Protein AF-E4RPJ2-F1 (afdb_monomer)

Sequence (972 aa):
MKYVSTIIIALLILLIFLTLASPILAEEFDRAARINLRGITGDDFIAQAGVLYPFRNREDSLWYSDVRYRFSDDDIDEWNLGLGYRRKLDNYDNRLAGAYIFRDRRNEFDHYWDMWTLGGEILTDQWDFRLNAYISDDDEVLAPGSTVGGGGLDVNDNQELILTLGNELYYKSMDGLDLEFGRRFTETDSIFRNVGVYGRLFRFSESDTPTITGRQIRIDKQFGDVNKTNWKLGAMWRDDNVRDSKVEATFAVSIPFGRSTAAEVEKEDKTKADILEARMTEQPERDLDIVVGKAVVENGMAGEVIVVENPVLKGESIRVWYVTGDGEYFASGSKDDPIRIERIEYTGDAPKEGDIIVLSGASGDILLNSGNITTLGIPDLDFIELKDYQQLISKRGYAVVKTEVSGELKEFEFRPNVEQATLKINGGFTGDGAIILNQYNTVSGLDIVNNSLEIYDNNTETDIYKGIYQQTLDVNNAPDIRDNKIENFDIGIFFEEIAGSNNQDKIDNLRTFDTEYEKMNEITGAKIVAVHDHLIRDWYDLNSVRYNLAGVYIMKGNLDSDTAGYDQLASENANENKGWEPLGDDNEKFSGHFDGQVYEISNLYISRTTEREVGLFGYIESGSFIENVGLINVDVEGGDYNVGSLVGRNDDGKIANSYAAGNVAGDNNAGGLVGRNNGIIVNSYAEVDITGNDLVGGLVGYNFDGAIDNSYAAGDVKGRQEVGGLAGWSYKGTIDNSYAVGDVTGNERVGGLIGRNDGGTIKESYATGNVITGTNTYSAHLGGLVGDNENGAIVKSYAEGDVTGMNDVGGLVGRNKDGLIKESYATGNIEGERRVGGLVGWNRDNATLENSYATGNVTGTVEDVGGLVGYNYLGTIENSYAAGNVTGDNNVGGLIGRNNDDEQTNNSYWDINSSGQKTSAGGEGRTIEEMIQQDTFEPEWDFEDNWVIIDGESYPYLQWQGEENIPYPPAG

pLDDT: mean 75.34, std 25.99, range [22.33, 98.94]

Nearest PDB structures (foldseek):
  4ctd-assembly1_A  TM=4.391E-01  e=2.431E-04  Escherichia coli K-12
  4ctd-assembly1_B  TM=4.223E-01  e=5.510E-04  Escherichia coli K-12
  3m8b-assembly1_A  TM=3.755E-01  e=3.915E-02  Escherichia coli
  3efm-assembly1_A  TM=3.332E-01  e=2.052E-02  Bordetella pertussis
  1nqe-assembly1_A  TM=2.989E-01  e=1.278E-02  Escherichia coli

Solvent-accessible surface area (backbone atoms only — not comparable to full-atom values): 48897 Å² total; per-residue (Å²): 86,75,64,57,55,50,50,51,49,51,50,47,53,49,50,53,53,59,69,74,65,75,83,86,86,75,99,49,56,49,59,43,25,30,46,34,40,38,36,38,48,63,99,56,57,40,35,33,43,32,41,39,40,53,83,43,52,38,87,57,35,37,34,33,39,36,42,38,38,52,45,48,82,58,93,52,52,34,43,36,48,29,45,36,41,38,35,56,75,50,102,85,53,61,37,35,38,37,42,37,41,30,47,36,39,34,38,54,95,95,37,77,50,42,34,41,38,46,34,39,36,44,40,40,59,39,42,42,40,36,40,36,38,38,41,48,56,95,55,78,44,78,37,92,87,51,56,83,56,67,38,56,82,47,72,50,100,84,62,37,42,30,43,40,69,41,56,50,37,30,35,30,56,32,31,31,40,41,39,38,43,32,40,39,38,71,59,86,92,46,95,56,38,42,28,33,44,35,41,36,41,38,38,34,47,42,84,68,26,78,67,42,48,35,40,34,43,38,40,34,41,51,46,80,38,74,65,45,53,28,37,35,46,34,41,35,39,40,40,36,82,80,81,50,76,50,77,29,46,33,43,34,41,36,40,59,46,81,68,35,71,76,55,81,66,92,59,98,73,73,48,54,63,58,47,45,56,36,55,73,68,52,79,87,86,71,88,84,76,85,52,68,37,61,26,64,48,83,77,87,72,82,65,51,77,50,79,57,64,15,86,72,48,78,88,38,65,39,48,79,45,63,46,55,38,83,94,82,90,88,89,84,67,46,97,94,52,70,71,83,85,51,76,70,81,93,86,73,82,76,90,54,58,29,25,39,38,35,43,48,19,70,86,42,32,54,77,86,52,85,83,56,57,69,76,75,76,64,81,95,64,58,59,51,76,64,56,60,46,23,36,43,38,44,84,74,62,49,43,30,44,70,52,72,58,98,88,43,82,42,80,47,78,52,68,93,61,79,67,82,82,82,95,75,85,91,74,88,81,88,85,74,78,52,76,49,82,53,100,53,43,53,71,46,57,75,87,90,72,80,85,88,84,88,82,80,89,81,81,87,82,88,84,95,79,88,80,85,88,87,79,77,79,54,89,80,70,62,72,66,81,90,75,67,85,68,85,91,66,93,74,80,78,78,76,58,74,70,71,52,97,48,69,67,46,28,49,52,47,58,75,62,62,49,72,68,65,63,68,76,59,83,72,73,88,91,81,86,90,62,66,70,96,34,49,24,59,32,47,57,45,56,57,50,44,68,80,44,37,69,43,62,38,35,47,76,45,55,38,36,83,88,34,57,48,20,66,65,42,26,26,68,69,3,67,92,48,21,11,42,76,43,37,25,43,100,88,54,45,24,38,19,38,41,36,22,56,86,33,42,40,36,57,47,23,29,49,40,57,89,48,68,31,32,24,59,28,3,21,36,26,63,73,16,35,42,30,27,39,37,35,37,58,30,41,36,36,26,16,80,36,28,16,10,54,51,26,0,30,32,45,52,15,38,41,33,53,26,37,27,29,37,40,36,34,14,44,18,25,19,9,26,27,24,1,26,33,34,16,41,41,30,56,26,36,6,50,11,37,34,45,34,32,34,26,20,8,10,24,25,0,31,28,48,62,10,39,41,32,52,26,36,11,51,18,39,24,39,28,38,30,24,18,6,7,25,22,1,30,30,39,50,10,41,36,32,52,27,34,9,51,13,42,20,33,12,36,26,22,24,6,4,21,26,1,27,31,39,51,13,40,39,29,56,25,36,8,50,8,35,24,37,56,74,52,100,43,90,72,22,18,30,6,5,23,27,1,30,32,36,54,13,39,40,31,51,26,37,10,50,9,40,26,45,43,47,21,24,20,9,12,25,25,0,29,32,34,49,13,43,39,30,52,28,36,11,51,10,40,31,41,30,29,32,19,21,9,7,23,26,0,30,35,20,54,72,8,38,39,34,49,28,38,10,51,8,38,25,39,16,71,52,36,21,20,7,9,24,27,0,29,38,40,68,26,41,37,32,50,28,35,13,47,9,38,49,44,59,74,32,48,62,10,20,24,18,9,31,56,75,49,73,94,34,44,40,82,21,36,14,27,31,70,54,8,70,29,94,49,46,47,42,55,50,78,33,46,61,82,49,55,18,35,65,81,72,49,53,88,84,51,55,65,87,80,51,34,43,62,50,75,75,65,20,35,74,40,55,54,88,68,55,82,85,74,69,54,60,70,81,89,129

InterPro domains:
  IPR011493 GLUG [PF07581] (640-664)
  IPR011493 GLUG [PF07581] (692-717)
  IPR011493 GLUG [PF07581] (721-745)
  IPR011493 GLUG [PF07581] (746-772)
  IPR011493 GLUG [PF07581] (834-859)
  IPR011493 GLUG [PF07581] (865-887)
  IPR024519 Inverse autotransporter, beta-domain [PF11924] (47-136)
  IPR038177 Inverse autotransporter, beta-domain superfamily [G3DSA:2.40.160.160] (31-293)

Foldseek 3Di:
DVVVVVVVVVVVVVVVVVVVQDDDDDPFFDAFKKWKKKWKDDVKTKIKIKIWAFSDHHPFKTKTWMKMWIDIPDPKTKIKTKIKIKGDDDPPFFKMKMWMKMWMWICDPNDIWIKIKTKIWIDGLWKIKIKIWIGTPWDKAFDPPFDWAPWDWDADPQRWTWIDTDWTKIKTFWTKMKIKIKTQDCDDPDPSHQKIKMKMWMWTDDPQFDIKTWIKIKIWHKDDDLSAKIKIWIKMWIAIDPPGIDIIIMIMIMGTDDDGPLVPDDDPDQDRSNSSVSVSNPDDDDDRDRDMTMGIDDPPDDIDIHFDCQPVPPPHTAAEAEAEDDDDDDDDDDDVGDDPDQHDDDDDDDDDARHEYEYHYNVQEDEDDPVCVVVVVDPDAQEAEDDANYEYYYDPLWYKYWDADPHRIDIRTDDDDFDDDDDDDPDDDDHDHDYYDDPRYYYPSYDDADDDDDDDDDDDDDDDDDDDDDHDDRPPPPDDPLPDPPPPDPPPPDAPDQDDPALVRSVVVLVVPDCVVVVVDPDDDDDDPHNQLAEAAEVVSLSSCLVPLAEHHEYPEAYEPVGPCCCAAFACPHPVSFGHDARADPVGARQYEYYDPQYEYEPGEGAAAPDAQEENHRHHEANYHYEDYEYEAYDYAYYAYAYEHHTSEYYQYEYYLYEYAHEYEYAEQTAPHISEDLHEYENYEYNYAYAYEYQWAQHTSEYEPYEYYLYEGEHAWHYEAQTEQHTSEHAQYEYELYEGEHAIEYAAQYEQHTSEYANHEHYNYEGEHAYEYPDDDPRFQYEQGTSYYHNYEYENYEGEHAYAEEAQYEPHTSEHYNYEYELYEGEHAYHYAAQKEQHTSEYEDAYEYYLYEGEHAIEYEHAQWEQHTSEYYPYAYANYEGQAATYYDYQTAQHTSYYDDAVRYYLYEGACVRNVHPGHNYDYYDHLLLQQAPVNSPPRDDPPQFWDHPRPFFGIHGPVVPDPDTHGHDDD

Radius of gyration: 40.21 Å; Cα contacts (8 Å, |Δi|>4): 2745; chains: 1; bounding box: 107×80×117 Å

Organism: Halanaerobium hydrogeniformans (NCBI:txid656519)

Structure (mmCIF, N/CA/C/O backbone):
data_AF-E4RPJ2-F1
#
_entry.id   AF-E4RPJ2-F1
#
loop_
_atom_site.group_PDB
_atom_site.id
_atom_site.type_symbol
_atom_site.label_atom_id
_atom_site.label_alt_id
_atom_site.label_comp_id
_atom_site.label_asym_id
_atom_site.label_entity_id
_atom_site.label_seq_id
_atom_site.pdbx_PDB_ins_code
_atom_site.Cartn_x
_atom_site.Cart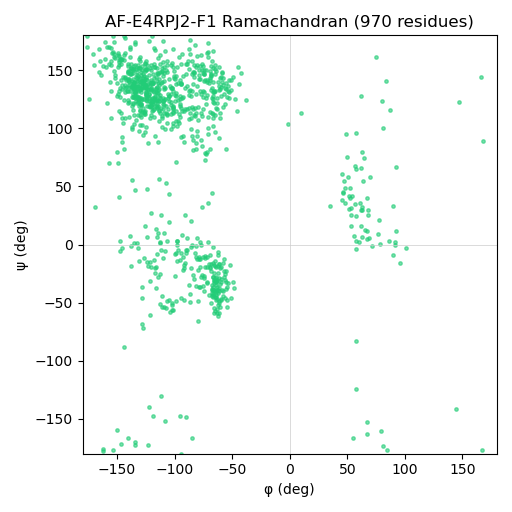n_y
_atom_site.Cartn_z
_atom_site.occupancy
_atom_site.B_iso_or_equiv
_atom_site.auth_seq_id
_atom_site.auth_comp_id
_atom_site.auth_asym_id
_atom_site.auth_atom_id
_atom_site.pdbx_PDB_model_num
ATOM 1 N N . MET A 1 1 ? -1.267 -2.251 -14.846 1.00 31.52 1 MET A N 1
ATOM 2 C CA . MET A 1 1 ? -2.676 -1.812 -14.608 1.00 31.52 1 MET A CA 1
ATOM 3 C C . MET A 1 1 ? -3.644 -1.809 -15.809 1.00 31.52 1 MET A C 1
ATOM 5 O O . MET A 1 1 ? -4.839 -1.876 -15.539 1.00 31.52 1 MET A O 1
ATOM 9 N N . LYS A 1 2 ? -3.228 -1.736 -17.092 1.00 28.92 2 LYS A N 1
ATOM 10 C CA . LYS A 1 2 ? -4.159 -1.744 -18.263 1.00 28.92 2 LYS A CA 1
ATOM 11 C C . LYS A 1 2 ? -5.212 -2.871 -18.211 1.00 28.92 2 LYS A C 1
ATOM 13 O O . LYS A 1 2 ? -6.377 -2.652 -18.539 1.00 28.92 2 LYS A O 1
ATOM 18 N N . TYR A 1 3 ? -4.818 -4.046 -17.719 1.00 36.03 3 TYR A N 1
ATOM 19 C CA . TYR A 1 3 ? -5.724 -5.164 -17.463 1.00 36.03 3 TYR A CA 1
ATOM 20 C C . TYR A 1 3 ? -6.761 -4.854 -16.376 1.00 36.03 3 TYR A C 1
ATOM 22 O O . TYR A 1 3 ? -7.945 -5.030 -16.616 1.00 36.03 3 TYR A O 1
ATOM 30 N N . VAL A 1 4 ? -6.369 -4.305 -15.222 1.00 35.03 4 VAL A N 1
ATOM 31 C CA . VAL A 1 4 ? -7.294 -3.974 -14.117 1.00 35.03 4 VAL A CA 1
ATOM 32 C C . VAL A 1 4 ? -8.336 -2.931 -14.528 1.00 35.03 4 VAL A C 1
ATOM 34 O O . VAL A 1 4 ? -9.514 -3.108 -14.225 1.00 35.03 4 VAL A O 1
ATOM 37 N N . SER A 1 5 ? -7.961 -1.889 -15.277 1.00 36.91 5 SER A N 1
ATOM 38 C CA . SER A 1 5 ? -8.944 -0.923 -15.790 1.00 36.91 5 SER A CA 1
ATOM 39 C C . SER A 1 5 ? -9.875 -1.547 -16.835 1.00 36.91 5 SER A C 1
ATOM 41 O O . SER A 1 5 ? -11.078 -1.301 -16.791 1.00 36.91 5 SER A O 1
ATOM 43 N N . THR A 1 6 ? -9.369 -2.418 -17.713 1.00 42.69 6 THR A N 1
ATOM 44 C CA . THR A 1 6 ? -10.189 -3.144 -18.701 1.00 42.69 6 THR A CA 1
ATOM 45 C C . THR A 1 6 ? -11.129 -4.156 -18.035 1.00 42.69 6 THR A C 1
ATOM 47 O O . THR A 1 6 ? -12.300 -4.228 -18.403 1.00 42.69 6 THR A O 1
ATOM 50 N N . ILE A 1 7 ? -10.675 -4.858 -16.991 1.00 45.09 7 ILE A N 1
ATOM 51 C CA . ILE A 1 7 ? -11.479 -5.740 -16.129 1.00 45.09 7 ILE A CA 1
ATOM 52 C C . ILE A 1 7 ? -12.572 -4.936 -15.422 1.00 45.09 7 ILE A C 1
ATOM 54 O O . ILE A 1 7 ? -13.733 -5.328 -15.467 1.00 45.09 7 ILE A O 1
ATOM 58 N N . ILE A 1 8 ? -12.237 -3.799 -14.803 1.00 47.16 8 ILE A N 1
ATOM 59 C CA . ILE A 1 8 ? -13.204 -2.939 -14.104 1.00 47.16 8 ILE A CA 1
ATOM 60 C C . ILE A 1 8 ? -14.225 -2.354 -15.087 1.00 47.16 8 ILE A C 1
ATOM 62 O O . ILE A 1 8 ? -15.416 -2.347 -14.785 1.00 47.16 8 ILE A O 1
ATOM 66 N N . ILE A 1 9 ? -13.806 -1.929 -16.282 1.00 47.47 9 ILE A N 1
ATOM 67 C CA . ILE A 1 9 ? -14.704 -1.436 -17.337 1.00 47.47 9 ILE A CA 1
ATOM 68 C C . ILE A 1 9 ? -15.597 -2.566 -17.871 1.00 47.47 9 ILE A C 1
ATOM 70 O O . ILE A 1 9 ? -16.801 -2.361 -18.020 1.00 47.47 9 ILE A O 1
ATOM 74 N N . ALA A 1 10 ? -15.063 -3.770 -18.094 1.00 48.84 10 ALA A N 1
ATOM 75 C CA . ALA A 1 10 ? -15.847 -4.935 -18.501 1.00 48.84 10 ALA A CA 1
ATOM 76 C C . ALA A 1 10 ? -16.852 -5.353 -17.414 1.00 48.84 10 ALA A C 1
ATOM 78 O O . ALA A 1 10 ? -18.021 -5.588 -17.722 1.00 48.84 10 ALA A O 1
ATOM 79 N N . LEU A 1 11 ? -16.439 -5.369 -16.142 1.00 47.22 11 LEU A N 1
ATOM 80 C CA . LEU A 1 11 ? -17.305 -5.623 -14.989 1.00 47.22 11 LEU A CA 1
ATOM 81 C C . LEU A 1 11 ? -18.375 -4.537 -14.830 1.00 47.22 11 LEU A C 1
ATOM 83 O O . LEU A 1 11 ? -19.520 -4.879 -14.558 1.00 47.22 11 LEU A O 1
ATOM 87 N N . LEU A 1 12 ? -18.060 -3.257 -15.055 1.00 51.75 12 LEU A N 1
ATOM 88 C CA . LEU A 1 12 ? -19.027 -2.150 -15.039 1.00 51.75 12 LEU A CA 1
ATOM 89 C C . LEU A 1 12 ? -20.034 -2.247 -16.188 1.00 51.75 12 LEU A C 1
ATOM 91 O O . LEU A 1 12 ? -21.233 -2.112 -15.954 1.00 51.75 12 LEU A O 1
ATOM 95 N N . ILE A 1 13 ? -19.584 -2.526 -17.414 1.00 52.59 13 ILE A N 1
ATOM 96 C CA . ILE A 1 13 ? -20.466 -2.746 -18.573 1.00 52.59 13 ILE A CA 1
ATOM 97 C C . ILE A 1 13 ? -21.374 -3.960 -18.327 1.00 52.59 13 ILE A C 1
ATOM 99 O O . ILE A 1 13 ? -22.572 -3.904 -18.617 1.00 52.59 13 ILE A O 1
ATOM 103 N N . LEU A 1 14 ? -20.837 -5.025 -17.724 1.00 50.12 14 LEU A N 1
ATOM 104 C CA . LEU A 1 14 ? -21.600 -6.194 -17.298 1.00 50.12 14 LEU A CA 1
ATOM 105 C C . LEU A 1 14 ? -22.619 -5.830 -16.205 1.00 50.12 14 LEU A C 1
ATOM 107 O O . LEU A 1 14 ? -23.783 -6.198 -16.328 1.00 50.12 14 LEU A O 1
ATOM 111 N N . LEU A 1 15 ? -22.237 -5.051 -15.185 1.00 48.53 15 LEU A N 1
ATOM 112 C CA . LEU A 1 15 ? -23.127 -4.576 -14.115 1.00 48.53 15 LEU A CA 1
ATOM 113 C C . LEU A 1 15 ? -24.264 -3.697 -14.662 1.00 48.53 15 LEU A C 1
ATOM 115 O O . LEU A 1 15 ? -25.409 -3.801 -14.220 1.00 48.53 15 LEU A O 1
ATOM 119 N N . ILE A 1 16 ? -23.975 -2.868 -15.667 1.00 51.66 16 ILE A N 1
ATOM 120 C CA . ILE A 1 16 ? -24.958 -2.042 -16.381 1.00 51.66 16 ILE A CA 1
ATOM 121 C C . ILE A 1 16 ? -25.922 -2.927 -17.191 1.00 51.66 16 ILE A C 1
ATOM 123 O O . ILE A 1 16 ? -27.133 -2.712 -17.153 1.00 51.66 16 ILE A O 1
ATOM 127 N N . PHE A 1 17 ? -25.434 -3.975 -17.860 1.00 50.34 17 PHE A N 1
ATOM 128 C CA . PHE A 1 17 ? -26.304 -4.955 -18.526 1.00 50.34 17 PHE A CA 1
ATOM 129 C C . PHE A 1 17 ? -27.172 -5.748 -17.533 1.00 50.34 17 PHE A C 1
ATOM 131 O O . PHE A 1 17 ? -28.357 -5.961 -17.788 1.00 50.34 17 PHE A O 1
ATOM 138 N N . LEU A 1 18 ? -26.609 -6.138 -16.386 1.00 45.16 18 LEU A N 1
ATOM 139 C CA . LEU A 1 18 ? -27.292 -6.872 -15.316 1.00 45.16 18 LEU A CA 1
ATOM 140 C C . LEU A 1 18 ? -28.391 -6.034 -14.641 1.00 45.16 18 LEU A C 1
ATOM 142 O O . LEU A 1 18 ? -29.465 -6.554 -14.345 1.00 45.16 18 LEU A O 1
ATOM 146 N N . THR A 1 19 ? -28.156 -4.736 -14.430 1.00 47.34 19 THR A N 1
ATOM 147 C CA . THR A 1 19 ? -29.132 -3.817 -13.812 1.00 47.34 19 THR A CA 1
ATOM 148 C C . THR A 1 19 ? -30.256 -3.393 -14.760 1.00 47.34 19 THR A C 1
ATOM 150 O O . THR A 1 19 ? -31.365 -3.122 -14.304 1.00 47.34 19 THR A O 1
ATOM 153 N N . LEU A 1 20 ? -30.020 -3.393 -16.077 1.00 43.81 20 LEU A N 1
ATOM 154 C CA . LEU A 1 20 ? -31.052 -3.125 -17.089 1.00 43.81 20 LEU A CA 1
ATOM 155 C C . LEU A 1 20 ? -31.931 -4.349 -17.418 1.00 43.81 20 LEU A C 1
ATOM 157 O O . LEU A 1 20 ? -32.960 -4.200 -18.081 1.00 43.81 20 LEU A O 1
ATOM 161 N N . ALA A 1 21 ? -31.558 -5.550 -16.961 1.00 44.28 21 ALA A N 1
ATOM 162 C CA . ALA A 1 21 ? -32.172 -6.816 -17.359 1.00 44.28 21 ALA A CA 1
ATOM 163 C C . ALA A 1 21 ? -32.940 -7.536 -16.229 1.00 44.28 21 ALA A C 1
ATOM 165 O O . ALA A 1 21 ? -32.692 -8.709 -15.957 1.00 44.28 21 ALA A O 1
ATOM 166 N N . SER A 1 22 ? -33.929 -6.882 -15.603 1.00 40.28 22 SER A N 1
ATOM 167 C CA . SER A 1 22 ? -35.016 -7.574 -14.873 1.00 40.28 22 SER A CA 1
ATOM 168 C C . SER A 1 22 ? -36.210 -6.661 -14.534 1.00 40.28 22 SER A C 1
ATOM 170 O O . SER A 1 22 ? -35.987 -5.499 -14.204 1.00 40.28 22 SER A O 1
ATOM 172 N N . PRO A 1 23 ? -37.468 -7.161 -14.478 1.00 47.56 23 PRO A N 1
ATOM 173 C CA . PRO A 1 23 ? -37.991 -8.421 -15.020 1.00 47.56 23 PRO A CA 1
ATOM 174 C C . PRO A 1 23 ? -39.243 -8.235 -15.914 1.00 47.56 23 PRO A C 1
ATOM 176 O O . PRO A 1 23 ? -40.128 -7.431 -15.622 1.00 47.56 23 PRO A O 1
ATOM 179 N N . ILE A 1 24 ? -39.401 -9.071 -16.950 1.00 37.94 24 ILE A N 1
ATOM 180 C CA . ILE A 1 24 ? -40.696 -9.260 -17.634 1.00 37.94 24 ILE A CA 1
ATOM 181 C C . ILE A 1 24 ? -41.162 -10.715 -17.474 1.00 37.94 24 ILE A C 1
ATOM 183 O O . ILE A 1 24 ? -40.855 -11.581 -18.284 1.00 37.94 24 ILE A O 1
ATOM 187 N N . LEU A 1 25 ? -41.966 -10.914 -16.424 1.00 37.31 25 LEU A N 1
ATOM 188 C CA . LEU A 1 25 ? -43.081 -11.867 -16.314 1.00 37.31 25 LEU A CA 1
ATOM 189 C C . LEU A 1 25 ? -42.857 -13.338 -16.733 1.00 37.31 25 LEU A C 1
ATOM 191 O O . LEU A 1 25 ? -43.182 -13.718 -17.857 1.00 37.31 25 LEU A O 1
ATOM 195 N N . ALA A 1 26 ? -42.542 -14.192 -15.753 1.00 33.34 26 ALA A N 1
ATOM 196 C CA . ALA A 1 26 ? -43.394 -15.324 -15.337 1.00 33.34 26 ALA A CA 1
ATOM 197 C C . ALA A 1 26 ? -42.856 -15.951 -14.031 1.00 33.34 26 ALA A C 1
ATOM 199 O O . ALA A 1 26 ? -41.667 -15.848 -13.750 1.00 33.34 26 ALA A O 1
ATOM 200 N N . GLU A 1 27 ? -43.715 -16.605 -13.243 1.00 53.03 27 GLU A N 1
ATOM 201 C CA . GLU A 1 27 ? -43.288 -17.458 -12.120 1.00 53.03 27 GLU A CA 1
ATOM 202 C C . GLU A 1 27 ? -42.534 -18.690 -12.659 1.00 53.03 27 GLU A C 1
ATOM 204 O O . GLU A 1 27 ? -43.164 -19.627 -13.140 1.00 53.03 27 GLU A O 1
ATOM 209 N N . GLU A 1 28 ? -41.200 -18.714 -12.604 1.00 52.56 28 GLU A N 1
ATOM 210 C CA . GLU A 1 28 ? -40.393 -19.897 -12.951 1.00 52.56 28 GLU A CA 1
ATOM 211 C C . GLU A 1 28 ? -39.027 -19.826 -12.218 1.00 52.56 28 GLU A C 1
ATOM 213 O O . GLU A 1 28 ? -38.205 -18.975 -12.530 1.00 52.56 28 GLU A O 1
ATOM 218 N N . PHE A 1 29 ? -38.841 -20.703 -11.214 1.00 63.56 29 PHE A N 1
ATOM 219 C CA . PHE A 1 29 ? -37.605 -21.100 -10.495 1.00 63.56 29 PHE A CA 1
ATOM 220 C C . PHE A 1 29 ? -36.320 -20.279 -10.757 1.00 63.56 29 PHE A C 1
ATOM 222 O O . PHE A 1 29 ? -35.735 -20.403 -11.826 1.00 63.56 29 PHE A O 1
ATOM 229 N N . ASP A 1 30 ? -35.806 -19.533 -9.772 1.00 73.12 30 ASP A N 1
ATOM 230 C CA . ASP A 1 30 ? -34.621 -18.673 -9.956 1.00 73.12 30 ASP A CA 1
ATOM 231 C C . ASP A 1 30 ? -33.297 -19.350 -9.549 1.00 73.12 30 ASP A C 1
ATOM 233 O O . ASP A 1 30 ? -33.229 -20.004 -8.499 1.00 73.12 30 ASP A O 1
ATOM 237 N N . ARG A 1 31 ? -32.243 -19.145 -10.354 1.00 84.50 31 ARG A N 1
ATOM 238 C CA . ARG A 1 31 ? -30.862 -19.605 -10.117 1.00 84.50 31 ARG A CA 1
ATOM 239 C C . ARG A 1 31 ? -29.915 -18.415 -10.179 1.00 84.50 31 ARG A C 1
ATOM 241 O O . ARG A 1 31 ? -29.918 -17.696 -11.174 1.00 84.50 31 ARG A O 1
ATOM 248 N N . ALA A 1 32 ? -29.040 -18.289 -9.185 1.00 84.31 32 ALA A N 1
ATOM 249 C CA . ALA A 1 32 ? -28.020 -17.245 -9.165 1.00 84.31 32 ALA A CA 1
ATOM 250 C C . ALA A 1 32 ? -27.054 -17.344 -10.358 1.00 84.31 32 ALA A C 1
ATOM 252 O O . ALA A 1 32 ? -26.643 -18.436 -10.772 1.00 84.31 32 ALA A O 1
ATOM 253 N N . ALA A 1 33 ? -26.649 -16.177 -10.854 1.00 89.12 33 ALA A N 1
ATOM 254 C CA . ALA A 1 33 ? -25.500 -16.033 -11.735 1.00 89.12 33 ALA A CA 1
ATOM 255 C C . ALA A 1 33 ? -24.211 -16.354 -10.973 1.00 89.12 33 ALA A C 1
ATOM 257 O O . ALA A 1 33 ? -24.197 -16.306 -9.744 1.00 89.12 33 ALA A O 1
ATOM 258 N N . ARG A 1 34 ? -23.129 -16.712 -11.672 1.00 90.62 34 ARG A N 1
ATOM 259 C CA . ARG A 1 34 ? -21.875 -17.122 -11.020 1.00 90.62 34 ARG A CA 1
ATOM 260 C C . ARG A 1 34 ? -20.661 -16.458 -11.642 1.00 90.62 34 ARG A C 1
ATOM 262 O O . ARG A 1 34 ? -20.456 -16.591 -12.846 1.00 90.62 34 ARG A O 1
ATOM 269 N N . ILE A 1 35 ? -19.850 -15.812 -10.807 1.00 92.75 35 ILE A N 1
ATOM 270 C CA . ILE A 1 35 ? -18.461 -15.462 -11.115 1.00 92.75 35 ILE A CA 1
ATOM 271 C C . ILE A 1 35 ? -17.627 -16.719 -10.874 1.00 92.75 35 ILE A C 1
ATOM 273 O O . ILE A 1 35 ? -17.819 -17.420 -9.881 1.00 92.75 35 ILE A O 1
ATOM 277 N N . ASN A 1 36 ? -16.712 -17.023 -11.780 1.00 91.88 36 ASN A N 1
ATOM 278 C CA . ASN A 1 36 ? -15.828 -18.173 -11.700 1.00 91.88 36 ASN A CA 1
ATOM 279 C C . ASN A 1 36 ? -14.411 -17.682 -11.953 1.00 91.88 36 ASN A C 1
ATOM 281 O O . ASN A 1 36 ? -14.166 -17.040 -12.970 1.00 91.88 36 ASN A O 1
ATOM 285 N N . LEU A 1 37 ? -13.501 -17.996 -11.039 1.00 92.50 37 LEU A N 1
ATOM 286 C CA . LEU A 1 37 ? -12.069 -17.825 -11.222 1.00 92.50 37 LEU A CA 1
ATOM 287 C C . LEU A 1 37 ? -11.439 -19.216 -11.292 1.00 92.50 37 LEU A C 1
ATOM 289 O O . LEU A 1 37 ? -11.827 -20.112 -10.538 1.00 92.50 37 LEU A O 1
ATOM 293 N N . ARG A 1 38 ? -10.477 -19.416 -12.184 1.00 90.44 38 ARG A N 1
ATOM 294 C CA . ARG A 1 38 ? -9.724 -20.667 -12.338 1.00 90.44 38 ARG A CA 1
ATOM 295 C C . ARG A 1 38 ? -8.270 -20.326 -12.607 1.00 90.44 38 ARG A C 1
ATOM 297 O O . ARG A 1 38 ? -8.010 -19.324 -13.254 1.00 90.44 38 ARG A O 1
ATOM 304 N N . GLY A 1 39 ? -7.345 -21.174 -12.181 1.00 88.69 39 GLY A N 1
ATOM 305 C CA . GLY A 1 39 ? -5.973 -21.099 -12.660 1.00 88.69 39 GLY A CA 1
ATOM 306 C C . GLY A 1 39 ? -5.234 -22.428 -12.606 1.00 88.69 39 GLY A C 1
ATOM 307 O O . GLY A 1 39 ? -5.699 -23.408 -12.008 1.00 88.69 39 GLY A O 1
ATOM 308 N N . ILE A 1 40 ? -4.110 -22.457 -13.310 1.00 85.38 40 ILE A N 1
ATOM 309 C CA . ILE A 1 40 ? -3.259 -23.617 -13.560 1.00 85.38 40 ILE A CA 1
ATOM 310 C C . ILE A 1 40 ? -1.807 -23.166 -13.368 1.00 85.38 40 ILE A C 1
ATOM 312 O O . ILE A 1 40 ? -1.394 -22.154 -13.926 1.00 85.38 40 ILE A O 1
ATOM 316 N N . THR A 1 41 ? -1.035 -23.901 -12.568 1.00 76.62 41 THR A N 1
ATOM 317 C CA . THR A 1 41 ? 0.382 -23.594 -12.324 1.00 76.62 41 THR A CA 1
ATOM 318 C C . THR A 1 41 ? 1.243 -24.207 -13.427 1.00 76.62 41 THR A C 1
ATOM 320 O O . THR A 1 41 ? 1.259 -25.436 -13.560 1.00 76.62 41 THR A O 1
ATOM 323 N N . GLY A 1 42 ? 1.965 -23.385 -14.182 1.00 63.69 42 GLY A N 1
ATOM 324 C CA . GLY A 1 42 ? 2.882 -23.820 -15.230 1.00 63.69 42 GLY A CA 1
ATOM 325 C C . GLY A 1 42 ? 4.323 -23.397 -14.958 1.00 63.69 42 GLY A C 1
ATOM 326 O O . GLY A 1 42 ? 4.757 -23.357 -13.809 1.00 63.69 42 GLY A O 1
ATOM 327 N N . ASP A 1 43 ? 5.041 -23.129 -16.049 1.00 60.09 43 ASP A N 1
ATOM 328 C CA . ASP A 1 43 ? 6.277 -22.337 -15.987 1.00 60.09 43 ASP A CA 1
ATOM 329 C C . ASP A 1 43 ? 5.869 -20.850 -15.895 1.00 60.09 43 ASP A C 1
ATOM 331 O O . ASP A 1 43 ? 6.413 -20.118 -15.077 1.00 60.09 43 ASP A O 1
ATOM 335 N N . ASP A 1 44 ? 4.787 -20.494 -16.601 1.00 62.59 44 ASP A N 1
ATOM 336 C CA . ASP A 1 44 ? 3.971 -19.282 -16.446 1.00 62.59 44 ASP A CA 1
ATOM 337 C C . ASP A 1 44 ? 2.657 -19.586 -15.684 1.00 62.59 44 ASP A C 1
ATOM 339 O O . ASP A 1 44 ? 2.173 -20.732 -15.677 1.00 62.59 44 ASP A O 1
ATOM 343 N N . PHE A 1 45 ? 2.043 -18.588 -15.041 1.00 72.31 45 PHE A N 1
ATOM 344 C CA . PHE A 1 45 ? 0.782 -18.743 -14.307 1.00 72.31 45 PHE A CA 1
ATOM 345 C C . PHE A 1 45 ? -0.431 -18.361 -15.164 1.00 72.31 45 PHE A C 1
ATOM 347 O O . PHE A 1 45 ? -0.709 -17.191 -15.411 1.00 72.31 45 PHE A O 1
ATOM 354 N N . ILE A 1 46 ? -1.229 -19.357 -15.561 1.00 78.62 46 ILE A N 1
ATOM 355 C CA . ILE A 1 46 ? -2.448 -19.117 -16.346 1.00 78.62 46 ILE A CA 1
ATOM 356 C C . ILE A 1 46 ? -3.655 -19.052 -15.411 1.00 78.62 46 ILE A C 1
ATOM 358 O O . ILE A 1 46 ? -4.013 -20.043 -14.767 1.00 78.62 46 ILE A O 1
ATOM 362 N N . ALA A 1 47 ? -4.336 -17.911 -15.395 1.00 83.50 47 ALA A N 1
ATOM 363 C CA . ALA A 1 47 ? -5.602 -17.685 -14.716 1.00 83.50 47 ALA A CA 1
ATOM 364 C C . ALA A 1 47 ? -6.742 -17.345 -15.695 1.00 83.50 47 ALA A C 1
ATOM 366 O O . ALA A 1 47 ? -6.567 -17.082 -16.880 1.00 83.50 47 ALA A O 1
ATOM 367 N N . GLN A 1 48 ? -7.970 -17.378 -15.198 1.00 87.81 48 GLN A N 1
ATOM 368 C CA . GLN A 1 48 ? -9.177 -17.066 -15.947 1.00 87.81 48 GLN A CA 1
ATOM 369 C C . GLN A 1 48 ? -10.223 -16.500 -14.997 1.00 87.81 48 GLN A C 1
ATOM 371 O O . GLN A 1 48 ? -10.438 -17.062 -13.921 1.00 87.81 48 GLN A O 1
ATOM 376 N N . ALA A 1 49 ? -10.943 -15.469 -15.439 1.00 90.25 49 ALA A N 1
ATOM 377 C CA . ALA A 1 49 ? -12.230 -15.090 -14.866 1.00 90.25 49 ALA A CA 1
ATOM 378 C C . ALA A 1 49 ? -13.346 -15.299 -15.890 1.00 90.25 49 ALA A C 1
ATOM 380 O O . ALA A 1 49 ? -13.159 -15.112 -17.092 1.00 90.25 49 ALA A O 1
ATOM 381 N N . GLY A 1 50 ? -14.539 -15.648 -15.419 1.00 91.69 50 GLY A N 1
ATOM 382 C CA . GLY A 1 50 ? -15.720 -15.658 -16.266 1.00 91.69 50 GLY A CA 1
ATOM 383 C C . GLY A 1 50 ? -17.038 -15.671 -15.510 1.00 91.69 50 GLY A C 1
ATOM 384 O O . GLY A 1 50 ? -17.131 -16.149 -14.379 1.00 91.69 50 GLY A O 1
ATOM 385 N N . VAL A 1 51 ? -18.077 -15.146 -16.153 1.00 93.69 51 VAL A N 1
ATOM 386 C CA . VAL A 1 51 ? -19.416 -15.005 -15.585 1.00 93.69 51 VAL A CA 1
ATOM 387 C C . VAL A 1 51 ? -20.418 -15.826 -16.381 1.00 93.69 51 VAL A C 1
ATOM 389 O O . VAL A 1 51 ? -20.691 -15.530 -17.543 1.00 93.69 51 VAL A O 1
ATOM 392 N N . LEU A 1 52 ? -21.017 -16.817 -15.716 1.00 93.56 52 LEU A N 1
ATOM 393 C CA . LEU A 1 52 ? -22.169 -17.554 -16.227 1.00 93.56 52 LEU A CA 1
ATOM 394 C C . LEU A 1 52 ? -23.449 -16.870 -15.734 1.00 93.56 52 LEU A C 1
ATOM 396 O O . LEU A 1 52 ? -23.728 -16.853 -14.532 1.00 93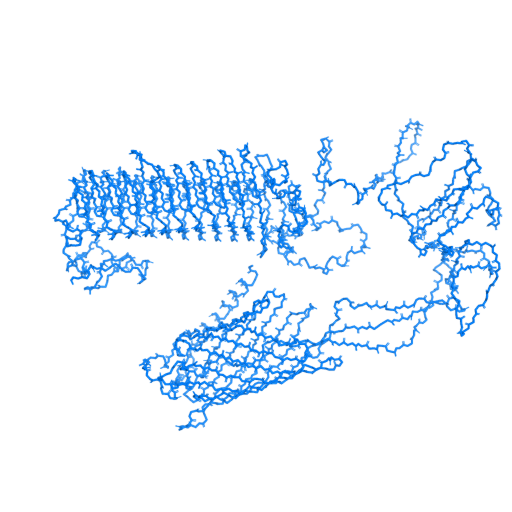.56 52 LEU A O 1
ATOM 400 N N . TYR A 1 53 ? -24.230 -16.315 -16.662 1.00 92.50 53 TYR A N 1
ATOM 401 C CA . TYR A 1 53 ? -25.462 -15.581 -16.373 1.00 92.50 53 TYR A CA 1
ATOM 402 C C . TYR A 1 53 ? -26.713 -16.318 -16.898 1.00 92.50 53 TYR A C 1
ATOM 404 O O . TYR A 1 53 ? -26.893 -16.447 -18.114 1.00 92.50 53 TYR A O 1
ATOM 412 N N . PRO A 1 54 ? -27.600 -16.806 -16.010 1.00 91.38 54 PRO A N 1
ATOM 413 C CA . PRO A 1 54 ? -28.793 -17.565 -16.369 1.00 91.38 54 PRO A CA 1
ATOM 414 C C . PRO A 1 54 ? -29.976 -16.653 -16.745 1.00 91.38 54 PRO A C 1
ATOM 416 O O . PRO A 1 54 ? -30.879 -16.416 -15.949 1.00 91.38 54 PRO A O 1
ATOM 419 N N . PHE A 1 55 ? -30.010 -16.158 -17.985 1.00 87.88 55 PHE A N 1
ATOM 420 C CA . PHE A 1 55 ? -31.033 -15.196 -18.434 1.00 87.88 55 PHE A CA 1
ATOM 421 C C . PHE A 1 55 ? -32.429 -15.796 -18.704 1.00 87.88 55 PHE A C 1
ATOM 423 O O . PHE A 1 55 ? -33.388 -15.052 -18.919 1.00 87.88 55 PHE A O 1
ATOM 430 N N . ARG A 1 56 ? -32.582 -17.129 -18.737 1.00 87.75 56 ARG A N 1
ATOM 431 C CA . ARG A 1 56 ? -33.907 -17.776 -18.805 1.00 87.75 56 ARG A CA 1
ATOM 432 C C . ARG A 1 56 ? -33.930 -19.083 -18.025 1.00 87.75 56 ARG A C 1
ATOM 434 O O . ARG A 1 56 ? -33.636 -20.151 -18.570 1.00 87.75 56 ARG A O 1
ATOM 441 N N . ASN A 1 57 ? -34.322 -18.988 -16.762 1.00 85.06 57 ASN A N 1
ATOM 442 C CA . ASN A 1 57 ? -34.499 -20.135 -15.886 1.00 85.06 57 ASN A CA 1
ATOM 443 C C . ASN A 1 57 ? -35.862 -20.823 -16.056 1.00 85.06 57 ASN A C 1
ATOM 445 O O . ASN A 1 57 ? -36.872 -20.183 -16.337 1.00 85.06 57 ASN A O 1
ATOM 449 N N . ARG A 1 58 ? -35.862 -22.143 -15.851 1.00 85.31 58 ARG A N 1
ATOM 450 C CA . ARG A 1 58 ? -37.019 -23.015 -15.603 1.00 85.31 58 ARG A CA 1
ATOM 451 C C . ARG A 1 58 ? -36.645 -24.097 -14.600 1.00 85.31 58 ARG A C 1
ATOM 453 O O . ARG A 1 58 ? -35.464 -24.393 -14.413 1.00 85.31 58 ARG A O 1
ATOM 460 N N . GLU A 1 59 ? -37.637 -24.772 -14.031 1.00 81.56 59 GLU A N 1
ATOM 461 C CA . GLU A 1 59 ? -37.401 -25.946 -13.182 1.00 81.56 59 GLU A CA 1
ATOM 462 C C . GLU A 1 59 ? -36.638 -27.057 -13.938 1.00 81.56 59 GLU A C 1
ATOM 464 O O . GLU A 1 59 ? -35.664 -27.601 -13.417 1.00 81.56 59 GLU A O 1
ATOM 469 N N . ASP A 1 60 ? -37.017 -27.358 -15.189 1.00 85.62 60 ASP A N 1
ATOM 470 C CA . ASP A 1 60 ? -36.411 -28.432 -16.000 1.00 85.62 60 ASP A CA 1
ATOM 471 C C . ASP A 1 60 ? -35.225 -27.988 -16.871 1.00 85.62 60 ASP A C 1
ATOM 473 O O . ASP A 1 60 ? -34.496 -28.836 -17.388 1.00 85.62 60 ASP A O 1
ATOM 477 N N . SER A 1 61 ? -35.039 -26.684 -17.085 1.00 89.31 61 SER A N 1
ATOM 478 C CA . SER A 1 61 ? -34.129 -26.173 -18.112 1.00 89.31 61 SER A CA 1
ATOM 479 C C . SER A 1 61 ? -33.587 -24.771 -17.835 1.00 89.31 61 SER A C 1
ATOM 481 O O . SER A 1 61 ? -34.075 -24.039 -16.975 1.00 89.31 61 SER A O 1
ATOM 483 N N . LEU A 1 62 ? -32.534 -24.408 -18.561 1.00 91.94 62 LEU A N 1
ATOM 484 C CA . LEU A 1 62 ? -31.821 -23.146 -18.424 1.00 91.94 62 LEU A CA 1
ATOM 485 C C . LEU A 1 62 ? -31.287 -22.693 -19.784 1.00 91.94 62 LEU A C 1
ATOM 487 O O . LEU A 1 62 ? -30.648 -23.483 -20.475 1.00 91.94 62 LEU A O 1
ATOM 491 N N . TRP A 1 63 ? -31.465 -21.414 -20.118 1.00 93.81 63 TRP A N 1
ATOM 492 C CA . TRP A 1 63 ? -30.571 -20.714 -21.045 1.00 93.81 63 TRP A CA 1
ATOM 493 C C . TRP A 1 63 ? -29.633 -19.796 -20.270 1.00 93.81 63 TRP A C 1
ATOM 495 O O . TRP A 1 63 ? -30.082 -19.065 -19.382 1.00 93.81 63 TRP A O 1
ATOM 505 N N . TYR A 1 64 ? -28.354 -19.826 -20.628 1.00 95.00 64 TYR A N 1
ATOM 506 C CA . TYR A 1 64 ? -27.311 -19.017 -20.011 1.00 95.00 64 TYR A CA 1
ATOM 507 C C . TYR A 1 64 ? -26.374 -18.421 -21.063 1.00 95.00 64 TYR A C 1
ATOM 509 O O . TYR A 1 64 ? -26.173 -18.999 -22.132 1.00 95.00 64 TYR A O 1
ATOM 517 N N . SER A 1 65 ? -25.799 -17.268 -20.745 1.00 95.69 65 SER A N 1
ATOM 518 C CA . SER A 1 65 ? -24.600 -16.745 -21.402 1.00 95.69 65 SER A CA 1
ATOM 519 C C . SER A 1 65 ? -23.387 -17.003 -20.511 1.00 95.69 65 SER A C 1
ATOM 521 O O . SER A 1 65 ? -23.532 -17.091 -19.291 1.00 95.69 65 SER A O 1
ATOM 523 N N . ASP A 1 66 ? -22.203 -17.123 -21.098 1.00 94.75 66 ASP A N 1
ATOM 524 C CA . ASP A 1 66 ? -20.948 -17.359 -20.377 1.00 94.75 66 ASP A CA 1
ATOM 525 C C . ASP A 1 66 ? -19.851 -16.506 -21.015 1.00 94.75 66 ASP A C 1
ATOM 527 O O . ASP A 1 66 ? -19.477 -16.744 -22.160 1.00 94.75 66 ASP A O 1
ATOM 531 N N . VAL A 1 67 ? -19.397 -15.470 -20.314 1.00 94.00 67 VAL A N 1
ATOM 532 C CA . VAL A 1 67 ? -18.324 -14.580 -20.786 1.00 94.00 67 VAL A CA 1
ATOM 533 C C . VAL A 1 67 ? -17.069 -14.915 -20.005 1.00 94.00 67 VAL A C 1
ATOM 535 O O . VAL A 1 67 ? -17.133 -14.957 -18.778 1.00 94.00 67 VAL A O 1
ATOM 538 N N . ARG A 1 68 ? -15.943 -15.145 -20.680 1.00 93.31 68 ARG A N 1
ATOM 539 C CA . ARG A 1 68 ? -14.666 -15.479 -20.036 1.00 93.31 68 ARG A CA 1
ATOM 540 C C . ARG A 1 68 ? -13.521 -14.671 -20.627 1.00 93.31 68 ARG A C 1
ATOM 542 O O . ARG A 1 68 ? -13.591 -14.247 -21.778 1.00 93.31 68 ARG A O 1
ATOM 549 N N . TYR A 1 69 ? -12.483 -14.493 -19.827 1.00 89.94 69 TYR A N 1
ATOM 550 C CA . TYR A 1 69 ? -11.238 -13.840 -20.200 1.00 89.94 69 TYR A CA 1
ATOM 551 C C . TYR A 1 69 ? -10.075 -14.567 -19.513 1.00 89.94 69 TYR A C 1
ATOM 553 O O . TYR A 1 69 ? -10.184 -14.925 -18.331 1.00 89.94 69 TYR A O 1
ATOM 561 N N . ARG A 1 70 ? -9.007 -14.837 -20.263 1.00 86.19 70 ARG A N 1
ATOM 562 C CA . ARG A 1 70 ? -7.765 -15.451 -19.781 1.00 86.19 70 ARG A CA 1
ATOM 563 C C . ARG A 1 70 ? -6.813 -14.353 -19.299 1.00 86.19 70 ARG A C 1
ATOM 565 O O . ARG A 1 70 ? -6.657 -13.339 -19.962 1.00 86.19 70 ARG A O 1
ATOM 572 N N . PHE A 1 71 ? -6.176 -14.582 -18.158 1.00 79.94 71 PHE A N 1
ATOM 573 C CA . PHE A 1 71 ? -5.034 -13.809 -17.671 1.00 79.94 71 PHE A CA 1
ATOM 574 C C . PHE A 1 71 ? -3.839 -14.744 -17.631 1.00 79.94 71 PHE A C 1
ATOM 576 O O . PHE A 1 71 ? -3.987 -15.913 -17.277 1.00 79.94 71 PHE A O 1
ATOM 583 N N . SER A 1 72 ? -2.672 -14.263 -18.009 1.00 74.44 72 SER A N 1
ATOM 584 C CA . SER A 1 72 ? -1.490 -15.093 -18.160 1.00 74.44 72 SER A CA 1
ATOM 585 C C . SER A 1 72 ? -0.275 -14.173 -18.237 1.00 74.44 72 SER A C 1
ATOM 587 O O . SER A 1 72 ? -0.438 -12.994 -18.550 1.00 74.44 72 SER A O 1
ATOM 589 N N . ASP A 1 73 ? 0.908 -14.693 -17.925 1.00 66.69 73 ASP A N 1
ATOM 590 C CA . ASP A 1 73 ? 2.152 -13.910 -17.952 1.00 66.69 73 ASP A CA 1
ATOM 591 C C . ASP A 1 73 ? 2.739 -13.785 -19.379 1.00 66.69 73 ASP A C 1
ATOM 593 O O . ASP A 1 73 ? 3.754 -13.123 -19.582 1.00 66.69 73 ASP A O 1
ATOM 597 N N . ASP A 1 74 ? 2.090 -14.401 -20.377 1.00 68.56 74 ASP A N 1
ATOM 598 C CA . ASP A 1 74 ? 2.333 -14.169 -21.802 1.00 68.56 74 ASP A CA 1
ATOM 599 C C . ASP A 1 74 ? 1.487 -12.989 -22.331 1.00 68.56 74 ASP A C 1
ATOM 601 O O . ASP A 1 74 ? 0.382 -12.734 -21.853 1.00 68.56 74 ASP A O 1
ATOM 605 N N . ASP A 1 75 ? 1.973 -12.278 -23.360 1.00 66.56 75 ASP A N 1
ATOM 606 C CA . ASP A 1 75 ? 1.276 -11.148 -24.019 1.00 66.56 75 ASP A CA 1
ATOM 607 C C . ASP A 1 75 ? 0.060 -11.597 -24.875 1.00 66.56 75 ASP A C 1
ATOM 609 O O . ASP A 1 75 ? -0.211 -11.071 -25.958 1.00 66.56 75 ASP A O 1
ATOM 613 N N . ILE A 1 76 ? -0.660 -12.627 -24.423 1.00 74.75 76 ILE A N 1
ATOM 614 C CA . ILE A 1 76 ? -1.730 -13.313 -25.146 1.00 74.75 76 ILE A CA 1
ATOM 615 C C . ILE A 1 76 ? -3.080 -12.961 -24.519 1.00 74.75 76 ILE A C 1
ATOM 617 O O . ILE A 1 76 ? -3.533 -13.539 -23.529 1.00 74.75 76 ILE A O 1
ATOM 621 N N . ASP A 1 77 ? -3.754 -12.011 -25.159 1.00 77.75 77 ASP A N 1
ATOM 622 C CA . ASP A 1 77 ? -5.098 -11.570 -24.798 1.00 77.75 77 ASP A CA 1
ATOM 623 C C . ASP A 1 77 ? -6.153 -12.525 -25.373 1.00 77.75 77 ASP A C 1
ATOM 625 O O . ASP A 1 77 ? -6.347 -12.575 -26.590 1.00 77.75 77 ASP A O 1
ATOM 629 N N . GLU A 1 78 ? -6.885 -13.254 -24.525 1.00 86.19 78 GLU A N 1
ATOM 630 C CA . GLU A 1 78 ? -7.920 -14.189 -24.984 1.00 86.19 78 GLU A CA 1
ATOM 631 C C . GLU A 1 78 ? -9.260 -14.023 -24.261 1.00 86.19 78 GLU A C 1
ATOM 633 O O . GLU A 1 78 ? -9.363 -14.117 -23.034 1.00 86.19 78 GLU A O 1
ATOM 638 N N . TRP A 1 79 ? -10.320 -13.810 -25.048 1.00 90.31 79 TRP A N 1
ATOM 639 C CA . TRP A 1 79 ? -11.694 -13.702 -24.564 1.00 90.31 79 TRP A CA 1
ATOM 640 C C . TRP A 1 79 ? -12.629 -14.694 -25.248 1.00 90.31 79 TRP A C 1
ATOM 642 O O . TRP A 1 79 ? -12.474 -15.072 -26.409 1.00 90.31 79 TRP A O 1
ATOM 652 N N . ASN A 1 80 ? -13.658 -15.097 -24.506 1.00 92.62 80 ASN A N 1
ATOM 653 C CA . ASN A 1 80 ? -14.644 -16.068 -24.944 1.00 92.62 80 ASN A CA 1
ATOM 654 C C . ASN A 1 80 ? -16.065 -15.559 -24.667 1.00 92.62 80 ASN A C 1
ATOM 656 O O . ASN A 1 80 ? -16.381 -15.167 -23.540 1.00 92.62 80 ASN A O 1
ATOM 660 N N . LEU A 1 81 ? -16.951 -15.636 -25.661 1.00 94.69 81 LEU A N 1
ATOM 661 C CA . LEU A 1 81 ? -18.368 -15.287 -25.537 1.00 94.69 81 LEU A CA 1
ATOM 662 C C . LEU A 1 81 ? -19.255 -16.485 -25.891 1.00 94.69 81 LEU A C 1
ATOM 664 O O . LEU A 1 81 ? -19.376 -16.867 -27.055 1.00 94.69 81 LEU A O 1
ATOM 668 N N . GLY A 1 82 ? -19.895 -17.057 -24.874 1.00 95.31 82 GLY A N 1
ATOM 669 C CA . GLY A 1 82 ? -20.703 -18.268 -24.959 1.00 95.31 82 GLY A CA 1
ATOM 670 C C . GLY A 1 82 ? -22.205 -18.058 -24.803 1.00 95.31 82 GLY A C 1
ATOM 671 O O . GLY A 1 82 ? -22.668 -17.227 -24.017 1.00 95.31 82 GLY A O 1
ATOM 672 N N . LEU A 1 83 ? -22.970 -18.897 -25.500 1.00 96.31 83 LEU A N 1
ATOM 673 C CA . LEU A 1 83 ? -24.409 -19.079 -25.338 1.00 96.31 83 LEU A CA 1
ATOM 674 C C . LEU A 1 83 ? -24.712 -20.572 -25.181 1.00 96.31 83 LEU A C 1
ATOM 676 O O . LEU A 1 83 ? -24.346 -21.378 -26.038 1.00 96.31 83 LEU A O 1
ATOM 680 N N . GLY A 1 84 ? -25.419 -20.944 -24.115 1.00 96.38 84 GLY A N 1
ATOM 681 C CA . GLY A 1 84 ? -25.716 -22.338 -23.809 1.00 96.38 84 GLY A CA 1
ATOM 682 C C . GLY A 1 84 ? -27.156 -22.604 -23.389 1.00 96.38 84 GLY A C 1
ATOM 683 O O . GLY A 1 84 ? -27.860 -21.749 -22.847 1.00 96.38 84 GLY A O 1
ATOM 684 N N . TYR A 1 85 ? -27.584 -23.841 -23.634 1.00 95.81 85 TYR A N 1
ATOM 685 C CA . TYR A 1 85 ? -28.854 -24.395 -23.185 1.00 95.81 85 TYR A CA 1
ATOM 686 C C . TYR A 1 85 ? -28.624 -25.700 -22.422 1.00 95.81 85 TYR A C 1
ATOM 688 O O . TYR A 1 85 ? -27.825 -26.544 -22.827 1.00 95.81 85 TYR A O 1
ATOM 696 N N . ARG A 1 86 ? -29.356 -25.875 -21.323 1.00 94.88 86 ARG A N 1
ATOM 697 C CA . ARG A 1 86 ? -29.300 -27.033 -20.426 1.00 94.88 86 ARG A CA 1
ATOM 698 C C . ARG A 1 86 ? -30.700 -27.538 -20.116 1.00 94.88 86 ARG A C 1
ATOM 700 O O . ARG A 1 86 ? -31.614 -26.739 -19.913 1.00 94.88 86 ARG A O 1
ATOM 707 N N . ARG A 1 87 ? -30.877 -28.860 -20.056 1.00 91.38 87 ARG A N 1
ATOM 708 C CA . ARG A 1 87 ? -32.161 -29.505 -19.756 1.00 91.38 87 ARG A CA 1
ATOM 709 C C . ARG A 1 87 ? -32.015 -30.841 -19.023 1.00 91.38 87 ARG A C 1
ATOM 711 O O . ARG A 1 87 ? -31.314 -31.741 -19.487 1.00 91.38 87 ARG A O 1
ATOM 718 N N . LYS A 1 88 ? -32.742 -30.995 -17.917 1.00 88.69 88 LYS A N 1
ATOM 719 C CA . LYS A 1 88 ? -32.918 -32.263 -17.193 1.00 88.69 88 LYS A CA 1
ATOM 720 C C . LYS A 1 88 ? -33.719 -33.241 -18.059 1.00 88.69 88 LYS A C 1
ATOM 722 O O . LYS A 1 88 ? -34.745 -32.863 -18.622 1.00 88.69 88 LYS A O 1
ATOM 727 N N . LEU A 1 89 ? -33.246 -34.479 -18.201 1.00 83.31 89 LEU A N 1
ATOM 728 C CA . LEU A 1 89 ? -33.790 -35.408 -19.202 1.00 83.31 89 LEU A CA 1
ATOM 729 C C . LEU A 1 89 ? -34.997 -36.232 -18.729 1.00 83.31 89 LEU A C 1
ATOM 731 O O . LEU A 1 89 ? -35.889 -36.483 -19.534 1.00 83.31 89 LEU A O 1
ATOM 735 N N . ASP A 1 90 ? -35.043 -36.627 -17.454 1.00 65.81 90 ASP A N 1
ATOM 736 C CA . ASP A 1 90 ? -36.076 -37.517 -16.908 1.00 65.81 90 ASP A CA 1
ATOM 737 C C . ASP A 1 90 ? -36.527 -37.077 -15.506 1.00 65.81 90 ASP A C 1
ATOM 739 O O . ASP A 1 90 ? -35.701 -36.784 -14.642 1.00 65.81 90 ASP A O 1
ATOM 743 N N . ASN A 1 91 ? -37.836 -37.152 -15.232 1.00 55.19 91 ASN A N 1
ATOM 744 C CA . ASN A 1 91 ? -38.431 -36.835 -13.919 1.00 55.19 91 ASN A CA 1
ATOM 745 C C . ASN A 1 91 ? -38.034 -37.803 -12.781 1.00 55.19 91 ASN A C 1
ATOM 747 O O . ASN A 1 91 ? -38.492 -37.625 -11.654 1.00 55.19 91 ASN A O 1
ATOM 751 N N . TYR A 1 92 ? -37.243 -38.845 -13.060 1.00 48.44 92 TYR A N 1
ATOM 752 C CA . TYR A 1 92 ? -36.874 -39.875 -12.079 1.00 48.44 92 TYR A CA 1
ATOM 753 C C . TYR A 1 92 ? -35.406 -40.325 -12.102 1.00 48.44 92 TYR A C 1
ATOM 755 O O . TYR A 1 92 ? -35.036 -41.135 -11.257 1.00 48.44 92 TYR A O 1
ATOM 763 N N . ASP A 1 93 ? -34.555 -39.798 -12.991 1.00 53.16 93 ASP A N 1
ATOM 764 C CA . ASP A 1 93 ? -33.145 -40.206 -13.061 1.00 53.16 93 ASP A CA 1
ATOM 765 C C . ASP A 1 93 ? -32.209 -39.047 -13.443 1.00 53.16 93 ASP A C 1
ATOM 767 O O . ASP A 1 93 ? -31.895 -38.850 -14.610 1.00 53.16 93 ASP A O 1
ATOM 771 N N . ASN A 1 94 ? -31.751 -38.305 -12.426 1.00 73.25 94 ASN A N 1
ATOM 772 C CA . ASN A 1 94 ? -30.376 -37.813 -12.188 1.00 73.25 94 ASN A CA 1
ATOM 773 C C . ASN A 1 94 ? -29.491 -37.412 -13.399 1.00 73.25 94 ASN A C 1
ATOM 775 O O . ASN A 1 94 ? -28.280 -37.627 -13.358 1.00 73.25 94 ASN A O 1
ATOM 779 N N . ARG A 1 95 ? -30.058 -36.868 -14.483 1.00 86.69 95 ARG A N 1
ATOM 780 C CA . ARG A 1 95 ? -29.361 -36.602 -15.753 1.00 86.69 95 ARG A CA 1
ATOM 781 C C . ARG A 1 95 ? -29.731 -35.249 -16.344 1.00 86.69 95 ARG A C 1
ATOM 783 O O . ARG A 1 95 ? -30.906 -34.899 -16.458 1.00 86.69 95 ARG A O 1
ATOM 790 N N . LEU A 1 96 ? -28.706 -34.544 -16.794 1.00 89.94 96 LEU A N 1
ATOM 791 C CA . LEU A 1 96 ? -28.734 -33.242 -17.442 1.00 89.94 96 LEU A CA 1
ATOM 792 C C . LEU A 1 96 ? -28.053 -33.373 -18.807 1.00 89.94 96 LEU A C 1
ATOM 794 O O . LEU A 1 96 ? -26.969 -33.942 -18.891 1.00 89.94 96 LEU A O 1
ATOM 798 N N . ALA A 1 97 ? -28.664 -32.841 -19.861 1.00 92.94 97 ALA A N 1
ATOM 799 C CA . ALA A 1 97 ? -27.998 -32.615 -21.140 1.00 92.94 97 ALA A CA 1
ATOM 800 C C . ALA A 1 97 ? -27.786 -31.115 -21.360 1.00 92.94 97 ALA A C 1
ATOM 802 O O . ALA A 1 97 ? -28.672 -30.312 -21.055 1.00 92.94 97 ALA A O 1
ATOM 803 N N . GLY A 1 98 ? -26.635 -30.749 -21.913 1.00 94.75 98 GLY A N 1
ATOM 804 C CA . GLY A 1 98 ? -26.304 -29.385 -22.304 1.00 94.75 98 GLY A CA 1
ATOM 805 C C . GLY A 1 98 ? -25.762 -29.320 -23.729 1.00 94.75 98 GLY A C 1
ATOM 806 O O . GLY A 1 98 ? -25.174 -30.281 -24.223 1.00 94.75 98 GLY A O 1
ATOM 807 N N . ALA A 1 99 ? -25.968 -28.181 -24.379 1.00 96.00 99 ALA A N 1
ATOM 808 C CA . ALA A 1 99 ? -25.322 -27.815 -25.633 1.00 96.00 99 ALA A CA 1
ATOM 809 C C . ALA A 1 99 ? -24.999 -26.318 -25.608 1.00 96.00 99 ALA A C 1
ATOM 811 O O . ALA A 1 99 ? -25.788 -25.526 -25.083 1.00 96.00 99 ALA A O 1
ATOM 812 N N . TYR A 1 100 ? -23.853 -25.933 -26.156 1.00 97.19 100 TYR A N 1
ATOM 813 C CA . TYR A 1 100 ? -23.368 -24.557 -26.143 1.00 97.19 100 TYR A CA 1
ATOM 814 C C . TYR A 1 100 ? -22.541 -24.234 -27.386 1.00 97.19 100 TYR A C 1
ATOM 816 O O . TYR A 1 100 ? -21.954 -25.114 -28.015 1.00 97.19 100 TYR A O 1
ATOM 824 N N . ILE A 1 101 ? -22.515 -22.949 -27.722 1.00 95.75 101 ILE A N 1
ATOM 825 C CA . ILE A 1 101 ? -21.655 -22.357 -28.744 1.00 95.75 101 ILE A CA 1
ATOM 826 C C . ILE A 1 101 ? -20.860 -21.222 -28.101 1.00 95.75 101 ILE A C 1
ATOM 828 O O . ILE A 1 101 ? -21.431 -20.449 -27.332 1.00 95.75 101 ILE A O 1
ATOM 832 N N . PHE A 1 102 ? -19.571 -21.117 -28.412 1.00 95.88 102 PHE A N 1
ATOM 833 C CA . PHE A 1 102 ? -18.735 -19.966 -28.070 1.00 95.88 102 PHE A CA 1
ATOM 834 C C . PHE A 1 102 ? -18.139 -19.355 -29.339 1.00 95.88 102 PHE A C 1
ATOM 836 O O . PHE A 1 102 ? -17.818 -20.081 -30.281 1.00 95.88 102 PHE A O 1
ATOM 843 N N . ARG A 1 103 ? -17.986 -18.028 -29.337 1.00 94.62 103 ARG A N 1
ATOM 844 C CA . ARG A 1 103 ? -16.998 -17.327 -30.159 1.00 94.62 103 ARG A CA 1
ATOM 845 C C . ARG A 1 103 ? -15.812 -17.011 -29.264 1.00 94.62 103 ARG A C 1
ATOM 847 O O . ARG A 1 103 ? -15.982 -16.376 -28.223 1.00 94.62 103 ARG A O 1
ATOM 854 N N . ASP A 1 104 ? -14.653 -17.473 -29.683 1.00 92.12 104 ASP A N 1
ATOM 855 C CA . ASP A 1 104 ? -13.379 -17.326 -29.003 1.00 92.12 104 ASP A CA 1
ATOM 856 C C . ASP A 1 104 ? -12.486 -16.428 -29.860 1.00 92.12 104 ASP A C 1
ATOM 858 O O . ASP A 1 104 ? -12.543 -16.508 -31.091 1.00 92.12 104 ASP A O 1
ATOM 862 N N . ARG A 1 105 ? -11.698 -15.561 -29.220 1.00 90.44 105 ARG A N 1
ATOM 863 C CA . ARG A 1 105 ? -10.707 -14.729 -29.901 1.00 90.44 105 ARG A CA 1
ATOM 864 C C . ARG A 1 105 ? -9.457 -14.571 -29.050 1.00 90.44 105 ARG A C 1
ATOM 866 O O . ARG A 1 105 ? -9.562 -14.175 -27.890 1.00 90.44 105 ARG A O 1
ATOM 873 N N . ARG A 1 106 ? -8.304 -14.789 -29.679 1.00 88.38 106 ARG A N 1
ATOM 874 C CA . ARG A 1 106 ? -6.960 -14.741 -29.101 1.00 88.38 106 ARG A CA 1
ATOM 875 C C . ARG A 1 106 ? -6.105 -13.759 -29.899 1.00 88.38 106 ARG A C 1
ATOM 877 O O . ARG A 1 106 ? -6.037 -13.869 -31.119 1.00 88.38 106 ARG A O 1
ATOM 884 N N . ASN A 1 107 ? -5.473 -12.802 -29.233 1.00 84.69 107 ASN A N 1
ATOM 885 C CA . ASN A 1 107 ? -4.459 -11.939 -29.828 1.00 84.69 107 ASN A CA 1
ATOM 886 C C . ASN A 1 107 ? -3.085 -12.595 -29.629 1.00 84.69 107 ASN A C 1
ATOM 888 O O . ASN A 1 107 ? -2.668 -12.806 -28.494 1.00 84.69 107 ASN A O 1
ATOM 892 N N . GLU A 1 108 ? -2.410 -12.964 -30.715 1.00 80.31 108 GLU A N 1
ATOM 893 C CA . GLU A 1 108 ? -1.061 -13.545 -30.694 1.00 80.31 108 GLU A CA 1
ATOM 894 C C . GLU A 1 108 ? -0.389 -13.281 -32.052 1.00 80.31 108 GLU A C 1
ATOM 896 O O . GLU A 1 108 ? -1.034 -13.406 -33.092 1.00 80.31 108 GLU A O 1
ATOM 901 N N . PHE A 1 109 ? 0.908 -12.953 -32.064 1.00 73.56 109 PHE A N 1
ATOM 902 C CA . PHE A 1 109 ? 1.677 -12.631 -33.283 1.00 73.56 109 PHE A CA 1
ATOM 903 C C . PHE A 1 109 ? 1.163 -11.406 -34.074 1.00 73.56 109 PHE A C 1
ATOM 905 O O . PHE A 1 109 ? 1.236 -11.404 -35.300 1.00 73.56 109 PHE A O 1
ATOM 912 N N . ASP A 1 110 ? 0.659 -10.375 -33.381 1.00 70.50 110 ASP A N 1
ATOM 913 C CA . ASP A 1 110 ? 0.010 -9.189 -33.985 1.00 70.50 110 ASP A CA 1
ATOM 914 C C . ASP A 1 110 ? -1.186 -9.551 -34.894 1.00 70.50 110 ASP A C 1
ATOM 916 O O . ASP A 1 110 ? -1.456 -8.951 -35.936 1.00 70.50 110 ASP A O 1
ATOM 920 N N . HIS A 1 111 ? -1.915 -10.600 -34.503 1.00 77.88 111 HIS A N 1
ATOM 921 C CA . HIS A 1 111 ? -3.087 -11.075 -35.217 1.00 77.88 111 HIS A CA 1
ATOM 922 C C . HIS A 1 111 ? -4.172 -11.579 -34.262 1.00 77.88 111 HIS A C 1
ATOM 924 O O . HIS A 1 111 ? -3.901 -12.194 -33.229 1.00 77.88 111 HIS A O 1
ATOM 930 N N . TYR A 1 112 ? -5.427 -11.341 -34.646 1.00 84.62 112 TYR A N 1
ATOM 931 C CA . TYR A 1 112 ? -6.598 -11.820 -33.921 1.00 84.62 112 TYR A CA 1
ATOM 932 C C . TYR A 1 112 ? -7.054 -13.160 -34.484 1.00 84.62 112 TYR A C 1
ATOM 934 O O . TYR A 1 112 ? -7.881 -13.206 -35.391 1.00 84.62 112 TYR A O 1
ATOM 942 N N . TRP A 1 113 ? -6.571 -14.243 -33.886 1.00 86.94 113 TRP A N 1
ATOM 943 C CA . TRP A 1 113 ? -7.093 -15.578 -34.137 1.00 86.94 113 TRP A CA 1
ATOM 944 C C . TRP A 1 113 ? -8.528 -15.660 -33.629 1.00 86.94 113 TRP A C 1
ATOM 946 O O . TRP A 1 113 ? -8.828 -15.272 -32.499 1.00 86.94 113 TRP A O 1
ATOM 956 N N . ASP A 1 114 ? -9.421 -16.170 -34.465 1.00 89.06 114 ASP A N 1
ATOM 957 C CA . ASP A 1 114 ? -10.855 -16.235 -34.219 1.00 89.06 114 ASP A CA 1
ATOM 958 C C . ASP A 1 114 ? -11.332 -17.686 -34.383 1.00 89.06 114 ASP A C 1
ATOM 960 O O . ASP A 1 114 ? -10.961 -18.377 -35.333 1.00 89.06 114 ASP A O 1
ATOM 964 N N . MET A 1 115 ? -12.171 -18.164 -33.462 1.00 91.94 115 MET A N 1
ATOM 965 C CA . MET A 1 115 ? -12.600 -19.566 -33.440 1.00 91.94 115 MET A CA 1
ATOM 966 C C . MET A 1 115 ? -14.048 -19.718 -32.967 1.00 91.94 115 MET A C 1
ATOM 968 O O . MET A 1 115 ? -14.528 -19.004 -32.084 1.00 91.94 115 MET A O 1
ATOM 972 N N . TRP A 1 116 ? -14.769 -20.672 -33.548 1.00 93.38 116 TRP A N 1
ATOM 973 C CA . TRP A 1 116 ? -16.077 -21.121 -33.081 1.00 93.38 116 TRP A CA 1
ATOM 974 C C . TRP A 1 116 ? -15.949 -22.455 -32.348 1.00 93.38 116 TRP A C 1
ATOM 976 O O . TRP A 1 116 ? -15.588 -23.465 -32.949 1.00 93.38 116 TRP A O 1
ATOM 986 N N . THR A 1 117 ? -16.337 -22.495 -31.073 1.00 94.94 117 THR A N 1
ATOM 987 C CA . THR A 1 117 ? -16.455 -23.758 -30.331 1.00 94.94 117 THR A CA 1
ATOM 988 C C . THR A 1 117 ? -17.907 -24.223 -30.284 1.00 94.94 117 THR A C 1
ATOM 990 O O . THR A 1 117 ? -18.789 -23.484 -29.846 1.00 94.94 117 THR A O 1
ATOM 993 N N . LEU A 1 118 ? -18.164 -25.475 -30.666 1.00 95.50 118 LEU A N 1
ATOM 994 C CA . LEU A 1 118 ? -19.447 -26.166 -30.515 1.00 95.50 118 LEU A CA 1
ATOM 995 C C . LEU A 1 118 ? -19.298 -27.314 -29.515 1.00 95.50 118 LEU A C 1
ATOM 997 O O . LEU A 1 118 ? -18.592 -28.284 -29.787 1.00 95.50 118 LEU A O 1
ATOM 1001 N N . GLY A 1 119 ? -19.993 -27.238 -28.381 1.00 95.75 119 GLY A N 1
ATOM 1002 C CA . GLY A 1 119 ? -19.883 -28.231 -27.314 1.00 95.75 119 GLY A CA 1
ATOM 1003 C C . GLY A 1 119 ? -21.210 -28.853 -26.894 1.00 95.75 119 GLY A C 1
ATOM 1004 O O . GLY A 1 119 ? -22.283 -28.247 -26.983 1.00 95.75 119 GLY A O 1
ATOM 1005 N N . GLY A 1 120 ? -21.131 -30.094 -26.421 1.00 94.88 120 GLY A N 1
ATOM 1006 C CA . GLY A 1 120 ? -22.253 -30.859 -25.889 1.00 94.88 120 GLY A CA 1
ATOM 1007 C C . GLY A 1 120 ? -21.844 -31.676 -24.668 1.00 94.88 120 GLY A C 1
ATOM 1008 O O . GLY A 1 120 ? -20.749 -32.234 -24.611 1.00 94.88 120 GLY A O 1
ATOM 1009 N N . GLU A 1 121 ? -22.735 -31.767 -23.684 1.00 96.44 121 GLU A N 1
ATOM 1010 C CA . GLU A 1 121 ? -22.472 -32.456 -22.420 1.00 96.44 121 GLU A CA 1
ATOM 1011 C C . GLU A 1 121 ? -23.657 -33.304 -21.946 1.00 96.44 121 GLU A C 1
ATOM 1013 O O . GLU A 1 121 ? -24.824 -32.965 -22.157 1.00 96.44 121 GLU A O 1
ATOM 1018 N N . ILE A 1 122 ? -23.347 -34.407 -21.266 1.00 93.75 122 ILE A N 1
ATOM 1019 C CA . ILE A 1 122 ? -24.291 -35.204 -20.484 1.00 93.75 122 ILE A CA 1
ATOM 1020 C C . ILE A 1 122 ? -23.702 -35.349 -19.082 1.00 93.75 122 ILE A C 1
ATOM 1022 O O . ILE A 1 122 ? -22.675 -36.000 -18.889 1.00 93.75 122 ILE A O 1
ATOM 1026 N N . LEU A 1 123 ? -24.360 -34.730 -18.107 1.00 92.25 123 LEU A N 1
ATOM 1027 C CA . LEU A 1 123 ? -23.938 -34.677 -16.712 1.00 92.25 123 LEU A CA 1
ATOM 1028 C C . LEU A 1 123 ? -24.929 -35.434 -15.831 1.00 92.25 123 LEU A C 1
ATOM 1030 O O . LEU A 1 123 ? -26.134 -35.453 -16.087 1.00 92.25 123 LEU A O 1
ATOM 1034 N N . THR A 1 124 ? -24.426 -36.050 -14.769 1.00 90.00 124 THR A N 1
ATOM 1035 C CA . THR A 1 124 ? -25.236 -36.760 -13.770 1.00 90.00 124 THR A CA 1
ATOM 1036 C C . THR A 1 124 ? -24.794 -36.386 -12.355 1.00 90.00 124 THR A C 1
ATOM 1038 O O . THR A 1 124 ? -23.950 -35.504 -12.178 1.00 90.00 124 THR A O 1
ATOM 1041 N N . ASP A 1 125 ? -25.331 -37.054 -11.335 1.00 84.25 125 ASP A N 1
ATOM 1042 C CA . ASP A 1 125 ? -24.900 -36.875 -9.944 1.00 84.25 125 ASP A CA 1
ATOM 1043 C C . ASP A 1 125 ? -23.480 -37.404 -9.658 1.00 84.25 125 ASP A C 1
ATOM 1045 O O . ASP A 1 125 ? -22.895 -37.041 -8.639 1.00 84.25 125 ASP A O 1
ATOM 1049 N N . GLN A 1 126 ? -22.920 -38.247 -10.538 1.00 87.81 126 GLN A N 1
ATOM 1050 C CA . GLN A 1 126 ? -21.576 -38.823 -10.372 1.00 87.81 126 GLN A CA 1
ATOM 1051 C C . GLN A 1 126 ? -20.712 -38.879 -11.633 1.00 87.81 126 GLN A C 1
ATOM 1053 O O . GLN A 1 126 ? -19.511 -39.057 -11.505 1.00 87.81 126 GLN A O 1
ATOM 1058 N N . TRP A 1 127 ? -21.274 -38.779 -12.832 1.00 91.56 127 TRP A N 1
ATOM 1059 C CA . TRP A 1 127 ? -20.564 -38.955 -14.105 1.00 91.56 127 TRP A CA 1
ATOM 1060 C C . TRP A 1 127 ? -20.733 -37.758 -15.031 1.00 91.56 127 TRP A C 1
ATOM 1062 O O . TRP A 1 127 ? -21.838 -37.218 -15.148 1.00 91.56 127 TRP A O 1
ATOM 1072 N N . ASP A 1 128 ? -19.653 -37.442 -15.739 1.00 93.94 128 ASP A N 1
ATOM 1073 C CA . ASP A 1 128 ? -19.548 -36.366 -16.717 1.00 93.94 128 ASP A CA 1
ATOM 1074 C C . ASP A 1 128 ? -19.117 -36.958 -18.061 1.00 93.94 128 ASP A C 1
ATOM 1076 O O . ASP A 1 128 ? -18.168 -37.744 -18.126 1.00 93.94 128 ASP A O 1
ATOM 1080 N N . PHE A 1 129 ? -19.789 -36.548 -19.132 1.00 95.38 129 PHE A N 1
ATOM 1081 C CA . PHE A 1 129 ? -19.388 -36.798 -20.512 1.00 95.38 129 PHE A CA 1
ATOM 1082 C C . PHE A 1 129 ? -19.492 -35.490 -21.296 1.00 95.38 129 PHE A C 1
ATOM 1084 O O . PHE A 1 129 ? -20.547 -34.853 -21.265 1.00 95.38 129 PHE A O 1
ATOM 1091 N N . ARG A 1 130 ? -18.423 -35.087 -21.987 1.00 96.81 130 ARG A N 1
ATOM 1092 C CA . ARG A 1 130 ? -18.366 -33.853 -22.785 1.00 96.81 130 ARG A CA 1
ATOM 1093 C C . ARG A 1 130 ? -17.653 -34.096 -24.109 1.00 96.81 130 ARG A C 1
ATOM 1095 O O . ARG A 1 130 ? -16.740 -34.916 -24.175 1.00 96.81 130 ARG A O 1
ATOM 1102 N N . LEU A 1 131 ? -18.087 -33.384 -25.139 1.00 96.06 131 LEU A N 1
ATOM 1103 C CA . LEU A 1 131 ? -17.524 -33.395 -26.485 1.00 96.06 131 LEU A CA 1
ATOM 1104 C C . LEU A 1 131 ? -17.524 -31.956 -26.998 1.00 96.06 131 LEU A C 1
ATOM 1106 O O . LEU A 1 131 ? -18.596 -31.350 -27.060 1.00 96.06 131 LEU A O 1
ATOM 1110 N N . ASN A 1 132 ? -16.359 -31.443 -27.379 1.00 97.38 132 ASN A N 1
ATOM 1111 C CA . ASN A 1 132 ? -16.205 -30.116 -27.972 1.00 97.38 132 ASN A CA 1
ATOM 1112 C C . ASN A 1 132 ? -15.568 -30.235 -29.357 1.00 97.38 132 ASN A C 1
ATOM 1114 O O . ASN A 1 132 ? -14.644 -31.024 -29.544 1.00 97.38 132 ASN A O 1
ATOM 1118 N N . ALA A 1 133 ? -16.061 -29.451 -30.310 1.00 95.50 133 ALA A N 1
ATOM 1119 C CA . ALA A 1 133 ? -15.461 -29.246 -31.620 1.00 95.50 133 ALA A CA 1
ATOM 1120 C C . ALA A 1 133 ? -15.051 -27.778 -31.760 1.00 95.50 133 ALA A C 1
ATOM 1122 O O . ALA A 1 133 ? -15.833 -26.888 -31.423 1.00 95.50 133 ALA A O 1
ATOM 1123 N N . TYR A 1 134 ? -13.845 -27.562 -32.263 1.00 95.62 134 TYR A N 1
ATOM 1124 C CA . TYR A 1 134 ? -13.192 -26.273 -32.443 1.00 95.62 134 TYR A CA 1
ATOM 1125 C C . TYR A 1 134 ? -13.071 -26.027 -33.942 1.00 95.62 134 TYR A C 1
ATOM 1127 O O . TYR A 1 134 ? -12.602 -26.916 -34.653 1.00 95.62 134 TYR A O 1
ATOM 1135 N N . ILE A 1 135 ? -13.561 -24.881 -34.411 1.00 93.56 135 ILE A N 1
ATOM 1136 C CA . ILE A 1 135 ? -13.618 -24.528 -35.831 1.00 93.56 135 ILE A CA 1
ATOM 1137 C C . ILE A 1 135 ? -12.923 -23.179 -36.006 1.00 93.56 135 ILE A C 1
ATOM 1139 O O . ILE A 1 135 ? -13.434 -22.180 -35.491 1.00 93.56 135 ILE A O 1
ATOM 1143 N N . SER A 1 136 ? -11.772 -23.144 -36.672 1.00 87.94 136 SER A N 1
ATOM 1144 C CA . SER A 1 136 ? -11.036 -21.897 -36.922 1.00 87.94 136 SER A CA 1
ATOM 1145 C C . SER A 1 136 ? -11.677 -21.054 -38.027 1.00 87.94 136 SER A C 1
ATOM 1147 O O . SER A 1 136 ? -12.340 -21.575 -38.925 1.00 87.94 136 SER A O 1
ATOM 1149 N N . ASP A 1 137 ? -11.466 -19.738 -37.970 1.00 82.19 137 ASP A N 1
ATOM 1150 C CA . ASP A 1 137 ? -11.528 -18.898 -39.165 1.00 82.19 137 ASP A CA 1
ATOM 1151 C C . ASP A 1 137 ? -10.111 -18.910 -39.800 1.00 82.19 137 ASP A C 1
ATOM 1153 O O . ASP A 1 137 ? -9.140 -18.530 -39.149 1.00 82.19 137 ASP A O 1
ATOM 1157 N N . ASP A 1 138 ? -9.980 -19.427 -41.031 1.00 66.12 138 ASP A N 1
ATOM 1158 C CA . ASP A 1 138 ? -8.694 -19.813 -41.658 1.00 66.12 138 ASP A CA 1
ATOM 1159 C C . ASP A 1 138 ? -7.808 -18.630 -42.123 1.00 66.12 138 ASP A C 1
ATOM 1161 O O . ASP A 1 138 ? -7.639 -18.402 -43.326 1.00 66.12 138 ASP A O 1
ATOM 1165 N N . ASP A 1 139 ? -7.201 -17.901 -41.185 1.00 66.69 139 ASP A N 1
ATOM 1166 C CA . ASP A 1 139 ? -6.163 -16.897 -41.465 1.00 66.69 139 ASP A CA 1
ATOM 1167 C C . ASP A 1 139 ? -4.732 -17.479 -41.334 1.00 66.69 139 ASP A C 1
ATOM 1169 O O . ASP A 1 139 ? -4.487 -18.467 -40.634 1.00 66.69 139 ASP A O 1
ATOM 1173 N N . GLU A 1 140 ? -3.756 -16.874 -42.027 1.00 75.00 140 GLU A N 1
ATOM 1174 C CA . GLU A 1 140 ? -2.333 -17.241 -41.941 1.00 75.00 140 GLU A CA 1
ATOM 1175 C C . GLU A 1 140 ? -1.432 -16.015 -41.728 1.00 75.00 140 GLU A C 1
ATOM 1177 O O . GLU A 1 140 ? -1.578 -14.989 -42.394 1.00 75.00 140 GLU A O 1
ATOM 1182 N N . VAL A 1 141 ? -0.483 -16.123 -40.794 1.00 70.94 141 VAL A N 1
ATOM 1183 C CA . VAL A 1 141 ? 0.377 -15.009 -40.347 1.00 70.94 141 VAL A CA 1
ATOM 1184 C C . VAL A 1 141 ? 1.838 -15.396 -40.495 1.00 70.94 141 VAL A C 1
ATOM 1186 O O . VAL A 1 141 ? 2.227 -16.502 -40.130 1.00 70.94 141 VAL A O 1
ATOM 1189 N N . LEU A 1 142 ? 2.669 -14.506 -41.036 1.00 62.53 142 LEU A N 1
ATOM 1190 C CA . LEU A 1 142 ? 4.087 -14.784 -41.266 1.00 62.53 142 LEU A CA 1
ATOM 1191 C C . LEU A 1 142 ? 4.839 -14.943 -39.927 1.00 62.53 142 LEU A C 1
ATOM 1193 O O . LEU A 1 142 ? 4.764 -14.084 -39.051 1.00 62.53 142 LEU A O 1
ATOM 1197 N N . ALA A 1 143 ? 5.579 -16.039 -39.757 1.00 58.31 143 ALA A N 1
ATOM 1198 C CA . ALA A 1 143 ? 6.254 -16.347 -38.498 1.00 58.31 143 ALA A CA 1
ATOM 1199 C C . ALA A 1 143 ? 7.512 -15.470 -38.293 1.00 58.31 143 ALA A C 1
ATOM 1201 O O . ALA A 1 143 ? 8.368 -15.434 -39.183 1.00 58.31 143 ALA A O 1
ATOM 1202 N N . PRO A 1 144 ? 7.719 -14.841 -37.116 1.00 44.03 144 PRO A N 1
ATOM 1203 C CA . PRO A 1 144 ? 8.914 -14.045 -36.844 1.00 44.03 144 PRO A CA 1
ATOM 1204 C C . PRO A 1 144 ? 10.209 -14.830 -37.103 1.00 44.03 144 PRO A C 1
ATOM 1206 O O . PRO A 1 144 ? 10.356 -15.982 -36.687 1.00 44.03 144 PRO A O 1
ATOM 1209 N N . GLY A 1 145 ? 11.144 -14.206 -37.824 1.00 41.41 145 GLY A N 1
ATOM 1210 C CA . GLY A 1 145 ? 12.391 -14.839 -38.264 1.00 41.41 145 GLY A CA 1
ATOM 1211 C C . GLY A 1 145 ? 12.304 -15.616 -39.586 1.00 41.41 145 GLY A C 1
ATOM 1212 O O . GLY A 1 145 ? 13.305 -16.194 -40.005 1.00 41.41 145 GLY A O 1
ATOM 1213 N N . SER A 1 146 ? 11.162 -15.622 -40.283 1.00 40.88 146 SER A N 1
ATOM 1214 C CA . SER A 1 146 ? 11.101 -16.077 -41.676 1.00 40.88 146 SER A CA 1
ATOM 1215 C C . SER A 1 146 ? 11.877 -15.117 -42.590 1.00 40.88 146 SER A C 1
ATOM 1217 O O . SER A 1 146 ? 11.439 -13.998 -42.865 1.00 40.88 146 SER A O 1
ATOM 1219 N N . THR A 1 147 ? 13.029 -15.549 -43.095 1.00 37.91 147 THR A N 1
ATOM 1220 C CA . THR A 1 147 ? 13.774 -14.795 -44.109 1.00 37.91 147 THR A CA 1
ATOM 1221 C C . THR A 1 147 ? 13.056 -14.841 -45.454 1.00 37.91 147 THR A C 1
ATOM 1223 O O . THR A 1 147 ? 13.214 -15.801 -46.212 1.00 37.91 147 THR A O 1
ATOM 1226 N N . VAL A 1 148 ? 12.337 -13.768 -45.792 1.00 36.81 148 VAL A N 1
ATOM 1227 C CA . VAL A 1 148 ? 12.013 -13.464 -47.190 1.00 36.81 148 VAL A CA 1
ATOM 1228 C C . VAL A 1 148 ? 13.339 -13.331 -47.943 1.00 36.81 148 VAL A C 1
ATOM 1230 O O . VAL A 1 148 ? 14.163 -12.481 -47.617 1.00 36.81 148 VAL A O 1
ATOM 1233 N N . GLY A 1 149 ? 13.560 -14.190 -48.939 1.00 39.19 149 GLY A N 1
ATOM 1234 C CA . GLY A 1 149 ? 14.738 -14.104 -49.803 1.00 39.19 149 GLY A CA 1
ATOM 1235 C C . GLY A 1 149 ? 15.954 -14.926 -49.364 1.00 39.19 149 GLY A C 1
ATOM 1236 O O . GLY A 1 149 ? 17.049 -14.395 -49.200 1.00 39.19 149 GLY A O 1
ATOM 1237 N N . GLY A 1 150 ? 15.832 -16.256 -49.405 1.00 38.88 150 GLY A N 1
ATOM 1238 C CA . GLY A 1 150 ? 16.955 -17.141 -49.770 1.00 38.88 150 GLY A CA 1
ATOM 1239 C C . GLY A 1 150 ? 17.357 -16.976 -51.248 1.00 38.88 150 GLY A C 1
ATOM 1240 O O . GLY A 1 150 ? 17.474 -17.957 -51.979 1.00 38.88 150 GLY A O 1
ATOM 1241 N N . GLY A 1 151 ? 17.453 -15.729 -51.713 1.00 41.91 151 GLY A N 1
ATOM 1242 C CA . GLY A 1 151 ? 17.411 -15.353 -53.117 1.00 41.91 151 GLY A CA 1
ATOM 1243 C C . GLY A 1 151 ? 18.777 -15.029 -53.697 1.00 41.91 151 GLY A C 1
ATOM 1244 O O . GLY A 1 151 ? 19.387 -14.022 -53.347 1.00 41.91 151 GLY A O 1
ATOM 1245 N N . GLY A 1 152 ? 19.249 -15.872 -54.615 1.00 43.72 152 GLY A N 1
ATOM 1246 C CA . GLY A 1 152 ? 20.422 -15.565 -55.428 1.00 43.72 152 GLY A CA 1
ATOM 1247 C C . GLY A 1 152 ? 20.142 -14.416 -56.398 1.00 43.72 152 GLY A C 1
ATOM 1248 O O . GLY A 1 152 ? 19.101 -14.415 -57.061 1.00 43.72 152 GLY A O 1
ATOM 1249 N N . LEU A 1 153 ? 21.087 -13.476 -56.474 1.00 39.31 153 LEU A N 1
ATOM 1250 C CA . LEU A 1 153 ? 21.149 -12.422 -57.483 1.00 39.31 153 LEU A CA 1
ATOM 1251 C C . LEU A 1 153 ? 22.186 -12.821 -58.542 1.00 39.31 153 LEU A C 1
ATOM 1253 O O . LEU A 1 153 ? 23.388 -12.703 -58.300 1.00 39.31 153 LEU A O 1
ATOM 1257 N N . ASP A 1 154 ? 21.723 -13.299 -59.693 1.00 45.47 154 ASP A N 1
ATOM 1258 C CA . ASP A 1 154 ? 22.578 -13.701 -60.816 1.00 45.47 154 ASP A CA 1
ATOM 1259 C C . ASP A 1 154 ? 22.499 -12.682 -61.965 1.00 45.47 154 ASP A C 1
ATOM 1261 O O . ASP A 1 154 ? 21.531 -11.933 -62.093 1.00 45.47 154 ASP A O 1
ATOM 1265 N N . VAL A 1 155 ? 23.518 -12.660 -62.829 1.00 45.28 155 VAL A N 1
ATOM 1266 C CA . VAL A 1 155 ? 23.526 -11.865 -64.070 1.00 45.28 155 VAL A CA 1
ATOM 1267 C C . VAL A 1 155 ? 23.741 -12.806 -65.248 1.00 45.28 155 VAL A C 1
ATOM 1269 O O . VAL A 1 155 ? 24.696 -13.584 -65.253 1.00 45.28 155 VAL A O 1
ATOM 1272 N N . ASN A 1 156 ? 22.851 -12.758 -66.239 1.00 45.38 156 ASN A N 1
ATOM 1273 C CA . ASN A 1 156 ? 22.906 -13.663 -67.389 1.00 45.38 156 ASN A CA 1
ATOM 1274 C C . ASN A 1 156 ? 23.821 -13.155 -68.526 1.00 45.38 156 ASN A C 1
ATOM 1276 O O . ASN A 1 156 ? 24.328 -12.033 -68.496 1.00 45.38 156 ASN A O 1
ATOM 1280 N N . ASP A 1 157 ? 23.984 -13.972 -69.574 1.00 41.09 157 ASP A N 1
ATOM 1281 C CA . ASP A 1 157 ? 24.801 -13.658 -70.762 1.00 41.09 157 ASP A CA 1
ATOM 1282 C C . ASP A 1 157 ? 24.367 -12.371 -71.512 1.00 41.09 157 ASP A C 1
ATOM 1284 O O . ASP A 1 157 ? 25.133 -11.846 -72.322 1.00 41.09 157 ASP A O 1
ATOM 1288 N N . ASN A 1 158 ? 23.160 -11.847 -71.250 1.00 43.59 158 ASN A N 1
ATOM 1289 C CA . ASN A 1 158 ? 22.622 -10.604 -71.820 1.00 43.59 158 ASN A CA 1
ATOM 1290 C C . ASN A 1 158 ? 22.784 -9.379 -70.891 1.00 43.59 158 ASN A C 1
ATOM 1292 O O . ASN A 1 158 ? 22.322 -8.296 -71.247 1.00 43.59 158 ASN A O 1
ATOM 1296 N N . GLN A 1 159 ? 23.428 -9.531 -69.727 1.00 45.22 159 GLN A N 1
ATOM 1297 C CA . GLN A 1 159 ? 23.542 -8.518 -68.661 1.00 45.22 159 GLN A CA 1
ATOM 1298 C C . GLN A 1 159 ? 22.220 -8.189 -67.933 1.00 45.22 159 GLN A C 1
ATOM 1300 O O . GLN A 1 159 ? 22.073 -7.106 -67.370 1.00 45.22 159 GLN A O 1
ATOM 1305 N N . GLU A 1 160 ? 21.260 -9.117 -67.910 1.00 43.25 160 GLU A N 1
ATOM 1306 C CA . GLU A 1 160 ? 19.982 -8.961 -67.198 1.00 43.25 160 GLU A CA 1
ATOM 1307 C C . GLU A 1 160 ? 20.071 -9.551 -65.779 1.00 43.25 160 GLU A C 1
ATOM 1309 O O . GLU A 1 160 ? 20.749 -10.561 -65.566 1.00 43.25 160 GLU A O 1
ATOM 1314 N N . LEU A 1 161 ? 19.379 -8.928 -64.818 1.00 43.50 161 LEU A N 1
ATOM 1315 C CA . LEU A 1 161 ? 19.405 -9.291 -63.398 1.00 43.50 161 LEU A CA 1
ATOM 1316 C C . LEU A 1 161 ? 18.377 -10.403 -63.125 1.00 43.50 161 LEU A C 1
ATOM 1318 O O . LEU A 1 161 ? 17.205 -10.258 -63.473 1.00 43.50 161 LEU A O 1
ATOM 1322 N N . ILE A 1 162 ? 18.791 -11.505 -62.501 1.00 43.56 162 ILE A N 1
ATOM 1323 C CA . ILE A 1 162 ? 17.922 -12.638 -62.156 1.00 43.56 162 ILE A CA 1
ATOM 1324 C C . ILE A 1 162 ? 17.792 -12.735 -60.640 1.00 43.56 162 ILE A C 1
ATOM 1326 O O . ILE A 1 162 ? 18.798 -12.789 -59.934 1.00 43.56 162 ILE A O 1
ATOM 1330 N N . LEU A 1 163 ? 16.550 -12.805 -60.160 1.00 41.72 163 LEU A N 1
ATOM 1331 C CA . LEU A 1 163 ? 16.218 -13.026 -58.755 1.00 41.72 163 LEU A CA 1
ATOM 1332 C C . LEU A 1 163 ? 15.644 -14.434 -58.566 1.00 41.72 163 LEU A C 1
ATOM 1334 O O . LEU A 1 163 ? 14.655 -14.816 -59.195 1.00 41.72 163 LEU A O 1
ATOM 1338 N N . THR A 1 164 ? 16.252 -15.194 -57.658 1.00 44.75 164 THR A N 1
ATOM 1339 C CA . THR A 1 164 ? 15.634 -16.386 -57.048 1.00 44.75 164 THR A CA 1
ATOM 1340 C C . THR A 1 164 ? 15.002 -15.982 -55.706 1.00 44.75 164 THR A C 1
ATOM 1342 O O . THR A 1 164 ? 15.370 -14.945 -55.161 1.00 44.75 164 THR A O 1
ATOM 1345 N N . LEU A 1 165 ? 14.073 -16.762 -55.144 1.00 43.84 165 LEU A N 1
ATOM 1346 C CA . LEU A 1 165 ? 13.444 -16.496 -53.835 1.00 43.84 165 LEU A CA 1
ATOM 1347 C C . LEU A 1 165 ? 13.460 -17.756 -52.946 1.00 43.84 165 LEU A C 1
ATOM 1349 O O . LEU A 1 165 ? 13.647 -18.862 -53.449 1.00 43.84 165 LEU A O 1
ATOM 1353 N N . GLY A 1 166 ? 13.326 -17.575 -51.625 1.00 49.06 166 GLY A N 1
ATOM 1354 C CA . GLY A 1 166 ? 13.391 -18.651 -50.620 1.00 49.06 166 GLY A CA 1
ATOM 1355 C C . GLY A 1 166 ? 12.044 -18.969 -49.957 1.00 49.06 166 GLY A C 1
ATOM 1356 O O . GLY A 1 166 ? 11.060 -18.285 -50.210 1.00 49.06 166 GLY A O 1
ATOM 1357 N N . ASN A 1 167 ? 12.021 -20.003 -49.108 1.00 49.09 167 ASN A N 1
ATOM 1358 C CA . ASN A 1 167 ? 10.806 -20.512 -48.455 1.00 49.09 167 ASN A CA 1
ATOM 1359 C C . ASN A 1 167 ? 10.271 -19.590 -47.347 1.00 49.09 167 ASN A C 1
ATOM 1361 O O . ASN A 1 167 ? 11.043 -18.968 -46.616 1.00 49.09 167 ASN A O 1
ATOM 1365 N N . GLU A 1 168 ? 8.952 -19.615 -47.154 1.00 55.09 168 GLU A N 1
ATOM 1366 C CA . GLU A 1 168 ? 8.225 -18.812 -46.166 1.00 55.09 168 GLU A CA 1
ATOM 1367 C C . GLU A 1 168 ? 7.624 -19.710 -45.060 1.00 55.09 168 GLU A C 1
ATOM 1369 O O . GLU A 1 168 ? 7.294 -20.882 -45.281 1.00 55.09 168 GLU A O 1
ATOM 1374 N N . LEU A 1 169 ? 7.530 -19.172 -43.838 1.00 63.91 169 LEU A N 1
ATOM 1375 C CA . LEU A 1 169 ? 7.030 -19.861 -42.641 1.00 63.91 169 LEU A CA 1
ATOM 1376 C C . LEU A 1 169 ? 5.837 -19.090 -42.085 1.00 63.91 169 LEU A C 1
ATOM 1378 O O . LEU A 1 169 ? 5.944 -17.880 -41.905 1.00 63.91 169 LEU A O 1
ATOM 1382 N N . TYR A 1 170 ? 4.758 -19.786 -41.737 1.00 74.62 170 TYR A N 1
ATOM 1383 C CA . TYR A 1 170 ? 3.520 -19.165 -41.258 1.00 74.62 170 TYR A CA 1
ATOM 1384 C C . TYR A 1 170 ? 3.019 -19.814 -39.964 1.00 74.62 170 TYR A C 1
ATOM 1386 O O . TYR A 1 170 ? 3.388 -20.944 -39.641 1.00 74.62 170 TYR A O 1
ATOM 1394 N N . TYR A 1 171 ? 2.157 -19.114 -39.238 1.00 81.69 171 TYR A N 1
ATOM 1395 C CA . TYR A 1 171 ? 1.292 -19.648 -38.191 1.00 81.69 171 TYR A CA 1
ATOM 1396 C C . TYR A 1 171 ? -0.156 -19.695 -38.689 1.00 81.69 171 TYR A C 1
ATOM 1398 O O . TYR A 1 171 ? -0.544 -18.861 -39.510 1.00 81.69 171 TYR A O 1
ATOM 1406 N N . LYS A 1 172 ? -0.929 -20.677 -38.211 1.00 85.56 172 LYS A N 1
ATOM 1407 C CA . LYS A 1 172 ? -2.358 -20.873 -38.510 1.00 85.56 172 LYS A CA 1
ATOM 1408 C C . LYS A 1 172 ? -3.093 -21.387 -37.275 1.00 85.56 172 LYS A C 1
ATOM 1410 O O . LYS A 1 172 ? -2.584 -22.286 -36.603 1.00 85.56 172 LYS A O 1
ATOM 1415 N N . SER A 1 173 ? -4.286 -20.873 -36.989 1.00 88.75 173 SER A N 1
ATOM 1416 C CA . SER A 1 173 ? -5.220 -21.501 -36.042 1.00 88.75 173 SER A CA 1
ATOM 1417 C C . SER A 1 173 ? -5.625 -22.903 -36.514 1.00 88.75 173 SER A C 1
ATOM 1419 O O . SER A 1 173 ? -5.579 -23.187 -37.707 1.00 88.75 173 SER A O 1
ATOM 1421 N N . MET A 1 174 ? -5.982 -23.796 -35.585 1.00 90.31 174 MET A N 1
ATOM 1422 C CA . MET A 1 174 ? -6.204 -25.214 -35.885 1.00 90.31 174 MET A CA 1
ATOM 1423 C C . MET A 1 174 ? -7.607 -25.704 -35.511 1.00 90.31 174 MET A C 1
ATOM 1425 O O . MET A 1 174 ? -7.979 -25.712 -34.335 1.00 90.31 174 MET A O 1
ATOM 1429 N N . ASP A 1 175 ? -8.315 -26.257 -36.496 1.00 93.00 175 ASP A N 1
ATOM 1430 C CA . ASP A 1 175 ? -9.516 -27.078 -36.312 1.00 93.00 175 ASP A CA 1
ATOM 1431 C C . ASP A 1 175 ? -9.261 -28.234 -35.325 1.00 93.00 175 ASP A C 1
ATOM 1433 O O . ASP A 1 175 ? -8.205 -28.881 -35.350 1.00 93.00 175 ASP A O 1
ATOM 1437 N N . GLY A 1 176 ? -10.236 -28.557 -34.468 1.00 94.12 176 GLY A N 1
ATOM 1438 C CA . GLY A 1 176 ? -10.020 -29.522 -33.389 1.00 94.12 176 GLY A CA 1
ATOM 1439 C C . GLY A 1 176 ? -11.243 -30.224 -32.810 1.00 94.12 176 GLY A C 1
ATOM 1440 O O . GLY A 1 176 ? -12.400 -29.888 -33.057 1.00 94.12 176 GLY A O 1
ATOM 1441 N N . LEU A 1 177 ? -10.966 -31.237 -31.989 1.00 95.31 177 LEU A N 1
ATOM 1442 C CA . LEU A 1 177 ? -11.955 -32.004 -31.237 1.00 95.31 177 LEU A CA 1
ATOM 1443 C C . LEU A 1 177 ? -11.380 -32.431 -29.879 1.00 95.31 177 LEU A C 1
ATOM 1445 O O . LEU A 1 177 ? -10.293 -33.014 -29.834 1.00 95.31 177 LEU A O 1
ATOM 1449 N N . ASP A 1 178 ? -12.142 -32.249 -28.798 1.00 94.19 178 ASP A N 1
ATOM 1450 C CA . ASP A 1 178 ? -11.887 -32.902 -27.509 1.00 94.19 178 ASP A CA 1
ATOM 1451 C C . ASP A 1 178 ? -13.052 -33.780 -27.036 1.00 94.19 178 ASP A C 1
ATOM 1453 O O . ASP A 1 178 ? -14.211 -33.607 -27.415 1.00 94.19 178 ASP A O 1
ATOM 1457 N N . LEU A 1 179 ? -12.715 -34.771 -26.214 1.00 96.50 179 LEU A N 1
ATOM 1458 C CA . LEU A 1 179 ? -13.642 -35.697 -25.580 1.00 96.50 179 LEU A CA 1
ATOM 1459 C C . LEU A 1 179 ? -13.225 -35.885 -24.121 1.00 96.50 179 LEU A C 1
ATOM 1461 O O . LEU A 1 179 ? -12.136 -36.399 -23.863 1.00 96.50 179 LEU A O 1
ATOM 1465 N N . GLU A 1 180 ? -14.094 -35.541 -23.173 1.00 96.81 180 GLU A N 1
ATOM 1466 C CA . GLU A 1 180 ? -13.867 -35.725 -21.736 1.00 96.81 180 GLU A CA 1
ATOM 1467 C C . GLU A 1 180 ? -14.866 -36.722 -21.134 1.00 96.81 180 GLU A C 1
ATOM 1469 O O . GLU A 1 180 ? -16.074 -36.660 -21.374 1.00 96.81 180 GLU A O 1
ATOM 1474 N N . PHE A 1 181 ? -14.360 -37.630 -20.300 1.00 97.12 181 PHE A N 1
ATOM 1475 C CA . PHE A 1 181 ? -15.157 -38.540 -19.483 1.00 97.12 181 PHE A CA 1
ATOM 1476 C C . PHE A 1 181 ? -14.597 -38.596 -18.062 1.00 97.12 181 PHE A C 1
ATOM 1478 O O . PHE A 1 181 ? -13.395 -38.787 -17.868 1.00 97.12 181 PHE A O 1
ATOM 1485 N N . GLY A 1 182 ? -15.453 -38.471 -17.050 1.00 95.56 182 GLY A N 1
ATOM 1486 C CA . GLY A 1 182 ? -15.001 -38.514 -15.662 1.00 95.56 182 GLY A CA 1
ATOM 1487 C C . GLY A 1 182 ? -16.074 -38.866 -14.648 1.00 95.56 182 GLY A C 1
ATOM 1488 O O . GLY A 1 182 ? -17.265 -38.925 -14.962 1.00 95.56 182 GLY A O 1
ATOM 1489 N N . ARG A 1 183 ? -15.626 -39.112 -13.414 1.00 93.44 183 ARG A N 1
ATOM 1490 C CA . ARG A 1 183 ? -16.474 -39.444 -12.268 1.00 93.44 183 ARG A CA 1
ATOM 1491 C C . ARG A 1 183 ? -16.158 -38.555 -11.069 1.00 93.44 183 ARG A C 1
ATOM 1493 O O . ARG A 1 183 ? -14.994 -38.437 -10.695 1.00 93.44 183 ARG A O 1
ATOM 1500 N N . ARG A 1 184 ? -17.189 -38.021 -10.413 1.00 89.75 184 ARG A N 1
ATOM 1501 C CA . ARG A 1 184 ? -17.125 -37.420 -9.077 1.00 89.75 184 ARG A CA 1
ATOM 1502 C C . ARG A 1 184 ? -17.693 -38.380 -8.032 1.00 89.75 184 ARG A C 1
ATOM 1504 O O . ARG A 1 184 ? -18.786 -38.921 -8.194 1.00 89.75 184 ARG A O 1
ATOM 1511 N N . PHE A 1 185 ? -16.932 -38.603 -6.968 1.00 88.62 185 PHE A N 1
ATOM 1512 C CA . PHE A 1 185 ? -17.308 -39.438 -5.833 1.00 88.62 185 PHE A CA 1
ATOM 1513 C C . PHE A 1 185 ? -18.094 -38.593 -4.829 1.00 88.62 185 PHE A C 1
ATOM 1515 O O . PHE A 1 185 ? -17.568 -37.643 -4.250 1.00 88.62 185 PHE A O 1
ATOM 1522 N N . THR A 1 186 ? -19.375 -38.911 -4.660 1.00 76.25 186 THR A N 1
ATOM 1523 C CA . THR A 1 186 ? -20.325 -38.129 -3.847 1.00 76.25 186 THR A CA 1
ATOM 1524 C C . THR A 1 186 ? -20.790 -38.866 -2.590 1.00 76.25 186 THR A C 1
ATOM 1526 O O . THR A 1 186 ? -21.598 -38.332 -1.836 1.00 76.25 186 THR A O 1
ATOM 1529 N N . GLU A 1 187 ? -20.278 -40.076 -2.333 1.00 70.81 187 GLU A N 1
ATOM 1530 C CA . GLU A 1 187 ? -20.588 -40.834 -1.118 1.00 70.81 187 GLU A CA 1
ATOM 1531 C C . GLU A 1 187 ? -20.026 -40.149 0.153 1.00 70.81 187 GLU A C 1
ATOM 1533 O O . GLU A 1 187 ? -18.920 -39.603 0.152 1.00 70.81 187 GLU A O 1
ATOM 1538 N N . THR A 1 188 ? -20.801 -40.159 1.242 1.00 60.62 188 THR A N 1
ATOM 1539 C CA . THR A 1 188 ? -20.694 -39.163 2.326 1.00 60.62 188 THR A CA 1
ATOM 1540 C C . THR A 1 188 ? -19.638 -39.428 3.407 1.00 60.62 188 THR A C 1
ATOM 1542 O O . THR A 1 188 ? -19.100 -38.459 3.943 1.00 60.62 188 THR A O 1
ATOM 1545 N N . ASP A 1 189 ? -19.262 -40.688 3.658 1.00 62.16 189 ASP A N 1
ATOM 1546 C CA . ASP A 1 189 ? -18.359 -41.102 4.755 1.00 62.16 189 ASP A CA 1
ATOM 1547 C C . ASP A 1 189 ? -16.932 -41.467 4.286 1.00 62.16 189 ASP A C 1
ATOM 1549 O O . ASP A 1 189 ? -16.358 -42.486 4.683 1.00 62.16 189 ASP A O 1
ATOM 1553 N N . SER A 1 190 ? -16.337 -40.678 3.386 1.00 74.31 190 SER A N 1
ATOM 1554 C CA . SER A 1 190 ? -15.003 -40.978 2.842 1.00 74.31 190 SER A CA 1
ATOM 1555 C C . SER A 1 190 ? -14.118 -39.750 2.657 1.00 74.31 190 SER A C 1
ATOM 1557 O O . SER A 1 190 ? -14.580 -38.682 2.261 1.00 74.31 190 SER A O 1
ATOM 1559 N N . ILE A 1 191 ? -12.801 -39.936 2.803 1.00 74.69 191 ILE A N 1
ATOM 1560 C CA . ILE A 1 191 ? -11.791 -38.948 2.385 1.00 74.69 191 ILE A CA 1
ATOM 1561 C C . ILE A 1 191 ? -11.905 -38.589 0.891 1.00 74.69 191 ILE A C 1
ATOM 1563 O O . ILE A 1 191 ? -11.505 -37.493 0.494 1.00 74.69 191 ILE A O 1
ATOM 1567 N N . PHE A 1 192 ? -12.501 -39.475 0.083 1.00 80.50 192 PHE A N 1
ATOM 1568 C CA . PHE A 1 192 ? -12.769 -39.268 -1.341 1.00 80.50 192 PHE A CA 1
ATOM 1569 C C . PHE A 1 192 ? -14.074 -38.505 -1.635 1.00 80.50 192 PHE A C 1
ATOM 1571 O O . PHE A 1 192 ? -14.352 -38.238 -2.802 1.00 80.50 192 PHE A O 1
ATOM 1578 N N . ARG A 1 193 ? -14.858 -38.107 -0.617 1.00 84.00 193 ARG A N 1
ATOM 1579 C CA . ARG A 1 193 ? -16.037 -37.243 -0.803 1.00 84.00 193 ARG A CA 1
ATOM 1580 C C . ARG A 1 193 ? -15.646 -35.983 -1.580 1.00 84.00 193 ARG A C 1
ATOM 1582 O O . ARG A 1 193 ? -14.667 -35.315 -1.237 1.00 84.00 193 ARG A O 1
ATOM 1589 N N . ASN A 1 194 ? -16.434 -35.675 -2.606 1.00 86.62 194 ASN A N 1
ATOM 1590 C CA . ASN A 1 194 ? -16.274 -34.565 -3.545 1.00 86.62 194 ASN A CA 1
ATOM 1591 C C . ASN A 1 194 ? -14.986 -34.585 -4.395 1.00 86.62 194 ASN A C 1
ATOM 1593 O O . ASN A 1 194 ? -14.662 -33.570 -5.017 1.00 86.62 194 ASN A O 1
ATOM 1597 N N . VAL A 1 195 ? -14.279 -35.718 -4.481 1.00 92.31 195 VAL A N 1
ATOM 1598 C CA . VAL A 1 195 ? -13.156 -35.893 -5.420 1.00 92.31 195 VAL A CA 1
ATOM 1599 C C . VAL A 1 195 ? -13.688 -36.235 -6.813 1.00 92.31 195 VAL A C 1
ATOM 1601 O O . VAL A 1 195 ? -14.508 -37.139 -6.961 1.00 92.31 195 VAL A O 1
ATOM 1604 N N . GLY A 1 196 ? -13.227 -35.521 -7.835 1.00 93.50 196 GLY A N 1
ATOM 1605 C CA . GLY A 1 196 ? -13.445 -35.801 -9.250 1.00 93.50 196 GLY A CA 1
ATOM 1606 C C . GLY A 1 196 ? -12.196 -36.382 -9.913 1.00 93.50 196 GLY A C 1
ATOM 1607 O O . GLY A 1 196 ? -11.082 -35.981 -9.590 1.00 93.50 196 GLY A O 1
ATOM 1608 N N . VAL A 1 197 ? -12.381 -37.327 -10.836 1.00 96.12 197 VAL A N 1
ATOM 1609 C CA . VAL A 1 197 ? -11.326 -37.911 -11.680 1.00 96.12 197 VAL A CA 1
ATOM 1610 C C . VAL A 1 197 ? -11.814 -37.930 -13.126 1.00 96.12 197 VAL A C 1
ATOM 1612 O O . VAL A 1 197 ? -12.838 -38.546 -13.426 1.00 96.12 197 VAL A O 1
ATOM 1615 N N . TYR A 1 198 ? -11.076 -37.274 -14.016 1.00 96.62 198 TYR A N 1
ATOM 1616 C CA . TYR A 1 198 ? -11.455 -37.016 -15.405 1.00 96.62 198 TYR A CA 1
ATOM 1617 C C . TYR A 1 198 ? -10.330 -37.424 -16.353 1.00 96.62 198 TYR A C 1
ATOM 1619 O O . TYR A 1 198 ? -9.165 -37.142 -16.081 1.00 96.62 198 TYR A O 1
ATOM 1627 N N . GLY A 1 199 ? -10.679 -38.055 -17.472 1.00 96.56 199 GLY A N 1
ATOM 1628 C CA . GLY A 1 199 ? -9.788 -38.290 -18.604 1.00 96.56 199 GLY A CA 1
ATOM 1629 C C . GLY A 1 199 ? -10.292 -37.542 -19.835 1.00 96.56 199 GLY A C 1
ATOM 1630 O O . GLY A 1 199 ? -11.473 -37.646 -20.168 1.00 96.56 199 GLY A O 1
ATOM 1631 N N . ARG A 1 200 ? -9.406 -36.809 -20.512 1.00 96.44 200 ARG A N 1
ATOM 1632 C CA . ARG A 1 200 ? -9.680 -36.097 -21.765 1.00 96.44 200 ARG A CA 1
ATOM 1633 C C . ARG A 1 200 ? -8.755 -36.609 -22.872 1.00 96.44 200 ARG A C 1
ATOM 1635 O O . ARG A 1 200 ? -7.588 -36.906 -22.618 1.00 96.44 200 ARG A O 1
ATOM 1642 N N . LEU A 1 201 ? -9.279 -36.726 -24.086 1.00 96.25 201 LEU A N 1
ATOM 1643 C CA . LEU A 1 201 ? -8.528 -36.972 -25.321 1.00 96.25 201 LEU A CA 1
ATOM 1644 C C . LEU A 1 201 ? -8.782 -35.798 -26.263 1.00 96.25 201 LEU A C 1
ATOM 1646 O O . LEU A 1 201 ? -9.926 -35.359 -26.362 1.00 96.25 201 LEU A O 1
ATOM 1650 N N . PHE A 1 202 ? -7.754 -35.313 -26.955 1.00 94.94 202 PHE A N 1
ATOM 1651 C CA . PHE A 1 202 ? -7.884 -34.182 -27.875 1.00 94.94 202 PHE A CA 1
ATOM 1652 C C . PHE A 1 202 ? -7.052 -34.370 -29.143 1.00 94.94 202 PHE A C 1
ATOM 1654 O O . PHE A 1 202 ? -6.036 -35.075 -29.143 1.00 94.94 202 PHE A O 1
ATOM 1661 N N . ARG A 1 203 ? -7.491 -33.734 -30.229 1.00 94.62 203 ARG A N 1
ATOM 1662 C CA . ARG A 1 203 ? -6.782 -33.668 -31.508 1.00 94.62 203 ARG A CA 1
ATOM 1663 C C . ARG A 1 203 ? -7.079 -32.345 -32.206 1.00 94.62 203 ARG A C 1
ATOM 1665 O O . ARG A 1 203 ? -8.248 -32.021 -32.373 1.00 94.62 203 ARG A O 1
ATOM 1672 N N . PHE A 1 204 ? -6.032 -31.675 -32.676 1.00 92.69 204 PHE A N 1
ATOM 1673 C CA . PHE A 1 204 ? -6.095 -30.459 -33.487 1.00 92.69 204 PHE A CA 1
ATOM 1674 C C . PHE A 1 204 ? -5.269 -30.656 -34.765 1.00 92.69 204 PHE A C 1
ATOM 1676 O O . PHE A 1 204 ? -4.215 -31.300 -34.729 1.00 92.69 204 PHE A O 1
ATOM 1683 N N . SER A 1 205 ? -5.735 -30.156 -35.905 1.00 90.25 205 SER A N 1
ATOM 1684 C CA . SER A 1 205 ? -5.057 -30.315 -37.196 1.00 90.25 205 SER A CA 1
ATOM 1685 C C . SER A 1 205 ? -5.422 -29.210 -38.172 1.00 90.25 205 SER A C 1
ATOM 1687 O O . SER A 1 205 ? -6.606 -29.027 -38.422 1.00 90.25 205 SER A O 1
ATOM 1689 N N . GLU A 1 206 ? -4.411 -28.617 -38.807 1.00 88.38 206 GLU A N 1
ATOM 1690 C CA . GLU A 1 206 ? -4.572 -27.709 -39.946 1.00 88.38 206 GLU A CA 1
ATOM 1691 C C . GLU A 1 206 ? -3.644 -28.115 -41.106 1.00 88.38 206 GLU A C 1
ATOM 1693 O O . GLU A 1 206 ? -2.651 -28.824 -40.899 1.00 88.38 206 GLU A O 1
ATOM 1698 N N . SER A 1 207 ? -3.968 -27.698 -42.332 1.00 80.00 207 SER A N 1
ATOM 1699 C CA . SER A 1 207 ? -3.117 -27.832 -43.515 1.00 80.00 207 SER A CA 1
ATOM 1700 C C . SER A 1 207 ? -1.701 -27.297 -43.273 1.00 80.00 207 SER A C 1
ATOM 1702 O O . SER A 1 207 ? -1.484 -26.326 -42.552 1.00 80.00 207 SER A O 1
ATOM 1704 N N . ASP A 1 208 ? -0.715 -27.999 -43.833 1.00 74.38 208 ASP A N 1
ATOM 1705 C CA . ASP A 1 208 ? 0.722 -27.688 -43.767 1.00 74.38 208 ASP A CA 1
ATOM 1706 C C . ASP A 1 208 ? 1.348 -27.576 -42.353 1.00 74.38 208 ASP A C 1
ATOM 1708 O O . ASP A 1 208 ? 2.555 -27.360 -42.234 1.00 74.38 208 ASP A O 1
ATOM 1712 N N . THR A 1 209 ? 0.576 -27.831 -41.286 1.00 80.12 209 THR A N 1
ATOM 1713 C CA . THR A 1 209 ? 1.032 -27.893 -39.883 1.00 80.12 209 THR A CA 1
ATOM 1714 C C . THR A 1 209 ? 1.172 -29.340 -39.364 1.00 80.12 209 THR A C 1
ATOM 1716 O O . THR A 1 209 ? 0.479 -30.258 -39.823 1.00 80.12 209 THR A O 1
ATOM 1719 N N . PRO A 1 210 ? 2.022 -29.599 -38.350 1.00 82.75 210 PRO A N 1
ATOM 1720 C CA . PRO A 1 210 ? 1.997 -30.860 -37.610 1.00 82.75 210 PRO A CA 1
ATOM 1721 C C . PRO A 1 210 ? 0.699 -31.022 -36.796 1.00 82.75 210 PRO A C 1
ATOM 1723 O O . PRO A 1 210 ? 0.400 -30.224 -35.916 1.00 82.75 210 PRO A O 1
ATOM 1726 N N . THR A 1 211 ? -0.050 -32.107 -37.029 1.00 87.50 211 THR A N 1
ATOM 1727 C CA . THR A 1 211 ? -1.232 -32.464 -36.216 1.00 87.50 211 THR A CA 1
ATOM 1728 C C . THR A 1 211 ? -0.857 -32.674 -34.745 1.00 87.50 211 THR A C 1
ATOM 1730 O O . THR A 1 211 ? -0.009 -33.517 -34.438 1.00 87.50 211 THR A O 1
ATOM 1733 N N . ILE A 1 212 ? -1.562 -31.997 -33.837 1.00 89.25 212 ILE A N 1
ATOM 1734 C CA . ILE A 1 212 ? -1.456 -32.183 -32.386 1.00 89.25 212 ILE A CA 1
ATOM 1735 C C . ILE A 1 212 ? -2.477 -33.245 -31.956 1.00 89.25 212 ILE A C 1
ATOM 1737 O O . ILE A 1 212 ? -3.630 -33.255 -32.388 1.00 89.25 212 ILE A O 1
ATOM 1741 N N . THR A 1 213 ? -2.078 -34.198 -31.122 1.00 91.88 213 THR A N 1
ATOM 1742 C CA . THR A 1 213 ? -2.944 -35.234 -30.547 1.00 91.88 213 THR A CA 1
ATOM 1743 C C . THR A 1 213 ? -2.408 -35.636 -29.184 1.00 91.88 213 THR A C 1
ATOM 1745 O O . THR A 1 213 ? -1.241 -36.007 -29.053 1.00 91.88 213 THR A O 1
ATOM 1748 N N . GLY A 1 214 ? -3.274 -35.608 -28.175 1.00 93.38 214 GLY A N 1
ATOM 1749 C CA . GLY A 1 214 ? -2.864 -35.819 -26.797 1.00 93.38 214 GLY A CA 1
ATOM 1750 C C . GLY A 1 214 ? -3.951 -36.366 -25.887 1.00 93.38 214 GLY A C 1
ATOM 1751 O O . GLY A 1 214 ? -5.093 -36.635 -26.280 1.00 93.38 214 GLY A O 1
ATOM 1752 N N . ARG A 1 215 ? -3.545 -36.565 -24.638 1.00 94.56 215 ARG A N 1
ATOM 1753 C CA . ARG A 1 215 ? -4.362 -37.081 -23.544 1.00 94.56 215 ARG A CA 1
ATOM 1754 C C . ARG A 1 215 ? -4.088 -36.292 -22.275 1.00 94.56 215 ARG A C 1
ATOM 1756 O O . ARG A 1 215 ? -2.991 -35.784 -22.064 1.00 94.56 215 ARG A O 1
ATOM 1763 N N . GLN A 1 216 ? -5.088 -36.233 -21.412 1.00 94.88 216 GLN A N 1
ATOM 1764 C CA . GLN A 1 216 ? -5.020 -35.508 -20.155 1.00 94.88 216 GLN A CA 1
ATOM 1765 C C . GLN A 1 216 ? -5.780 -36.264 -19.067 1.00 94.88 216 GLN A C 1
ATOM 1767 O O . GLN A 1 216 ? -6.826 -36.863 -19.324 1.00 94.88 216 GLN A O 1
ATOM 1772 N N . ILE A 1 217 ? -5.262 -36.226 -17.842 1.00 96.12 217 ILE A N 1
ATOM 1773 C CA . ILE A 1 217 ? -5.924 -36.724 -16.635 1.00 96.12 217 ILE A CA 1
ATOM 1774 C C . ILE A 1 217 ? -6.000 -35.569 -15.640 1.00 96.12 217 ILE A C 1
ATOM 1776 O O . ILE A 1 217 ? -4.981 -34.962 -15.330 1.00 96.12 217 ILE A O 1
ATOM 1780 N N . ARG A 1 218 ? -7.191 -35.278 -15.117 1.00 95.25 218 ARG A N 1
ATOM 1781 C CA . ARG A 1 218 ? -7.415 -34.268 -14.073 1.00 95.25 218 ARG A CA 1
ATOM 1782 C C . ARG A 1 218 ? -8.021 -34.922 -12.839 1.00 95.25 218 ARG A C 1
ATOM 1784 O O . ARG A 1 218 ? -8.985 -35.680 -12.954 1.00 95.25 218 ARG A O 1
ATOM 1791 N N . ILE A 1 219 ? -7.486 -34.595 -11.669 1.00 96.06 219 ILE A N 1
ATOM 1792 C CA . ILE A 1 219 ? -8.036 -34.971 -10.367 1.00 96.06 219 ILE A CA 1
ATOM 1793 C C . ILE A 1 219 ? -8.247 -33.690 -9.566 1.00 96.06 219 ILE A C 1
ATOM 1795 O O . ILE A 1 219 ? -7.294 -32.953 -9.346 1.00 96.06 219 ILE A O 1
ATOM 1799 N N . ASP A 1 220 ? -9.469 -33.434 -9.105 1.00 94.81 220 ASP A N 1
ATOM 1800 C CA . ASP A 1 220 ? -9.780 -32.285 -8.247 1.00 94.81 220 ASP A CA 1
ATOM 1801 C C . ASP A 1 220 ? -10.560 -32.714 -7.005 1.00 94.81 220 ASP A C 1
ATOM 1803 O O . ASP A 1 220 ? -11.366 -33.641 -7.056 1.00 94.81 220 ASP A O 1
ATOM 1807 N N . LYS A 1 221 ? -10.336 -32.040 -5.877 1.00 92.62 221 LYS A N 1
ATOM 1808 C CA . LYS A 1 221 ? -11.201 -32.105 -4.703 1.00 92.62 221 LYS A CA 1
ATOM 1809 C C . LYS A 1 221 ? -11.935 -30.787 -4.541 1.00 92.62 221 LYS A C 1
ATOM 1811 O O . LYS A 1 221 ? -11.338 -29.716 -4.616 1.00 92.62 221 LYS A O 1
ATOM 1816 N N . GLN A 1 222 ? -13.234 -30.896 -4.292 1.00 90.06 222 GLN A N 1
ATOM 1817 C CA . GLN A 1 222 ? -14.126 -29.757 -4.191 1.00 90.06 222 GLN A CA 1
ATOM 1818 C C . GLN A 1 222 ? -14.587 -29.504 -2.744 1.00 90.06 222 GLN A C 1
ATOM 1820 O O . GLN A 1 222 ? -14.992 -30.434 -2.037 1.00 90.06 222 GLN A O 1
ATOM 1825 N N . PHE A 1 223 ? -14.544 -28.237 -2.331 1.00 85.69 223 PHE A N 1
ATOM 1826 C CA . PHE A 1 223 ? -14.823 -27.733 -0.984 1.00 85.69 223 PHE A CA 1
ATOM 1827 C C . PHE A 1 223 ? -15.891 -26.631 -1.025 1.00 85.69 223 PHE A C 1
ATOM 1829 O O . PHE A 1 223 ? -16.054 -25.952 -2.037 1.00 85.69 223 PHE A O 1
ATOM 1836 N N . GLY A 1 224 ? -16.591 -26.414 0.088 1.00 78.12 224 GLY A N 1
ATOM 1837 C CA . GLY A 1 224 ? -17.723 -25.487 0.140 1.00 78.12 224 GLY A CA 1
ATOM 1838 C C . GLY A 1 224 ? -19.004 -26.089 -0.443 1.00 78.12 224 GLY A C 1
ATOM 1839 O O . GLY A 1 224 ? -19.154 -27.312 -0.534 1.00 78.12 224 GLY A O 1
ATOM 1840 N N . ASP A 1 225 ? -19.947 -25.224 -0.807 1.00 72.06 225 ASP A N 1
ATOM 1841 C CA . ASP A 1 225 ? -21.291 -25.617 -1.221 1.00 72.06 225 ASP A CA 1
ATOM 1842 C C . ASP A 1 225 ? -21.557 -25.184 -2.667 1.00 72.06 225 ASP A C 1
ATOM 1844 O O . ASP A 1 225 ? -21.482 -24.008 -2.998 1.00 72.06 225 ASP A O 1
ATOM 1848 N N . VAL A 1 226 ? -21.930 -26.134 -3.527 1.00 65.50 226 VAL A N 1
ATOM 1849 C CA . VAL A 1 226 ? -22.242 -25.902 -4.950 1.00 65.50 226 VAL A CA 1
ATOM 1850 C C . VAL A 1 226 ? -23.337 -24.857 -5.225 1.00 65.50 226 VAL A C 1
ATOM 1852 O O . VAL A 1 226 ? -23.321 -24.244 -6.287 1.00 65.50 226 VAL A O 1
ATOM 1855 N N . ASN A 1 227 ? -24.258 -24.610 -4.291 1.00 68.62 227 ASN A N 1
ATOM 1856 C CA . ASN A 1 227 ? -25.311 -23.589 -4.386 1.00 68.62 227 ASN A CA 1
ATOM 1857 C C . ASN A 1 227 ? -24.878 -22.242 -3.776 1.00 68.62 227 ASN A C 1
ATOM 1859 O O . ASN A 1 227 ? -25.493 -21.224 -4.087 1.00 68.62 227 ASN A O 1
ATOM 1863 N N . LYS A 1 228 ? -23.826 -22.234 -2.944 1.00 77.38 228 LYS A N 1
ATOM 1864 C CA . LYS A 1 228 ? -23.128 -21.039 -2.436 1.00 77.38 228 LYS A CA 1
ATOM 1865 C C . LYS A 1 228 ? -21.743 -20.948 -3.105 1.00 77.38 228 LYS A C 1
ATOM 1867 O O . LYS A 1 228 ? -21.580 -21.401 -4.242 1.00 77.38 228 LYS A O 1
ATOM 1872 N N . THR A 1 229 ? -20.752 -20.355 -2.440 1.00 84.69 229 THR A N 1
ATOM 1873 C CA . THR A 1 229 ? -19.358 -20.354 -2.906 1.00 84.69 229 THR A CA 1
ATOM 1874 C C . THR A 1 229 ? -18.751 -21.756 -2.841 1.00 84.69 229 THR A C 1
ATOM 1876 O O . THR A 1 229 ? -18.856 -22.460 -1.833 1.00 84.69 229 THR A O 1
ATOM 1879 N N . ASN A 1 230 ? -18.098 -22.149 -3.932 1.00 87.06 230 ASN A N 1
ATOM 1880 C CA . ASN A 1 230 ? -17.576 -23.492 -4.149 1.00 87.06 230 ASN A CA 1
ATOM 1881 C C . ASN A 1 230 ? -16.146 -23.428 -4.696 1.00 87.06 230 ASN A C 1
ATOM 1883 O O . ASN A 1 230 ? -15.896 -22.732 -5.678 1.00 87.06 230 ASN A O 1
ATOM 1887 N N . TRP A 1 231 ? -15.232 -24.182 -4.094 1.00 92.38 231 TRP A N 1
ATOM 1888 C CA . TRP A 1 231 ? -13.801 -24.190 -4.403 1.00 92.38 231 TRP A CA 1
ATOM 1889 C C . TRP A 1 231 ? -13.384 -25.554 -4.952 1.00 92.38 231 TRP A C 1
ATOM 1891 O O . TRP A 1 231 ? -13.914 -26.578 -4.523 1.00 92.38 231 TRP A O 1
ATOM 1901 N N . LYS A 1 232 ? -12.405 -25.600 -5.853 1.00 93.38 232 LYS A N 1
ATOM 1902 C CA . LYS A 1 232 ? -11.751 -26.826 -6.328 1.00 93.38 232 LYS A CA 1
ATOM 1903 C C . LYS A 1 232 ? -10.240 -26.652 -6.228 1.00 93.38 232 LYS A C 1
ATOM 1905 O O . LYS A 1 232 ? -9.722 -25.643 -6.688 1.00 93.38 232 LYS A O 1
ATOM 1910 N N . LEU A 1 233 ? -9.547 -27.646 -5.679 1.00 94.81 233 LEU A N 1
ATOM 1911 C CA . LEU A 1 233 ? -8.085 -27.759 -5.713 1.00 94.81 233 LEU A CA 1
ATOM 1912 C C . LEU A 1 233 ? -7.725 -29.118 -6.309 1.00 94.81 233 LEU A C 1
ATOM 1914 O O . LEU A 1 233 ? -8.339 -30.125 -5.956 1.00 94.81 233 LEU A O 1
ATOM 1918 N N . GLY A 1 234 ? -6.759 -29.168 -7.214 1.00 95.06 234 GLY A N 1
ATOM 1919 C CA . GLY A 1 234 ? -6.483 -30.368 -7.992 1.00 95.06 234 GLY A CA 1
ATOM 1920 C C . GLY A 1 234 ? -5.116 -30.385 -8.653 1.00 95.06 234 GLY A C 1
ATOM 1921 O O . GLY A 1 234 ? -4.311 -29.472 -8.489 1.00 95.06 234 GLY A O 1
ATOM 1922 N N . ALA A 1 235 ? -4.882 -31.449 -9.408 1.00 94.69 235 ALA A N 1
ATOM 1923 C CA . ALA A 1 235 ? -3.723 -31.626 -10.262 1.00 94.69 235 ALA A CA 1
ATOM 1924 C C . ALA A 1 235 ? -4.155 -32.194 -11.617 1.00 94.69 235 ALA A C 1
ATOM 1926 O O . ALA A 1 235 ? -5.110 -32.975 -11.726 1.00 94.69 235 ALA A O 1
ATOM 1927 N N . MET A 1 236 ? -3.424 -31.807 -12.649 1.00 93.75 236 MET A N 1
ATOM 1928 C CA . MET A 1 236 ? -3.628 -32.184 -14.033 1.00 93.75 236 MET A CA 1
ATOM 1929 C C . MET A 1 236 ? -2.320 -32.730 -14.600 1.00 93.75 236 MET A C 1
ATOM 1931 O O . MET A 1 236 ? -1.249 -32.197 -14.340 1.00 93.75 236 MET A O 1
ATOM 1935 N N . TRP A 1 237 ? -2.406 -33.803 -15.374 1.00 94.50 237 TRP A N 1
ATOM 1936 C CA . TRP A 1 237 ? -1.317 -34.314 -16.196 1.00 94.50 237 TRP A CA 1
ATOM 1937 C C . TRP A 1 237 ? -1.761 -34.278 -17.653 1.00 94.50 237 TRP A C 1
ATOM 1939 O O . TRP A 1 237 ? -2.864 -34.740 -17.956 1.00 94.50 237 TRP A O 1
ATOM 1949 N N . ARG A 1 238 ? -0.920 -33.743 -18.538 1.00 91.94 238 ARG A N 1
ATOM 1950 C CA . ARG A 1 238 ? -1.143 -33.636 -19.987 1.00 91.94 238 ARG A CA 1
ATOM 1951 C C . ARG A 1 238 ? 0.061 -34.227 -20.716 1.00 91.94 238 ARG A C 1
ATOM 1953 O O . ARG A 1 238 ? 1.189 -34.042 -20.279 1.00 91.94 238 ARG A O 1
ATOM 1960 N N . ASP A 1 239 ? -0.197 -34.948 -21.799 1.00 92.06 239 ASP A N 1
ATOM 1961 C CA . ASP A 1 239 ? 0.805 -35.651 -22.605 1.00 92.06 239 ASP A CA 1
ATOM 1962 C C . ASP A 1 239 ? 0.358 -35.630 -24.071 1.00 92.06 239 ASP A C 1
ATOM 1964 O O . ASP A 1 239 ? -0.685 -36.202 -24.416 1.00 92.06 239 ASP A O 1
ATOM 1968 N N . ASP A 1 240 ? 1.110 -34.924 -24.917 1.00 88.94 240 ASP A N 1
ATOM 1969 C CA . ASP A 1 240 ? 0.850 -34.800 -26.354 1.00 88.94 240 ASP A CA 1
ATOM 1970 C C . ASP A 1 240 ? 2.131 -34.891 -27.197 1.00 88.94 240 ASP A C 1
ATOM 1972 O O . ASP A 1 240 ? 3.249 -34.902 -26.688 1.00 88.94 240 ASP A O 1
ATOM 1976 N N . ASN A 1 241 ? 1.958 -35.040 -28.510 1.00 82.44 241 ASN A N 1
ATOM 1977 C CA . ASN A 1 241 ? 3.039 -35.328 -29.453 1.00 82.44 241 ASN A CA 1
ATOM 1978 C C . ASN A 1 241 ? 3.881 -34.111 -29.883 1.00 82.44 241 ASN A C 1
ATOM 1980 O O . ASN A 1 241 ? 4.697 -34.269 -30.794 1.00 82.44 241 ASN A O 1
ATOM 1984 N N . VAL A 1 242 ? 3.657 -32.924 -29.307 1.00 77.19 242 VAL A N 1
ATOM 1985 C CA . VAL A 1 242 ? 4.352 -31.677 -29.682 1.00 77.19 242 VAL A CA 1
ATOM 1986 C C . VAL A 1 242 ? 4.952 -30.953 -28.472 1.00 77.19 242 VAL A C 1
ATOM 1988 O O . VAL A 1 242 ? 6.040 -30.399 -28.595 1.00 77.19 242 VAL A O 1
ATOM 1991 N N . ARG A 1 243 ? 4.279 -30.967 -27.314 1.00 72.38 243 ARG A N 1
ATOM 1992 C CA . ARG A 1 243 ? 4.647 -30.199 -26.104 1.00 72.38 243 ARG A CA 1
ATOM 1993 C C . ARG A 1 243 ? 5.182 -31.061 -24.949 1.00 72.38 243 ARG A C 1
ATOM 1995 O O . ARG A 1 243 ? 5.330 -30.564 -23.835 1.00 72.38 243 ARG A O 1
ATOM 2002 N N . ASP A 1 244 ? 5.458 -32.340 -25.212 1.00 75.94 244 ASP A N 1
ATOM 2003 C CA . ASP A 1 244 ? 5.853 -33.354 -24.225 1.00 75.94 244 ASP A CA 1
ATOM 2004 C C . ASP A 1 244 ? 4.847 -33.500 -23.047 1.00 75.94 244 ASP A C 1
ATOM 2006 O O . ASP A 1 244 ? 3.679 -33.108 -23.130 1.00 75.94 244 ASP A O 1
ATOM 2010 N N . SER A 1 245 ? 5.254 -34.180 -21.967 1.00 88.88 245 SER A N 1
ATOM 2011 C CA . SER A 1 245 ? 4.394 -34.539 -20.828 1.00 88.88 245 SER A CA 1
ATOM 2012 C C . SER A 1 245 ? 4.612 -33.612 -19.626 1.00 88.88 245 SER A C 1
ATOM 2014 O O . SER A 1 245 ? 5.673 -33.669 -19.000 1.00 88.88 245 SER A O 1
ATOM 2016 N N . LYS A 1 246 ? 3.573 -32.877 -19.206 1.00 87.62 246 LYS A N 1
ATOM 2017 C CA . LYS A 1 246 ? 3.604 -31.902 -18.096 1.00 87.62 246 LYS A CA 1
ATOM 2018 C C . LYS A 1 246 ? 2.614 -32.251 -16.972 1.00 87.62 246 LYS A C 1
ATOM 2020 O O . LYS A 1 246 ? 1.576 -32.872 -17.214 1.00 87.62 246 LYS A O 1
ATOM 2025 N N . VAL A 1 247 ? 2.944 -31.874 -15.732 1.00 90.38 247 VAL A N 1
ATOM 2026 C CA . VAL A 1 247 ? 2.076 -31.985 -14.541 1.00 90.38 247 VAL A CA 1
ATOM 2027 C C . VAL A 1 247 ? 1.909 -30.599 -13.927 1.00 90.38 247 VAL A C 1
ATOM 2029 O O . VAL A 1 247 ? 2.898 -29.919 -13.688 1.00 90.38 247 VAL A O 1
ATOM 2032 N N . GLU A 1 248 ? 0.667 -30.206 -13.663 1.00 90.88 248 GLU A N 1
ATOM 2033 C CA . GLU A 1 248 ? 0.275 -28.841 -13.299 1.00 90.88 248 GLU A CA 1
ATOM 2034 C C . GLU A 1 248 ? -0.732 -28.901 -12.136 1.00 90.88 248 GLU A C 1
ATOM 2036 O O . GLU A 1 248 ? -1.647 -29.731 -12.143 1.00 90.88 248 GLU A O 1
ATOM 2041 N N . ALA A 1 249 ? -0.590 -28.055 -11.113 1.00 93.06 249 ALA A N 1
ATOM 2042 C CA . ALA A 1 249 ? -1.623 -27.887 -10.093 1.00 93.06 249 ALA A CA 1
ATOM 2043 C C . ALA A 1 249 ? -2.742 -26.985 -10.631 1.00 93.06 249 ALA A C 1
ATOM 2045 O O . ALA A 1 249 ? -2.515 -26.120 -11.472 1.00 93.06 249 ALA A O 1
ATOM 2046 N N . THR A 1 250 ? -3.970 -27.185 -10.157 1.00 93.38 250 THR A N 1
ATOM 2047 C CA . THR A 1 250 ? -5.145 -26.433 -10.618 1.00 93.38 250 THR A CA 1
ATOM 2048 C C . THR A 1 250 ? -5.966 -25.947 -9.436 1.00 93.38 250 THR A C 1
ATOM 2050 O O . THR A 1 250 ? -6.271 -26.746 -8.545 1.00 93.38 250 THR A O 1
ATOM 2053 N N . PHE A 1 251 ? -6.424 -24.701 -9.468 1.00 93.25 251 PHE A N 1
ATOM 2054 C CA . PHE A 1 251 ? -7.413 -24.184 -8.524 1.00 93.25 251 PHE A CA 1
ATOM 2055 C C . PHE A 1 251 ? -8.607 -23.578 -9.268 1.00 93.25 251 PHE A C 1
ATOM 2057 O O . PHE A 1 251 ? -8.497 -23.159 -10.420 1.00 93.25 251 PHE A O 1
ATOM 2064 N N . ALA A 1 252 ? -9.765 -23.537 -8.617 1.00 92.75 252 ALA A N 1
ATOM 2065 C CA . ALA A 1 252 ? -10.902 -22.745 -9.066 1.00 92.75 252 ALA A CA 1
ATOM 2066 C C . ALA A 1 252 ? -11.791 -22.332 -7.890 1.00 92.75 252 ALA A C 1
ATOM 2068 O O . ALA A 1 252 ? -11.949 -23.088 -6.931 1.00 92.75 252 ALA A O 1
ATOM 2069 N N . VAL A 1 253 ? -12.433 -21.175 -8.001 1.00 93.12 253 VAL A N 1
ATOM 2070 C CA . VAL A 1 253 ? -13.499 -20.715 -7.108 1.00 93.12 253 VAL A CA 1
ATOM 2071 C C . VAL A 1 253 ? -14.688 -20.248 -7.935 1.00 93.12 253 VAL A C 1
ATOM 2073 O O . VAL A 1 253 ? -14.537 -19.636 -8.985 1.00 93.12 253 VAL A O 1
ATOM 2076 N N . SER A 1 254 ? -15.892 -20.571 -7.481 1.00 91.69 254 SER A N 1
ATOM 2077 C CA . SER A 1 254 ? -17.142 -20.224 -8.145 1.00 91.69 254 SER A CA 1
ATOM 2078 C C . SER A 1 254 ? -18.085 -19.590 -7.132 1.00 91.69 254 SER A C 1
ATOM 2080 O O . SER A 1 254 ? -18.560 -20.276 -6.222 1.00 91.69 254 SER A O 1
ATOM 2082 N N . ILE A 1 255 ? -18.350 -18.296 -7.291 1.00 90.81 255 ILE A N 1
ATOM 2083 C CA . ILE A 1 255 ? -19.082 -17.427 -6.364 1.00 90.81 255 ILE A CA 1
ATOM 2084 C C . ILE A 1 255 ? -20.436 -17.065 -6.999 1.00 90.81 255 ILE A C 1
ATOM 2086 O O . ILE A 1 255 ? -20.455 -16.432 -8.059 1.00 90.81 255 ILE A O 1
ATOM 2090 N N . PRO A 1 256 ? -21.575 -17.462 -6.408 1.00 87.25 256 PRO A N 1
ATOM 2091 C CA . PRO A 1 256 ? -22.885 -17.063 -6.896 1.00 87.25 256 PRO A CA 1
ATOM 2092 C C . PRO A 1 256 ? -23.238 -15.640 -6.451 1.00 87.25 256 PRO A C 1
ATOM 2094 O O . PRO A 1 256 ? -22.918 -15.235 -5.336 1.00 87.25 256 PRO A O 1
ATOM 2097 N N . PHE A 1 257 ? -23.952 -14.908 -7.302 1.00 82.12 257 PHE A N 1
ATOM 2098 C CA . PHE A 1 257 ? -24.476 -13.576 -7.014 1.00 82.12 257 PHE A CA 1
ATOM 2099 C C . PHE A 1 257 ? -25.912 -13.418 -7.535 1.00 82.12 257 PHE A C 1
ATOM 2101 O O . PHE A 1 257 ? -26.327 -14.055 -8.508 1.00 82.12 257 PHE A O 1
ATOM 2108 N N . GLY A 1 258 ? -26.684 -12.556 -6.869 1.00 71.81 258 GLY A N 1
ATOM 2109 C CA . GLY A 1 258 ? -28.134 -12.463 -7.054 1.00 71.81 258 GLY A CA 1
ATOM 2110 C C . GLY A 1 258 ? -28.909 -13.477 -6.203 1.00 71.81 258 GLY A C 1
ATOM 2111 O O . GLY A 1 258 ? -28.340 -14.195 -5.380 1.00 71.81 258 GLY A O 1
ATOM 2112 N N . ARG A 1 259 ? -30.235 -13.510 -6.366 1.00 64.88 259 ARG A N 1
ATOM 2113 C CA . ARG A 1 259 ? -31.108 -14.432 -5.621 1.00 64.88 259 ARG A CA 1
ATOM 2114 C C . ARG A 1 259 ? -31.112 -15.819 -6.272 1.00 64.88 259 ARG A C 1
ATOM 2116 O O . ARG A 1 259 ? -30.866 -15.968 -7.462 1.00 64.88 259 ARG A O 1
ATOM 2123 N N . SER A 1 260 ? -31.359 -16.849 -5.467 1.00 66.81 260 SER A N 1
ATOM 2124 C CA . SER A 1 260 ? -31.455 -18.234 -5.929 1.00 66.81 260 SER A CA 1
ATOM 2125 C C . SER A 1 260 ? -32.442 -18.991 -5.057 1.00 66.81 260 SER A C 1
ATOM 2127 O O . SER A 1 260 ? -32.177 -19.234 -3.882 1.00 66.81 260 SER A O 1
ATOM 2129 N N . THR A 1 261 ? -33.551 -19.429 -5.648 1.00 65.06 261 THR A N 1
ATOM 2130 C CA . THR A 1 261 ? -34.543 -20.269 -4.953 1.00 65.06 261 THR A CA 1
ATOM 2131 C C . THR A 1 261 ? -33.972 -21.634 -4.542 1.00 65.06 261 THR A C 1
ATOM 2133 O O . THR A 1 261 ? -34.481 -22.275 -3.628 1.00 65.06 261 THR A O 1
ATOM 2136 N N . ALA A 1 262 ? -32.864 -22.063 -5.160 1.00 57.50 262 ALA A N 1
ATOM 2137 C CA . ALA A 1 262 ? -32.139 -23.286 -4.809 1.00 57.50 262 ALA A CA 1
ATOM 2138 C C . ALA A 1 262 ? -31.163 -23.133 -3.618 1.00 57.50 262 ALA A C 1
ATOM 2140 O O . ALA A 1 262 ? -30.582 -24.128 -3.177 1.00 57.50 262 ALA A O 1
ATOM 2141 N N . ALA A 1 263 ? -30.941 -21.912 -3.114 1.00 55.72 263 ALA A N 1
ATOM 2142 C CA . ALA A 1 263 ? -30.022 -21.641 -2.002 1.00 55.72 263 ALA A CA 1
ATOM 2143 C C . ALA A 1 263 ? -30.711 -21.585 -0.622 1.00 55.72 263 ALA A C 1
ATOM 2145 O O . ALA A 1 263 ? -30.026 -21.645 0.394 1.00 55.72 263 ALA A O 1
ATOM 2146 N N . GLU A 1 264 ? -32.046 -21.513 -0.570 1.00 53.94 264 GLU A N 1
ATOM 2147 C CA . GLU A 1 264 ? -32.826 -21.270 0.660 1.00 53.94 264 GLU A CA 1
ATOM 2148 C C . GLU A 1 264 ? -32.997 -22.498 1.581 1.00 53.94 264 GLU A C 1
ATOM 2150 O O . GLU A 1 264 ? -33.669 -22.409 2.607 1.00 53.94 264 GLU A O 1
ATOM 2155 N N . VAL A 1 265 ? -32.413 -23.657 1.246 1.00 53.28 265 VAL A N 1
ATOM 2156 C CA . VAL A 1 265 ? -32.537 -24.885 2.053 1.00 53.28 265 VAL A CA 1
ATOM 2157 C C . VAL A 1 265 ? -31.170 -25.516 2.304 1.00 53.28 265 VAL A C 1
ATOM 2159 O O . VAL A 1 265 ? -30.660 -26.279 1.480 1.00 53.28 265 VAL A O 1
ATOM 2162 N N . GLU A 1 266 ? -30.595 -25.246 3.475 1.00 53.72 266 GLU A N 1
ATOM 2163 C CA . GLU A 1 266 ? -29.439 -26.000 3.960 1.00 53.72 266 GLU A CA 1
ATOM 2164 C C . GLU A 1 266 ? -29.844 -27.444 4.283 1.00 53.72 266 GLU A C 1
ATOM 2166 O O . GLU A 1 266 ? -30.787 -27.703 5.033 1.00 53.72 266 GLU A O 1
ATOM 2171 N N . LYS A 1 267 ? -29.124 -28.400 3.691 1.00 60.78 267 LYS A N 1
ATOM 2172 C CA . LYS A 1 267 ? -29.251 -29.832 3.971 1.00 60.78 267 LYS A CA 1
ATOM 2173 C C . LYS A 1 267 ? -27.859 -30.412 4.158 1.00 60.78 267 LYS A C 1
ATOM 2175 O O . LYS A 1 267 ? -27.014 -30.276 3.275 1.00 60.78 267 LYS A O 1
ATOM 2180 N N . GLU A 1 268 ? -27.662 -31.093 5.278 1.00 57.81 268 GLU A N 1
ATOM 2181 C CA . GLU A 1 268 ? -26.414 -31.779 5.626 1.00 57.81 268 GLU A CA 1
ATOM 2182 C C . GLU A 1 268 ? -26.088 -32.900 4.611 1.00 57.81 268 GLU A C 1
ATOM 2184 O O . GLU A 1 268 ? -24.954 -33.017 4.137 1.00 57.81 268 GLU A O 1
ATOM 2189 N N . ASP A 1 269 ? -27.130 -33.622 4.175 1.00 64.19 269 ASP A N 1
ATOM 2190 C CA . ASP A 1 269 ? -27.116 -34.568 3.056 1.00 64.19 269 ASP A CA 1
ATOM 2191 C C . ASP A 1 269 ? -27.854 -33.993 1.834 1.00 64.19 269 ASP A C 1
ATOM 2193 O O . ASP A 1 269 ? -29.085 -33.872 1.813 1.00 64.19 269 ASP A O 1
ATOM 2197 N N . LYS A 1 270 ? -27.109 -33.680 0.767 1.00 70.19 270 LYS A N 1
ATOM 2198 C CA . LYS A 1 270 ? -27.689 -33.270 -0.520 1.00 70.19 270 LYS A CA 1
ATOM 2199 C C . LYS A 1 270 ? -28.231 -34.475 -1.282 1.00 70.19 270 LYS A C 1
ATOM 2201 O O . LYS A 1 270 ? -27.520 -35.454 -1.509 1.00 70.19 270 LYS A O 1
ATOM 2206 N N . THR A 1 271 ? -29.476 -34.394 -1.745 1.00 75.38 271 THR A N 1
ATOM 2207 C CA . THR A 1 271 ? -30.034 -35.423 -2.631 1.00 75.38 271 THR A CA 1
ATOM 2208 C C . THR A 1 271 ? -29.387 -35.350 -4.016 1.00 75.38 271 THR A C 1
ATOM 2210 O O . THR A 1 271 ? -28.856 -34.318 -4.424 1.00 75.38 271 THR A O 1
ATOM 2213 N N . LYS A 1 272 ? -29.491 -36.428 -4.803 1.00 77.06 272 LYS A N 1
ATOM 2214 C CA . LYS A 1 272 ? -29.029 -36.439 -6.203 1.00 77.06 272 LYS A CA 1
ATOM 2215 C C . LYS A 1 272 ? -29.675 -35.336 -7.057 1.00 77.06 272 LYS A C 1
ATOM 2217 O O . LYS A 1 272 ? -29.037 -34.828 -7.974 1.00 77.06 272 LYS A O 1
ATOM 2222 N N . ALA A 1 273 ? -30.911 -34.944 -6.731 1.00 77.00 273 ALA A N 1
ATOM 2223 C CA . ALA A 1 273 ? -31.596 -33.821 -7.364 1.00 77.00 273 ALA A CA 1
ATOM 2224 C C . ALA A 1 273 ? -30.974 -32.472 -6.964 1.00 77.00 273 ALA A C 1
ATOM 2226 O O . ALA A 1 273 ? -30.732 -31.655 -7.843 1.00 77.00 273 ALA A O 1
ATOM 2227 N N . ASP A 1 274 ? -30.644 -32.272 -5.680 1.00 77.50 274 ASP A N 1
ATOM 2228 C CA . ASP A 1 274 ? -29.954 -31.061 -5.199 1.00 77.50 274 ASP A CA 1
ATOM 2229 C C . ASP A 1 274 ? -28.551 -30.923 -5.829 1.00 77.50 274 ASP A C 1
ATOM 2231 O O . ASP A 1 274 ? -28.127 -29.818 -6.162 1.00 77.50 274 ASP A O 1
ATOM 2235 N N . ILE A 1 275 ? -27.840 -32.043 -6.036 1.00 78.94 275 ILE A N 1
ATOM 2236 C CA . ILE A 1 275 ? -26.563 -32.067 -6.770 1.00 78.94 275 ILE A CA 1
ATOM 2237 C C . ILE A 1 275 ? -26.793 -31.633 -8.220 1.00 78.94 275 ILE A C 1
ATOM 2239 O O . ILE A 1 275 ? -26.160 -30.682 -8.669 1.00 78.94 275 ILE A O 1
ATOM 2243 N N . LEU A 1 276 ? -27.703 -32.302 -8.944 1.00 82.06 276 LEU A N 1
ATOM 2244 C CA . LEU A 1 276 ? -27.977 -32.025 -10.360 1.00 82.06 276 LEU A CA 1
ATOM 2245 C C . LEU A 1 276 ? -28.468 -30.589 -10.600 1.00 82.06 276 LEU A C 1
ATOM 2247 O O . LEU A 1 276 ? -28.139 -29.997 -11.625 1.00 82.06 276 LEU A O 1
ATOM 2251 N N . GLU A 1 277 ? -29.226 -30.028 -9.656 1.00 82.81 277 GLU A N 1
ATOM 2252 C CA . GLU A 1 277 ? -29.665 -28.632 -9.680 1.00 82.81 277 GLU A CA 1
ATOM 2253 C C . GLU A 1 277 ? -28.478 -27.671 -9.703 1.00 82.81 277 GLU A C 1
ATOM 2255 O O . GLU A 1 277 ? -28.414 -26.785 -10.551 1.00 82.81 277 GLU A O 1
ATOM 2260 N N . ALA A 1 278 ? -27.491 -27.892 -8.837 1.00 82.00 278 ALA A N 1
ATOM 2261 C CA . ALA A 1 278 ? -26.298 -27.059 -8.793 1.00 82.00 278 ALA A CA 1
ATOM 2262 C C . ALA A 1 278 ? -25.468 -27.147 -10.087 1.00 82.00 278 ALA A C 1
ATOM 2264 O O . ALA A 1 278 ? -24.898 -26.156 -10.542 1.00 82.00 278 ALA A O 1
ATOM 2265 N N . ARG A 1 279 ? -25.468 -28.319 -10.740 1.00 87.19 279 ARG A N 1
ATOM 2266 C CA . ARG A 1 279 ? -24.785 -28.519 -12.032 1.00 87.19 279 ARG A CA 1
ATOM 2267 C C . ARG A 1 279 ? -25.406 -27.717 -13.173 1.00 87.19 279 ARG A C 1
ATOM 2269 O O . ARG A 1 279 ? -24.755 -27.525 -14.196 1.00 87.19 279 ARG A O 1
ATOM 2276 N N . MET A 1 280 ? -26.628 -27.199 -13.008 1.00 88.31 280 MET A N 1
ATOM 2277 C CA . MET A 1 280 ? -27.250 -26.313 -13.996 1.00 88.31 280 MET A CA 1
ATOM 2278 C C . MET A 1 280 ? -26.422 -25.041 -14.227 1.00 88.31 280 MET A C 1
ATOM 2280 O O . MET A 1 280 ? -26.431 -24.540 -15.349 1.00 88.31 280 MET A O 1
ATOM 2284 N N . THR A 1 281 ? -25.678 -24.550 -13.227 1.00 89.50 281 THR A N 1
ATOM 2285 C CA . THR A 1 281 ? -24.853 -23.327 -13.313 1.00 89.50 281 THR A CA 1
ATOM 2286 C C . THR A 1 281 ? -23.340 -23.570 -13.199 1.00 89.50 281 THR A C 1
ATOM 2288 O O . THR A 1 281 ? -22.578 -22.610 -13.141 1.00 89.50 281 THR A O 1
ATOM 2291 N N . GLU A 1 282 ? -22.867 -24.825 -13.244 1.00 89.44 282 GLU A N 1
ATOM 2292 C CA . GLU A 1 282 ? -21.434 -25.135 -13.430 1.00 89.44 282 GLU A CA 1
ATOM 2293 C C . GLU A 1 282 ? -20.945 -24.596 -14.786 1.00 89.44 282 GLU A C 1
ATOM 2295 O O . GLU A 1 282 ? -21.589 -24.843 -15.802 1.00 89.44 282 GLU A O 1
ATOM 2300 N N . GLN A 1 283 ? -19.803 -23.911 -14.865 1.00 90.69 283 GLN A N 1
ATOM 2301 C CA . GLN A 1 283 ? -19.258 -23.524 -16.173 1.00 90.69 283 GLN A CA 1
ATOM 2302 C C . GLN A 1 283 ? -18.969 -24.758 -17.055 1.00 90.69 283 GLN A C 1
ATOM 2304 O O . GLN A 1 283 ? -18.391 -25.731 -16.564 1.00 90.69 283 GLN A O 1
ATOM 2309 N N . PRO A 1 284 ? -19.340 -24.739 -18.352 1.00 91.06 284 PRO A N 1
ATOM 2310 C CA . PRO A 1 284 ? -18.904 -25.733 -19.326 1.00 91.06 284 PRO A CA 1
ATOM 2311 C C . PRO A 1 284 ? -17.387 -25.943 -19.341 1.00 91.06 284 PRO A C 1
ATOM 2313 O O . PRO A 1 284 ? -16.614 -24.981 -19.387 1.00 91.06 284 PRO A O 1
ATOM 2316 N N . GLU A 1 285 ? -16.974 -27.207 -19.33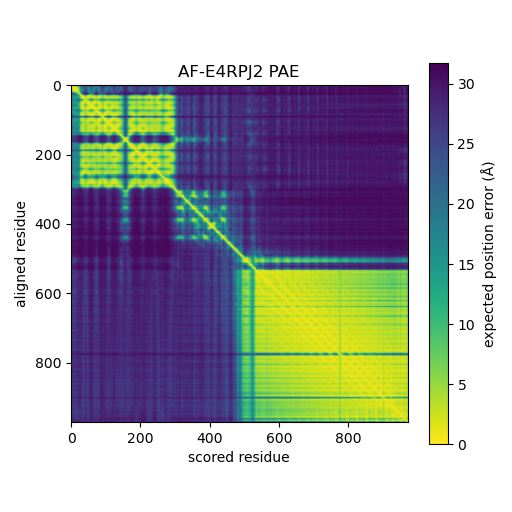5 1.00 90.25 285 GLU A N 1
ATOM 2317 C CA . GLU A 1 285 ? -15.574 -27.613 -19.447 1.00 90.25 285 GLU A CA 1
ATOM 2318 C C . GLU A 1 285 ? -15.244 -27.907 -20.911 1.00 90.25 285 GLU A C 1
ATOM 2320 O O . GLU A 1 285 ? -15.801 -28.823 -21.521 1.00 90.25 285 GLU A O 1
ATOM 2325 N N . ARG A 1 286 ? -14.310 -27.123 -21.438 1.00 90.06 286 ARG A N 1
ATOM 2326 C CA . ARG A 1 286 ? -13.747 -27.209 -22.784 1.00 90.06 286 ARG A CA 1
ATOM 2327 C C . ARG A 1 286 ? -12.259 -26.867 -22.726 1.00 90.06 286 ARG A C 1
ATOM 2329 O O . ARG A 1 286 ? -11.736 -26.613 -21.636 1.00 90.06 286 ARG A O 1
ATOM 2336 N N . ASP A 1 287 ? -11.569 -26.942 -23.848 1.00 82.00 287 ASP A N 1
ATOM 2337 C CA . ASP A 1 287 ? -10.348 -26.179 -24.070 1.00 82.00 287 ASP A CA 1
ATOM 2338 C C . ASP A 1 287 ? -10.717 -24.713 -24.321 1.00 82.00 287 ASP A C 1
ATOM 2340 O O . ASP A 1 287 ? -11.814 -24.407 -24.808 1.00 82.00 287 ASP A O 1
ATOM 2344 N N . LEU A 1 288 ? -9.850 -23.818 -23.871 1.00 72.62 288 LEU A N 1
ATOM 2345 C CA . LEU A 1 288 ? -10.110 -22.380 -23.807 1.00 72.62 288 LEU A CA 1
ATOM 2346 C C . LEU A 1 288 ? -9.171 -21.571 -24.683 1.00 72.62 288 LEU A C 1
ATOM 2348 O O . LEU A 1 288 ? -9.596 -20.500 -25.105 1.00 72.62 288 LEU A O 1
ATOM 2352 N N . ASP A 1 289 ? -7.988 -22.121 -24.961 1.00 80.12 289 ASP A N 1
ATOM 2353 C CA . ASP A 1 289 ? -6.971 -21.518 -25.808 1.00 80.12 289 ASP A CA 1
ATOM 2354 C C . ASP A 1 289 ? -7.244 -21.843 -27.286 1.00 80.12 289 ASP A C 1
ATOM 2356 O O . ASP A 1 289 ? -7.437 -23.012 -27.648 1.00 80.12 289 ASP A O 1
ATOM 2360 N N . ILE A 1 290 ? -7.197 -20.844 -28.172 1.00 83.56 290 ILE A N 1
ATOM 2361 C CA . ILE A 1 290 ? -7.102 -21.094 -29.618 1.00 83.56 290 ILE A CA 1
ATOM 2362 C C . ILE A 1 290 ? -5.735 -21.713 -29.927 1.00 83.56 290 ILE A C 1
ATOM 2364 O O . ILE A 1 290 ? -4.689 -21.066 -29.821 1.00 83.56 290 ILE A O 1
ATOM 2368 N N . VAL A 1 291 ? -5.750 -22.979 -30.348 1.00 85.94 291 VAL A N 1
ATOM 2369 C CA . VAL A 1 291 ? -4.548 -23.726 -30.728 1.00 85.94 291 VAL A CA 1
ATOM 2370 C C . VAL A 1 291 ? -4.020 -23.214 -32.069 1.00 85.94 291 VAL A C 1
ATOM 2372 O O . VAL A 1 291 ? -4.715 -23.287 -33.080 1.00 85.94 291 VAL A O 1
ATOM 2375 N N . VAL A 1 292 ? -2.774 -22.735 -32.078 1.00 84.00 292 VAL A N 1
ATOM 2376 C CA . VAL A 1 292 ? -2.074 -22.225 -33.267 1.00 84.00 292 VAL A CA 1
ATOM 2377 C C . VAL A 1 292 ? -0.889 -23.138 -33.605 1.00 84.00 292 VAL A C 1
ATOM 2379 O O . VAL A 1 292 ? -0.087 -23.494 -32.739 1.00 84.00 292 VAL A O 1
ATOM 2382 N N . GLY A 1 293 ? -0.787 -23.546 -34.870 1.00 79.81 293 GLY A N 1
ATOM 2383 C CA . GLY A 1 293 ? 0.255 -24.420 -35.410 1.00 79.81 293 GLY A CA 1
ATOM 2384 C C . GLY A 1 293 ? 1.168 -23.699 -36.401 1.00 79.81 293 GLY A C 1
ATOM 2385 O O . GLY A 1 293 ? 0.774 -22.724 -37.037 1.00 79.81 293 GLY A O 1
ATOM 2386 N N . LYS A 1 294 ? 2.404 -24.190 -36.561 1.00 78.31 294 LYS A N 1
ATOM 2387 C CA . LYS A 1 294 ? 3.390 -23.643 -37.509 1.00 78.31 294 LYS A CA 1
ATOM 2388 C C . LYS A 1 294 ? 3.382 -24.408 -38.833 1.00 78.31 294 LYS A C 1
ATOM 2390 O O . LYS A 1 294 ? 3.578 -25.624 -38.832 1.00 78.31 294 LYS A O 1
ATOM 2395 N N . ALA A 1 295 ? 3.201 -23.690 -39.938 1.00 71.25 295 ALA A N 1
ATOM 2396 C CA . ALA A 1 295 ? 3.190 -24.188 -41.310 1.00 71.25 295 ALA A CA 1
ATOM 2397 C C . ALA A 1 295 ? 4.462 -23.795 -42.087 1.00 71.25 295 ALA A C 1
ATOM 2399 O O . ALA A 1 295 ? 5.114 -22.789 -41.788 1.00 71.25 295 ALA A O 1
ATOM 2400 N N . VAL A 1 296 ? 4.810 -24.589 -43.105 1.00 62.78 296 VAL A N 1
ATOM 2401 C CA . VAL A 1 296 ? 5.974 -24.369 -43.985 1.00 62.78 296 VAL A CA 1
ATOM 2402 C C . VAL A 1 296 ? 5.534 -24.460 -45.443 1.00 62.78 296 VAL A C 1
ATOM 2404 O O . VAL A 1 296 ? 5.067 -25.516 -45.866 1.00 62.78 296 VAL A O 1
ATOM 2407 N N . VAL A 1 297 ? 5.723 -23.392 -46.225 1.00 56.84 297 VAL A N 1
ATOM 2408 C CA . VAL A 1 297 ? 5.333 -23.362 -47.646 1.00 56.84 297 VAL A CA 1
ATOM 2409 C C . VAL A 1 297 ? 6.576 -23.450 -48.538 1.00 56.84 297 VAL A C 1
ATOM 2411 O O . VAL A 1 297 ? 7.391 -22.528 -48.606 1.00 56.84 297 VAL A O 1
ATOM 2414 N N . GLU A 1 298 ? 6.728 -24.569 -49.253 1.00 49.34 298 GLU A N 1
ATOM 2415 C CA . GLU A 1 298 ? 7.746 -24.728 -50.302 1.00 49.34 298 GLU A CA 1
ATOM 2416 C C . GLU A 1 298 ? 7.261 -24.096 -51.620 1.00 49.34 298 GLU A C 1
ATOM 2418 O O . GLU A 1 298 ? 6.677 -24.764 -52.479 1.00 49.34 298 GLU A O 1
ATOM 2423 N N . ASN A 1 299 ? 7.515 -22.796 -51.801 1.00 45.50 299 ASN A N 1
ATOM 2424 C CA . ASN A 1 299 ? 7.161 -22.056 -53.018 1.00 45.50 299 ASN A CA 1
ATOM 2425 C C . ASN A 1 299 ? 8.074 -22.422 -54.211 1.00 45.50 299 ASN A C 1
ATOM 2427 O O . ASN A 1 299 ? 8.985 -21.694 -54.604 1.00 45.50 299 ASN A O 1
ATOM 2431 N N . GLY A 1 300 ? 7.810 -23.577 -54.826 1.00 44.62 300 GLY A N 1
ATOM 2432 C CA . GLY A 1 300 ? 8.504 -24.051 -56.025 1.00 44.62 300 GLY A CA 1
ATOM 2433 C C . GLY A 1 300 ? 8.112 -23.303 -57.306 1.00 44.62 300 GLY A C 1
ATOM 2434 O O . GLY A 1 300 ? 7.371 -23.847 -58.127 1.00 44.62 300 GLY A O 1
ATOM 2435 N N . MET A 1 301 ? 8.644 -22.094 -57.524 1.00 35.00 301 MET A N 1
ATOM 2436 C CA . MET A 1 301 ? 8.535 -21.362 -58.799 1.00 35.00 301 MET A CA 1
ATOM 2437 C C . MET A 1 301 ? 9.896 -20.880 -59.328 1.00 35.00 301 MET A C 1
ATOM 2439 O O . MET A 1 301 ? 10.841 -20.657 -58.578 1.00 35.00 301 MET A O 1
ATOM 2443 N N . ALA A 1 302 ? 10.012 -20.784 -60.656 1.00 41.53 302 ALA A N 1
ATOM 2444 C CA . ALA A 1 302 ? 11.257 -20.434 -61.342 1.00 41.53 302 ALA A CA 1
ATOM 2445 C C . ALA A 1 302 ? 11.540 -18.922 -61.281 1.00 41.53 302 ALA A C 1
ATOM 2447 O O . ALA A 1 302 ? 10.613 -18.127 -61.407 1.00 41.53 302 ALA A O 1
ATOM 2448 N N . GLY A 1 303 ? 12.818 -18.553 -61.132 1.00 43.16 303 GLY A N 1
ATOM 2449 C CA . GLY A 1 303 ? 13.259 -17.165 -60.950 1.00 43.16 303 GLY A CA 1
ATOM 2450 C C . GLY A 1 303 ? 12.862 -16.211 -62.082 1.00 43.16 303 GLY A C 1
ATOM 2451 O O . GLY A 1 303 ? 12.779 -16.598 -63.253 1.00 43.16 303 GLY A O 1
ATOM 2452 N N . GLU A 1 304 ? 12.638 -14.951 -61.714 1.00 40.56 304 GLU A N 1
ATOM 2453 C CA . GLU A 1 304 ? 12.211 -13.883 -62.619 1.00 40.56 304 GLU A CA 1
ATOM 2454 C C . GLU A 1 304 ? 13.422 -13.083 -63.130 1.00 40.56 304 GLU A C 1
ATOM 2456 O O . GLU A 1 304 ? 14.384 -12.835 -62.398 1.00 40.56 304 GLU A O 1
ATOM 2461 N N . VAL A 1 305 ? 13.383 -12.695 -64.409 1.00 42.06 305 VAL A N 1
ATOM 2462 C CA . VAL A 1 305 ? 14.429 -11.895 -65.064 1.00 42.06 305 VAL A CA 1
ATOM 2463 C C . VAL A 1 305 ? 13.955 -10.447 -65.136 1.00 42.06 305 VAL A C 1
ATOM 2465 O O . VAL A 1 305 ? 13.004 -10.146 -65.859 1.00 42.06 305 VAL A O 1
ATOM 2468 N N . ILE A 1 306 ? 14.626 -9.548 -64.416 1.00 42.16 306 ILE A N 1
ATOM 2469 C CA . ILE A 1 306 ? 14.326 -8.114 -64.419 1.00 42.16 306 ILE A CA 1
ATOM 2470 C C . ILE A 1 306 ? 15.336 -7.389 -65.312 1.00 42.16 306 ILE A C 1
ATOM 2472 O O . ILE A 1 306 ? 16.540 -7.355 -65.050 1.00 42.16 306 ILE A O 1
ATOM 2476 N N . VAL A 1 307 ? 14.825 -6.767 -66.375 1.00 46.12 307 VAL A N 1
ATOM 2477 C CA . VAL A 1 307 ? 15.607 -5.911 -67.273 1.00 46.12 307 VAL A CA 1
ATOM 2478 C C . VAL A 1 307 ? 15.569 -4.480 -66.742 1.00 46.12 307 VAL A C 1
ATOM 2480 O O . VAL A 1 307 ? 14.503 -3.869 -66.690 1.00 46.12 307 VAL A O 1
ATOM 2483 N N . VAL A 1 308 ? 16.727 -3.938 -66.354 1.00 44.69 308 VAL A N 1
ATOM 2484 C CA . VAL A 1 308 ? 16.852 -2.561 -65.847 1.00 44.69 308 VAL A CA 1
ATOM 2485 C C . VAL A 1 308 ? 17.536 -1.683 -66.901 1.00 44.69 308 VAL A C 1
ATOM 2487 O O . VAL A 1 308 ? 18.673 -1.942 -67.303 1.00 44.69 308 VAL A O 1
ATOM 2490 N N . GLU A 1 309 ? 16.838 -0.646 -67.368 1.00 45.72 309 GLU A N 1
ATOM 2491 C CA . GLU A 1 309 ? 17.354 0.312 -68.358 1.00 45.72 309 GLU A CA 1
ATOM 2492 C C . GLU A 1 309 ? 18.200 1.416 -67.702 1.00 45.72 309 GLU A C 1
ATOM 2494 O O . GLU A 1 309 ? 17.890 1.891 -66.607 1.00 45.72 309 GLU A O 1
ATOM 2499 N N . ASN A 1 310 ? 19.253 1.867 -68.390 1.00 49.31 310 ASN A N 1
ATOM 2500 C CA . ASN A 1 310 ? 20.087 2.980 -67.948 1.00 49.31 310 ASN A CA 1
ATOM 2501 C C . ASN A 1 310 ? 19.262 4.291 -67.954 1.00 49.31 310 ASN A C 1
ATOM 2503 O O . ASN A 1 310 ? 18.757 4.697 -69.008 1.00 49.31 310 ASN A O 1
ATOM 2507 N N . PRO A 1 311 ? 19.131 4.992 -66.806 1.00 44.75 311 PRO A N 1
ATOM 2508 C CA . PRO A 1 311 ? 18.235 6.145 -66.678 1.00 44.75 311 PRO A CA 1
ATOM 2509 C C . PRO A 1 311 ? 18.692 7.376 -67.478 1.00 44.75 311 PRO A C 1
ATOM 2511 O O . PRO A 1 311 ? 17.879 8.256 -67.776 1.00 44.75 311 PRO A O 1
ATOM 2514 N N . VAL A 1 312 ? 19.976 7.439 -67.849 1.00 49.41 312 VAL A N 1
ATOM 2515 C CA . VAL A 1 312 ? 20.577 8.525 -68.637 1.00 49.41 312 VAL A CA 1
ATOM 2516 C C . VAL A 1 312 ? 20.583 8.163 -70.126 1.00 49.41 312 VAL A C 1
ATOM 2518 O O . VAL A 1 312 ? 20.161 8.954 -70.976 1.00 49.41 312 VAL A O 1
ATOM 2521 N N . LEU A 1 313 ? 21.000 6.937 -70.451 1.00 54.50 313 LEU A N 1
ATOM 2522 C CA . LEU A 1 313 ? 21.153 6.422 -71.814 1.00 54.50 313 LEU A CA 1
ATOM 2523 C C . LEU A 1 313 ? 19.949 5.574 -72.233 1.00 54.50 313 LEU A C 1
ATOM 2525 O O . LEU A 1 313 ? 20.023 4.357 -72.380 1.00 54.50 313 LEU A O 1
ATOM 2529 N N . LYS A 1 314 ? 18.826 6.265 -72.442 1.00 51.75 314 LYS A N 1
ATOM 2530 C CA . LYS A 1 314 ? 17.505 5.686 -72.740 1.00 51.75 314 LYS A CA 1
ATOM 2531 C C . LYS A 1 314 ? 17.549 4.576 -73.800 1.00 51.75 314 LYS A C 1
ATOM 2533 O O . LYS A 1 314 ? 17.786 4.856 -74.977 1.00 51.75 314 LYS A O 1
ATOM 2538 N N . GLY A 1 315 ? 17.223 3.354 -73.381 1.00 53.72 315 GLY A N 1
ATOM 2539 C CA . GLY A 1 315 ? 17.171 2.159 -74.228 1.00 53.72 315 GLY A CA 1
ATOM 2540 C C . GLY A 1 315 ? 18.465 1.335 -74.295 1.00 53.72 315 GLY A C 1
ATOM 2541 O O . GLY A 1 315 ? 18.491 0.344 -75.020 1.00 53.72 315 GLY A O 1
ATOM 2542 N N . GLU A 1 316 ? 19.523 1.707 -73.566 1.00 53.72 316 GLU A N 1
ATOM 2543 C CA . GLU A 1 316 ? 20.634 0.801 -73.239 1.00 53.72 316 GLU A CA 1
ATOM 2544 C C . GLU A 1 316 ? 20.375 0.152 -71.861 1.00 53.72 316 GLU A C 1
ATOM 2546 O O . GLU A 1 316 ? 19.931 0.829 -70.933 1.00 53.72 316 GLU A O 1
ATOM 2551 N N . SER A 1 317 ? 20.645 -1.148 -71.705 1.00 50.56 317 SER A N 1
ATOM 2552 C CA . SER A 1 317 ? 20.614 -1.823 -70.394 1.00 50.56 317 SER A CA 1
ATOM 2553 C C . SER A 1 317 ? 21.702 -1.268 -69.466 1.00 50.56 317 SER A C 1
ATOM 2555 O O . SER A 1 317 ? 22.765 -0.858 -69.941 1.00 50.56 317 SER A O 1
ATOM 2557 N N . ILE A 1 318 ? 21.484 -1.288 -68.146 1.00 50.44 318 ILE A N 1
ATOM 2558 C CA . ILE A 1 318 ? 22.547 -0.955 -67.181 1.00 50.44 318 ILE A CA 1
ATOM 2559 C C . ILE A 1 318 ? 23.684 -1.975 -67.302 1.00 50.44 318 ILE A C 1
ATOM 2561 O O . ILE A 1 318 ? 23.463 -3.178 -67.177 1.00 50.44 318 ILE A O 1
ATOM 2565 N N . ARG A 1 319 ? 24.916 -1.499 -67.510 1.00 50.78 319 ARG A N 1
ATOM 2566 C CA . ARG A 1 319 ? 26.103 -2.360 -67.609 1.00 50.78 319 ARG A CA 1
ATOM 2567 C C . ARG A 1 319 ? 26.840 -2.384 -66.274 1.00 50.78 319 ARG A C 1
ATOM 2569 O O . ARG A 1 319 ? 27.148 -1.329 -65.720 1.00 50.78 319 ARG A O 1
ATOM 2576 N N . VAL A 1 320 ? 27.156 -3.584 -65.785 1.00 47.03 320 VAL A N 1
ATOM 2577 C CA . VAL A 1 320 ? 27.901 -3.790 -64.533 1.00 47.03 320 VAL A CA 1
ATOM 2578 C C . VAL A 1 320 ? 29.366 -4.113 -64.839 1.00 47.03 320 VAL A C 1
ATOM 2580 O O . VAL A 1 320 ? 29.677 -5.109 -65.492 1.00 47.03 320 VAL A O 1
ATOM 2583 N N . TRP A 1 321 ? 30.274 -3.270 -64.356 1.00 45.59 321 TRP A N 1
ATOM 2584 C CA . TRP A 1 321 ? 31.725 -3.426 -64.458 1.00 45.59 321 TRP A CA 1
ATOM 2585 C C . TRP A 1 321 ? 32.289 -4.002 -63.154 1.00 45.59 321 TRP A C 1
ATOM 2587 O O . TRP A 1 321 ? 31.824 -3.630 -62.086 1.00 45.59 321 TRP A O 1
ATOM 2597 N N . TYR A 1 322 ? 33.325 -4.845 -63.211 1.00 42.88 322 TYR A N 1
ATOM 2598 C CA . TYR A 1 322 ? 34.091 -5.306 -62.039 1.00 42.88 322 TYR A CA 1
ATOM 2599 C C . TYR A 1 322 ? 35.595 -5.026 -62.213 1.00 42.88 322 TYR A C 1
ATOM 2601 O O . TYR A 1 322 ? 36.132 -5.181 -63.310 1.00 42.88 322 TYR A O 1
ATOM 2609 N N . VAL A 1 323 ? 36.299 -4.681 -61.129 1.00 43.94 323 VAL A N 1
ATOM 2610 C CA . VAL A 1 323 ? 37.760 -4.451 -61.102 1.00 43.94 323 VAL A CA 1
ATOM 2611 C C . VAL A 1 323 ? 38.414 -5.243 -59.968 1.00 43.94 323 VAL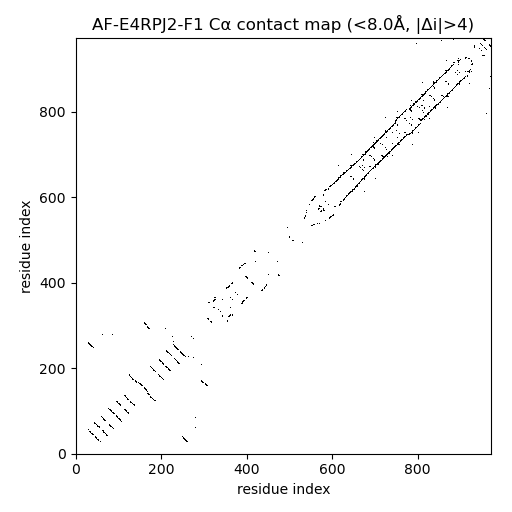 A C 1
ATOM 2613 O O . VAL A 1 323 ? 37.878 -5.332 -58.869 1.00 43.94 323 VAL A O 1
ATOM 2616 N N . THR A 1 324 ? 39.584 -5.826 -60.230 1.00 40.53 324 THR A N 1
ATOM 2617 C CA . THR A 1 324 ? 40.279 -6.800 -59.361 1.00 40.53 324 THR A CA 1
ATOM 2618 C C . THR A 1 324 ? 41.800 -6.627 -59.500 1.00 40.53 324 THR A C 1
ATOM 2620 O O . THR A 1 324 ? 42.236 -6.133 -60.540 1.00 40.53 324 THR A O 1
ATOM 2623 N N . GLY A 1 325 ? 42.606 -7.084 -58.533 1.00 35.19 325 GLY A N 1
ATOM 2624 C CA . GLY A 1 325 ? 43.996 -7.574 -58.713 1.00 35.19 325 GLY A CA 1
ATOM 2625 C C . GLY A 1 325 ? 44.000 -9.093 -58.456 1.00 35.19 325 GLY A C 1
ATOM 2626 O O . GLY A 1 325 ? 43.098 -9.560 -57.771 1.00 35.19 325 GLY A O 1
ATOM 2627 N N . ASP A 1 326 ? 44.822 -9.958 -59.050 1.00 33.62 326 ASP A N 1
ATOM 2628 C CA . ASP A 1 326 ? 46.193 -9.806 -59.557 1.00 33.62 326 ASP A CA 1
ATOM 2629 C C . ASP A 1 326 ? 46.370 -10.436 -60.954 1.00 33.62 326 ASP A C 1
ATOM 2631 O O . ASP A 1 326 ? 45.440 -11.025 -61.511 1.00 33.62 326 ASP A O 1
ATOM 2635 N N . GLY A 1 327 ? 47.524 -10.235 -61.598 1.00 39.69 327 GLY A N 1
ATOM 2636 C CA . GLY A 1 327 ? 47.741 -10.661 -62.986 1.00 39.69 327 GLY A CA 1
ATOM 2637 C C . GLY A 1 327 ? 48.460 -12.001 -63.131 1.00 39.69 327 GLY A C 1
ATOM 2638 O O . GLY A 1 327 ? 49.674 -12.011 -62.985 1.00 39.69 327 GLY A O 1
ATOM 2639 N N . GLU A 1 328 ? 47.738 -13.067 -63.511 1.00 35.16 328 GLU A N 1
ATOM 2640 C CA . GLU A 1 328 ? 48.205 -14.139 -64.422 1.00 35.16 328 GLU A CA 1
ATOM 2641 C C . GLU A 1 328 ? 47.077 -15.162 -64.771 1.00 35.16 328 GLU A C 1
ATOM 2643 O O . GLU A 1 328 ? 46.511 -15.793 -63.886 1.00 35.16 328 GLU A O 1
ATOM 2648 N N . TYR A 1 329 ? 46.825 -15.376 -66.078 1.00 37.09 329 TYR A N 1
ATOM 2649 C CA . TYR A 1 329 ? 45.989 -16.427 -66.728 1.00 37.09 329 TYR A CA 1
ATOM 2650 C C . TYR A 1 329 ? 44.434 -16.352 -66.700 1.00 37.09 329 TYR A C 1
ATOM 2652 O O . TYR A 1 329 ? 43.820 -15.588 -65.965 1.00 37.09 329 TYR A O 1
ATOM 2660 N N . PHE A 1 330 ? 43.815 -17.116 -67.622 1.00 37.84 330 PHE A N 1
ATOM 2661 C CA . PHE A 1 330 ? 42.454 -16.956 -68.184 1.00 37.84 330 PHE A CA 1
ATOM 2662 C C . PHE A 1 330 ? 41.443 -18.039 -67.743 1.00 37.84 330 PHE A C 1
ATOM 2664 O O . PHE A 1 330 ? 41.844 -19.185 -67.535 1.00 37.84 330 PHE A O 1
ATOM 2671 N N . ALA A 1 331 ? 40.131 -17.746 -67.790 1.00 29.19 331 ALA A N 1
ATOM 2672 C CA . ALA A 1 331 ? 39.053 -18.753 -67.842 1.00 29.19 331 ALA A CA 1
ATOM 2673 C C . ALA A 1 331 ? 37.746 -18.218 -68.483 1.00 29.19 331 ALA A C 1
ATOM 2675 O O . ALA A 1 331 ? 37.508 -17.014 -68.504 1.00 29.19 331 ALA A O 1
ATOM 2676 N N . SER A 1 332 ? 36.892 -19.119 -68.991 1.00 35.22 332 SER A N 1
ATOM 2677 C CA . SER A 1 332 ? 35.597 -18.820 -69.637 1.00 35.22 332 SER A CA 1
ATOM 2678 C C . SER A 1 332 ? 34.550 -19.895 -69.297 1.00 35.22 332 SER A C 1
ATOM 2680 O O . SER A 1 332 ? 34.816 -21.072 -69.550 1.00 35.22 332 SER A O 1
ATOM 2682 N N . GLY A 1 333 ? 33.390 -19.512 -68.750 1.00 29.38 333 GLY A N 1
ATOM 2683 C CA . GLY A 1 333 ? 32.323 -20.435 -68.311 1.00 29.38 333 GLY A CA 1
ATOM 2684 C C . GLY A 1 333 ? 31.217 -20.689 -69.345 1.00 29.38 333 GLY A C 1
ATOM 2685 O O . GLY A 1 333 ? 31.262 -20.167 -70.459 1.00 29.38 333 GLY A O 1
ATOM 2686 N N . SER A 1 334 ? 30.228 -21.518 -68.988 1.00 32.72 334 SER A N 1
ATOM 2687 C CA . SER A 1 334 ? 29.105 -21.871 -69.876 1.00 32.72 334 SER A CA 1
ATOM 2688 C C . SER A 1 334 ? 27.832 -22.245 -69.104 1.00 32.72 334 SER A C 1
ATOM 2690 O O . SER A 1 334 ? 27.861 -22.386 -67.888 1.00 32.72 334 SER A O 1
ATOM 2692 N N . LYS A 1 335 ? 26.722 -22.471 -69.818 1.00 32.00 335 LYS A N 1
ATOM 2693 C CA . LYS A 1 335 ? 25.391 -22.767 -69.257 1.00 32.00 335 LYS A CA 1
ATOM 2694 C C . LYS A 1 335 ? 25.336 -23.877 -68.188 1.00 32.00 335 LYS A C 1
ATOM 2696 O O . LYS A 1 335 ? 24.486 -23.800 -67.308 1.00 32.00 335 LYS A O 1
ATOM 2701 N N . ASP A 1 336 ? 26.200 -24.888 -68.275 1.00 31.06 336 ASP A N 1
ATOM 2702 C CA . ASP A 1 336 ? 26.211 -26.030 -67.344 1.00 31.06 336 ASP A CA 1
ATOM 2703 C C . ASP A 1 336 ? 27.255 -25.882 -66.209 1.00 31.06 336 ASP A C 1
ATOM 2705 O O . ASP A 1 336 ? 27.315 -26.728 -65.319 1.00 31.06 336 ASP A O 1
ATOM 2709 N N . ASP A 1 337 ? 28.073 -24.821 -66.238 1.00 33.97 337 ASP A N 1
ATOM 2710 C CA . ASP A 1 337 ? 29.069 -24.457 -65.216 1.00 33.97 337 ASP A CA 1
ATOM 2711 C C . ASP A 1 337 ? 29.231 -22.915 -65.202 1.00 33.97 337 ASP A C 1
ATOM 2713 O O . ASP A 1 337 ? 30.116 -22.367 -65.882 1.00 33.97 337 ASP A O 1
ATOM 2717 N N . PRO A 1 338 ? 28.297 -22.189 -64.548 1.00 32.19 338 PRO A N 1
ATOM 2718 C CA . PRO A 1 338 ? 28.279 -20.730 -64.537 1.00 32.19 338 PRO A CA 1
ATOM 2719 C C . PRO A 1 338 ? 29.457 -20.154 -63.740 1.00 32.19 338 PRO A C 1
ATOM 2721 O O . PRO A 1 338 ? 29.919 -20.718 -62.748 1.00 32.19 338 PRO A O 1
ATOM 2724 N N . ILE A 1 339 ? 29.954 -19.001 -64.189 1.00 33.09 339 ILE A N 1
ATOM 2725 C CA . ILE A 1 339 ? 31.217 -18.421 -63.720 1.00 33.09 339 ILE A CA 1
ATOM 2726 C C . ILE A 1 339 ? 31.148 -18.070 -62.226 1.00 33.09 339 ILE A C 1
ATOM 2728 O O . ILE A 1 339 ? 30.464 -17.129 -61.828 1.00 33.09 339 ILE A O 1
ATOM 2732 N N . ARG A 1 340 ? 31.974 -18.728 -61.401 1.00 33.59 340 ARG A N 1
ATOM 2733 C CA . ARG A 1 340 ? 32.389 -18.152 -60.114 1.00 33.59 340 ARG A CA 1
ATOM 2734 C C . ARG A 1 340 ? 33.344 -16.987 -60.378 1.00 33.59 340 ARG A C 1
ATOM 2736 O O . ARG A 1 340 ? 34.458 -17.177 -60.858 1.00 33.59 340 ARG A O 1
ATOM 2743 N N . ILE A 1 341 ? 32.864 -15.776 -60.107 1.00 36.78 341 ILE A N 1
ATOM 2744 C CA . ILE A 1 341 ? 33.532 -14.520 -60.466 1.00 36.78 341 ILE A CA 1
ATOM 2745 C C . ILE A 1 341 ? 34.712 -14.245 -59.522 1.00 36.78 341 ILE A C 1
ATOM 2747 O O . ILE A 1 341 ? 34.496 -13.889 -58.362 1.00 36.78 341 ILE A O 1
ATOM 2751 N N . GLU A 1 342 ? 35.940 -14.345 -60.046 1.00 30.83 342 GLU A N 1
ATOM 2752 C CA . GLU A 1 342 ? 37.170 -13.939 -59.339 1.00 30.83 342 GLU A CA 1
ATOM 2753 C C . GLU A 1 342 ? 38.026 -12.880 -60.080 1.00 30.83 342 GLU A C 1
ATOM 2755 O O . GLU A 1 342 ? 38.791 -12.191 -59.412 1.00 30.83 342 GLU A O 1
ATOM 2760 N N . ARG A 1 343 ? 37.870 -12.650 -61.405 1.00 33.00 343 ARG A N 1
ATOM 2761 C CA . ARG A 1 343 ? 38.385 -11.442 -62.113 1.00 33.00 343 ARG A CA 1
ATOM 2762 C C . ARG A 1 343 ? 37.682 -11.158 -63.455 1.00 33.00 343 ARG A C 1
ATOM 2764 O O . ARG A 1 343 ? 37.207 -12.081 -64.106 1.00 33.00 343 ARG A O 1
ATOM 2771 N N . ILE A 1 344 ? 37.646 -9.882 -63.868 1.00 32.22 344 ILE A N 1
ATOM 2772 C CA . ILE A 1 344 ? 37.166 -9.398 -65.181 1.00 32.22 344 ILE A CA 1
ATOM 2773 C C . ILE A 1 344 ? 38.310 -9.093 -66.162 1.00 32.22 344 ILE A C 1
ATOM 2775 O O . ILE A 1 344 ? 39.373 -8.618 -65.759 1.00 32.22 344 ILE A O 1
ATOM 2779 N N . GLU A 1 345 ? 38.022 -9.269 -67.458 1.00 33.53 345 GLU A N 1
ATOM 2780 C CA . GLU A 1 345 ? 38.767 -8.693 -68.586 1.00 33.53 345 GLU A CA 1
ATOM 2781 C C . GLU A 1 345 ? 37.885 -7.740 -69.427 1.00 33.53 345 GLU A C 1
ATOM 2783 O O . GLU A 1 345 ? 36.662 -7.866 -69.487 1.00 33.53 345 GLU A O 1
ATOM 2788 N N . TYR A 1 346 ? 38.519 -6.764 -70.080 1.00 40.38 346 TYR A N 1
ATOM 2789 C CA . TYR A 1 346 ? 37.878 -5.647 -70.785 1.00 40.38 346 TYR A CA 1
ATOM 2790 C C . TYR A 1 346 ? 37.410 -6.030 -72.202 1.00 40.38 346 TYR A C 1
ATOM 2792 O O . TYR A 1 346 ? 38.237 -6.296 -73.074 1.00 40.38 346 TYR A O 1
ATOM 2800 N N . THR A 1 347 ? 36.099 -5.981 -72.475 1.00 38.00 347 THR A N 1
ATOM 2801 C CA . THR A 1 347 ? 35.536 -6.146 -73.837 1.00 38.00 347 THR A CA 1
ATOM 2802 C C . THR A 1 347 ? 34.413 -5.145 -74.159 1.00 38.00 347 THR A C 1
ATOM 2804 O O . THR A 1 347 ? 33.316 -5.516 -74.564 1.00 38.00 347 THR A O 1
ATOM 2807 N N . GLY A 1 348 ? 34.675 -3.841 -74.028 1.00 47.00 348 GLY A N 1
ATOM 2808 C CA . GLY A 1 348 ? 33.719 -2.809 -74.450 1.00 47.00 348 GLY A CA 1
ATOM 2809 C C . GLY A 1 348 ? 34.248 -1.384 -74.312 1.00 47.00 348 GLY A C 1
ATOM 2810 O O . GLY A 1 348 ? 35.297 -1.172 -73.715 1.00 47.00 348 GLY A O 1
ATOM 2811 N N . ASP A 1 349 ? 33.528 -0.405 -74.863 1.00 48.34 349 ASP A N 1
ATOM 2812 C CA . ASP A 1 349 ? 33.814 1.018 -74.633 1.00 48.34 349 ASP A CA 1
ATOM 2813 C C . ASP A 1 349 ? 33.721 1.362 -73.139 1.00 48.34 349 ASP A C 1
ATOM 2815 O O . ASP A 1 349 ? 32.841 0.838 -72.450 1.00 48.34 349 ASP A O 1
ATOM 2819 N N . ALA A 1 350 ? 34.584 2.276 -72.680 1.00 51.59 350 ALA A N 1
ATOM 2820 C CA . ALA A 1 350 ? 34.699 2.741 -71.294 1.00 51.59 350 ALA A CA 1
ATOM 2821 C C . ALA A 1 350 ? 33.342 3.044 -70.608 1.00 51.59 350 ALA A C 1
ATOM 2823 O O . ALA A 1 350 ? 32.379 3.423 -71.289 1.00 51.59 350 ALA A O 1
ATOM 2824 N N . PRO A 1 351 ? 33.255 2.930 -69.265 1.00 51.66 351 PRO A N 1
ATOM 2825 C CA . PRO A 1 351 ? 32.011 3.151 -68.533 1.00 51.66 351 PRO A CA 1
ATOM 2826 C C . PRO A 1 351 ? 31.404 4.535 -68.817 1.00 51.66 351 PRO A C 1
ATOM 2828 O O . PRO A 1 351 ? 32.087 5.576 -68.838 1.00 51.66 351 PRO A O 1
ATOM 2831 N N . LYS A 1 352 ? 30.096 4.520 -69.072 1.00 56.22 352 LYS A N 1
ATOM 2832 C CA . LYS A 1 352 ? 29.267 5.682 -69.397 1.00 56.22 352 LYS A CA 1
ATOM 2833 C C . LYS A 1 352 ? 28.473 6.126 -68.160 1.00 56.22 352 LYS A C 1
ATOM 2835 O O . LYS A 1 352 ? 28.434 5.422 -67.153 1.00 56.22 352 LYS A O 1
ATOM 2840 N N . GLU A 1 353 ? 27.858 7.302 -68.232 1.00 52.25 353 GLU A N 1
ATOM 2841 C CA . GLU A 1 353 ? 26.899 7.784 -67.224 1.00 52.25 353 GLU A CA 1
ATOM 2842 C C . GLU A 1 353 ? 25.779 6.747 -67.012 1.00 52.25 353 GLU A C 1
ATOM 2844 O O . GLU A 1 353 ? 25.292 6.156 -67.979 1.00 52.25 353 GLU A O 1
ATOM 2849 N N . GLY A 1 354 ? 25.409 6.486 -65.756 1.00 49.25 354 GLY A N 1
ATOM 2850 C CA . GLY A 1 354 ? 24.408 5.471 -65.387 1.00 49.25 354 GLY A CA 1
ATOM 2851 C C . GLY A 1 354 ? 24.864 3.997 -65.375 1.00 49.25 354 GLY A C 1
ATOM 2852 O O . GLY A 1 354 ? 24.040 3.133 -65.085 1.00 49.25 354 GLY A O 1
ATOM 2853 N N . ASP A 1 355 ? 26.132 3.679 -65.679 1.00 52.03 355 ASP A N 1
ATOM 2854 C CA . ASP A 1 355 ? 26.689 2.322 -65.491 1.00 52.03 355 ASP A CA 1
ATOM 2855 C C . ASP 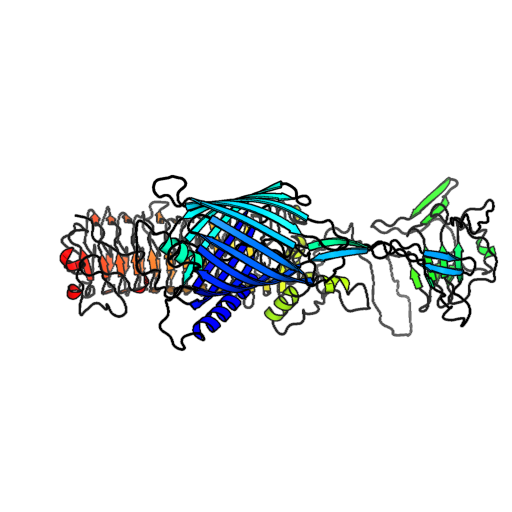A 1 355 ? 27.048 2.050 -64.004 1.00 52.03 355 ASP A C 1
ATOM 2857 O O . ASP A 1 355 ? 27.394 2.970 -63.255 1.00 52.03 355 ASP A O 1
ATOM 2861 N N . ILE A 1 356 ? 27.032 0.777 -63.581 1.00 49.66 356 ILE A N 1
ATOM 2862 C CA . ILE A 1 356 ? 27.426 0.333 -62.225 1.00 49.66 356 ILE A CA 1
ATOM 2863 C C . ILE A 1 356 ? 28.866 -0.201 -62.252 1.00 49.66 356 ILE A C 1
ATOM 2865 O O . ILE A 1 356 ? 29.242 -0.939 -63.163 1.00 49.66 356 ILE A O 1
ATOM 2869 N N . ILE A 1 357 ? 29.675 0.132 -61.244 1.00 49.81 357 ILE A N 1
ATOM 2870 C CA . ILE A 1 357 ? 31.080 -0.277 -61.109 1.00 49.81 357 ILE A CA 1
ATOM 2871 C C . ILE A 1 357 ? 31.290 -0.982 -59.760 1.00 49.81 357 ILE A C 1
ATOM 2873 O O . ILE A 1 357 ? 30.927 -0.475 -58.703 1.00 49.81 357 ILE A O 1
ATOM 2877 N N . VAL A 1 358 ? 31.908 -2.158 -59.783 1.00 46.66 358 VAL A N 1
ATOM 2878 C CA . VAL A 1 358 ? 32.120 -3.031 -58.623 1.00 46.66 358 VAL A CA 1
ATOM 2879 C C . VAL A 1 358 ? 33.614 -3.324 -58.457 1.00 46.66 358 VAL A C 1
ATOM 2881 O O . VAL A 1 358 ? 34.338 -3.514 -59.432 1.00 46.66 358 VAL A O 1
ATOM 2884 N N . LEU A 1 359 ? 34.112 -3.380 -57.226 1.00 44.84 359 LEU A N 1
ATOM 2885 C CA . LEU A 1 359 ? 35.512 -3.671 -56.913 1.00 44.84 359 LEU A CA 1
ATOM 2886 C C . LEU A 1 359 ? 35.597 -4.981 -56.100 1.00 44.84 359 LEU A C 1
ATOM 2888 O O . LEU A 1 359 ? 34.915 -5.139 -55.087 1.00 44.84 359 LEU A O 1
ATOM 2892 N N . SER A 1 360 ? 36.389 -5.956 -56.564 1.00 40.28 360 SER A N 1
ATOM 2893 C CA . SER A 1 360 ? 36.408 -7.327 -56.020 1.00 40.28 360 SER A CA 1
ATOM 2894 C C . SER A 1 360 ? 37.719 -8.081 -56.306 1.00 40.28 360 SER A C 1
ATOM 2896 O O . SER A 1 360 ? 37.718 -9.043 -57.071 1.00 40.28 360 SER A O 1
ATOM 2898 N N . GLY A 1 361 ? 38.835 -7.700 -55.675 1.00 36.97 361 GLY A N 1
ATOM 2899 C CA . GLY A 1 361 ? 40.052 -8.530 -55.676 1.00 36.97 361 GLY A CA 1
ATOM 2900 C C . GLY A 1 361 ? 39.804 -9.932 -55.096 1.00 36.97 361 GLY A C 1
ATOM 2901 O O . GLY A 1 361 ? 39.068 -10.054 -54.117 1.00 36.97 361 GLY A O 1
ATOM 2902 N N . ALA A 1 362 ? 40.440 -10.978 -55.641 1.00 35.88 362 ALA A N 1
ATOM 2903 C CA . ALA A 1 362 ? 40.248 -12.367 -55.183 1.00 35.88 362 ALA A CA 1
ATOM 2904 C C . ALA A 1 362 ? 40.563 -12.571 -53.679 1.00 35.88 362 ALA A C 1
ATOM 2906 O O . ALA A 1 362 ? 39.959 -13.416 -53.017 1.00 35.88 362 ALA A O 1
ATOM 2907 N N . SER A 1 363 ? 41.455 -11.746 -53.121 1.00 34.03 363 SER A N 1
ATOM 2908 C CA . SER A 1 363 ? 41.810 -11.727 -51.692 1.00 34.03 363 SER A CA 1
ATOM 2909 C C . SER A 1 363 ? 40.993 -10.727 -50.855 1.00 34.03 363 SER A C 1
ATOM 2911 O O . SER A 1 363 ? 40.840 -10.918 -49.650 1.00 34.03 363 SER A O 1
ATOM 2913 N N . GLY A 1 364 ? 40.411 -9.696 -51.481 1.00 37.75 364 GLY A N 1
ATOM 2914 C CA . GLY A 1 364 ? 39.983 -8.443 -50.830 1.00 37.75 364 GLY A CA 1
ATOM 2915 C C . GLY A 1 364 ? 40.955 -7.267 -51.040 1.00 37.75 364 GLY A C 1
ATOM 2916 O O . GLY A 1 364 ? 40.671 -6.145 -50.635 1.00 37.75 364 GLY A O 1
ATOM 2917 N N . ASP A 1 365 ? 42.076 -7.507 -51.716 1.00 33.34 365 ASP A N 1
ATOM 2918 C CA . ASP A 1 365 ? 43.180 -6.561 -51.900 1.00 33.34 365 ASP A CA 1
ATOM 2919 C C . ASP A 1 365 ? 43.103 -5.919 -53.299 1.00 33.34 365 ASP A C 1
ATOM 2921 O O . ASP A 1 365 ? 42.779 -6.599 -54.279 1.00 33.34 365 ASP A O 1
ATOM 2925 N N . ILE A 1 366 ? 43.441 -4.629 -53.433 1.00 36.38 366 ILE A N 1
ATOM 2926 C CA . ILE A 1 366 ? 43.589 -3.970 -54.747 1.00 36.38 366 ILE A CA 1
ATOM 2927 C C . ILE A 1 366 ? 44.933 -3.248 -54.805 1.00 36.38 366 ILE A C 1
ATOM 2929 O O . ILE A 1 366 ? 45.154 -2.226 -54.157 1.00 36.38 366 ILE A O 1
ATOM 2933 N N . LEU A 1 367 ? 45.839 -3.780 -55.624 1.00 34.31 367 LEU A N 1
ATOM 2934 C CA . LEU A 1 367 ? 47.217 -3.312 -55.712 1.00 34.31 367 LEU A CA 1
ATOM 2935 C C . LEU A 1 367 ? 47.366 -2.232 -56.801 1.00 34.31 367 LEU A C 1
ATOM 2937 O O . LEU A 1 367 ? 47.659 -2.515 -57.965 1.00 34.31 367 LEU A O 1
ATOM 2941 N N . LEU A 1 368 ? 47.143 -0.971 -56.417 1.00 36.97 368 LEU A N 1
ATOM 2942 C CA . LEU A 1 368 ? 47.337 0.196 -57.285 1.00 36.97 368 LEU A CA 1
ATOM 2943 C C . LEU A 1 368 ? 48.820 0.587 -57.344 1.00 36.97 368 LEU A C 1
ATOM 2945 O O . LEU A 1 368 ? 49.339 1.274 -56.469 1.00 36.97 368 LEU A O 1
ATOM 2949 N N . ASN A 1 369 ? 49.509 0.145 -58.396 1.00 34.16 369 ASN A N 1
ATOM 2950 C CA . ASN A 1 369 ? 50.904 0.498 -58.654 1.00 34.16 369 ASN A CA 1
ATOM 2951 C C . ASN A 1 369 ? 50.990 1.663 -59.661 1.00 34.16 369 ASN A C 1
ATOM 2953 O O . ASN A 1 369 ? 50.274 1.664 -60.667 1.00 34.16 369 ASN A O 1
ATOM 2957 N N . SER A 1 370 ? 51.887 2.628 -59.434 1.00 33.78 370 SER A N 1
ATOM 2958 C CA . SER A 1 370 ? 51.986 3.875 -60.218 1.00 33.78 370 SER A CA 1
ATOM 2959 C C . SER A 1 370 ? 52.281 3.660 -61.709 1.00 33.78 370 SER A C 1
ATOM 2961 O O . SER A 1 370 ? 51.960 4.513 -62.534 1.00 33.78 370 SER A O 1
ATOM 2963 N N . GLY A 1 371 ? 52.810 2.491 -62.088 1.00 37.16 371 GLY A N 1
ATOM 2964 C CA . GLY A 1 371 ? 52.979 2.097 -63.490 1.00 37.16 371 GLY A CA 1
ATOM 2965 C C . GLY A 1 371 ? 51.668 1.863 -64.260 1.00 37.16 371 GLY A C 1
ATOM 2966 O O . GLY A 1 371 ? 51.644 2.071 -65.472 1.00 37.16 371 GLY A O 1
ATOM 2967 N N . ASN A 1 372 ? 50.575 1.474 -63.591 1.00 36.00 372 ASN A N 1
ATOM 2968 C CA . ASN A 1 372 ? 49.339 1.043 -64.264 1.00 36.00 372 ASN A CA 1
ATOM 2969 C C . ASN A 1 372 ? 48.319 2.168 -64.496 1.00 36.00 372 ASN A C 1
ATOM 2971 O O . ASN A 1 372 ? 47.481 2.040 -65.387 1.00 36.00 372 ASN A O 1
ATOM 2975 N N . ILE A 1 373 ? 48.395 3.282 -63.758 1.00 34.84 373 ILE A N 1
ATOM 2976 C CA . ILE A 1 373 ? 47.425 4.395 -63.852 1.00 34.84 373 ILE A CA 1
ATOM 2977 C C . ILE A 1 373 ? 47.389 4.996 -65.272 1.00 34.84 373 ILE A C 1
ATOM 2979 O O . ILE A 1 373 ? 46.323 5.336 -65.783 1.00 34.84 373 ILE A O 1
ATOM 2983 N N . THR A 1 374 ? 48.522 4.985 -65.983 1.00 31.86 374 THR A N 1
ATOM 2984 C CA . THR A 1 374 ? 48.612 5.420 -67.392 1.00 31.86 374 THR A CA 1
ATOM 2985 C C . THR A 1 374 ? 47.748 4.609 -68.371 1.00 31.86 374 THR A C 1
ATOM 2987 O O . THR A 1 374 ? 47.481 5.083 -69.475 1.00 31.86 374 THR A O 1
ATOM 2990 N N . THR A 1 375 ? 47.271 3.414 -67.998 1.00 39.38 375 THR A N 1
ATOM 2991 C CA . THR A 1 375 ? 46.458 2.557 -68.884 1.00 39.38 375 THR A CA 1
ATOM 2992 C C . THR A 1 375 ? 44.946 2.791 -68.791 1.00 39.38 375 THR A C 1
ATOM 2994 O O . THR A 1 375 ? 44.212 2.251 -69.615 1.00 39.38 375 THR A O 1
ATOM 2997 N N . LEU A 1 376 ? 44.470 3.648 -67.874 1.00 35.56 376 LEU A N 1
ATOM 2998 C CA . LEU A 1 376 ? 43.061 4.082 -67.816 1.00 35.56 376 LEU A CA 1
ATOM 2999 C C . LEU A 1 376 ? 42.750 5.291 -68.723 1.00 35.56 376 LEU A C 1
ATOM 3001 O O . LEU A 1 376 ? 41.600 5.706 -68.823 1.00 35.56 376 LEU A O 1
ATOM 3005 N N . GLY A 1 377 ? 43.752 5.848 -69.414 1.00 37.59 377 GLY A N 1
ATOM 3006 C CA . GLY A 1 377 ? 43.557 6.901 -70.420 1.00 37.59 377 GLY A CA 1
ATOM 3007 C C . GLY A 1 377 ? 43.284 8.308 -69.872 1.00 37.59 377 GLY A C 1
ATOM 3008 O O . GLY A 1 377 ? 42.979 9.204 -70.658 1.00 37.59 377 GLY A O 1
ATOM 3009 N N . ILE A 1 378 ? 43.420 8.515 -68.560 1.00 35.34 378 ILE A N 1
ATOM 3010 C CA . ILE A 1 378 ? 43.289 9.815 -67.887 1.00 35.34 378 ILE A CA 1
ATOM 3011 C C . ILE A 1 378 ? 44.708 10.379 -67.659 1.00 35.34 378 ILE A C 1
ATOM 3013 O O . ILE A 1 378 ? 45.481 9.746 -66.937 1.00 35.34 378 ILE A O 1
ATOM 3017 N N . PRO A 1 379 ? 45.110 11.504 -68.288 1.00 32.19 379 PRO A N 1
ATOM 3018 C CA . PRO A 1 379 ? 46.461 12.047 -68.135 1.00 32.19 379 PRO A CA 1
ATOM 3019 C C . PRO A 1 379 ? 46.609 12.926 -66.883 1.00 32.19 379 PRO A C 1
ATOM 3021 O O . PRO A 1 379 ? 45.773 13.791 -66.640 1.00 32.19 379 PRO A O 1
ATOM 3024 N N . ASP A 1 380 ? 47.735 12.766 -66.184 1.00 36.00 380 ASP A N 1
ATOM 3025 C CA . ASP A 1 380 ? 48.335 13.728 -65.243 1.00 36.00 380 ASP A CA 1
ATOM 3026 C C . ASP A 1 380 ? 47.453 14.266 -64.094 1.00 36.00 380 ASP A C 1
ATOM 3028 O O . ASP A 1 380 ? 47.551 15.447 -63.755 1.00 36.00 380 ASP A O 1
ATOM 3032 N N . LEU A 1 381 ? 46.640 13.421 -63.444 1.00 32.28 381 LEU A N 1
ATOM 3033 C CA . LEU A 1 381 ? 45.959 13.780 -62.190 1.00 32.28 381 LEU A CA 1
ATOM 3034 C C . LEU A 1 381 ? 46.018 12.661 -61.141 1.00 32.28 381 LEU A C 1
ATOM 3036 O O . LEU A 1 381 ? 45.792 11.489 -61.440 1.00 32.28 381 LEU A O 1
ATOM 3040 N N . ASP A 1 382 ? 46.286 13.057 -59.896 1.00 35.16 382 ASP A N 1
ATOM 3041 C CA . ASP A 1 382 ? 46.409 12.194 -58.716 1.00 35.16 382 ASP A CA 1
ATOM 3042 C C . ASP A 1 382 ? 45.032 11.710 -58.180 1.00 35.16 382 ASP A C 1
ATOM 3044 O O . ASP A 1 382 ? 44.848 11.559 -56.975 1.00 35.16 382 ASP A O 1
ATOM 3048 N N . PHE A 1 383 ? 44.010 11.491 -59.022 1.00 34.50 383 PHE A N 1
ATOM 3049 C CA . PHE A 1 383 ? 42.669 11.129 -58.529 1.00 34.50 383 PHE A CA 1
ATOM 3050 C C . PHE A 1 383 ? 41.786 10.292 -59.464 1.00 34.50 383 PHE A C 1
ATOM 3052 O O . PHE A 1 383 ? 42.019 10.191 -60.667 1.00 34.50 383 PHE A O 1
ATOM 3059 N N . ILE A 1 384 ? 40.733 9.703 -58.880 1.00 40.97 384 ILE A N 1
ATOM 3060 C CA . ILE A 1 384 ? 39.635 9.017 -59.583 1.00 40.97 384 ILE A CA 1
ATOM 3061 C C . ILE A 1 384 ? 38.381 9.904 -59.539 1.00 40.97 384 ILE A C 1
ATOM 3063 O O . ILE A 1 384 ? 37.939 10.288 -58.460 1.00 40.97 384 ILE A O 1
ATOM 3067 N N . GLU A 1 385 ? 37.787 10.198 -60.694 1.00 41.31 385 GLU A N 1
ATOM 3068 C CA . GLU A 1 385 ? 36.575 11.019 -60.839 1.00 41.31 385 GLU A CA 1
ATOM 3069 C C . GLU A 1 385 ? 35.442 10.180 -61.456 1.00 41.31 385 GLU A C 1
ATOM 3071 O O . GLU A 1 385 ? 35.632 9.556 -62.505 1.00 41.31 385 GLU A O 1
ATOM 3076 N N . LEU A 1 386 ? 34.274 10.135 -60.801 1.00 43.69 386 LEU A N 1
ATOM 3077 C CA . LEU A 1 386 ? 33.076 9.461 -61.325 1.00 43.69 386 LEU A CA 1
ATOM 3078 C C . LEU A 1 386 ? 32.218 10.426 -62.161 1.00 43.69 386 LEU A C 1
ATOM 3080 O O . LEU A 1 386 ? 32.124 11.614 -61.860 1.00 43.69 386 LEU A O 1
ATOM 3084 N N . LYS A 1 387 ? 31.563 9.902 -63.203 1.00 47.62 387 LYS A N 1
ATOM 3085 C CA . LYS A 1 387 ? 30.596 10.655 -64.023 1.00 47.62 387 LYS A CA 1
ATOM 3086 C C . LYS A 1 387 ? 29.191 10.527 -63.449 1.00 47.62 387 LYS A C 1
ATOM 3088 O O . LYS A 1 387 ? 28.885 9.516 -62.819 1.00 47.62 387 LYS A O 1
ATOM 3093 N N . ASP A 1 388 ? 28.330 11.500 -63.727 1.00 43.03 388 ASP A N 1
ATOM 3094 C CA . ASP A 1 388 ? 26.954 11.587 -63.223 1.00 43.03 388 ASP A CA 1
ATOM 3095 C C . ASP A 1 388 ? 26.191 10.245 -63.297 1.00 43.03 388 ASP A C 1
ATOM 3097 O O . ASP A 1 388 ? 26.269 9.496 -64.278 1.00 43.03 388 ASP A O 1
ATOM 3101 N N . TYR A 1 389 ? 25.430 9.945 -62.240 1.00 42.28 389 TYR A N 1
ATOM 3102 C CA . TYR A 1 389 ? 24.577 8.755 -62.105 1.00 42.28 389 TYR A CA 1
ATOM 3103 C C . TYR A 1 389 ? 25.293 7.390 -62.106 1.00 42.28 389 TYR A C 1
ATOM 3105 O O . TYR A 1 389 ? 24.621 6.362 -62.068 1.00 42.28 389 TYR A O 1
ATOM 3113 N N . GLN A 1 390 ? 26.630 7.342 -62.097 1.00 45.50 390 GLN A N 1
ATOM 3114 C CA . GLN A 1 390 ? 27.378 6.096 -61.868 1.00 45.50 390 GLN A CA 1
ATOM 3115 C C . GLN A 1 390 ? 27.342 5.654 -60.397 1.00 45.50 390 GLN A C 1
ATOM 3117 O O . GLN A 1 390 ? 27.307 6.498 -59.491 1.00 45.50 390 GLN A O 1
ATOM 3122 N N . GLN A 1 391 ? 27.417 4.334 -60.184 1.00 43.56 391 GLN A N 1
ATOM 3123 C CA . GLN A 1 391 ? 27.452 3.686 -58.866 1.00 43.56 391 GLN A CA 1
ATOM 3124 C C . GLN A 1 391 ? 28.760 2.931 -58.602 1.00 43.56 391 GLN A C 1
ATOM 3126 O O . GLN A 1 391 ? 29.299 2.315 -59.519 1.00 43.56 391 GLN A O 1
ATOM 3131 N N . LEU A 1 392 ? 29.241 2.939 -57.350 1.00 43.12 392 LEU A N 1
ATOM 3132 C CA . LEU A 1 392 ? 30.452 2.223 -56.913 1.00 43.12 392 LEU A CA 1
ATOM 3133 C C . LEU A 1 392 ? 30.172 1.283 -55.723 1.00 43.12 392 LEU A C 1
ATOM 3135 O O . LEU A 1 392 ? 29.617 1.733 -54.721 1.00 43.12 392 LEU A O 1
ATOM 3139 N N . ILE A 1 393 ? 30.573 0.005 -55.824 1.00 44.75 393 ILE A N 1
ATOM 3140 C CA . ILE A 1 393 ? 30.259 -1.063 -54.846 1.00 44.75 393 ILE A CA 1
ATOM 3141 C C . ILE A 1 393 ? 31.499 -1.922 -54.506 1.00 44.75 393 ILE A C 1
ATOM 3143 O O . ILE A 1 393 ? 32.259 -2.291 -55.401 1.00 44.75 393 ILE A O 1
ATOM 3147 N N . SER A 1 394 ? 31.691 -2.310 -53.235 1.00 42.34 394 SER A N 1
ATOM 3148 C CA . SER A 1 394 ? 32.737 -3.261 -52.785 1.00 42.34 394 SER A CA 1
ATOM 3149 C C . SER A 1 394 ? 32.147 -4.519 -52.130 1.00 42.34 394 SER A C 1
ATOM 3151 O O . SER A 1 394 ? 31.210 -4.436 -51.343 1.00 42.34 394 SER A O 1
ATOM 3153 N N . LYS A 1 395 ? 32.712 -5.704 -52.415 1.00 39.38 395 LYS A N 1
ATOM 3154 C CA . LYS A 1 395 ? 32.132 -7.011 -52.020 1.00 39.38 395 LYS A CA 1
ATOM 3155 C C . LYS A 1 395 ? 32.349 -7.426 -50.549 1.00 39.38 395 LYS A C 1
ATOM 3157 O O . LYS A 1 395 ? 31.753 -8.406 -50.110 1.00 39.38 395 LYS A O 1
ATOM 3162 N N . ARG A 1 396 ? 33.228 -6.753 -49.792 1.00 37.75 396 ARG A N 1
ATOM 3163 C CA . ARG A 1 396 ? 33.605 -7.157 -48.411 1.00 37.75 396 ARG A CA 1
ATOM 3164 C C . ARG A 1 396 ? 33.589 -6.046 -47.354 1.00 37.75 396 ARG A C 1
ATOM 3166 O O . ARG A 1 396 ? 33.872 -6.342 -46.199 1.00 37.75 396 ARG A O 1
ATOM 3173 N N . GLY A 1 397 ? 33.302 -4.798 -47.727 1.00 38.47 397 GLY A N 1
ATOM 3174 C CA . GLY A 1 397 ? 33.336 -3.656 -46.799 1.00 38.47 397 GLY A CA 1
ATOM 3175 C C . GLY A 1 397 ? 34.731 -3.279 -46.273 1.00 38.47 397 GLY A C 1
ATOM 3176 O O . GLY A 1 397 ? 34.834 -2.498 -45.334 1.00 38.47 397 GLY A O 1
ATOM 3177 N N . TYR A 1 398 ? 35.812 -3.828 -46.844 1.00 35.00 398 TYR A N 1
ATOM 3178 C CA . TYR A 1 398 ? 37.192 -3.495 -46.476 1.00 35.00 398 TYR A CA 1
ATOM 3179 C C . TYR A 1 398 ? 38.186 -3.771 -47.622 1.00 35.00 398 TYR A C 1
ATOM 3181 O O . TYR A 1 398 ? 37.808 -4.390 -48.621 1.00 35.00 398 TYR A O 1
ATOM 3189 N N . ALA A 1 399 ? 39.436 -3.302 -47.495 1.00 36.53 399 ALA A N 1
ATOM 3190 C CA . ALA A 1 399 ? 40.490 -3.453 -48.507 1.00 36.53 399 ALA A CA 1
ATOM 3191 C C . ALA A 1 399 ? 41.898 -3.598 -47.892 1.00 36.53 399 ALA A C 1
ATOM 3193 O O . ALA A 1 399 ? 42.165 -3.093 -46.808 1.00 36.53 399 ALA A O 1
ATOM 3194 N N . VAL A 1 400 ? 42.838 -4.226 -48.602 1.00 36.50 400 VAL A N 1
ATOM 3195 C CA . VAL A 1 400 ? 44.259 -4.302 -48.194 1.00 36.50 400 VAL A CA 1
ATOM 3196 C C . VAL A 1 400 ? 45.150 -3.679 -49.270 1.00 36.50 400 VAL A C 1
ATOM 3198 O O . VAL A 1 400 ? 44.927 -3.875 -50.468 1.00 36.50 400 VAL A O 1
ATOM 3201 N N . VAL A 1 401 ? 46.173 -2.937 -48.839 1.00 38.72 401 VAL A N 1
ATOM 3202 C CA . VAL A 1 401 ? 47.154 -2.253 -49.696 1.00 38.72 401 VAL A CA 1
ATOM 3203 C C . VAL A 1 401 ? 48.567 -2.692 -49.308 1.00 38.72 401 VAL A C 1
ATOM 3205 O O . VAL A 1 401 ? 48.897 -2.770 -48.128 1.00 38.72 401 VAL A O 1
ATOM 3208 N N . LYS A 1 402 ? 49.435 -2.969 -50.287 1.00 38.16 402 LYS A N 1
ATOM 3209 C CA . LYS A 1 402 ? 50.818 -3.427 -50.051 1.00 38.16 402 LYS A CA 1
ATOM 3210 C C . LYS A 1 402 ? 51.806 -2.463 -50.704 1.00 38.16 402 LYS A C 1
ATOM 3212 O O . LYS A 1 402 ? 51.644 -2.124 -51.873 1.00 38.16 402 LYS A O 1
ATOM 3217 N N . THR A 1 403 ? 52.808 -1.998 -49.957 1.00 37.16 403 THR A N 1
ATOM 3218 C CA . THR A 1 403 ? 53.795 -1.008 -50.425 1.00 37.16 403 THR A CA 1
ATOM 3219 C C . THR A 1 403 ? 55.162 -1.197 -49.760 1.00 37.16 403 THR A C 1
ATOM 3221 O O . THR A 1 403 ? 55.264 -1.733 -48.659 1.00 37.16 403 THR A O 1
ATOM 3224 N N . GLU A 1 404 ? 56.237 -0.792 -50.434 1.00 35.06 404 GLU A N 1
ATOM 3225 C CA . GLU A 1 404 ? 57.615 -1.003 -49.983 1.00 35.06 404 GLU A CA 1
ATOM 3226 C C . GLU A 1 404 ? 58.144 0.230 -49.233 1.00 35.06 404 GLU A C 1
ATOM 3228 O O . GLU A 1 404 ? 58.200 1.334 -49.773 1.00 35.06 404 GLU A O 1
ATOM 3233 N N . VAL A 1 405 ? 58.548 0.048 -47.972 1.00 38.66 405 VAL A N 1
ATOM 3234 C CA . VAL A 1 405 ? 59.008 1.130 -47.089 1.00 38.66 405 VAL A CA 1
ATOM 3235 C C . VAL A 1 405 ? 60.448 0.856 -46.674 1.00 38.66 405 VAL A C 1
ATOM 3237 O O . VAL A 1 405 ? 60.731 -0.112 -45.972 1.00 38.66 405 VAL A O 1
ATOM 3240 N N . SER A 1 406 ? 61.373 1.722 -47.095 1.00 36.84 406 SER A N 1
ATOM 3241 C CA . SER A 1 406 ? 62.811 1.627 -46.777 1.00 36.84 406 SER A CA 1
ATOM 3242 C C . SER A 1 406 ? 63.498 0.312 -47.198 1.00 36.84 406 SER A C 1
ATOM 3244 O O . SER A 1 406 ? 64.541 -0.032 -46.644 1.00 36.84 406 SER A O 1
ATOM 3246 N N . GLY A 1 407 ? 62.954 -0.395 -48.196 1.00 37.03 407 GLY A N 1
ATOM 3247 C CA . GLY A 1 407 ? 63.502 -1.654 -48.721 1.00 37.03 407 GLY A CA 1
ATOM 3248 C C . GLY A 1 407 ? 62.957 -2.932 -48.071 1.00 37.03 407 GLY A C 1
ATOM 3249 O O . GLY A 1 407 ? 63.516 -4.002 -48.294 1.00 37.03 407 GLY A O 1
ATOM 3250 N N . GLU A 1 408 ? 61.884 -2.836 -47.279 1.00 29.67 408 GLU A N 1
ATOM 3251 C CA . GLU A 1 408 ? 61.047 -3.982 -46.903 1.00 29.67 408 GLU A CA 1
ATOM 3252 C C . GLU A 1 408 ? 59.609 -3.779 -47.393 1.00 29.67 408 GLU A C 1
ATOM 3254 O O . GLU A 1 408 ? 59.044 -2.686 -47.289 1.00 29.67 408 GLU A O 1
ATOM 3259 N N . LEU A 1 409 ? 59.001 -4.852 -47.904 1.00 36.38 409 LEU A N 1
ATOM 3260 C CA . LEU A 1 409 ? 57.594 -4.866 -48.292 1.00 36.38 409 LEU A CA 1
ATOM 3261 C C . LEU A 1 409 ? 56.714 -4.845 -47.033 1.00 36.38 409 LEU A C 1
ATOM 3263 O O . LEU A 1 409 ? 56.904 -5.666 -46.135 1.00 36.38 409 LEU A O 1
ATOM 3267 N N . LYS A 1 410 ? 55.744 -3.931 -46.969 1.00 34.88 410 LYS A N 1
ATOM 3268 C CA . LYS A 1 410 ? 54.770 -3.835 -45.878 1.00 34.88 410 LYS A CA 1
ATOM 3269 C C . LYS A 1 410 ? 53.347 -3.955 -46.399 1.00 34.88 410 LYS A C 1
ATOM 3271 O O . LYS A 1 410 ? 52.986 -3.369 -47.418 1.00 34.88 410 LYS A O 1
ATOM 3276 N N . GLU A 1 411 ? 52.544 -4.715 -45.670 1.00 36.97 411 GLU A N 1
ATOM 3277 C CA . GLU A 1 411 ? 51.127 -4.925 -45.946 1.00 36.97 411 GLU A CA 1
ATOM 3278 C C . GLU A 1 411 ? 50.297 -4.106 -44.951 1.00 36.97 411 GLU A C 1
ATOM 3280 O O . GLU A 1 411 ? 50.619 -4.055 -43.764 1.00 36.97 411 GLU A O 1
ATOM 3285 N N . PHE A 1 412 ? 49.256 -3.443 -45.450 1.00 37.31 412 PHE A N 1
ATOM 3286 C CA . PHE A 1 412 ? 48.355 -2.579 -44.695 1.00 37.31 412 PHE A CA 1
ATOM 3287 C C . PHE A 1 412 ? 46.927 -3.061 -44.931 1.00 37.31 412 PHE A C 1
ATOM 3289 O O . PHE A 1 412 ? 46.310 -2.760 -45.953 1.00 37.31 412 PHE A O 1
ATOM 3296 N N . GLU A 1 413 ? 46.428 -3.861 -43.996 1.00 34.94 413 GLU A N 1
ATOM 3297 C CA . GLU A 1 413 ? 45.056 -4.353 -43.988 1.00 34.94 413 GLU A CA 1
ATOM 3298 C C . GLU A 1 413 ? 44.142 -3.308 -43.348 1.00 34.94 413 GLU A C 1
ATOM 3300 O O . GLU A 1 413 ? 44.289 -2.992 -42.169 1.00 34.94 413 GLU A O 1
ATOM 3305 N N . PHE A 1 414 ? 43.201 -2.764 -44.121 1.00 37.22 414 PHE A N 1
ATOM 3306 C CA . PHE A 1 414 ? 42.095 -1.997 -43.563 1.00 37.22 414 PHE A CA 1
ATOM 3307 C C . PHE A 1 414 ? 40.989 -2.985 -43.217 1.00 37.22 414 PHE A C 1
ATOM 3309 O O . PHE A 1 414 ? 40.583 -3.766 -44.072 1.00 37.22 414 PHE A O 1
ATOM 3316 N N . ARG A 1 415 ? 40.483 -2.920 -41.987 1.00 37.03 415 ARG A N 1
ATOM 3317 C CA . ARG A 1 415 ? 39.176 -3.432 -41.553 1.00 37.03 415 ARG A CA 1
ATOM 3318 C C . ARG A 1 415 ? 38.694 -2.493 -40.448 1.00 37.03 415 ARG A C 1
ATOM 3320 O O . ARG A 1 415 ? 39.477 -2.262 -39.526 1.00 37.03 415 ARG A O 1
ATOM 3327 N N . PRO A 1 416 ? 37.483 -1.922 -40.517 1.00 32.59 416 PRO A N 1
ATOM 3328 C CA . PRO A 1 416 ? 37.038 -0.999 -39.488 1.00 32.59 416 PRO A CA 1
ATOM 3329 C C . PRO A 1 416 ? 36.646 -1.765 -38.224 1.00 32.59 416 PRO A C 1
ATOM 3331 O O . PRO A 1 416 ? 35.693 -2.538 -38.204 1.00 32.59 416 PRO A O 1
ATOM 3334 N N . ASN A 1 417 ? 37.391 -1.501 -37.161 1.00 27.05 417 ASN A N 1
ATOM 3335 C CA . ASN A 1 417 ? 36.899 -1.532 -35.798 1.00 27.05 417 ASN A CA 1
ATOM 3336 C C . ASN A 1 417 ? 37.368 -0.192 -35.225 1.00 27.05 417 ASN A C 1
ATOM 3338 O O . ASN A 1 417 ? 38.576 0.034 -35.214 1.00 27.05 417 ASN A O 1
ATOM 3342 N N . VAL A 1 418 ? 36.428 0.689 -34.866 1.00 27.73 418 VAL A N 1
ATOM 3343 C CA . VAL A 1 418 ? 36.553 1.671 -33.765 1.00 27.73 418 VAL A CA 1
ATOM 3344 C C . VAL A 1 418 ? 37.903 1.571 -33.019 1.00 27.73 418 VAL A C 1
ATOM 3346 O O . VAL A 1 418 ? 38.157 0.602 -32.307 1.00 27.73 418 VAL A O 1
ATOM 3349 N N . GLU A 1 419 ? 38.885 2.445 -33.217 1.00 26.80 419 GLU A N 1
ATOM 3350 C CA . GLU A 1 419 ? 38.818 3.895 -33.433 1.00 26.80 419 GLU A CA 1
ATOM 3351 C C . GLU A 1 419 ? 39.726 4.355 -34.607 1.00 26.80 419 GLU A C 1
ATOM 3353 O O . GLU A 1 419 ? 40.473 3.566 -35.188 1.00 26.80 419 GLU A O 1
ATOM 3358 N N . GLN A 1 420 ? 39.657 5.638 -34.985 1.00 25.53 420 GLN A N 1
ATOM 3359 C CA . GLN A 1 420 ? 40.264 6.236 -36.201 1.00 25.53 420 GLN A CA 1
ATOM 3360 C C . GLN A 1 420 ? 41.707 5.816 -36.598 1.00 25.53 420 GLN A C 1
ATOM 3362 O O . GLN A 1 420 ? 42.618 5.710 -35.776 1.00 25.53 420 GLN A O 1
ATOM 3367 N N . ALA A 1 421 ? 41.973 5.794 -37.916 1.00 26.55 421 ALA A N 1
ATOM 3368 C CA . ALA A 1 421 ? 43.322 5.741 -38.500 1.00 26.55 421 ALA A CA 1
ATOM 3369 C C . ALA A 1 421 ? 43.524 6.786 -39.622 1.00 26.55 421 ALA A C 1
ATOM 3371 O O . ALA A 1 421 ? 42.621 7.057 -40.408 1.00 26.55 421 ALA A O 1
ATOM 3372 N N . THR A 1 422 ? 44.733 7.351 -39.748 1.00 29.23 422 THR A N 1
ATOM 3373 C CA . THR A 1 422 ? 45.118 8.274 -40.841 1.00 29.23 422 THR A CA 1
ATOM 3374 C C . THR A 1 422 ? 46.388 7.798 -41.547 1.00 29.23 422 THR A C 1
ATOM 3376 O O . THR A 1 422 ? 47.393 7.512 -40.896 1.00 29.23 422 THR A O 1
ATOM 3379 N N . LEU A 1 423 ? 46.401 7.808 -42.885 1.00 30.05 423 LEU A N 1
ATOM 3380 C CA . LEU A 1 423 ? 47.630 7.659 -43.669 1.00 30.05 423 LEU A CA 1
ATOM 3381 C C . LEU A 1 423 ? 48.292 9.031 -43.883 1.00 30.05 423 LEU A C 1
ATOM 3383 O O . LEU A 1 423 ? 47.820 9.833 -44.683 1.00 30.05 423 LEU A O 1
ATOM 3387 N N . LYS A 1 424 ? 49.419 9.295 -43.209 1.00 28.17 424 LYS A N 1
ATOM 3388 C CA . LYS A 1 424 ? 50.252 10.483 -43.472 1.00 28.17 424 LYS A CA 1
ATOM 3389 C C . LYS A 1 424 ? 51.737 10.117 -43.481 1.00 28.17 424 LYS A C 1
ATOM 3391 O O . LYS A 1 424 ? 52.361 9.945 -42.435 1.00 28.17 424 LYS A O 1
ATOM 3396 N N . ILE A 1 425 ? 52.314 9.981 -44.676 1.00 31.75 425 ILE A N 1
ATOM 3397 C CA . ILE A 1 425 ? 53.719 9.588 -44.861 1.00 31.75 425 ILE A CA 1
ATOM 3398 C C . ILE A 1 425 ? 54.620 10.827 -44.741 1.00 31.75 425 ILE A C 1
ATOM 3400 O O . ILE A 1 425 ? 54.937 11.495 -45.723 1.00 31.75 425 ILE A O 1
ATOM 3404 N N . ASN A 1 426 ? 55.075 11.130 -43.523 1.00 26.05 426 ASN A N 1
ATOM 3405 C CA . ASN A 1 426 ? 56.075 12.177 -43.291 1.00 26.05 426 ASN A CA 1
ATOM 3406 C C . ASN A 1 426 ? 57.479 11.689 -43.688 1.00 26.05 426 ASN A C 1
ATOM 3408 O O . ASN A 1 426 ? 58.249 11.208 -42.858 1.00 26.05 426 ASN A O 1
ATOM 3412 N N . GLY A 1 427 ? 57.801 11.807 -44.980 1.00 25.41 427 GLY A N 1
ATOM 3413 C CA . GLY A 1 427 ? 59.041 11.262 -45.539 1.00 25.41 427 GLY A CA 1
ATOM 3414 C C . GLY A 1 427 ? 59.384 11.693 -46.968 1.00 25.41 427 GLY A C 1
ATOM 3415 O O . GLY A 1 427 ? 59.988 10.908 -47.686 1.00 25.41 427 GLY A O 1
ATOM 3416 N N . GLY A 1 428 ? 59.027 12.912 -47.386 1.00 28.64 428 GLY A N 1
ATOM 3417 C CA . GLY A 1 428 ? 59.561 13.516 -48.617 1.00 28.64 428 GLY A CA 1
ATOM 3418 C C . GLY A 1 428 ? 59.091 12.892 -49.937 1.00 28.64 428 GLY A C 1
ATOM 3419 O O . GLY A 1 428 ? 59.923 12.512 -50.755 1.00 28.64 428 GLY A O 1
ATOM 3420 N N . PHE A 1 429 ? 57.778 12.865 -50.170 1.00 26.14 429 PHE A N 1
ATOM 3421 C CA . PHE A 1 429 ? 57.181 12.651 -51.494 1.00 26.14 429 PHE A CA 1
ATOM 3422 C C . PHE A 1 429 ? 56.221 13.800 -51.843 1.00 26.14 429 PHE A C 1
ATOM 3424 O O . PHE A 1 429 ? 55.763 14.519 -50.957 1.00 26.14 429 PHE A O 1
ATOM 3431 N N . THR A 1 430 ? 55.970 13.997 -53.138 1.00 35.84 430 THR A N 1
ATOM 3432 C CA . THR A 1 430 ? 55.152 15.086 -53.699 1.00 35.84 430 THR A CA 1
ATOM 3433 C C . THR A 1 430 ? 54.069 14.506 -54.609 1.00 35.84 430 THR A C 1
ATOM 3435 O O . THR A 1 430 ? 54.420 13.952 -55.651 1.00 35.84 430 THR A O 1
ATOM 3438 N N . GLY A 1 431 ? 52.798 14.646 -54.226 1.00 32.22 431 GLY A N 1
ATOM 3439 C CA . GLY A 1 431 ? 51.618 14.165 -54.962 1.00 32.22 431 GLY A CA 1
ATOM 3440 C C . GLY A 1 431 ? 50.513 13.752 -53.983 1.00 32.22 431 GLY A C 1
ATOM 3441 O O . GLY A 1 431 ? 50.768 12.922 -53.110 1.00 32.22 431 GLY A O 1
ATOM 3442 N N . ASP A 1 432 ? 49.325 14.350 -54.103 1.00 32.81 432 ASP A N 1
ATOM 3443 C CA . ASP A 1 432 ? 48.207 14.196 -53.158 1.00 32.81 432 ASP A CA 1
ATOM 3444 C C . ASP A 1 432 ? 47.057 13.410 -53.810 1.00 32.81 432 ASP A C 1
ATOM 3446 O O . ASP A 1 432 ? 46.387 13.912 -54.709 1.00 32.81 432 ASP A O 1
ATOM 3450 N N . GLY A 1 433 ? 46.823 12.174 -53.353 1.00 34.09 433 GLY A N 1
ATOM 3451 C CA . GLY A 1 433 ? 45.807 11.276 -53.914 1.00 34.09 433 GLY A CA 1
ATOM 3452 C C . GLY A 1 433 ? 44.368 11.585 -53.468 1.00 34.09 433 GLY A C 1
ATOM 3453 O O . GLY A 1 433 ? 44.135 11.686 -52.265 1.00 34.09 433 GLY A O 1
ATOM 3454 N N . ALA A 1 434 ? 43.393 11.655 -54.387 1.00 32.81 434 ALA A N 1
ATOM 3455 C CA . ALA A 1 434 ? 41.976 11.917 -54.057 1.00 32.81 434 ALA A CA 1
ATOM 3456 C C . ALA A 1 434 ? 40.942 11.074 -54.851 1.00 32.81 434 ALA A C 1
ATOM 3458 O O . ALA A 1 434 ? 41.268 10.388 -55.821 1.00 32.81 434 ALA A O 1
ATOM 3459 N N . ILE A 1 435 ? 39.667 11.137 -54.443 1.00 37.81 435 ILE A N 1
ATOM 3460 C CA . ILE A 1 435 ? 38.501 10.622 -55.188 1.00 37.81 435 ILE A CA 1
ATOM 3461 C C . ILE A 1 435 ? 37.451 11.740 -55.252 1.00 37.81 435 ILE A C 1
ATOM 3463 O O . ILE A 1 435 ? 37.200 12.395 -54.242 1.00 37.81 435 ILE A O 1
ATOM 3467 N N . ILE A 1 436 ? 36.849 11.966 -56.424 1.00 35.47 436 ILE A N 1
ATOM 3468 C CA . ILE A 1 436 ? 35.894 13.055 -56.677 1.00 35.47 436 ILE A CA 1
ATOM 3469 C C . ILE A 1 436 ? 34.517 12.479 -57.042 1.00 35.47 436 ILE A C 1
ATOM 3471 O O . ILE A 1 436 ? 34.393 11.651 -57.947 1.00 35.47 436 ILE A O 1
ATOM 3475 N N . LEU A 1 437 ? 33.487 12.944 -56.327 1.00 36.00 437 LEU A N 1
ATOM 3476 C CA . LEU A 1 437 ? 32.075 12.580 -56.487 1.00 36.00 437 LEU A CA 1
ATOM 3477 C C . LEU A 1 437 ? 31.241 13.828 -56.798 1.00 36.00 437 LEU A C 1
ATOM 3479 O O . LEU A 1 437 ? 31.567 14.920 -56.329 1.00 36.00 437 LEU A O 1
ATOM 3483 N N . ASN A 1 438 ? 30.128 13.663 -57.515 1.00 35.91 438 ASN A N 1
ATOM 3484 C CA . ASN A 1 438 ? 29.141 14.725 -57.715 1.00 35.91 438 ASN A CA 1
ATOM 3485 C C . ASN A 1 438 ? 27.760 14.369 -57.130 1.00 35.91 438 ASN A C 1
ATOM 3487 O O . ASN A 1 438 ? 27.502 13.228 -56.754 1.00 35.91 438 ASN A O 1
ATOM 3491 N N . GLN A 1 439 ? 26.859 15.358 -57.066 1.00 30.47 439 GLN A N 1
ATOM 3492 C CA . GLN A 1 439 ? 25.519 15.246 -56.456 1.00 30.47 439 GLN A CA 1
ATOM 3493 C C . GLN A 1 439 ? 24.573 14.225 -57.121 1.00 30.47 439 GLN A C 1
ATOM 3495 O O . GLN A 1 439 ? 23.459 14.024 -56.642 1.00 30.47 439 GLN A O 1
ATOM 3500 N N . TYR A 1 440 ? 24.980 13.629 -58.242 1.00 32.81 440 TYR A N 1
ATOM 3501 C CA . TYR A 1 440 ? 24.217 12.631 -58.982 1.00 32.81 440 TYR A CA 1
ATOM 3502 C C . TYR A 1 440 ? 24.804 11.217 -58.848 1.00 32.81 440 TYR A C 1
ATOM 3504 O O . TYR A 1 440 ? 24.187 10.269 -59.324 1.00 32.81 440 TYR A O 1
ATOM 3512 N N . ASN A 1 441 ? 25.965 11.045 -58.207 1.00 37.94 441 ASN A N 1
ATOM 3513 C CA . ASN A 1 441 ? 26.562 9.734 -57.935 1.00 37.94 441 ASN A CA 1
ATOM 3514 C C . ASN A 1 441 ? 26.018 9.082 -56.661 1.00 37.94 441 ASN A C 1
ATOM 3516 O O . ASN A 1 441 ? 25.552 9.752 -55.745 1.00 37.94 441 ASN A O 1
ATOM 3520 N N . THR A 1 442 ? 26.144 7.756 -56.581 1.00 35.53 442 THR A N 1
ATOM 3521 C CA . THR A 1 442 ? 25.863 6.979 -55.363 1.00 35.53 442 THR A CA 1
ATOM 3522 C C . THR A 1 442 ? 26.983 5.966 -55.109 1.00 35.53 442 THR A C 1
ATOM 3524 O O . THR A 1 442 ? 27.476 5.318 -56.027 1.00 35.53 442 THR A O 1
ATOM 3527 N N . VAL A 1 443 ? 27.425 5.842 -53.858 1.00 38.56 443 VAL A N 1
ATOM 3528 C CA . VAL A 1 443 ? 28.500 4.927 -53.435 1.00 38.56 443 VAL A CA 1
ATOM 3529 C C . VAL A 1 443 ? 27.954 4.062 -52.304 1.00 38.56 443 VAL A C 1
ATOM 3531 O O . VAL A 1 443 ? 27.237 4.572 -51.448 1.00 38.56 443 VAL A O 1
ATOM 3534 N N . SER A 1 444 ? 28.251 2.762 -52.312 1.00 34.47 444 SER A N 1
ATOM 3535 C CA . SER A 1 444 ? 27.754 1.815 -51.309 1.00 34.47 444 SER A CA 1
ATOM 3536 C C . SER A 1 444 ? 28.844 0.820 -50.895 1.00 34.47 444 SER A C 1
ATOM 3538 O O . SER A 1 444 ? 29.603 0.324 -51.730 1.00 34.47 444 SER A O 1
ATOM 3540 N N . GLY A 1 445 ? 28.948 0.536 -49.594 1.00 28.97 445 GLY A N 1
ATOM 3541 C CA . GLY A 1 445 ? 29.997 -0.331 -49.036 1.00 28.97 445 GLY A CA 1
ATOM 3542 C C . GLY A 1 445 ? 31.376 0.331 -48.884 1.00 28.97 445 GLY A C 1
ATOM 3543 O O . GLY A 1 445 ? 32.383 -0.376 -48.829 1.00 28.97 445 GLY A O 1
ATOM 3544 N N . LEU A 1 446 ? 31.426 1.666 -48.833 1.00 31.23 446 LEU A N 1
ATOM 3545 C CA . LEU A 1 446 ? 32.593 2.488 -48.490 1.00 31.23 446 LEU A CA 1
ATOM 3546 C C . LEU A 1 446 ? 32.126 3.615 -47.562 1.00 31.23 446 LEU A C 1
ATOM 3548 O O . LEU A 1 446 ? 31.204 4.336 -47.93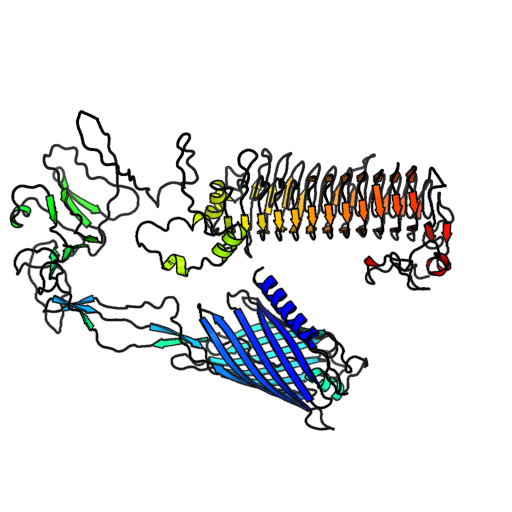3 1.00 31.23 446 LEU A O 1
ATOM 3552 N N . ASP A 1 447 ? 32.768 3.773 -46.404 1.00 31.05 447 ASP A N 1
ATOM 3553 C CA . ASP A 1 447 ? 32.394 4.764 -45.386 1.00 31.05 447 ASP A CA 1
ATOM 3554 C C . ASP A 1 447 ? 33.642 5.424 -44.757 1.00 31.05 447 ASP A C 1
ATOM 3556 O O . ASP A 1 447 ? 34.712 4.805 -44.727 1.00 31.05 447 ASP A O 1
ATOM 3560 N N . ILE A 1 448 ? 33.549 6.693 -44.326 1.00 31.03 448 ILE A N 1
ATOM 3561 C CA . ILE A 1 448 ? 34.720 7.558 -44.027 1.00 31.03 448 ILE A CA 1
ATOM 3562 C C . ILE A 1 448 ? 34.508 8.439 -42.781 1.00 31.03 448 ILE A C 1
ATOM 3564 O O . ILE A 1 448 ? 33.615 9.282 -42.772 1.00 31.03 448 ILE A O 1
ATOM 3568 N N . VAL A 1 449 ? 35.413 8.353 -41.786 1.00 28.61 449 VAL A N 1
ATOM 3569 C CA . VAL A 1 449 ? 35.462 9.214 -40.574 1.00 28.61 449 VAL A CA 1
ATOM 3570 C C . VAL A 1 449 ? 36.899 9.370 -40.008 1.00 28.61 449 VAL A C 1
ATOM 3572 O O . VAL A 1 449 ? 37.658 8.407 -40.017 1.00 28.61 449 VAL A O 1
ATOM 3575 N N . ASN A 1 450 ? 37.353 10.518 -39.468 1.00 29.14 450 ASN A N 1
ATOM 3576 C CA . ASN A 1 450 ? 36.885 11.898 -39.679 1.00 29.14 450 ASN A CA 1
ATOM 3577 C C . ASN A 1 450 ? 38.037 12.964 -39.671 1.00 29.14 450 ASN A C 1
ATOM 3579 O O . ASN A 1 450 ? 38.515 13.301 -40.751 1.00 29.14 450 ASN A O 1
ATOM 3583 N N . ASN A 1 451 ? 38.461 13.559 -38.532 1.00 25.98 451 ASN A N 1
ATOM 3584 C CA . ASN A 1 451 ? 38.923 14.978 -38.512 1.00 25.98 451 ASN A CA 1
ATOM 3585 C C . ASN A 1 451 ? 40.245 15.354 -37.788 1.00 25.98 451 ASN A C 1
ATOM 3587 O O . ASN A 1 451 ? 40.483 14.926 -36.664 1.00 25.98 451 ASN A O 1
ATOM 3591 N N . SER A 1 452 ? 41.000 16.317 -38.352 1.00 22.33 452 SER A N 1
ATOM 3592 C CA . SER A 1 452 ? 41.632 17.443 -37.616 1.00 22.33 452 SER A CA 1
ATOM 3593 C C . SER A 1 452 ? 41.954 18.624 -38.559 1.00 22.33 452 SER A C 1
ATOM 3595 O O . SER A 1 452 ? 42.690 18.469 -39.535 1.00 22.33 452 SER A O 1
ATOM 3597 N N . LEU A 1 453 ? 41.413 19.815 -38.271 1.00 27.52 453 LEU A N 1
ATOM 3598 C CA . LEU A 1 453 ? 41.573 21.020 -39.093 1.00 27.52 453 LEU A CA 1
ATOM 3599 C C . LEU A 1 453 ? 42.020 22.224 -38.244 1.00 27.52 453 LEU A C 1
ATOM 3601 O O . LEU A 1 453 ? 41.208 22.865 -37.580 1.00 27.52 453 LEU A O 1
ATOM 3605 N N . GLU A 1 454 ? 43.304 22.585 -38.315 1.00 24.11 454 GLU A N 1
ATOM 3606 C CA . GLU A 1 454 ? 43.755 23.934 -37.948 1.00 24.11 454 GLU A CA 1
ATOM 3607 C C . GLU A 1 454 ? 43.468 24.882 -39.123 1.00 24.11 454 GLU A C 1
ATOM 3609 O O . GLU A 1 454 ? 44.161 24.837 -40.142 1.00 24.11 454 GLU A O 1
ATOM 3614 N N . ILE A 1 455 ? 42.470 25.766 -38.999 1.00 26.27 455 ILE A N 1
ATOM 3615 C CA . ILE A 1 455 ? 42.299 26.867 -39.958 1.00 26.27 455 ILE A CA 1
ATOM 3616 C C . ILE A 1 455 ? 43.164 28.051 -39.523 1.00 26.27 455 ILE A C 1
ATOM 3618 O O . ILE A 1 455 ? 42.842 28.765 -38.574 1.00 26.27 455 ILE A O 1
ATOM 3622 N N . TYR A 1 456 ? 44.228 28.308 -40.281 1.00 26.00 456 TYR A N 1
ATOM 3623 C CA . TYR A 1 456 ? 44.858 29.625 -40.328 1.00 26.00 456 TYR A CA 1
ATOM 3624 C C . TYR A 1 456 ? 44.070 30.516 -41.298 1.00 26.00 456 TYR A C 1
ATOM 3626 O O . TYR A 1 456 ? 44.124 30.304 -42.509 1.00 26.00 456 TYR A O 1
ATOM 3634 N N . ASP A 1 457 ? 43.361 31.528 -40.788 1.00 28.19 457 ASP A N 1
ATOM 3635 C CA . ASP A 1 457 ? 42.781 32.574 -41.642 1.00 28.19 457 ASP A CA 1
ATOM 3636 C C . ASP A 1 457 ? 43.906 33.404 -42.280 1.00 28.19 457 ASP A C 1
ATOM 3638 O O . ASP A 1 457 ? 44.771 33.952 -41.591 1.00 28.19 457 ASP A O 1
ATOM 3642 N N . ASN A 1 458 ? 43.886 33.492 -43.611 1.00 25.48 458 ASN A N 1
ATOM 3643 C CA . ASN A 1 458 ? 44.588 34.522 -44.361 1.00 25.48 458 ASN A CA 1
ATOM 3644 C C . ASN A 1 458 ? 43.780 34.955 -45.596 1.00 25.48 458 ASN A C 1
ATOM 3646 O O . ASN A 1 458 ? 44.123 34.625 -46.729 1.00 25.48 458 ASN A O 1
ATOM 3650 N N . ASN A 1 459 ? 42.826 35.850 -45.342 1.00 27.20 459 ASN A N 1
ATOM 3651 C CA . ASN A 1 459 ? 42.393 36.945 -46.221 1.00 27.20 459 ASN A CA 1
ATOM 3652 C C . ASN A 1 459 ? 41.302 36.690 -47.289 1.00 27.20 459 ASN A C 1
ATOM 3654 O O . ASN A 1 459 ? 41.535 36.156 -48.369 1.00 27.20 459 ASN A O 1
ATOM 3658 N N . THR A 1 460 ? 40.200 37.407 -47.040 1.00 33.12 460 THR A N 1
ATOM 3659 C CA . THR A 1 460 ? 39.502 38.346 -47.949 1.00 33.12 460 THR A CA 1
ATOM 3660 C C . THR A 1 460 ? 38.548 37.851 -49.044 1.00 33.12 460 THR A C 1
ATOM 3662 O O . THR A 1 460 ? 38.941 37.243 -50.028 1.00 33.12 460 THR A O 1
ATOM 3665 N N . GLU A 1 461 ? 37.331 38.396 -48.911 1.00 30.89 461 GLU A N 1
ATOM 3666 C CA . GLU A 1 461 ? 36.324 38.728 -49.932 1.00 30.89 461 GLU A CA 1
ATOM 3667 C C . GLU A 1 461 ? 35.403 37.616 -50.477 1.00 30.89 461 GLU A C 1
ATOM 3669 O O . GLU A 1 461 ? 35.697 36.908 -51.430 1.00 30.89 461 GLU A O 1
ATOM 3674 N N . THR A 1 462 ? 34.183 37.636 -49.915 1.00 33.81 462 THR A N 1
ATOM 3675 C CA . THR A 1 462 ? 32.890 37.348 -50.569 1.00 33.81 462 THR A CA 1
ATOM 3676 C C . THR A 1 462 ? 32.710 35.986 -51.244 1.00 33.81 462 THR A C 1
ATOM 3678 O O . THR A 1 462 ? 32.905 35.856 -52.445 1.00 33.81 462 THR A O 1
ATOM 3681 N N . ASP A 1 463 ? 32.102 35.043 -50.517 1.00 27.19 463 ASP A N 1
ATOM 3682 C CA . ASP A 1 463 ? 30.645 34.869 -50.636 1.00 27.19 463 ASP A CA 1
ATOM 3683 C C . ASP A 1 463 ? 30.031 34.192 -49.396 1.00 27.19 463 ASP A C 1
ATOM 3685 O O . ASP A 1 463 ? 30.715 33.519 -48.627 1.00 27.19 463 ASP A O 1
ATOM 3689 N N . ILE A 1 464 ? 28.738 34.436 -49.151 1.00 31.30 464 ILE A N 1
ATOM 3690 C CA . ILE A 1 464 ? 28.033 33.993 -47.935 1.00 31.30 464 ILE A CA 1
ATOM 3691 C C . ILE A 1 464 ? 27.194 32.749 -48.237 1.00 31.30 464 ILE A C 1
ATOM 3693 O O . ILE A 1 464 ? 26.081 32.878 -48.744 1.00 31.30 464 ILE A O 1
ATOM 3697 N N . TYR A 1 465 ? 27.651 31.574 -47.799 1.00 23.64 465 TYR A N 1
ATOM 3698 C CA . TYR A 1 465 ? 26.770 30.433 -47.523 1.00 23.64 465 TYR A CA 1
ATOM 3699 C C . TYR A 1 465 ? 27.123 29.783 -46.180 1.00 23.64 465 TYR A C 1
ATOM 3701 O O . TYR A 1 465 ? 28.283 29.539 -45.865 1.00 23.64 465 TYR A O 1
ATOM 3709 N N . LYS A 1 466 ? 26.090 29.560 -45.360 1.00 26.05 466 LYS A N 1
ATOM 3710 C CA . LYS A 1 466 ? 26.166 28.892 -44.052 1.00 26.05 466 LYS A CA 1
ATOM 3711 C C . LYS A 1 466 ? 26.086 27.374 -44.244 1.00 26.05 466 LYS A C 1
ATOM 3713 O O . LYS A 1 466 ? 25.274 26.945 -45.059 1.00 26.05 466 LYS A O 1
ATOM 3718 N N . GLY A 1 467 ? 26.769 26.581 -43.412 1.00 22.81 467 GLY A N 1
ATOM 3719 C CA . GLY A 1 467 ? 26.458 25.148 -43.312 1.00 22.81 467 GLY A CA 1
ATOM 3720 C C . GLY A 1 467 ? 27.458 24.271 -42.552 1.00 22.81 467 GLY A C 1
ATOM 3721 O O . GLY A 1 467 ? 28.311 23.681 -43.188 1.00 22.81 467 GLY A O 1
ATOM 3722 N N . ILE A 1 468 ? 27.252 24.149 -41.232 1.00 22.41 468 ILE A N 1
ATOM 3723 C CA . ILE A 1 468 ? 27.413 22.931 -40.397 1.00 22.41 468 ILE A CA 1
ATOM 3724 C C . ILE A 1 468 ? 28.813 22.264 -40.281 1.00 22.41 468 ILE A C 1
ATOM 3726 O O . ILE A 1 468 ? 29.460 21.893 -41.252 1.00 22.41 468 ILE A O 1
ATOM 3730 N N . TYR A 1 469 ? 29.229 22.043 -39.026 1.00 22.39 469 TYR A N 1
ATOM 3731 C CA . TYR A 1 469 ? 30.331 21.160 -38.608 1.00 22.39 469 TYR A CA 1
ATOM 3732 C C . TYR A 1 469 ? 29.856 19.701 -38.505 1.00 22.39 469 TYR A C 1
ATOM 3734 O O . TYR A 1 469 ? 28.737 19.464 -38.058 1.00 22.39 469 TYR A O 1
ATOM 3742 N N . GLN A 1 470 ? 30.735 18.729 -38.773 1.00 22.45 470 GLN A N 1
ATOM 3743 C CA . GLN A 1 470 ? 30.503 17.326 -38.407 1.00 22.45 470 GLN A CA 1
ATOM 3744 C C . GLN A 1 470 ? 31.823 16.641 -38.015 1.00 22.45 470 GLN A C 1
ATOM 3746 O O . GLN A 1 470 ? 32.639 16.310 -38.874 1.00 22.45 470 GLN A O 1
ATOM 3751 N N . GLN A 1 471 ? 32.031 16.421 -36.713 1.00 25.02 471 GLN A N 1
ATOM 3752 C CA . GLN A 1 471 ? 33.065 15.521 -36.193 1.00 25.02 471 GLN A CA 1
ATOM 3753 C C . GLN A 1 471 ? 32.364 14.302 -35.591 1.00 25.02 471 GLN A C 1
ATOM 3755 O O . GLN A 1 471 ? 31.478 14.449 -34.754 1.00 25.02 471 GLN A O 1
ATOM 3760 N N . THR A 1 472 ? 32.712 13.114 -36.079 1.00 25.91 472 THR A N 1
ATOM 3761 C CA . THR A 1 472 ? 31.998 11.873 -35.755 1.00 25.91 472 THR A CA 1
ATOM 3762 C C . THR A 1 472 ? 32.545 11.247 -34.479 1.00 25.91 472 THR A C 1
ATOM 3764 O O . THR A 1 472 ? 33.759 11.121 -34.316 1.00 25.91 472 THR A O 1
ATOM 3767 N N . LEU A 1 473 ? 31.615 10.869 -33.606 1.00 24.98 473 LEU A N 1
ATOM 3768 C CA . LEU A 1 473 ? 31.819 10.164 -32.349 1.00 24.98 473 LEU A CA 1
ATOM 3769 C C . LEU A 1 473 ? 32.285 8.715 -32.592 1.00 24.98 473 LEU A C 1
ATOM 3771 O O . LEU A 1 473 ? 31.796 8.064 -33.515 1.00 24.98 473 LEU A O 1
ATOM 3775 N N . ASP A 1 474 ? 33.199 8.210 -31.761 1.00 27.88 474 ASP A N 1
ATOM 3776 C CA . ASP A 1 474 ? 33.732 6.844 -31.865 1.00 27.88 474 ASP A CA 1
ATOM 3777 C C . ASP A 1 474 ? 32.936 5.885 -30.955 1.00 27.88 474 ASP A C 1
ATOM 3779 O O . ASP A 1 474 ? 33.175 5.773 -29.753 1.00 27.88 474 ASP A O 1
ATOM 3783 N N . VAL A 1 475 ? 31.902 5.257 -31.522 1.00 25.73 475 VAL A N 1
ATOM 3784 C CA . VAL A 1 475 ? 30.773 4.675 -30.763 1.00 25.73 475 VAL A CA 1
ATOM 3785 C C . VAL A 1 475 ? 31.063 3.403 -29.959 1.00 25.73 475 VAL A C 1
ATOM 3787 O O . VAL A 1 475 ? 30.228 3.035 -29.140 1.00 25.73 475 VAL A O 1
ATOM 3790 N N . ASN A 1 476 ? 32.220 2.750 -30.122 1.00 26.95 476 ASN A N 1
ATOM 3791 C CA . ASN A 1 476 ? 32.503 1.485 -29.419 1.00 26.95 476 ASN A CA 1
ATOM 3792 C C . ASN A 1 476 ? 33.812 1.495 -28.601 1.00 26.95 476 ASN A C 1
ATOM 3794 O O . ASN A 1 476 ? 34.306 0.427 -28.243 1.00 26.95 476 ASN A O 1
ATOM 3798 N N . ASN A 1 477 ? 34.393 2.667 -28.330 1.00 28.55 477 ASN A N 1
ATOM 3799 C CA . ASN A 1 477 ? 35.511 2.807 -27.383 1.00 28.55 477 ASN A CA 1
ATOM 3800 C C . ASN A 1 477 ? 35.523 4.155 -26.635 1.00 28.55 477 ASN A C 1
ATOM 3802 O O . ASN A 1 477 ? 36.325 4.325 -25.713 1.00 28.55 477 ASN A O 1
ATOM 3806 N N . ALA A 1 478 ? 34.632 5.098 -26.974 1.00 24.84 478 ALA A N 1
ATOM 3807 C CA . ALA A 1 478 ? 34.376 6.231 -26.099 1.00 24.84 478 ALA A CA 1
ATOM 3808 C C . ALA A 1 478 ? 33.989 5.711 -24.697 1.00 24.84 478 ALA A C 1
ATOM 3810 O O . ALA A 1 478 ? 33.070 4.891 -24.596 1.00 24.84 478 ALA A O 1
ATOM 3811 N N . PRO A 1 479 ? 34.652 6.164 -23.613 1.00 24.95 479 PRO A N 1
ATOM 3812 C CA . PRO A 1 479 ? 34.088 5.996 -22.285 1.00 24.95 479 PRO A CA 1
ATOM 3813 C C . PRO A 1 479 ? 32.730 6.695 -22.265 1.00 24.95 479 PRO A C 1
ATOM 3815 O O . PRO A 1 479 ? 32.533 7.691 -22.967 1.00 24.95 479 PRO A O 1
ATOM 3818 N N . ASP A 1 480 ? 31.818 6.140 -21.474 1.00 28.58 480 ASP A N 1
ATOM 3819 C CA . ASP A 1 480 ? 30.418 6.537 -21.400 1.00 28.58 480 ASP A CA 1
ATOM 3820 C C . ASP A 1 480 ? 30.226 8.065 -21.505 1.00 28.58 480 ASP A C 1
ATOM 3822 O O . ASP A 1 480 ? 30.798 8.841 -20.733 1.00 28.58 480 ASP A O 1
ATOM 3826 N N . ILE A 1 481 ? 29.415 8.508 -22.475 1.00 30.61 481 ILE A N 1
ATOM 3827 C CA . ILE A 1 481 ? 29.146 9.937 -22.732 1.00 30.61 481 ILE A CA 1
ATOM 3828 C C . ILE A 1 481 ? 28.533 10.597 -21.479 1.00 30.61 481 ILE A C 1
ATOM 3830 O O . ILE A 1 481 ? 28.621 11.812 -21.303 1.00 30.61 481 ILE A O 1
ATOM 3834 N N . ARG A 1 482 ? 27.980 9.778 -20.575 1.00 35.09 482 ARG A N 1
ATOM 3835 C CA . ARG A 1 482 ? 27.402 10.156 -19.283 1.00 35.09 482 ARG A CA 1
ATOM 3836 C C . ARG A 1 482 ? 28.388 10.815 -18.305 1.00 35.09 482 ARG A C 1
ATOM 3838 O O . ARG A 1 482 ? 27.919 11.472 -17.379 1.00 35.09 482 ARG A O 1
ATOM 3845 N N . ASP A 1 483 ? 29.708 10.708 -18.514 1.00 28.61 483 ASP A N 1
ATOM 3846 C CA . ASP A 1 483 ? 30.717 11.072 -17.496 1.00 28.61 483 ASP A CA 1
ATOM 3847 C C . ASP A 1 483 ? 31.657 12.250 -17.856 1.00 28.61 483 ASP A C 1
ATOM 3849 O O . ASP A 1 483 ? 32.659 12.507 -17.186 1.00 28.61 483 ASP A O 1
ATOM 3853 N N . ASN A 1 484 ? 31.352 13.028 -18.906 1.00 25.45 484 ASN A N 1
ATOM 3854 C CA . ASN A 1 484 ? 32.086 14.268 -19.204 1.00 25.45 484 ASN A CA 1
ATOM 3855 C C . ASN A 1 484 ? 31.304 15.523 -18.791 1.00 25.45 484 ASN A C 1
ATOM 3857 O O . ASN A 1 484 ? 30.488 16.048 -19.549 1.00 25.45 484 ASN A O 1
ATOM 3861 N N . LYS A 1 485 ? 31.651 16.089 -17.625 1.00 25.42 485 LYS A N 1
ATOM 3862 C CA . LYS A 1 485 ? 31.309 17.479 -17.267 1.00 25.42 485 LYS A CA 1
ATOM 3863 C C . LYS A 1 485 ? 31.952 18.464 -18.250 1.00 25.42 485 LYS A C 1
ATOM 3865 O O . LYS A 1 485 ? 33.071 18.935 -18.038 1.00 25.42 485 LYS A O 1
ATOM 3870 N N . ILE A 1 486 ? 31.227 18.820 -19.309 1.00 29.00 486 ILE A N 1
ATOM 3871 C CA . ILE A 1 486 ? 31.593 19.923 -20.205 1.00 29.00 486 ILE A CA 1
ATOM 3872 C C . ILE A 1 486 ? 31.145 21.239 -19.559 1.00 29.00 486 ILE A C 1
ATOM 3874 O O . ILE A 1 486 ? 30.095 21.796 -19.876 1.00 29.00 486 ILE A O 1
ATOM 3878 N N . GLU A 1 487 ? 31.955 21.766 -18.641 1.00 27.28 487 GLU A N 1
ATOM 3879 C CA . GLU A 1 487 ? 31.753 23.132 -18.159 1.00 27.28 487 GLU A CA 1
ATOM 3880 C C . GLU A 1 487 ? 31.933 24.128 -19.327 1.00 27.28 487 GLU A C 1
ATOM 3882 O O . GLU A 1 487 ? 33.023 24.243 -19.894 1.00 27.28 487 GLU A O 1
ATOM 3887 N N . ASN A 1 488 ? 30.889 24.928 -19.598 1.00 24.86 488 ASN A N 1
ATOM 3888 C CA . ASN A 1 488 ? 30.835 26.082 -20.520 1.00 24.86 488 ASN A CA 1
ATOM 3889 C C . ASN A 1 488 ? 30.453 25.849 -22.004 1.00 24.86 488 ASN A C 1
ATOM 3891 O O . ASN A 1 488 ? 30.894 26.627 -22.853 1.00 24.86 488 ASN A O 1
ATOM 3895 N N . PHE A 1 489 ? 29.580 24.888 -22.340 1.00 25.62 489 PHE A N 1
ATOM 3896 C CA . PHE A 1 489 ? 28.869 24.907 -23.635 1.00 25.62 489 PHE A CA 1
ATOM 3897 C C . PHE A 1 489 ? 27.376 24.564 -23.513 1.00 25.62 489 PHE A C 1
ATOM 3899 O O . PHE A 1 489 ? 27.024 23.427 -23.218 1.00 25.62 489 PHE A O 1
ATOM 3906 N N . ASP A 1 490 ? 26.508 25.529 -23.844 1.00 24.23 490 ASP A N 1
ATOM 3907 C CA . ASP A 1 490 ? 25.071 25.312 -24.074 1.00 24.23 490 ASP A CA 1
ATOM 3908 C C . ASP A 1 490 ? 24.859 24.497 -25.366 1.00 24.23 490 ASP A C 1
ATOM 3910 O O . ASP A 1 490 ? 24.593 25.046 -26.441 1.00 24.23 490 ASP A O 1
ATOM 3914 N N . ILE A 1 491 ? 24.981 23.171 -25.281 1.00 25.77 491 ILE A N 1
ATOM 3915 C CA . ILE A 1 491 ? 24.456 22.268 -26.310 1.00 25.77 491 ILE A CA 1
ATOM 3916 C C . ILE A 1 491 ? 22.988 22.019 -25.974 1.00 25.77 491 ILE A C 1
ATOM 3918 O O . ILE A 1 491 ? 22.651 21.135 -25.193 1.00 25.77 491 ILE A O 1
ATOM 3922 N N . GLY A 1 492 ? 22.107 22.820 -26.574 1.00 24.56 492 GLY A N 1
ATOM 3923 C CA . GLY A 1 492 ? 20.671 22.566 -26.534 1.00 24.56 492 GLY A CA 1
ATOM 3924 C C . GLY A 1 492 ? 20.346 21.267 -27.267 1.00 24.56 492 GLY A C 1
ATOM 3925 O O . GLY A 1 492 ? 20.218 21.270 -28.493 1.00 24.56 492 GLY A O 1
ATOM 3926 N N . ILE A 1 493 ? 20.216 20.172 -26.518 1.00 27.77 493 ILE A N 1
ATOM 3927 C CA . ILE A 1 493 ? 19.622 18.924 -26.998 1.00 27.77 493 ILE A CA 1
ATOM 3928 C C . ILE A 1 493 ? 18.151 19.236 -27.295 1.00 27.77 493 ILE A C 1
ATOM 3930 O O . ILE A 1 493 ? 17.374 19.567 -26.400 1.00 27.77 493 ILE A O 1
ATOM 3934 N N . PHE A 1 494 ? 17.780 19.216 -28.575 1.00 27.47 494 PHE A N 1
ATOM 3935 C CA . PHE A 1 494 ? 16.406 19.476 -28.991 1.00 27.47 494 PHE A CA 1
ATOM 3936 C C . PHE A 1 494 ? 15.565 18.216 -28.795 1.00 27.47 494 PHE A C 1
ATOM 3938 O O . PHE A 1 494 ? 15.462 17.390 -29.698 1.00 27.47 494 PHE A O 1
ATOM 3945 N N . PHE A 1 495 ? 14.922 18.111 -27.634 1.00 34.78 495 PHE A N 1
ATOM 3946 C CA . PHE A 1 495 ? 13.779 17.224 -27.450 1.00 34.78 495 PHE A CA 1
ATOM 3947 C C . PHE A 1 495 ? 12.669 17.662 -28.425 1.00 34.78 495 PHE A C 1
ATOM 3949 O O . PHE A 1 495 ? 12.067 18.724 -28.235 1.00 34.78 495 PHE A O 1
ATOM 3956 N N . GLU A 1 496 ? 12.388 16.887 -29.481 1.00 38.28 496 GLU A N 1
ATOM 3957 C CA . GLU A 1 496 ? 11.087 17.023 -30.145 1.00 38.28 496 GLU A CA 1
ATOM 3958 C C . GLU A 1 496 ? 10.037 16.478 -29.175 1.00 38.28 496 GLU A C 1
ATOM 3960 O O . GLU A 1 496 ? 10.035 15.303 -28.823 1.00 38.28 496 GLU A O 1
ATOM 3965 N N . GLU A 1 497 ? 9.174 17.370 -28.698 1.00 45.25 497 GLU A N 1
ATOM 3966 C CA . GLU A 1 497 ? 8.138 17.054 -27.724 1.00 45.25 497 GLU A CA 1
ATOM 3967 C C . GLU A 1 497 ? 7.242 15.917 -28.242 1.00 45.25 497 GLU A C 1
ATOM 3969 O O . GLU A 1 497 ? 6.604 16.062 -29.290 1.00 45.25 497 GLU A O 1
ATOM 3974 N N . ILE A 1 498 ? 7.171 14.802 -27.494 1.00 52.31 498 ILE A N 1
ATOM 3975 C CA . ILE A 1 498 ? 6.207 13.721 -27.750 1.00 52.31 498 ILE A CA 1
ATOM 3976 C C . ILE A 1 498 ? 4.836 14.362 -27.956 1.00 52.31 498 ILE A C 1
ATOM 3978 O O . ILE A 1 498 ? 4.365 15.126 -27.108 1.00 52.31 498 ILE A O 1
ATOM 3982 N N . ALA A 1 499 ? 4.199 14.064 -29.088 1.00 49.28 499 ALA A N 1
ATOM 3983 C CA . ALA A 1 499 ? 2.906 14.643 -29.411 1.00 49.28 499 ALA A CA 1
ATOM 3984 C C . ALA A 1 499 ? 1.895 14.318 -28.298 1.00 49.28 499 ALA A C 1
ATOM 3986 O O . ALA A 1 499 ? 1.749 13.168 -27.896 1.00 49.28 499 ALA A O 1
ATOM 3987 N N . GLY A 1 500 ? 1.195 15.332 -27.801 1.00 53.50 500 GLY A N 1
ATOM 3988 C CA . GLY A 1 500 ? 0.222 15.199 -26.720 1.00 53.50 500 GLY A CA 1
ATOM 3989 C C . GLY A 1 500 ? -0.130 16.573 -26.163 1.00 53.50 500 GLY A C 1
ATOM 3990 O O . GLY A 1 500 ? 0.719 17.460 -26.125 1.00 53.50 500 GLY A O 1
ATOM 3991 N N . SER A 1 501 ? -1.384 16.786 -25.764 1.00 64.62 501 SER A N 1
ATOM 3992 C CA . SER A 1 501 ? -1.822 18.072 -25.197 1.00 64.62 501 SER A CA 1
ATOM 3993 C C . SER A 1 501 ? -1.467 18.234 -23.713 1.00 64.62 501 SER A C 1
ATOM 3995 O O . SER A 1 501 ? -1.590 19.328 -23.165 1.00 64.62 501 SER A O 1
ATOM 3997 N N . ASN A 1 502 ? -1.052 17.143 -23.066 1.00 65.19 502 ASN A N 1
ATOM 3998 C CA . ASN A 1 502 ? -0.705 17.032 -21.651 1.00 65.19 502 ASN A CA 1
ATOM 3999 C C . ASN A 1 502 ? 0.165 15.768 -21.424 1.00 65.19 502 ASN A C 1
ATOM 4001 O O . ASN A 1 502 ? 0.356 14.980 -22.352 1.00 65.19 502 ASN A O 1
ATOM 4005 N N . ASN A 1 503 ? 0.683 15.555 -20.208 1.00 63.06 503 ASN A N 1
ATOM 4006 C CA . ASN A 1 503 ? 1.562 14.411 -19.909 1.00 63.06 503 ASN A CA 1
ATOM 4007 C C . ASN A 1 503 ? 0.860 13.044 -20.012 1.00 63.06 503 ASN A C 1
ATOM 4009 O O . ASN A 1 503 ? 1.499 12.086 -20.434 1.00 63.06 503 ASN A O 1
ATOM 4013 N N . GLN A 1 504 ? -0.445 12.955 -19.725 1.00 65.31 504 GLN A N 1
ATOM 4014 C CA . GLN A 1 504 ? -1.205 11.711 -19.890 1.00 65.31 504 GLN A CA 1
ATOM 4015 C C . GLN A 1 504 ? -1.317 11.323 -21.368 1.00 65.31 504 GLN A C 1
ATOM 4017 O O . GLN A 1 504 ? -1.054 10.174 -21.703 1.00 65.31 504 GLN A O 1
ATOM 4022 N N . ASP A 1 505 ? -1.598 12.278 -22.264 1.00 66.94 505 ASP A N 1
ATOM 4023 C CA . ASP A 1 505 ? -1.584 12.030 -23.715 1.00 66.94 505 ASP A CA 1
ATOM 4024 C C . ASP A 1 505 ? -0.205 11.525 -24.181 1.00 66.94 505 ASP A C 1
ATOM 4026 O O . ASP A 1 505 ? -0.124 10.641 -25.031 1.00 66.94 505 ASP A O 1
ATOM 4030 N N . LYS A 1 506 ? 0.888 12.082 -23.634 1.00 64.56 506 LYS A N 1
ATOM 4031 C CA . LYS A 1 506 ? 2.265 11.672 -23.963 1.00 64.56 506 LYS A CA 1
ATOM 4032 C C . LYS A 1 506 ? 2.562 10.254 -23.475 1.00 64.56 506 LYS A C 1
ATOM 4034 O O . LYS A 1 506 ? 3.106 9.463 -24.238 1.00 64.56 506 LYS A O 1
ATOM 4039 N N . ILE A 1 507 ? 2.164 9.923 -22.245 1.00 63.25 507 ILE A N 1
ATOM 4040 C CA . ILE A 1 507 ? 2.241 8.567 -21.682 1.00 63.25 507 ILE A CA 1
ATOM 4041 C C . ILE A 1 507 ? 1.422 7.589 -22.510 1.00 63.25 507 ILE A C 1
ATOM 4043 O O . ILE A 1 507 ? 1.932 6.535 -22.871 1.00 63.25 507 ILE A O 1
ATOM 4047 N N . ASP A 1 508 ? 0.182 7.921 -22.855 1.00 66.25 508 ASP A N 1
ATOM 4048 C CA . ASP A 1 508 ? -0.668 7.014 -23.619 1.00 66.25 508 ASP A CA 1
ATOM 4049 C C . ASP A 1 508 ? -0.116 6.816 -25.038 1.00 66.25 508 ASP A C 1
ATOM 4051 O O . ASP A 1 508 ? -0.077 5.681 -25.510 1.00 66.25 508 ASP A O 1
ATOM 4055 N N . ASN A 1 509 ? 0.455 7.861 -25.650 1.00 64.62 509 ASN A N 1
ATOM 4056 C CA . ASN A 1 509 ? 1.178 7.746 -26.916 1.00 64.62 509 ASN A CA 1
ATOM 4057 C C . ASN A 1 509 ? 2.461 6.898 -26.803 1.00 64.62 509 ASN A C 1
ATOM 4059 O O . ASN A 1 509 ? 2.697 6.088 -27.695 1.00 64.62 509 ASN A O 1
ATOM 4063 N N . LEU A 1 510 ? 3.245 6.992 -25.716 1.00 63.41 510 LEU A N 1
ATOM 4064 C CA . LEU A 1 510 ? 4.397 6.108 -25.432 1.00 63.41 510 LEU A CA 1
ATOM 4065 C C . LEU A 1 510 ? 3.981 4.652 -25.127 1.00 63.41 510 LEU A C 1
ATOM 4067 O O . LEU A 1 510 ? 4.666 3.702 -25.519 1.00 63.41 510 LEU A O 1
ATOM 4071 N N . ARG A 1 511 ? 2.835 4.461 -24.460 1.00 65.88 511 ARG A N 1
ATOM 4072 C CA . ARG A 1 511 ? 2.189 3.159 -24.203 1.00 65.88 511 ARG A CA 1
ATOM 4073 C C . ARG A 1 511 ? 1.622 2.525 -25.476 1.00 65.88 511 ARG A C 1
ATOM 4075 O O . ARG A 1 511 ? 1.354 1.325 -25.460 1.00 65.88 511 ARG A O 1
ATOM 4082 N N . THR A 1 512 ? 1.392 3.308 -26.532 1.00 57.81 512 THR A N 1
ATOM 4083 C CA . THR A 1 512 ? 1.026 2.846 -27.886 1.00 57.81 512 THR A CA 1
ATOM 4084 C C . THR A 1 512 ? 2.167 2.974 -28.898 1.00 57.81 512 THR A C 1
ATOM 4086 O O . THR A 1 512 ? 1.958 2.707 -30.079 1.00 57.81 512 THR A O 1
ATOM 4089 N N . PHE A 1 513 ? 3.358 3.409 -28.473 1.00 53.06 513 PHE A N 1
ATOM 4090 C CA . PHE A 1 513 ? 4.525 3.480 -29.344 1.00 53.06 513 PHE A CA 1
ATOM 4091 C C . PHE A 1 513 ? 5.077 2.065 -29.493 1.00 53.06 513 PHE A C 1
ATOM 4093 O O . PHE A 1 513 ? 5.847 1.580 -28.659 1.00 53.06 513 PHE A O 1
ATOM 4100 N N . ASP A 1 514 ? 4.554 1.390 -30.510 1.00 44.62 514 ASP A N 1
ATOM 4101 C CA . ASP A 1 514 ? 4.811 -0.011 -30.792 1.00 44.62 514 ASP A CA 1
ATOM 4102 C C . ASP A 1 514 ? 6.048 -0.196 -31.678 1.00 44.62 514 ASP A C 1
ATOM 4104 O O . ASP A 1 514 ? 6.450 0.700 -32.429 1.00 44.62 514 ASP A O 1
ATOM 4108 N N . THR A 1 515 ? 6.630 -1.391 -31.631 1.00 41.94 515 THR A N 1
ATOM 4109 C CA . THR A 1 515 ? 7.920 -1.720 -32.271 1.00 41.94 515 THR A CA 1
ATOM 4110 C C . THR A 1 515 ? 7.857 -1.625 -33.810 1.00 41.94 515 THR A C 1
ATOM 4112 O O . THR A 1 515 ? 8.873 -1.461 -34.48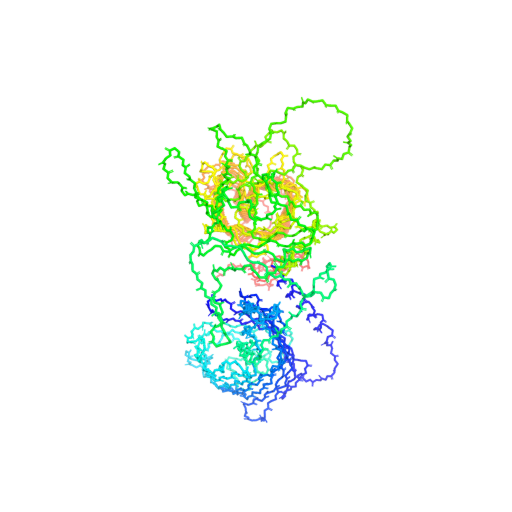6 1.00 41.94 515 THR A O 1
ATOM 4115 N N . GLU A 1 516 ? 6.652 -1.651 -34.389 1.00 34.50 516 GLU A N 1
ATOM 4116 C CA . GLU A 1 516 ? 6.371 -1.307 -35.794 1.00 34.50 516 GLU A CA 1
ATOM 4117 C C . GLU A 1 516 ? 6.892 0.090 -36.189 1.00 34.50 516 GLU A C 1
ATOM 4119 O O . GLU A 1 516 ? 7.408 0.279 -37.294 1.00 34.50 516 GLU A O 1
ATOM 4124 N N . TYR A 1 517 ? 6.826 1.074 -35.284 1.00 33.31 517 TYR A N 1
ATOM 4125 C CA . TYR A 1 517 ? 7.286 2.438 -35.563 1.00 33.31 517 TYR A CA 1
ATOM 4126 C C . TYR A 1 517 ? 8.815 2.580 -35.504 1.00 33.31 517 TYR A C 1
ATOM 4128 O O . TYR A 1 517 ? 9.364 3.505 -36.106 1.00 33.31 517 TYR A O 1
ATOM 4136 N N . GLU A 1 518 ? 9.523 1.651 -34.855 1.00 35.00 518 GLU A N 1
ATOM 4137 C CA . GLU A 1 518 ? 10.986 1.552 -34.953 1.00 35.00 518 GLU A CA 1
ATOM 4138 C C . GLU A 1 518 ? 11.406 0.942 -36.304 1.00 35.00 518 GLU A C 1
ATOM 4140 O O . GLU A 1 518 ? 12.361 1.412 -36.921 1.00 35.00 518 GLU A O 1
ATOM 4145 N N . LYS A 1 519 ? 10.632 -0.012 -36.848 1.00 33.41 519 LYS A N 1
ATOM 4146 C CA . LYS A 1 519 ? 10.884 -0.599 -38.182 1.00 33.41 519 LYS A CA 1
ATOM 4147 C C . LYS A 1 519 ? 10.571 0.341 -39.350 1.00 33.41 519 LYS A C 1
ATOM 4149 O O . LYS A 1 519 ? 11.232 0.261 -40.382 1.00 33.41 519 LYS A O 1
ATOM 4154 N N . MET A 1 520 ? 9.584 1.232 -39.226 1.00 29.97 520 MET A N 1
ATOM 4155 C CA . MET A 1 520 ? 9.238 2.169 -40.310 1.00 29.97 520 MET A CA 1
ATOM 4156 C C . MET A 1 520 ? 10.293 3.260 -40.570 1.00 29.97 520 MET A C 1
ATOM 4158 O O . MET A 1 520 ? 10.163 3.991 -41.554 1.00 29.97 520 MET A O 1
ATOM 4162 N N . ASN A 1 521 ? 11.318 3.397 -39.718 1.00 28.97 521 ASN A N 1
ATOM 4163 C CA . ASN A 1 521 ? 12.172 4.587 -39.682 1.00 28.97 521 ASN A CA 1
ATOM 4164 C C . ASN A 1 521 ? 13.668 4.357 -39.935 1.00 28.97 521 ASN A C 1
ATOM 4166 O O . ASN A 1 521 ? 14.483 5.222 -39.607 1.00 28.97 521 ASN A O 1
ATOM 4170 N N . GLU A 1 522 ? 14.033 3.304 -40.673 1.00 28.28 522 GLU A N 1
ATOM 4171 C CA . GLU A 1 522 ? 15.297 3.314 -41.425 1.00 28.28 522 GLU A CA 1
ATOM 4172 C C . GLU A 1 522 ? 15.215 4.267 -42.639 1.00 28.28 522 GLU A C 1
ATOM 4174 O O . GLU A 1 522 ? 15.055 3.889 -43.797 1.00 28.28 522 GLU A O 1
ATOM 4179 N N . ILE A 1 523 ? 15.378 5.554 -42.319 1.00 28.78 523 ILE A N 1
ATOM 4180 C CA . ILE A 1 523 ? 15.872 6.633 -43.184 1.00 28.78 523 ILE A CA 1
ATOM 4181 C C . ILE A 1 523 ? 15.009 6.949 -44.424 1.00 28.78 523 ILE A C 1
ATOM 4183 O O . ILE A 1 523 ? 15.390 6.742 -45.578 1.00 28.78 523 ILE A O 1
ATOM 4187 N N . THR A 1 524 ? 13.930 7.703 -44.187 1.00 27.91 524 THR A N 1
ATOM 4188 C CA . THR A 1 524 ? 13.661 8.878 -45.038 1.00 27.91 524 THR A CA 1
ATOM 4189 C C . THR A 1 524 ? 14.112 10.145 -44.306 1.00 27.91 524 THR A C 1
ATOM 4191 O O . THR A 1 524 ? 14.108 10.209 -43.079 1.00 27.91 524 THR A O 1
ATOM 4194 N N . GLY A 1 525 ? 14.622 11.127 -45.052 1.00 29.34 525 GLY A N 1
ATOM 4195 C CA . GLY A 1 525 ? 15.494 12.160 -44.489 1.00 29.34 525 GLY A CA 1
ATOM 4196 C C . GLY A 1 525 ? 14.884 13.045 -43.390 1.00 29.34 525 GLY A C 1
ATOM 4197 O O . GLY A 1 525 ? 13.808 13.615 -43.555 1.00 29.34 525 GLY A O 1
ATOM 4198 N N . ALA A 1 526 ? 15.691 13.273 -42.347 1.00 29.42 526 ALA A N 1
ATOM 4199 C CA . ALA A 1 526 ? 15.645 14.434 -41.455 1.00 29.42 526 ALA A CA 1
ATOM 4200 C C . ALA A 1 526 ? 14.415 14.603 -40.537 1.00 29.42 526 ALA A C 1
ATOM 4202 O O . ALA A 1 526 ? 13.980 15.742 -40.349 1.00 29.42 526 ALA A O 1
ATOM 4203 N N . LYS A 1 527 ? 13.867 13.529 -39.934 1.00 30.48 527 LYS A N 1
ATOM 4204 C CA . LYS A 1 527 ? 12.773 13.724 -38.959 1.00 30.48 527 LYS A CA 1
ATOM 4205 C C . LYS A 1 527 ? 12.607 12.821 -37.729 1.00 30.48 527 LYS A C 1
ATOM 4207 O O . LYS A 1 527 ? 11.687 13.100 -36.972 1.00 30.48 527 LYS A O 1
ATOM 4212 N N . ILE A 1 528 ? 13.400 11.769 -37.501 1.00 33.53 528 ILE A N 1
ATOM 4213 C CA . ILE A 1 528 ? 13.184 10.871 -36.343 1.00 33.53 528 ILE A CA 1
ATOM 4214 C C . ILE A 1 528 ? 14.520 10.520 -35.676 1.00 33.53 528 ILE A C 1
ATOM 4216 O O . ILE A 1 528 ? 15.255 9.666 -36.157 1.00 33.53 528 ILE A O 1
ATOM 4220 N N . VAL A 1 529 ? 14.825 11.231 -34.581 1.00 34.16 529 VAL A N 1
ATOM 4221 C CA . VAL A 1 529 ? 15.943 10.989 -33.638 1.00 34.16 529 VAL A CA 1
ATOM 4222 C C . VAL A 1 529 ? 15.506 11.427 -32.219 1.00 34.16 529 VAL A C 1
ATOM 4224 O O . VAL A 1 529 ? 16.233 12.130 -31.531 1.00 34.16 529 VAL A O 1
ATOM 4227 N N . ALA A 1 530 ? 14.259 11.137 -31.818 1.00 36.22 530 ALA A N 1
ATOM 4228 C CA . ALA A 1 530 ? 13.620 11.821 -30.676 1.00 36.22 530 ALA A CA 1
ATOM 4229 C C . ALA A 1 530 ? 12.797 10.939 -29.711 1.00 36.22 530 ALA A C 1
ATOM 4231 O O . ALA A 1 530 ? 12.112 11.479 -28.850 1.00 36.22 530 ALA A O 1
ATOM 4232 N N . VAL A 1 531 ? 12.808 9.604 -29.850 1.00 39.31 531 VAL A N 1
ATOM 4233 C CA . VAL A 1 531 ? 11.901 8.724 -29.069 1.00 39.31 531 VAL A CA 1
ATOM 4234 C C . VAL A 1 531 ? 12.623 7.772 -28.104 1.00 39.31 531 VAL A C 1
ATOM 4236 O O . VAL A 1 531 ? 12.010 7.302 -27.151 1.00 39.31 531 VAL A O 1
ATOM 4239 N N . HIS A 1 532 ? 13.921 7.505 -28.285 1.00 45.66 532 HIS A N 1
ATOM 4240 C CA . HIS A 1 532 ? 14.629 6.538 -27.434 1.00 45.66 532 HIS A CA 1
ATOM 4241 C C . HIS A 1 532 ? 14.874 7.034 -25.999 1.00 45.66 532 HIS A C 1
ATOM 4243 O O . HIS A 1 532 ? 14.768 6.231 -25.080 1.00 45.66 532 HIS A O 1
ATOM 4249 N N . ASP A 1 533 ? 15.084 8.336 -25.788 1.00 52.94 533 ASP A N 1
ATOM 4250 C CA . ASP A 1 533 ? 15.398 8.922 -24.469 1.00 52.94 533 ASP A CA 1
ATOM 4251 C C . ASP A 1 533 ? 14.210 8.918 -23.480 1.00 52.94 533 ASP A C 1
ATOM 4253 O O . ASP A 1 533 ? 14.318 9.434 -22.373 1.00 52.94 533 ASP A O 1
ATOM 4257 N N . HIS A 1 534 ? 13.059 8.365 -23.874 1.00 66.31 534 HIS A N 1
ATOM 4258 C CA . HIS A 1 534 ? 11.827 8.295 -23.079 1.00 66.31 534 HIS A CA 1
ATOM 4259 C C . HIS A 1 534 ? 11.457 6.864 -22.639 1.00 66.31 534 HIS A C 1
ATOM 4261 O O . HIS A 1 534 ? 10.491 6.675 -21.893 1.00 66.31 534 HIS A O 1
ATOM 4267 N N . LEU A 1 535 ? 12.208 5.853 -23.093 1.00 76.12 535 LEU A N 1
ATOM 4268 C CA . LEU A 1 535 ? 11.973 4.439 -22.797 1.00 76.12 535 LEU A CA 1
ATOM 4269 C C . LEU A 1 535 ? 13.070 3.907 -21.873 1.00 76.12 535 LEU A C 1
ATOM 4271 O O . LEU A 1 535 ? 14.243 3.963 -22.223 1.00 76.12 535 LEU A O 1
ATOM 4275 N N . ILE A 1 536 ? 12.692 3.357 -20.719 1.00 81.00 536 ILE A N 1
ATOM 4276 C CA . ILE A 1 536 ? 13.635 2.810 -19.739 1.00 81.00 536 ILE A CA 1
ATOM 4277 C C . ILE A 1 536 ? 13.719 1.289 -19.903 1.00 81.00 536 ILE A C 1
ATOM 4279 O O . ILE A 1 536 ? 12.771 0.583 -19.547 1.00 81.00 536 ILE A O 1
ATOM 4283 N N . ARG A 1 537 ? 14.822 0.785 -20.472 1.00 81.31 537 ARG A N 1
ATOM 4284 C CA . ARG A 1 537 ? 15.062 -0.657 -20.702 1.00 81.31 537 ARG A CA 1
ATOM 4285 C C . ARG A 1 537 ? 16.200 -1.218 -19.850 1.00 81.31 537 ARG A C 1
ATOM 4287 O O . ARG A 1 537 ? 16.220 -2.417 -19.601 1.00 81.31 537 ARG A O 1
ATOM 4294 N N . ASP A 1 538 ? 17.137 -0.372 -19.433 1.00 79.69 538 ASP A N 1
ATOM 4295 C CA . ASP A 1 538 ? 18.275 -0.736 -18.591 1.00 79.69 538 ASP A CA 1
ATOM 4296 C C . ASP A 1 538 ? 18.636 0.392 -17.593 1.00 79.69 538 ASP A C 1
ATOM 4298 O O . ASP A 1 538 ? 18.000 1.454 -17.555 1.00 79.69 538 ASP A O 1
ATOM 4302 N N . TRP A 1 539 ? 19.653 0.172 -16.748 1.00 83.44 539 TRP A N 1
ATOM 4303 C CA . TRP A 1 539 ? 20.090 1.177 -15.767 1.00 83.44 539 TRP A CA 1
ATOM 4304 C C . TRP A 1 539 ? 20.683 2.422 -16.426 1.00 83.44 539 TRP A C 1
ATOM 4306 O O . TRP A 1 539 ? 20.673 3.505 -15.838 1.00 83.44 539 TRP A O 1
ATOM 4316 N N . TYR A 1 540 ? 21.189 2.283 -17.648 1.00 77.88 540 TYR A N 1
ATOM 4317 C CA . TYR A 1 540 ? 21.770 3.363 -18.425 1.00 77.88 540 TYR A CA 1
ATOM 4318 C C . TYR A 1 540 ? 20.705 4.319 -18.985 1.00 77.88 540 TYR A C 1
ATOM 4320 O O . TYR A 1 540 ? 20.911 5.538 -18.944 1.00 77.88 540 TYR A O 1
ATOM 4328 N N . ASP A 1 541 ? 19.571 3.790 -19.451 1.00 78.19 541 ASP A N 1
ATOM 4329 C CA . ASP A 1 541 ? 18.378 4.563 -19.802 1.00 78.19 541 ASP A CA 1
ATOM 4330 C C . ASP A 1 541 ? 17.812 5.256 -18.550 1.00 78.19 541 ASP A C 1
ATOM 4332 O O . ASP A 1 541 ? 17.581 6.467 -18.573 1.00 78.19 541 ASP A O 1
ATOM 4336 N N . LEU A 1 542 ? 17.667 4.536 -17.424 1.00 86.62 542 LEU A N 1
ATOM 4337 C CA . LEU A 1 542 ? 17.195 5.119 -16.156 1.00 86.62 542 LEU A CA 1
ATOM 4338 C C . LEU A 1 542 ? 18.110 6.257 -15.686 1.00 86.62 542 LEU A C 1
ATOM 4340 O O . LEU A 1 542 ? 17.643 7.298 -15.227 1.00 86.62 542 LEU A O 1
ATOM 4344 N N . ASN A 1 543 ? 19.423 6.099 -15.854 1.00 82.81 543 ASN A N 1
ATOM 4345 C CA . ASN A 1 543 ? 20.386 7.139 -15.525 1.00 82.81 543 ASN A CA 1
ATOM 4346 C C . ASN A 1 543 ? 20.258 8.369 -16.432 1.00 82.81 543 ASN A C 1
ATOM 4348 O O . ASN A 1 543 ? 20.563 9.470 -15.985 1.00 82.81 543 ASN A O 1
ATOM 4352 N N . SER A 1 544 ? 19.788 8.218 -17.676 1.00 76.62 544 SER A N 1
ATOM 4353 C CA . SER A 1 544 ? 19.618 9.349 -18.598 1.00 76.62 544 SER A CA 1
ATOM 4354 C C . SER A 1 544 ? 18.482 10.308 -18.209 1.00 76.62 544 SER A C 1
ATOM 4356 O O . SER A 1 544 ? 18.510 11.472 -18.612 1.00 76.62 544 SER A O 1
ATOM 4358 N N . VAL A 1 545 ? 17.559 9.885 -17.331 1.00 80.44 545 VAL A N 1
ATOM 4359 C CA . VAL A 1 545 ? 16.508 10.743 -16.747 1.00 80.44 545 VAL A CA 1
ATOM 4360 C C . VAL A 1 545 ? 17.096 12.006 -16.101 1.00 80.44 545 VAL A C 1
ATOM 4362 O O . VAL A 1 545 ? 16.494 13.078 -16.184 1.00 80.44 545 VAL A O 1
ATOM 4365 N N . ARG A 1 546 ? 18.311 11.929 -15.531 1.00 81.75 546 ARG A N 1
ATOM 4366 C CA . ARG A 1 546 ? 18.979 13.081 -14.896 1.00 81.75 546 ARG A CA 1
ATOM 4367 C C . ARG A 1 546 ? 19.338 14.218 -15.864 1.00 81.75 546 ARG A C 1
ATOM 4369 O O . ARG A 1 546 ? 19.618 15.316 -15.404 1.00 81.75 546 ARG A O 1
ATOM 4376 N N . TYR A 1 547 ? 19.299 13.990 -17.181 1.00 74.12 547 TYR A N 1
ATOM 4377 C CA . TYR A 1 547 ? 19.541 15.026 -18.197 1.00 74.12 547 TYR A CA 1
ATOM 4378 C C . TYR A 1 547 ? 18.255 15.692 -18.724 1.00 74.12 547 TYR A C 1
ATOM 4380 O O . TYR A 1 547 ? 18.339 16.671 -19.465 1.00 74.12 547 TYR A O 1
ATOM 4388 N N . ASN A 1 548 ? 17.068 15.194 -18.355 1.00 73.31 548 ASN A N 1
ATOM 4389 C CA . ASN A 1 548 ? 15.784 15.834 -18.655 1.00 73.31 548 ASN A CA 1
ATOM 4390 C C . ASN A 1 548 ? 14.747 15.542 -17.559 1.00 73.31 548 ASN A C 1
ATOM 4392 O O . ASN A 1 548 ? 13.750 14.851 -17.750 1.00 73.31 548 ASN A O 1
ATOM 4396 N N . LEU A 1 549 ? 14.956 16.139 -16.390 1.00 79.81 549 LEU A N 1
ATOM 4397 C CA . LEU A 1 549 ? 14.110 15.953 -15.209 1.00 79.81 549 LEU A CA 1
ATOM 4398 C C . LEU A 1 549 ? 12.639 16.411 -15.376 1.00 79.81 549 LEU A C 1
ATOM 4400 O O . LEU A 1 549 ? 11.815 16.113 -14.513 1.00 79.81 549 LEU A O 1
ATOM 4404 N N . ALA A 1 550 ? 12.295 17.091 -16.477 1.00 81.06 550 ALA A N 1
ATOM 4405 C CA . ALA A 1 550 ? 10.927 17.459 -16.870 1.00 81.06 550 ALA A CA 1
ATOM 4406 C C . ALA A 1 550 ? 10.303 16.500 -17.912 1.00 81.06 550 ALA A C 1
ATOM 4408 O O . ALA A 1 550 ? 9.202 16.745 -18.415 1.00 81.06 550 ALA A O 1
ATOM 4409 N N . GLY A 1 551 ? 11.017 15.434 -18.283 1.00 76.25 551 GLY A N 1
ATOM 4410 C CA . GLY A 1 551 ? 10.618 14.471 -19.303 1.00 76.25 551 GLY A CA 1
ATOM 4411 C C . GLY A 1 551 ? 9.453 13.565 -18.899 1.00 76.25 551 GLY A C 1
ATOM 4412 O O . GLY A 1 551 ? 8.974 13.553 -17.767 1.00 76.25 551 GLY A O 1
ATOM 4413 N N . VAL A 1 552 ? 8.988 12.781 -19.868 1.00 80.56 552 VAL A N 1
ATOM 4414 C CA . VAL A 1 552 ? 7.958 11.756 -19.676 1.00 80.56 552 VAL A CA 1
ATOM 4415 C C . VAL A 1 552 ? 8.596 10.401 -19.959 1.00 80.56 552 VAL A C 1
ATOM 4417 O O . VAL A 1 552 ? 9.159 10.220 -21.034 1.00 80.56 552 VAL A O 1
ATOM 4420 N N . TYR A 1 553 ? 8.537 9.477 -19.009 1.00 82.12 553 TYR A N 1
ATOM 4421 C CA . TYR A 1 553 ? 9.323 8.247 -19.000 1.00 82.12 553 TYR A CA 1
ATOM 4422 C C . TYR A 1 553 ? 8.454 7.032 -18.733 1.00 82.12 553 TYR A C 1
ATOM 4424 O O . TYR A 1 553 ? 7.540 7.083 -17.907 1.00 82.12 553 TYR A O 1
ATOM 4432 N N . ILE A 1 554 ? 8.772 5.928 -19.405 1.00 84.94 554 ILE A N 1
ATOM 4433 C CA . ILE A 1 554 ? 8.064 4.665 -19.225 1.00 84.94 554 ILE A CA 1
ATOM 4434 C C . ILE A 1 554 ? 9.033 3.480 -19.207 1.00 84.94 554 ILE A C 1
ATOM 4436 O O . ILE A 1 554 ? 9.896 3.361 -20.080 1.00 84.94 554 ILE A O 1
ATOM 4440 N N . MET A 1 555 ? 8.886 2.587 -18.229 1.00 89.12 555 MET A N 1
ATOM 4441 C CA . MET A 1 555 ? 9.653 1.337 -18.194 1.00 89.12 555 MET A CA 1
ATOM 4442 C C . MET A 1 555 ? 9.173 0.364 -19.276 1.00 89.12 555 MET A C 1
ATOM 4444 O O . MET A 1 555 ? 7.977 0.270 -19.565 1.00 89.12 555 MET A O 1
ATOM 4448 N N . LYS A 1 556 ? 10.118 -0.353 -19.889 1.00 85.81 556 LYS A N 1
ATOM 4449 C CA . LYS A 1 556 ? 9.903 -1.371 -20.936 1.00 85.81 556 LYS A CA 1
ATOM 4450 C C . LYS A 1 556 ? 10.511 -2.738 -20.567 1.00 85.81 556 LYS A C 1
ATOM 4452 O O . LYS A 1 556 ? 10.504 -3.646 -21.391 1.00 85.81 556 LYS A O 1
ATOM 4457 N N . GLY A 1 557 ? 11.025 -2.879 -19.346 1.00 86.44 557 GLY A N 1
ATOM 4458 C CA . GLY A 1 557 ? 11.587 -4.105 -18.786 1.00 86.44 557 GLY A CA 1
ATOM 4459 C C . GLY A 1 557 ? 11.872 -3.937 -17.292 1.00 86.44 557 GLY A C 1
ATOM 4460 O O . GLY A 1 557 ? 11.901 -2.808 -16.796 1.00 86.44 557 GLY A O 1
ATOM 4461 N N . ASN A 1 558 ? 12.070 -5.052 -16.587 1.00 94.25 558 ASN A N 1
ATOM 4462 C CA . ASN A 1 558 ? 12.581 -5.038 -15.214 1.00 94.25 558 ASN A CA 1
ATOM 4463 C C . ASN A 1 558 ? 14.031 -4.536 -15.195 1.00 94.25 558 ASN A C 1
ATOM 4465 O O . ASN A 1 558 ? 14.766 -4.738 -16.161 1.00 94.25 558 ASN A O 1
ATOM 4469 N N . LEU A 1 559 ? 14.440 -3.925 -14.085 1.00 95.19 559 LEU A N 1
ATOM 4470 C CA . LEU A 1 559 ? 15.829 -3.545 -13.831 1.00 95.19 559 LEU A CA 1
ATOM 4471 C C . LEU A 1 559 ? 16.349 -4.350 -12.644 1.00 95.19 559 LEU A C 1
ATOM 4473 O O . LEU A 1 559 ? 15.808 -4.250 -11.548 1.00 95.19 559 LEU A O 1
ATOM 4477 N N . ASP A 1 560 ? 17.393 -5.141 -12.845 1.00 96.38 560 ASP A N 1
ATOM 4478 C CA . ASP A 1 560 ? 17.975 -6.009 -11.817 1.00 96.38 560 ASP A CA 1
ATOM 4479 C C . ASP A 1 560 ? 19.512 -6.029 -11.889 1.00 96.38 560 ASP A C 1
ATOM 4481 O O . ASP A 1 560 ? 20.127 -5.191 -12.551 1.00 96.38 560 ASP A O 1
ATOM 4485 N N . SER A 1 561 ? 20.146 -6.981 -11.197 1.00 93.62 561 SER A N 1
ATOM 4486 C CA . SER A 1 561 ? 21.605 -7.119 -11.166 1.00 93.62 561 SER A CA 1
ATOM 4487 C C . SER A 1 561 ? 22.230 -7.675 -12.450 1.00 93.62 561 SER A C 1
ATOM 4489 O O . SER A 1 561 ? 23.429 -7.501 -12.652 1.00 93.62 561 SER A O 1
ATOM 4491 N N . ASP A 1 562 ? 21.445 -8.341 -13.300 1.00 92.50 562 ASP A N 1
ATOM 4492 C CA . ASP A 1 562 ? 21.897 -8.888 -14.588 1.00 92.50 562 ASP A CA 1
ATOM 4493 C C . ASP A 1 562 ? 21.653 -7.889 -15.743 1.00 92.50 562 ASP A C 1
ATOM 4495 O O . ASP A 1 562 ? 22.159 -8.057 -16.858 1.00 92.50 562 ASP A O 1
ATOM 4499 N N . THR A 1 563 ? 20.904 -6.817 -15.470 1.00 87.56 563 THR A N 1
ATOM 4500 C CA . THR A 1 563 ? 20.573 -5.740 -16.405 1.00 87.56 563 THR A CA 1
ATOM 4501 C C . THR A 1 563 ? 21.762 -4.802 -16.652 1.00 87.56 563 THR A C 1
ATOM 4503 O O . THR A 1 563 ? 22.504 -4.430 -15.739 1.00 87.56 563 THR A O 1
ATOM 4506 N N . ALA A 1 564 ? 21.941 -4.366 -17.904 1.00 77.25 564 ALA A N 1
ATOM 4507 C CA . ALA A 1 564 ? 23.067 -3.523 -18.304 1.00 77.25 564 ALA A CA 1
ATOM 4508 C C . ALA A 1 564 ? 23.161 -2.224 -17.475 1.00 77.25 564 ALA A C 1
ATOM 4510 O O . ALA A 1 564 ? 22.165 -1.544 -17.233 1.00 77.25 564 ALA A O 1
ATOM 4511 N N . GLY A 1 565 ? 24.380 -1.891 -17.037 1.00 80.75 565 GLY A N 1
ATOM 4512 C CA . GLY A 1 565 ? 24.687 -0.698 -16.240 1.00 80.75 565 GLY A CA 1
ATOM 4513 C C . GLY A 1 565 ? 24.593 -0.863 -14.719 1.00 80.75 565 GLY A C 1
ATOM 4514 O O . GLY A 1 565 ? 25.043 0.034 -14.005 1.00 80.75 565 GLY A O 1
ATOM 4515 N N . TYR A 1 566 ? 24.072 -1.987 -14.206 1.00 90.69 566 TYR A N 1
ATOM 4516 C CA . TYR A 1 566 ? 23.898 -2.207 -12.762 1.00 90.69 566 TYR A CA 1
ATOM 4517 C C . TYR A 1 566 ? 25.196 -2.024 -11.960 1.00 90.69 566 TYR A C 1
ATOM 4519 O O . TYR A 1 566 ? 25.248 -1.213 -11.032 1.00 90.69 566 TYR A O 1
ATOM 4527 N N . ASP A 1 567 ? 26.265 -2.730 -12.349 1.00 85.94 567 ASP A N 1
ATOM 4528 C CA . ASP A 1 567 ? 27.561 -2.704 -11.657 1.00 85.94 567 ASP A CA 1
ATOM 4529 C C . ASP A 1 567 ? 28.122 -1.281 -11.518 1.00 85.94 567 ASP A C 1
ATOM 4531 O O . ASP A 1 567 ? 28.704 -0.942 -10.486 1.00 85.94 567 ASP A O 1
ATOM 4535 N N . GLN A 1 568 ? 27.938 -0.448 -12.546 1.00 85.69 568 GLN A N 1
ATOM 4536 C CA . GLN A 1 568 ? 28.481 0.908 -12.623 1.00 85.69 568 GLN A CA 1
ATOM 4537 C C . GLN A 1 568 ? 27.618 1.943 -11.894 1.00 85.69 568 GLN A C 1
ATOM 4539 O O . GLN A 1 568 ? 28.160 2.944 -11.427 1.00 85.69 568 GLN A O 1
ATOM 4544 N N . LEU A 1 569 ? 26.300 1.723 -11.821 1.00 87.31 569 LEU A N 1
ATOM 4545 C CA . LEU A 1 569 ? 25.334 2.750 -11.422 1.00 87.31 569 LEU A CA 1
ATOM 4546 C C . LEU A 1 569 ? 24.585 2.446 -10.123 1.00 87.31 569 LEU A C 1
ATOM 4548 O O . LEU A 1 569 ? 24.336 3.384 -9.375 1.00 87.31 569 LEU A O 1
ATOM 4552 N N . ALA A 1 570 ? 24.227 1.190 -9.850 1.00 92.31 570 ALA A N 1
ATOM 4553 C CA . ALA A 1 570 ? 23.279 0.823 -8.788 1.00 92.31 570 ALA A CA 1
ATOM 4554 C C . ALA A 1 570 ? 23.791 -0.232 -7.789 1.00 92.31 570 ALA A C 1
ATOM 4556 O O . ALA A 1 570 ? 23.171 -0.413 -6.745 1.00 92.31 570 ALA A O 1
ATOM 4557 N N . SER A 1 571 ? 24.914 -0.901 -8.075 1.00 96.31 571 SER A N 1
ATOM 4558 C CA . SER A 1 571 ? 25.524 -1.892 -7.175 1.00 96.31 571 SER A CA 1
ATOM 4559 C C . SER A 1 571 ? 26.184 -1.275 -5.929 1.00 96.31 571 SER A C 1
ATOM 4561 O O . SER A 1 571 ? 26.533 -0.094 -5.914 1.00 96.31 571 SER A O 1
ATOM 4563 N N . GLU A 1 572 ? 26.490 -2.099 -4.918 1.00 95.94 572 GLU A N 1
ATOM 4564 C CA . GLU A 1 572 ? 27.281 -1.697 -3.735 1.00 95.94 572 GLU A CA 1
ATOM 4565 C C . GLU A 1 572 ? 28.661 -1.089 -4.071 1.00 95.94 572 GLU A C 1
ATOM 4567 O O . GLU A 1 572 ? 29.215 -0.338 -3.274 1.00 95.94 572 GLU A O 1
ATOM 4572 N N . ASN A 1 573 ? 29.215 -1.383 -5.254 1.00 92.50 573 ASN A N 1
ATOM 4573 C CA . ASN A 1 573 ? 30.529 -0.907 -5.699 1.00 92.50 573 ASN A CA 1
ATOM 4574 C C . ASN A 1 573 ? 30.430 0.321 -6.635 1.00 92.50 573 ASN A C 1
ATOM 4576 O O . ASN A 1 573 ? 31.453 0.923 -6.976 1.00 92.50 573 ASN A O 1
ATOM 4580 N N . ALA A 1 574 ? 29.218 0.714 -7.045 1.00 84.19 574 ALA A N 1
ATOM 4581 C CA . ALA A 1 574 ? 28.973 1.871 -7.903 1.00 84.19 574 ALA A CA 1
ATOM 4582 C C . ALA A 1 574 ? 29.279 3.200 -7.187 1.00 84.19 574 ALA A C 1
ATOM 4584 O O . ALA A 1 574 ? 29.192 3.302 -5.960 1.00 84.19 574 ALA A O 1
ATOM 4585 N N . ASN A 1 575 ? 29.614 4.239 -7.962 1.00 84.12 575 ASN A N 1
ATOM 4586 C CA . ASN A 1 575 ? 29.761 5.628 -7.496 1.00 84.12 575 ASN A CA 1
ATOM 4587 C C . ASN A 1 575 ? 30.604 5.793 -6.210 1.00 84.12 575 ASN A C 1
ATOM 4589 O O . ASN A 1 575 ? 30.149 6.362 -5.222 1.00 84.12 575 ASN A O 1
ATOM 4593 N N . GLU A 1 576 ? 31.838 5.276 -6.211 1.00 92.25 576 GLU A N 1
ATOM 4594 C CA . GLU A 1 576 ? 32.744 5.262 -5.042 1.00 92.25 576 GLU A CA 1
ATOM 4595 C C . GLU A 1 576 ? 32.219 4.446 -3.835 1.00 92.25 576 GLU A C 1
ATOM 4597 O O . GLU A 1 576 ? 32.565 4.727 -2.684 1.00 92.25 576 GLU A O 1
ATOM 4602 N N . ASN A 1 577 ? 31.463 3.375 -4.105 1.00 92.69 577 ASN A N 1
ATOM 4603 C CA . ASN A 1 577 ? 30.735 2.528 -3.142 1.00 92.69 577 ASN A CA 1
ATOM 4604 C C . ASN A 1 577 ? 29.546 3.230 -2.453 1.00 92.69 577 ASN A C 1
ATOM 4606 O O . ASN A 1 577 ? 29.217 2.933 -1.307 1.00 92.69 577 ASN A O 1
ATOM 4610 N N . LYS A 1 578 ? 28.913 4.188 -3.142 1.00 92.94 578 LYS A N 1
ATOM 4611 C CA . LYS A 1 578 ? 27.683 4.863 -2.688 1.00 92.94 578 LYS A CA 1
ATOM 4612 C C . LYS A 1 578 ? 26.409 4.318 -3.329 1.00 92.94 578 LYS A C 1
ATOM 4614 O O . LYS A 1 578 ? 25.320 4.741 -2.944 1.00 92.94 578 LYS A O 1
ATOM 4619 N N . GLY A 1 579 ? 26.523 3.446 -4.329 1.00 96.50 579 GLY A N 1
ATOM 4620 C CA . GLY A 1 579 ? 25.365 2.987 -5.091 1.00 96.50 579 GLY A CA 1
ATOM 4621 C C . GLY A 1 579 ? 24.715 4.087 -5.927 1.00 96.50 579 GLY A C 1
ATOM 4622 O O . GLY A 1 579 ? 25.362 5.063 -6.331 1.00 96.50 579 GLY A O 1
ATOM 4623 N N . TRP A 1 580 ? 23.418 3.932 -6.176 1.00 97.62 580 TRP A N 1
ATOM 4624 C CA . TRP A 1 580 ? 22.642 4.796 -7.061 1.00 97.62 580 TRP A CA 1
ATOM 4625 C C . TRP A 1 580 ? 22.717 6.279 -6.690 1.00 97.62 580 TRP A C 1
ATOM 4627 O O . TRP A 1 580 ? 22.699 6.643 -5.515 1.00 97.62 580 TRP A O 1
ATOM 4637 N N . GLU A 1 581 ? 22.836 7.148 -7.700 1.00 94.50 581 GLU A N 1
ATOM 4638 C CA . GLU A 1 581 ? 22.758 8.604 -7.539 1.00 94.50 581 GLU A CA 1
ATOM 4639 C C . GLU A 1 581 ? 21.320 9.089 -7.778 1.00 94.50 581 GLU A C 1
ATOM 4641 O O . GLU A 1 581 ? 20.862 8.991 -8.925 1.00 94.50 581 GLU A O 1
ATOM 4646 N N . PRO A 1 582 ? 20.635 9.637 -6.750 1.00 96.94 582 PRO A N 1
ATOM 4647 C CA . PRO A 1 582 ? 19.235 10.046 -6.832 1.00 96.94 582 PRO A CA 1
ATOM 4648 C C . PRO A 1 582 ? 18.907 10.916 -8.050 1.00 96.94 582 PRO A C 1
ATOM 4650 O O . PRO A 1 582 ? 19.699 11.760 -8.476 1.00 96.94 582 PRO A O 1
ATOM 4653 N N . LEU A 1 583 ? 17.712 10.720 -8.608 1.00 95.00 583 LEU A N 1
ATOM 4654 C CA . LEU A 1 583 ? 17.189 11.539 -9.699 1.00 95.00 583 LEU A CA 1
ATOM 4655 C C . LEU A 1 583 ? 16.558 12.825 -9.141 1.00 95.00 583 LEU A C 1
ATOM 4657 O O . LEU A 1 583 ? 15.514 12.779 -8.489 1.00 95.00 583 LEU A O 1
ATOM 4661 N N . GLY A 1 584 ? 17.195 13.963 -9.420 1.00 89.56 584 GLY A N 1
ATOM 4662 C CA . GLY A 1 584 ? 16.775 15.300 -8.987 1.00 89.56 584 GLY A CA 1
ATOM 4663 C C . GLY A 1 584 ? 17.223 15.671 -7.565 1.00 89.56 584 GLY A C 1
ATOM 4664 O O . GLY A 1 584 ? 17.183 14.840 -6.659 1.00 89.56 584 GLY A O 1
ATOM 4665 N N . ASP A 1 585 ? 17.632 16.926 -7.367 1.00 88.31 585 ASP A N 1
ATOM 4666 C CA . ASP A 1 585 ? 18.203 17.461 -6.122 1.00 88.31 585 ASP A CA 1
ATOM 4667 C C . ASP A 1 585 ? 17.606 18.835 -5.716 1.00 88.31 585 ASP A C 1
ATOM 4669 O O . ASP A 1 585 ? 16.610 19.298 -6.268 1.00 88.31 585 ASP A O 1
ATOM 4673 N N . ASP A 1 586 ? 18.203 19.502 -4.718 1.00 86.69 586 ASP A N 1
ATOM 4674 C CA . ASP A 1 586 ? 17.800 20.845 -4.250 1.00 86.69 586 ASP A CA 1
ATOM 4675 C C . ASP A 1 586 ? 17.938 21.959 -5.325 1.00 86.69 586 ASP A C 1
ATOM 4677 O O . ASP A 1 586 ? 17.351 23.034 -5.160 1.00 86.69 586 ASP A O 1
ATOM 4681 N N . ASN A 1 587 ? 18.726 21.746 -6.389 1.00 87.12 587 ASN A N 1
ATOM 4682 C CA . ASN A 1 587 ? 18.989 22.710 -7.465 1.00 87.12 587 ASN A CA 1
ATOM 4683 C C . ASN A 1 587 ? 18.110 22.443 -8.695 1.00 87.12 587 ASN A C 1
ATOM 4685 O O . ASN A 1 587 ? 17.492 23.369 -9.224 1.00 87.12 587 ASN A O 1
ATOM 4689 N N . GLU A 1 588 ? 18.066 21.186 -9.138 1.00 85.69 588 GLU A N 1
ATOM 4690 C CA . GLU A 1 588 ? 17.325 20.710 -10.303 1.00 85.69 588 GLU A CA 1
ATOM 4691 C C . GLU A 1 588 ? 16.477 19.511 -9.882 1.00 85.69 588 GLU A C 1
ATOM 4693 O O . GLU A 1 588 ? 16.969 18.402 -9.697 1.00 85.69 588 GLU A O 1
ATOM 4698 N N . LYS A 1 589 ? 15.180 19.744 -9.695 1.00 92.06 589 LYS A N 1
ATOM 4699 C CA . LYS A 1 589 ? 14.239 18.736 -9.203 1.00 92.06 589 LYS A CA 1
ATOM 4700 C C . LYS A 1 589 ? 13.615 17.964 -10.357 1.00 92.06 589 LYS A C 1
ATOM 4702 O O . LYS A 1 589 ? 13.438 18.504 -11.452 1.00 92.06 589 LYS A O 1
ATOM 4707 N N . PHE A 1 590 ? 13.173 16.741 -10.085 1.00 93.81 590 PHE A N 1
ATOM 4708 C CA . PHE A 1 590 ? 12.246 16.065 -10.984 1.00 93.81 590 PHE A CA 1
ATOM 4709 C C . PHE A 1 590 ? 10.909 16.822 -11.018 1.00 93.81 590 PHE A C 1
ATOM 4711 O O . PHE A 1 590 ? 10.374 17.195 -9.975 1.00 93.81 590 PHE A O 1
ATOM 4718 N N . SER A 1 591 ? 10.406 17.070 -12.225 1.00 89.75 591 SER A N 1
ATOM 4719 C CA . SER A 1 591 ? 9.119 17.721 -12.535 1.00 89.75 591 SER A CA 1
ATOM 4720 C C . SER A 1 591 ? 8.320 16.949 -13.600 1.00 89.75 591 SER A C 1
ATOM 4722 O O . SER A 1 591 ? 7.240 17.372 -14.016 1.00 89.75 591 SER A O 1
ATOM 4724 N N . GLY A 1 592 ? 8.870 15.824 -14.064 1.00 86.88 592 GLY A N 1
ATOM 4725 C CA . GLY A 1 592 ? 8.346 14.993 -15.138 1.00 86.88 592 GLY A CA 1
ATOM 4726 C C . GLY A 1 592 ? 7.289 13.972 -14.710 1.00 86.88 592 GLY A C 1
ATOM 4727 O O . GLY A 1 592 ? 6.749 13.992 -13.603 1.00 86.88 592 GLY A O 1
ATOM 4728 N N . HIS A 1 593 ? 7.006 13.030 -15.607 1.00 92.06 593 HIS A N 1
ATOM 4729 C CA . HIS A 1 593 ? 6.128 11.883 -15.343 1.00 92.06 593 HIS A CA 1
ATOM 4730 C C . HIS A 1 593 ? 6.933 10.598 -15.530 1.00 92.06 593 HIS A C 1
ATOM 4732 O O . HIS A 1 593 ? 7.537 10.419 -16.584 1.00 92.06 593 HIS A O 1
ATOM 4738 N N . PHE A 1 594 ? 6.961 9.719 -14.530 1.00 94.94 594 PHE A N 1
ATOM 4739 C CA . PHE A 1 594 ? 7.604 8.405 -14.603 1.00 94.94 594 PHE A CA 1
ATOM 4740 C C . PHE A 1 594 ? 6.573 7.299 -14.340 1.00 94.94 594 PHE A C 1
ATOM 4742 O O . PHE A 1 594 ? 5.939 7.291 -13.286 1.00 94.94 594 PHE A O 1
ATOM 4749 N N . ASP A 1 595 ? 6.410 6.376 -15.291 1.00 95.12 595 ASP A N 1
ATOM 4750 C CA . ASP A 1 595 ? 5.491 5.231 -15.212 1.00 95.12 595 ASP A CA 1
ATOM 4751 C C . ASP A 1 595 ? 6.266 3.903 -15.261 1.00 95.12 595 ASP A C 1
ATOM 4753 O O . ASP A 1 595 ? 6.800 3.514 -16.305 1.00 95.12 595 ASP A O 1
ATOM 4757 N N . GLY A 1 596 ? 6.308 3.183 -14.136 1.00 93.06 596 GLY A N 1
ATOM 4758 C CA . GLY A 1 596 ? 6.911 1.843 -14.054 1.00 93.06 596 GLY A CA 1
ATOM 4759 C C . GLY A 1 596 ? 6.071 0.730 -14.709 1.00 93.06 596 GLY A C 1
ATOM 4760 O O . GLY A 1 596 ? 6.555 -0.379 -14.932 1.00 93.06 596 GLY A O 1
ATOM 4761 N N . GLN A 1 597 ? 4.827 1.033 -15.099 1.00 90.94 597 GLN A N 1
ATOM 4762 C CA . GLN A 1 597 ? 3.831 0.137 -15.699 1.00 90.94 597 GLN A CA 1
ATOM 4763 C C . GLN A 1 597 ? 3.454 -1.111 -14.878 1.00 90.94 597 GLN A C 1
ATOM 4765 O O . GLN A 1 597 ? 2.369 -1.176 -14.287 1.00 90.94 597 GLN A O 1
ATOM 4770 N N . VAL A 1 598 ? 4.281 -2.149 -14.993 1.00 87.94 598 VAL A N 1
ATOM 4771 C CA . VAL A 1 598 ? 4.155 -3.497 -14.408 1.00 87.94 598 VAL A CA 1
ATOM 4772 C C . VAL A 1 598 ? 5.533 -4.085 -14.072 1.00 87.94 598 VAL A C 1
ATOM 4774 O O . VAL A 1 598 ? 5.613 -5.242 -13.678 1.00 87.94 598 VAL A O 1
ATOM 4777 N N . TYR A 1 599 ? 6.599 -3.310 -14.280 1.00 95.00 599 TYR A N 1
ATOM 4778 C CA . TYR A 1 599 ? 7.978 -3.743 -14.126 1.00 95.00 599 TYR A CA 1
ATOM 4779 C C . TYR A 1 599 ? 8.524 -3.323 -12.761 1.00 95.00 599 TYR A C 1
ATOM 4781 O O . TYR A 1 599 ? 8.104 -2.316 -12.187 1.00 95.00 599 TYR A O 1
ATOM 4789 N N . GLU A 1 600 ? 9.491 -4.086 -12.265 1.00 97.00 600 GLU A N 1
ATOM 4790 C CA . GLU A 1 600 ? 10.130 -3.861 -10.970 1.00 97.00 600 GLU A CA 1
ATOM 4791 C C . GLU A 1 600 ? 11.585 -3.404 -11.133 1.00 97.00 600 GLU A C 1
ATOM 4793 O O . GLU A 1 600 ? 12.274 -3.756 -12.096 1.00 97.00 600 GLU A O 1
ATOM 4798 N N . ILE A 1 601 ? 12.061 -2.636 -10.154 1.00 98.50 601 ILE A N 1
ATOM 4799 C CA . ILE A 1 601 ? 13.468 -2.276 -9.977 1.00 98.50 601 ILE A CA 1
ATOM 4800 C C . ILE A 1 601 ? 13.976 -3.031 -8.747 1.00 98.50 601 ILE A C 1
ATOM 4802 O O . ILE A 1 601 ? 13.532 -2.789 -7.625 1.00 98.50 601 ILE A O 1
ATOM 4806 N N . SER A 1 602 ? 14.892 -3.968 -8.962 1.00 98.38 602 SER A N 1
ATOM 4807 C CA . SER A 1 602 ? 15.393 -4.906 -7.961 1.00 98.38 602 SER A CA 1
ATOM 4808 C C . SER A 1 602 ? 16.846 -4.637 -7.576 1.00 98.38 602 SER A C 1
ATOM 4810 O O . SER A 1 602 ? 17.657 -4.241 -8.412 1.00 98.38 602 SER A O 1
ATOM 4812 N N . ASN A 1 603 ? 17.195 -4.937 -6.321 1.00 97.31 603 ASN A N 1
ATOM 4813 C CA . ASN A 1 603 ? 18.560 -4.843 -5.778 1.00 97.31 603 ASN A CA 1
ATOM 4814 C C . ASN A 1 603 ? 19.149 -3.416 -5.796 1.00 97.31 603 ASN A C 1
ATOM 4816 O O . ASN A 1 603 ? 20.359 -3.236 -5.909 1.00 97.31 603 ASN A O 1
ATOM 4820 N N . LEU A 1 604 ? 18.301 -2.389 -5.695 1.00 97.62 604 LEU A N 1
ATOM 4821 C CA . LEU A 1 604 ? 18.733 -0.992 -5.630 1.00 97.62 604 LEU A CA 1
ATOM 4822 C C . LEU A 1 604 ? 19.500 -0.726 -4.322 1.00 97.62 604 LEU A C 1
ATOM 4824 O O . LEU A 1 604 ? 18.896 -0.722 -3.247 1.00 97.62 604 LEU A O 1
ATOM 4828 N N . TYR A 1 605 ? 20.804 -0.454 -4.426 1.00 98.50 605 TYR A N 1
ATOM 4829 C CA . TYR A 1 605 ? 21.650 -0.057 -3.299 1.00 98.50 605 TYR A CA 1
ATOM 4830 C C . TYR A 1 605 ? 21.915 1.454 -3.301 1.00 98.50 605 TYR A C 1
ATOM 4832 O O . TYR A 1 605 ? 22.264 2.033 -4.336 1.00 98.50 605 TYR A O 1
ATOM 4840 N N . ILE A 1 606 ? 21.793 2.098 -2.137 1.00 98.31 606 ILE A N 1
ATOM 4841 C CA . ILE A 1 606 ? 22.147 3.508 -1.914 1.00 98.31 606 ILE A CA 1
ATOM 4842 C C . ILE A 1 606 ? 22.814 3.642 -0.539 1.00 98.31 606 ILE A C 1
ATOM 4844 O O . ILE A 1 606 ? 22.181 3.371 0.471 1.00 98.31 606 ILE A O 1
ATOM 4848 N N . SER A 1 607 ? 24.050 4.144 -0.467 1.00 97.56 607 SER A N 1
ATOM 4849 C CA . SER A 1 607 ? 24.714 4.518 0.795 1.00 97.56 607 SER A CA 1
ATOM 4850 C C . SER A 1 607 ? 25.248 5.948 0.709 1.00 97.56 607 SER A C 1
ATOM 4852 O O . SER A 1 607 ? 26.321 6.232 0.171 1.00 97.56 607 SER A O 1
ATOM 4854 N N . ARG A 1 608 ? 24.436 6.893 1.195 1.00 95.56 608 ARG A N 1
ATOM 4855 C CA . ARG A 1 608 ? 24.606 8.347 1.027 1.00 95.56 608 ARG A CA 1
ATOM 4856 C C . ARG A 1 608 ? 24.389 9.106 2.340 1.00 95.56 608 ARG A C 1
ATOM 4858 O O . ARG A 1 608 ? 23.742 10.148 2.393 1.00 95.56 608 ARG A O 1
ATOM 4865 N N . THR A 1 609 ? 25.007 8.605 3.408 1.00 94.38 609 THR A N 1
ATOM 4866 C CA . THR A 1 609 ? 24.911 9.100 4.801 1.00 94.38 609 THR A CA 1
ATOM 4867 C C . THR A 1 609 ? 25.297 10.567 5.041 1.00 94.38 609 THR A C 1
ATOM 4869 O O . THR A 1 609 ? 25.029 11.099 6.115 1.00 94.38 609 THR A O 1
ATOM 4872 N N . THR A 1 610 ? 25.919 11.249 4.074 1.00 92.00 610 THR A N 1
ATOM 4873 C CA . THR A 1 610 ? 26.276 12.682 4.161 1.00 92.00 610 THR A CA 1
ATOM 4874 C C . THR A 1 610 ? 25.499 13.577 3.196 1.00 92.00 610 THR A C 1
ATOM 4876 O O . THR A 1 610 ? 25.789 14.770 3.103 1.00 92.00 610 THR A O 1
ATOM 4879 N N . GLU A 1 611 ? 24.588 13.007 2.412 1.00 91.75 611 GLU A N 1
ATOM 4880 C CA . GLU A 1 611 ? 23.844 13.708 1.367 1.00 91.75 611 GLU A CA 1
ATOM 4881 C C . GLU A 1 611 ? 22.381 13.888 1.792 1.00 91.75 611 GLU A C 1
ATOM 4883 O O . GLU A 1 611 ? 21.918 13.339 2.794 1.00 91.75 611 GLU A O 1
ATOM 4888 N N . ARG A 1 612 ? 21.671 14.748 1.066 1.00 93.62 612 ARG A N 1
ATOM 4889 C CA . ARG A 1 612 ? 20.299 15.158 1.371 1.00 93.62 612 ARG A CA 1
ATOM 4890 C C . ARG A 1 612 ? 19.398 14.669 0.251 1.00 93.62 612 ARG A C 1
ATOM 4892 O O . ARG A 1 612 ? 19.855 14.604 -0.883 1.00 93.62 612 ARG A O 1
ATOM 4899 N N . GLU A 1 613 ? 18.134 14.411 0.573 1.00 95.06 613 GLU A N 1
ATOM 4900 C CA . GLU A 1 613 ? 17.134 13.958 -0.399 1.00 95.06 613 GLU A CA 1
ATOM 4901 C C . GLU A 1 613 ? 17.542 12.601 -1.017 1.00 95.06 613 GLU A C 1
ATOM 4903 O O . GLU A 1 613 ? 17.893 12.492 -2.187 1.00 95.06 613 GLU A O 1
ATOM 4908 N N . VAL A 1 614 ? 17.571 11.558 -0.180 1.00 97.81 614 VAL A N 1
ATOM 4909 C CA . VAL A 1 614 ? 18.059 10.217 -0.545 1.00 97.81 614 VAL A CA 1
ATOM 4910 C C . VAL A 1 614 ? 16.891 9.320 -0.962 1.00 97.81 614 VAL A C 1
ATOM 4912 O O . VAL A 1 614 ? 15.930 9.187 -0.206 1.00 97.81 614 VAL A O 1
ATOM 4915 N N . GLY A 1 615 ? 17.003 8.703 -2.142 1.00 97.94 615 GLY A N 1
ATOM 4916 C CA . GLY A 1 615 ? 16.071 7.724 -2.717 1.00 97.94 615 GLY A CA 1
ATOM 4917 C C . GLY A 1 615 ? 16.355 7.475 -4.201 1.00 97.94 615 GLY A C 1
ATOM 4918 O O . GLY A 1 615 ? 17.309 8.038 -4.741 1.00 97.94 615 GLY A O 1
ATOM 4919 N N . LEU A 1 616 ? 15.543 6.658 -4.885 1.00 98.69 616 LEU A N 1
ATOM 4920 C CA . LEU A 1 616 ? 15.623 6.515 -6.351 1.00 98.69 616 LEU A CA 1
ATOM 4921 C C . LEU A 1 616 ? 15.498 7.889 -7.036 1.00 98.69 616 LEU A C 1
ATOM 4923 O O . LEU A 1 616 ? 16.328 8.257 -7.874 1.00 98.69 616 LEU A O 1
ATOM 4927 N N . PHE A 1 617 ? 14.498 8.661 -6.610 1.00 98.69 617 PHE A N 1
ATOM 4928 C CA . PHE A 1 617 ? 14.366 10.093 -6.850 1.00 98.69 617 PHE A CA 1
ATOM 4929 C C . PHE A 1 617 ? 14.764 10.843 -5.580 1.00 98.69 617 PHE A C 1
ATOM 4931 O O . PHE A 1 617 ? 14.335 10.487 -4.481 1.00 98.69 617 PHE A O 1
ATOM 4938 N N . GLY A 1 618 ? 15.567 11.896 -5.710 1.00 98.06 618 GLY A N 1
ATOM 4939 C CA . GLY A 1 618 ? 15.942 12.704 -4.555 1.00 98.06 618 GLY A CA 1
ATOM 4940 C C . GLY A 1 618 ? 14.821 13.669 -4.207 1.00 98.06 618 GLY A C 1
ATOM 4941 O O . GLY A 1 618 ? 14.158 13.530 -3.179 1.00 98.06 618 GLY A O 1
ATOM 4942 N N . TYR A 1 619 ? 14.561 14.613 -5.109 1.00 98.06 619 TYR A N 1
ATOM 4943 C CA . TYR A 1 619 ? 13.579 15.678 -4.925 1.00 98.06 619 TYR A CA 1
ATOM 4944 C C . TYR A 1 619 ? 12.636 15.760 -6.136 1.00 98.06 619 TYR A C 1
ATOM 4946 O O . TYR A 1 619 ? 13.076 16.027 -7.256 1.00 98.06 619 TYR A O 1
ATOM 4954 N N . ILE A 1 620 ? 11.330 15.583 -5.899 1.00 97.88 620 ILE A N 1
ATOM 4955 C CA . ILE A 1 620 ? 10.265 15.816 -6.891 1.00 97.88 620 ILE A CA 1
ATOM 4956 C C . ILE A 1 620 ? 9.418 17.050 -6.527 1.00 97.88 620 ILE A C 1
ATOM 4958 O O . ILE A 1 620 ? 9.189 17.313 -5.342 1.00 97.88 620 ILE A O 1
ATOM 4962 N N . GLU A 1 621 ? 8.949 17.812 -7.520 1.00 92.88 621 GLU A N 1
ATOM 4963 C CA . GLU A 1 621 ? 8.162 19.044 -7.309 1.00 92.88 621 GLU A CA 1
ATOM 4964 C C . GLU A 1 621 ? 6.744 19.047 -7.900 1.00 92.88 621 GLU A C 1
ATOM 4966 O O . GLU A 1 621 ? 6.303 18.083 -8.525 1.00 92.88 621 GLU A O 1
ATOM 4971 N N . SER A 1 622 ? 6.018 20.154 -7.712 1.00 91.19 622 SER A N 1
ATOM 4972 C CA . SER A 1 622 ? 4.657 20.348 -8.213 1.00 91.19 622 SER A CA 1
ATOM 4973 C C . SER A 1 622 ? 4.543 20.079 -9.715 1.00 91.19 622 SER A C 1
ATOM 4975 O O . SER A 1 622 ? 5.260 20.663 -10.525 1.00 91.19 622 SER A O 1
ATOM 4977 N N . GLY A 1 623 ? 3.607 19.205 -10.086 1.00 81.00 623 GLY A N 1
ATOM 4978 C CA . GLY A 1 623 ? 3.441 18.718 -11.460 1.00 81.00 623 GLY A CA 1
ATOM 4979 C C . GLY A 1 623 ? 4.131 17.381 -11.740 1.00 81.00 623 GLY A C 1
ATOM 4980 O O . GLY A 1 623 ? 3.740 16.716 -12.700 1.00 81.00 623 GLY A O 1
ATOM 4981 N N . SER A 1 624 ? 5.053 16.941 -10.874 1.00 91.69 624 SER A N 1
ATOM 4982 C CA . SER A 1 624 ? 5.625 15.593 -10.948 1.00 91.69 624 SER A CA 1
ATOM 4983 C C . SER A 1 624 ? 4.556 14.533 -10.755 1.00 91.69 624 SER A C 1
ATOM 4985 O O . SER A 1 624 ? 3.721 14.641 -9.847 1.00 91.69 624 SER A O 1
ATOM 4987 N N . PHE A 1 625 ? 4.642 13.460 -11.533 1.00 93.75 625 PHE A N 1
ATOM 4988 C CA . PHE A 1 625 ? 3.817 12.279 -11.322 1.00 93.75 625 PHE A CA 1
ATOM 4989 C C . PHE A 1 625 ? 4.663 11.009 -11.443 1.00 93.75 625 PHE A C 1
ATOM 4991 O O . PHE A 1 625 ? 5.152 10.675 -12.517 1.00 93.75 625 PHE A O 1
ATOM 4998 N N . ILE A 1 626 ? 4.851 10.311 -10.326 1.00 98.31 626 ILE A N 1
ATOM 4999 C CA . ILE A 1 626 ? 5.470 8.985 -10.287 1.00 98.31 626 ILE A CA 1
ATOM 5000 C C . ILE A 1 626 ? 4.349 7.976 -10.067 1.00 98.31 626 ILE A C 1
ATOM 5002 O O . ILE A 1 626 ? 3.611 8.070 -9.084 1.00 98.31 626 ILE A O 1
ATOM 5006 N N . GLU A 1 627 ? 4.213 7.010 -10.966 1.00 97.69 627 GLU A N 1
ATOM 5007 C CA . GLU A 1 627 ? 3.236 5.938 -10.815 1.00 97.69 627 GLU A CA 1
ATOM 5008 C C . GLU A 1 627 ? 3.806 4.558 -11.138 1.00 97.69 627 GLU A C 1
ATOM 5010 O O . GLU A 1 627 ? 4.686 4.405 -11.986 1.00 97.69 627 GLU A O 1
ATOM 5015 N N . ASN A 1 628 ? 3.245 3.543 -10.481 1.00 96.69 628 ASN A N 1
ATOM 5016 C CA . ASN A 1 628 ? 3.428 2.133 -10.828 1.00 96.69 628 ASN A CA 1
ATOM 5017 C C . ASN A 1 628 ? 4.886 1.654 -10.711 1.00 96.69 628 ASN A C 1
ATOM 5019 O O . ASN A 1 628 ? 5.306 0.775 -11.459 1.00 96.69 628 ASN A O 1
ATOM 5023 N N . VAL A 1 629 ? 5.661 2.251 -9.798 1.00 98.56 629 VAL A N 1
ATOM 5024 C CA . VAL A 1 629 ? 7.063 1.888 -9.552 1.00 98.56 629 VAL A CA 1
ATOM 5025 C C . VAL A 1 629 ? 7.131 0.916 -8.378 1.00 98.56 629 VAL A C 1
ATOM 5027 O O . VAL A 1 629 ? 6.846 1.303 -7.244 1.00 98.56 629 VAL A O 1
ATOM 5030 N N . GLY A 1 630 ? 7.505 -0.333 -8.653 1.00 98.44 630 GLY A N 1
ATOM 5031 C CA . GLY A 1 630 ? 7.808 -1.341 -7.638 1.00 98.44 630 GLY A CA 1
ATOM 5032 C C . GLY A 1 630 ? 9.309 -1.436 -7.384 1.00 98.44 630 GLY A C 1
ATOM 5033 O O . GLY A 1 630 ? 10.072 -1.656 -8.325 1.00 98.44 630 GLY A O 1
ATOM 5034 N N . LEU A 1 631 ? 9.737 -1.270 -6.131 1.00 98.75 631 LEU A N 1
ATOM 5035 C CA . LEU A 1 631 ? 11.127 -1.458 -5.709 1.00 98.75 631 LEU A CA 1
ATOM 5036 C C . LEU A 1 631 ? 11.251 -2.718 -4.840 1.00 98.75 631 LEU A C 1
ATOM 5038 O O . LEU A 1 631 ? 10.628 -2.799 -3.783 1.00 98.75 631 LEU A O 1
ATOM 5042 N N . ILE A 1 632 ? 12.074 -3.683 -5.247 1.00 98.06 632 ILE A N 1
ATOM 5043 C CA . ILE A 1 632 ? 12.238 -4.966 -4.546 1.00 98.06 632 ILE A CA 1
ATOM 5044 C C . ILE A 1 632 ? 13.681 -5.152 -4.072 1.00 98.06 632 ILE A C 1
ATOM 5046 O O . ILE A 1 632 ? 14.638 -4.855 -4.786 1.00 98.06 632 ILE A O 1
ATOM 5050 N N . ASN A 1 633 ? 13.843 -5.686 -2.860 1.00 96.88 633 ASN A N 1
ATOM 5051 C CA . ASN A 1 633 ? 15.143 -5.918 -2.228 1.00 96.88 633 ASN A CA 1
ATOM 5052 C C . ASN A 1 633 ? 16.021 -4.650 -2.216 1.00 96.88 633 ASN A C 1
ATOM 5054 O O . ASN A 1 633 ? 17.180 -4.677 -2.633 1.00 96.88 633 ASN A O 1
ATOM 5058 N N . VAL A 1 634 ? 15.443 -3.524 -1.784 1.00 97.94 634 VAL A N 1
ATOM 5059 C CA . VAL A 1 634 ? 16.187 -2.266 -1.616 1.00 97.94 634 VAL A CA 1
ATOM 5060 C C . VAL A 1 634 ? 17.071 -2.310 -0.369 1.00 97.94 634 VAL A C 1
ATOM 5062 O O . VAL A 1 634 ? 16.688 -2.889 0.651 1.00 97.94 634 VAL A O 1
ATOM 5065 N N . ASP A 1 635 ? 18.223 -1.650 -0.436 1.00 98.25 635 ASP A N 1
ATOM 5066 C CA . ASP A 1 635 ? 19.088 -1.386 0.716 1.00 98.25 635 ASP A CA 1
ATOM 5067 C C . ASP A 1 635 ? 19.552 0.077 0.657 1.00 98.25 635 ASP A C 1
ATOM 5069 O O . ASP A 1 635 ? 20.353 0.462 -0.200 1.00 98.25 635 ASP A O 1
ATOM 5073 N N . VAL A 1 636 ? 18.952 0.921 1.501 1.00 98.56 636 VAL A N 1
ATOM 5074 C CA . VAL A 1 636 ? 19.092 2.384 1.437 1.00 98.56 636 VAL A CA 1
ATOM 5075 C C . VAL A 1 636 ? 19.532 2.942 2.787 1.00 98.56 636 VAL A C 1
ATOM 5077 O O . VAL A 1 636 ? 18.765 2.942 3.745 1.00 98.56 636 VAL A O 1
ATOM 5080 N N . GLU A 1 637 ? 20.742 3.492 2.846 1.00 97.69 637 GLU A N 1
ATOM 5081 C CA . GLU A 1 637 ? 21.318 4.183 4.000 1.00 97.69 637 GLU A CA 1
ATOM 5082 C C . GLU A 1 637 ? 21.513 5.682 3.686 1.00 97.69 637 GLU A C 1
ATOM 5084 O O . GLU A 1 637 ? 22.303 6.064 2.817 1.00 97.69 637 GLU A O 1
ATOM 5089 N N . GLY A 1 638 ? 20.794 6.555 4.395 1.00 94.75 638 GLY A N 1
ATOM 5090 C CA . GLY A 1 638 ? 20.824 8.012 4.228 1.00 94.75 638 GLY A CA 1
ATOM 5091 C C . GLY A 1 638 ? 21.210 8.786 5.497 1.00 94.75 638 GLY A C 1
ATOM 5092 O O . GLY A 1 638 ? 21.435 8.213 6.560 1.00 94.75 638 GLY A O 1
ATOM 5093 N N . GLY A 1 639 ? 21.352 10.109 5.362 1.00 89.62 639 GLY A N 1
ATOM 5094 C CA . GLY A 1 639 ? 21.853 11.005 6.417 1.00 89.62 639 GLY A CA 1
ATOM 5095 C C . GLY A 1 639 ? 20.794 11.606 7.357 1.00 89.62 639 GLY A C 1
ATOM 5096 O O . GLY A 1 639 ? 19.748 11.016 7.624 1.00 89.62 639 GLY A O 1
ATOM 5097 N N . ASP A 1 640 ? 21.064 12.825 7.840 1.00 89.69 640 ASP A N 1
ATOM 5098 C CA . ASP A 1 640 ? 20.255 13.601 8.803 1.00 89.69 640 ASP A CA 1
ATOM 5099 C C . ASP A 1 640 ? 19.127 14.447 8.161 1.00 89.69 640 ASP A C 1
ATOM 5101 O O . ASP A 1 640 ? 18.607 15.395 8.762 1.00 89.69 640 ASP A O 1
ATOM 5105 N N . TYR A 1 641 ? 18.725 14.094 6.936 1.00 93.94 641 TYR A N 1
ATOM 5106 C CA . TYR A 1 641 ? 17.680 14.767 6.150 1.00 93.94 641 TYR A CA 1
ATOM 5107 C C . TYR A 1 641 ? 16.555 13.798 5.756 1.00 93.94 641 TYR A C 1
ATOM 5109 O O . TYR A 1 641 ? 16.107 13.023 6.593 1.00 93.94 641 TYR A O 1
ATOM 5117 N N . ASN A 1 642 ? 16.027 13.892 4.532 1.00 97.75 642 ASN A N 1
ATOM 5118 C CA . ASN A 1 642 ? 14.927 13.064 4.058 1.00 97.75 642 ASN A CA 1
ATOM 5119 C C . ASN A 1 642 ? 15.481 11.831 3.339 1.00 97.75 642 ASN A C 1
ATOM 5121 O O . ASN A 1 642 ? 16.304 11.968 2.429 1.00 97.75 642 ASN A O 1
ATOM 5125 N N . VAL A 1 643 ? 15.031 10.652 3.764 1.00 98.44 643 VAL A N 1
ATOM 5126 C CA . VAL A 1 643 ? 15.445 9.345 3.245 1.00 98.44 643 VAL A CA 1
ATOM 5127 C C . VAL A 1 643 ? 14.192 8.527 2.954 1.00 98.44 643 VAL A C 1
ATOM 5129 O O . VAL A 1 643 ? 13.403 8.266 3.859 1.00 98.44 643 VAL A O 1
ATOM 5132 N N . GLY A 1 644 ? 14.005 8.132 1.700 1.00 98.25 644 GLY A N 1
ATOM 5133 C CA . GLY A 1 644 ? 12.984 7.177 1.283 1.00 98.25 644 GLY A CA 1
ATOM 5134 C C . GLY A 1 644 ? 13.543 6.245 0.221 1.00 98.25 644 GLY A C 1
ATOM 5135 O O . GLY A 1 644 ? 14.481 6.608 -0.477 1.00 98.25 644 GLY A O 1
ATOM 5136 N N . SER A 1 645 ? 12.996 5.041 0.072 1.00 98.38 645 SER A N 1
ATOM 5137 C CA . SER A 1 645 ? 13.451 4.137 -0.995 1.00 98.38 645 SER A CA 1
ATOM 5138 C C . SER A 1 645 ? 13.148 4.701 -2.391 1.00 98.38 645 SER A C 1
ATOM 5140 O O . SER A 1 645 ? 14.021 4.726 -3.259 1.00 98.38 645 SER A O 1
ATOM 5142 N N . LEU A 1 646 ? 11.931 5.218 -2.593 1.00 98.81 646 LEU A N 1
ATOM 5143 C CA . LEU A 1 646 ? 11.478 5.765 -3.870 1.00 98.81 646 LEU A CA 1
ATOM 5144 C C . LEU A 1 646 ? 11.747 7.265 -3.984 1.00 98.81 646 LEU A C 1
ATOM 5146 O O . LEU A 1 646 ? 12.260 7.702 -5.013 1.00 98.81 646 LEU A O 1
ATOM 5150 N N . VAL A 1 647 ? 11.406 8.049 -2.955 1.00 98.88 647 VAL A N 1
ATOM 5151 C CA . VAL A 1 647 ? 11.548 9.514 -2.983 1.00 98.88 647 VAL A CA 1
ATOM 5152 C C . VAL A 1 647 ? 12.144 10.048 -1.680 1.00 98.88 647 VAL A C 1
ATOM 5154 O O . VAL A 1 647 ? 11.581 9.841 -0.608 1.00 98.88 647 VAL A O 1
ATOM 5157 N N . GLY A 1 648 ? 13.222 10.830 -1.760 1.00 98.56 648 GLY A N 1
ATOM 5158 C CA . GLY A 1 648 ? 13.718 11.602 -0.616 1.00 98.56 648 GLY A CA 1
ATOM 5159 C C . GLY A 1 648 ? 12.677 12.626 -0.149 1.00 98.56 648 GLY A C 1
ATOM 5160 O O . GLY A 1 648 ? 12.151 12.534 0.964 1.00 98.56 648 GLY A O 1
ATOM 5161 N N . ARG A 1 649 ? 12.306 13.566 -1.027 1.00 98.50 649 ARG A N 1
ATOM 5162 C CA . ARG A 1 649 ? 11.272 14.581 -0.781 1.00 98.50 649 ARG A CA 1
ATOM 5163 C C . ARG A 1 649 ? 10.290 14.751 -1.941 1.00 98.50 649 ARG A C 1
ATOM 5165 O O . ARG A 1 649 ? 10.677 15.034 -3.072 1.00 98.50 649 ARG A O 1
ATOM 5172 N N . ASN A 1 650 ? 9.004 14.691 -1.604 1.00 98.62 650 ASN A N 1
ATOM 5173 C CA . ASN A 1 650 ? 7.885 15.073 -2.457 1.00 98.62 650 ASN A CA 1
ATOM 5174 C C . ASN A 1 650 ? 7.351 16.462 -2.069 1.00 98.62 650 ASN A C 1
ATOM 5176 O O . ASN A 1 650 ? 6.795 16.623 -0.984 1.00 98.62 650 ASN A O 1
ATOM 5180 N N . ASP A 1 651 ? 7.502 17.460 -2.940 1.00 97.25 651 ASP A N 1
ATOM 5181 C CA . ASP A 1 651 ? 7.063 18.847 -2.723 1.00 97.25 651 ASP A CA 1
ATOM 5182 C C . ASP A 1 651 ? 5.937 19.181 -3.723 1.00 97.25 651 ASP A C 1
ATOM 5184 O O . ASP A 1 651 ? 6.188 19.640 -4.833 1.00 97.25 651 ASP A O 1
ATOM 5188 N N . ASP A 1 652 ? 4.688 18.892 -3.345 1.00 94.94 652 ASP A N 1
ATOM 5189 C CA . ASP A 1 652 ? 3.464 19.041 -4.159 1.00 94.94 652 ASP A CA 1
ATOM 5190 C C . ASP A 1 652 ? 3.364 18.135 -5.414 1.00 94.94 652 ASP A C 1
ATOM 5192 O O . ASP A 1 652 ? 2.485 18.333 -6.260 1.00 94.94 652 ASP A O 1
ATOM 5196 N N . GLY A 1 653 ? 4.227 17.123 -5.548 1.00 95.75 653 GLY A N 1
ATOM 5197 C CA . GLY A 1 653 ? 4.122 16.067 -6.562 1.00 95.75 653 GLY A CA 1
ATOM 5198 C C . GLY A 1 653 ? 3.156 14.939 -6.167 1.00 95.75 653 GLY A C 1
ATOM 5199 O O . GLY A 1 653 ? 2.660 14.862 -5.036 1.00 95.75 653 GLY A O 1
ATOM 5200 N N . LYS A 1 654 ? 2.878 14.030 -7.106 1.00 97.69 654 LYS A N 1
ATOM 5201 C CA . LYS A 1 654 ? 2.000 12.869 -6.893 1.00 97.69 654 LYS A CA 1
ATOM 5202 C C . LYS A 1 654 ? 2.764 11.550 -7.031 1.00 97.69 654 LYS A C 1
ATOM 5204 O O . LYS A 1 654 ? 3.464 11.347 -8.019 1.00 97.69 654 LYS A O 1
ATOM 5209 N N . ILE A 1 655 ? 2.552 10.643 -6.081 1.00 98.81 655 ILE A N 1
ATOM 5210 C CA . ILE A 1 655 ? 3.046 9.261 -6.074 1.00 98.81 655 ILE A CA 1
ATOM 5211 C C . ILE A 1 655 ? 1.820 8.337 -6.025 1.00 98.81 655 ILE A C 1
ATOM 5213 O O . ILE A 1 655 ? 0.954 8.525 -5.166 1.00 98.81 655 ILE A O 1
ATOM 5217 N N . ALA A 1 656 ? 1.689 7.392 -6.963 1.00 97.94 656 ALA A N 1
ATOM 5218 C CA . ALA A 1 656 ? 0.505 6.529 -7.048 1.00 97.94 656 ALA A CA 1
ATOM 5219 C C . ALA A 1 656 ? 0.792 5.074 -7.434 1.00 97.94 656 ALA A C 1
ATOM 5221 O O . ALA A 1 656 ? 1.489 4.813 -8.410 1.00 97.94 656 ALA A O 1
ATOM 5222 N N . ASN A 1 657 ? 0.153 4.128 -6.740 1.00 96.06 657 ASN A N 1
ATOM 5223 C CA . ASN A 1 657 ? 0.280 2.685 -6.998 1.00 96.06 657 ASN A CA 1
ATOM 5224 C C . ASN A 1 657 ? 1.746 2.192 -7.008 1.00 96.06 657 ASN A C 1
ATOM 5226 O O . ASN A 1 657 ? 2.093 1.275 -7.752 1.00 96.06 657 ASN A O 1
ATOM 5230 N N . SER A 1 658 ? 2.608 2.831 -6.215 1.00 98.62 658 SER A N 1
ATOM 5231 C CA . SER A 1 658 ? 4.036 2.515 -6.119 1.00 98.62 658 SER A CA 1
ATOM 5232 C C . SER A 1 658 ? 4.350 1.869 -4.774 1.00 98.62 658 SER A C 1
ATOM 5234 O O . SER A 1 658 ? 3.662 2.126 -3.782 1.00 98.62 658 SER A O 1
ATOM 5236 N N . TYR A 1 659 ? 5.394 1.048 -4.723 1.00 98.75 659 TYR A N 1
ATOM 5237 C CA . TYR A 1 659 ? 5.756 0.330 -3.507 1.00 98.75 659 TYR A CA 1
ATOM 5238 C C . TYR A 1 659 ? 7.248 0.060 -3.374 1.00 98.75 659 TYR A C 1
ATOM 5240 O O . TYR A 1 659 ? 8.006 0.154 -4.339 1.00 98.75 659 TYR A O 1
ATOM 5248 N N . ALA A 1 660 ? 7.653 -0.297 -2.158 1.00 98.69 660 ALA A N 1
ATOM 5249 C CA . ALA A 1 660 ? 9.004 -0.733 -1.851 1.00 98.69 660 ALA A CA 1
ATOM 5250 C C . ALA A 1 660 ? 9.018 -1.900 -0.857 1.00 98.69 660 ALA A C 1
ATOM 5252 O O . ALA A 1 660 ? 8.178 -1.954 0.041 1.00 98.69 660 ALA A O 1
ATOM 5253 N N . ALA A 1 661 ? 10.001 -2.790 -0.988 1.00 98.19 661 ALA A N 1
ATOM 5254 C CA . ALA A 1 661 ? 10.302 -3.858 -0.038 1.00 98.19 661 ALA A CA 1
ATOM 5255 C C . ALA A 1 661 ? 11.822 -4.013 0.145 1.00 98.19 661 ALA A C 1
ATOM 5257 O O . ALA A 1 661 ? 12.571 -4.008 -0.837 1.00 98.19 661 ALA A O 1
ATOM 5258 N N . GLY A 1 662 ? 12.292 -4.154 1.388 1.00 97.44 662 GLY A N 1
ATOM 5259 C CA . GLY A 1 662 ? 13.725 -4.200 1.716 1.00 97.44 662 GLY A CA 1
ATOM 5260 C C . GLY A 1 662 ? 14.061 -3.525 3.048 1.00 97.44 662 GLY A C 1
ATOM 5261 O O . GLY A 1 662 ? 13.299 -3.639 4.005 1.00 97.44 662 GLY A O 1
ATOM 5262 N N . ASN A 1 663 ? 15.194 -2.820 3.108 1.00 97.69 663 ASN A N 1
ATOM 5263 C CA . ASN A 1 663 ? 15.676 -2.122 4.304 1.00 97.69 663 ASN A CA 1
ATOM 5264 C C . ASN A 1 663 ? 15.899 -0.627 4.021 1.00 97.69 663 ASN A C 1
ATOM 5266 O O . ASN A 1 663 ? 16.464 -0.264 2.986 1.00 97.69 663 ASN A O 1
ATOM 5270 N N . VAL A 1 664 ? 15.506 0.236 4.964 1.00 98.38 664 VAL A N 1
ATOM 5271 C CA . VAL A 1 664 ? 15.826 1.675 4.947 1.00 98.38 664 VAL A CA 1
ATOM 5272 C C . VAL A 1 664 ? 16.420 2.099 6.292 1.00 98.38 664 VAL A C 1
ATOM 5274 O O . VAL A 1 664 ? 15.863 1.832 7.359 1.00 98.38 664 VAL A O 1
ATOM 5277 N N . ALA A 1 665 ? 17.538 2.818 6.242 1.00 97.50 665 ALA A N 1
ATOM 5278 C CA . ALA A 1 665 ? 18.184 3.444 7.384 1.00 97.50 665 ALA A CA 1
ATOM 5279 C C . ALA A 1 665 ? 18.373 4.953 7.156 1.00 97.50 665 ALA A C 1
ATOM 5281 O O . ALA A 1 665 ? 18.882 5.374 6.118 1.00 97.50 665 ALA A O 1
ATOM 5282 N N . GLY A 1 666 ? 17.993 5.781 8.131 1.00 94.50 666 GLY A N 1
ATOM 5283 C CA . GLY A 1 666 ? 18.160 7.240 8.074 1.00 94.50 666 GLY A CA 1
ATOM 5284 C C . GLY A 1 666 ? 18.017 7.883 9.453 1.00 94.50 666 GLY A C 1
ATOM 5285 O O . GLY A 1 666 ? 17.262 7.390 10.283 1.00 94.50 666 GLY A O 1
ATOM 5286 N N . ASP A 1 667 ? 18.753 8.959 9.740 1.00 91.88 667 ASP A N 1
ATOM 5287 C CA . ASP A 1 667 ? 18.811 9.526 11.103 1.00 91.88 667 ASP A CA 1
ATOM 5288 C C . ASP A 1 667 ? 17.612 10.440 11.422 1.00 91.88 667 ASP A C 1
ATOM 5290 O O . ASP A 1 667 ? 17.110 10.447 12.545 1.00 91.88 667 ASP A O 1
ATOM 5294 N N . ASN A 1 668 ? 17.124 11.185 10.431 1.00 92.19 668 ASN A N 1
ATOM 5295 C CA . ASN A 1 668 ? 15.988 12.100 10.573 1.00 92.19 668 ASN A CA 1
ATOM 5296 C C . ASN A 1 668 ? 14.786 11.555 9.773 1.00 92.19 668 ASN A C 1
ATOM 5298 O O . ASN A 1 668 ? 14.490 10.372 9.896 1.00 92.19 668 ASN A O 1
ATOM 5302 N N . ASN A 1 669 ? 14.134 12.370 8.932 1.00 96.25 669 ASN A N 1
ATOM 5303 C CA . ASN A 1 669 ? 12.917 12.039 8.170 1.00 96.25 669 ASN A CA 1
ATOM 5304 C C . ASN A 1 669 ? 13.061 10.771 7.289 1.00 96.25 669 ASN A C 1
ATOM 5306 O O . ASN A 1 669 ? 13.303 10.860 6.081 1.00 96.25 669 ASN A O 1
ATOM 5310 N N . ALA A 1 670 ? 12.890 9.598 7.894 1.00 97.94 670 ALA A N 1
ATOM 5311 C CA . ALA A 1 670 ? 13.108 8.287 7.298 1.00 97.94 670 ALA A CA 1
ATOM 5312 C C . ALA A 1 670 ? 11.758 7.611 7.044 1.00 97.94 670 ALA A C 1
ATOM 5314 O O . ALA A 1 670 ? 11.027 7.288 7.984 1.00 97.94 670 ALA A O 1
ATOM 5315 N N . GLY A 1 671 ? 11.424 7.428 5.768 1.00 98.31 671 GLY A N 1
ATOM 5316 C CA . GLY A 1 671 ? 10.205 6.773 5.307 1.00 98.31 671 GLY A CA 1
ATOM 5317 C C . GLY A 1 671 ? 10.505 5.511 4.512 1.00 98.31 671 GLY A C 1
ATOM 5318 O O . GLY A 1 671 ? 11.451 5.494 3.731 1.00 98.31 671 GLY A O 1
ATOM 5319 N N . GLY A 1 672 ? 9.690 4.463 4.639 1.00 98.25 672 GLY A N 1
ATOM 5320 C CA . GLY A 1 672 ? 9.908 3.235 3.863 1.00 98.25 672 GLY A CA 1
ATOM 5321 C C . GLY A 1 672 ? 9.750 3.456 2.360 1.00 98.25 672 GLY A C 1
ATOM 5322 O O . GLY A 1 672 ? 10.480 2.852 1.578 1.00 98.25 672 GLY A O 1
ATOM 5323 N N . LEU A 1 673 ? 8.873 4.383 1.954 1.00 98.69 673 LEU A N 1
ATOM 5324 C CA . LEU A 1 673 ? 8.700 4.816 0.563 1.00 98.69 673 LEU A CA 1
ATOM 5325 C C . LEU A 1 673 ? 9.179 6.259 0.335 1.00 98.69 673 LEU A C 1
ATOM 5327 O O . LEU A 1 673 ? 9.850 6.528 -0.665 1.00 98.69 673 LEU A O 1
ATOM 5331 N N . VAL A 1 674 ? 8.840 7.183 1.247 1.00 98.88 674 VAL A N 1
ATOM 5332 C CA . VAL A 1 674 ? 9.072 8.629 1.071 1.00 98.88 674 VAL A CA 1
ATOM 5333 C C . VAL A 1 674 ? 9.626 9.284 2.338 1.00 98.88 674 VAL A C 1
ATOM 5335 O O . VAL A 1 674 ? 8.950 9.305 3.360 1.00 98.88 674 VAL A O 1
ATOM 5338 N N . GLY A 1 675 ? 10.801 9.913 2.287 1.00 98.69 675 GLY A N 1
ATOM 5339 C CA . GLY A 1 675 ? 11.368 10.584 3.468 1.00 98.69 675 GLY A CA 1
ATOM 5340 C C . GLY A 1 675 ? 10.490 11.733 3.976 1.00 98.69 675 GLY A C 1
ATOM 5341 O O . GLY A 1 675 ? 10.079 11.767 5.139 1.00 98.69 675 GLY A O 1
ATOM 5342 N N . ARG A 1 676 ? 10.125 12.651 3.075 1.00 98.69 676 ARG A N 1
ATOM 5343 C CA . ARG A 1 676 ? 9.204 13.761 3.357 1.00 98.69 676 ARG A CA 1
ATOM 5344 C C . ARG A 1 676 ? 8.140 13.921 2.275 1.00 98.69 676 ARG A C 1
ATOM 5346 O O . ARG A 1 676 ? 8.471 14.037 1.099 1.00 98.69 676 ARG A O 1
ATOM 5353 N N . ASN A 1 677 ? 6.881 14.050 2.685 1.00 98.75 677 ASN A N 1
ATOM 5354 C CA . ASN A 1 677 ? 5.750 14.321 1.803 1.00 98.75 677 ASN A CA 1
ATOM 5355 C C . ASN A 1 677 ? 5.079 15.667 2.115 1.00 98.75 677 ASN A C 1
ATOM 5357 O O . ASN A 1 677 ? 4.576 15.858 3.217 1.00 98.75 677 ASN A O 1
ATOM 5361 N N . ASN A 1 678 ? 4.999 16.554 1.124 1.00 97.88 678 ASN A N 1
ATOM 5362 C CA . ASN A 1 678 ? 4.030 17.652 1.080 1.00 97.88 678 ASN A CA 1
ATOM 5363 C C . ASN A 1 678 ? 2.954 17.438 -0.006 1.00 97.88 678 ASN A C 1
ATOM 5365 O O . ASN A 1 678 ? 1.980 18.178 -0.061 1.00 97.88 678 ASN A O 1
ATOM 5369 N N . GLY A 1 679 ? 3.144 16.462 -0.898 1.00 97.62 679 GLY A N 1
ATOM 5370 C CA . GLY A 1 679 ? 2.240 16.183 -2.010 1.00 97.62 679 GLY A CA 1
ATOM 5371 C C . GLY A 1 679 ? 1.220 15.085 -1.703 1.00 97.62 679 GLY A C 1
ATOM 5372 O O . GLY A 1 679 ? 0.770 14.920 -0.568 1.00 97.62 679 GLY A O 1
ATOM 5373 N N . ILE A 1 680 ? 0.844 14.328 -2.734 1.00 97.62 680 ILE A N 1
ATOM 5374 C CA . ILE A 1 680 ? -0.160 13.257 -2.650 1.00 97.62 680 ILE A CA 1
ATOM 5375 C C . ILE A 1 680 ? 0.521 11.896 -2.798 1.00 97.62 680 ILE A C 1
ATOM 5377 O O . ILE A 1 680 ? 1.178 11.647 -3.808 1.00 97.62 680 ILE A O 1
ATOM 5381 N N . ILE A 1 681 ? 0.293 11.005 -1.836 1.00 98.81 681 ILE A N 1
ATOM 5382 C CA . ILE A 1 681 ? 0.613 9.575 -1.903 1.00 98.81 681 ILE A CA 1
ATOM 5383 C C . ILE A 1 681 ? -0.715 8.814 -1.892 1.00 98.81 681 ILE A C 1
ATOM 5385 O O . ILE A 1 681 ? -1.530 9.015 -0.993 1.00 98.81 681 ILE A O 1
ATOM 5389 N N . VAL A 1 682 ? -0.958 7.975 -2.902 1.00 98.44 682 VAL A N 1
ATOM 5390 C CA . VAL A 1 682 ? -2.225 7.238 -3.043 1.00 98.44 682 VAL A CA 1
ATOM 5391 C C . VAL A 1 682 ? -2.010 5.799 -3.513 1.00 98.44 682 VAL A C 1
ATOM 5393 O O . VAL A 1 682 ? -1.143 5.551 -4.354 1.00 98.44 682 VAL A O 1
ATOM 5396 N N . ASN A 1 683 ? -2.790 4.841 -3.002 1.00 95.88 683 ASN A N 1
ATOM 5397 C CA . ASN A 1 683 ? -2.700 3.413 -3.362 1.00 95.88 683 ASN A CA 1
ATOM 5398 C C . ASN A 1 683 ? -1.283 2.812 -3.214 1.00 95.88 683 ASN A C 1
ATOM 5400 O O . ASN A 1 683 ? -0.925 1.906 -3.963 1.00 95.88 683 ASN A O 1
ATOM 5404 N N . SER A 1 684 ? -0.436 3.369 -2.348 1.00 98.44 684 SER A N 1
ATOM 5405 C CA . SER A 1 684 ? 1.005 3.080 -2.315 1.00 98.44 684 SER A CA 1
ATOM 5406 C C . SER A 1 684 ? 1.399 2.435 -0.988 1.00 98.44 684 SER A C 1
ATOM 5408 O O . SER A 1 684 ? 0.732 2.654 0.023 1.00 98.44 684 SER A O 1
ATOM 5410 N N . TYR A 1 685 ? 2.460 1.628 -0.965 1.00 98.69 685 TYR A N 1
ATOM 5411 C CA . TYR A 1 685 ? 2.794 0.867 0.242 1.00 98.69 685 TYR A CA 1
ATOM 5412 C C . TYR A 1 685 ? 4.285 0.596 0.455 1.00 98.69 685 TYR A C 1
ATOM 5414 O O . TYR A 1 685 ? 5.100 0.735 -0.453 1.00 98.69 685 TYR A O 1
ATOM 5422 N N . ALA A 1 686 ? 4.649 0.224 1.682 1.00 98.56 686 ALA A N 1
ATOM 5423 C CA . ALA A 1 686 ? 6.017 -0.128 2.047 1.00 98.56 686 ALA A CA 1
ATOM 5424 C C . ALA A 1 686 ? 6.069 -1.384 2.930 1.00 98.56 686 ALA A C 1
ATOM 5426 O O . ALA A 1 686 ? 5.540 -1.418 4.042 1.00 98.56 686 ALA A O 1
ATOM 5427 N N . GLU A 1 687 ? 6.769 -2.405 2.449 1.00 98.00 687 GLU A N 1
ATOM 5428 C CA . GLU A 1 687 ? 7.093 -3.646 3.164 1.00 98.00 687 GLU A CA 1
ATOM 5429 C C . GLU A 1 687 ? 8.590 -3.617 3.519 1.00 98.00 687 GLU A C 1
ATOM 5431 O O . GLU A 1 687 ? 9.383 -4.475 3.132 1.00 98.00 687 GLU A O 1
ATOM 5436 N N . VAL A 1 688 ? 8.986 -2.522 4.174 1.00 93.94 688 VAL A N 1
ATOM 5437 C CA . VAL A 1 688 ? 10.376 -2.140 4.441 1.00 93.94 688 VAL A CA 1
ATOM 5438 C C . VAL A 1 688 ? 10.621 -2.107 5.943 1.00 93.94 688 VAL A C 1
ATOM 5440 O O . VAL A 1 688 ? 9.915 -1.394 6.655 1.00 93.94 688 VAL A O 1
ATOM 5443 N N . ASP A 1 689 ? 11.645 -2.818 6.411 1.00 97.25 689 ASP A N 1
ATOM 5444 C CA . ASP A 1 689 ? 12.131 -2.680 7.786 1.00 97.25 689 ASP A CA 1
ATOM 5445 C C . ASP A 1 689 ? 12.937 -1.379 7.912 1.00 97.25 689 ASP A C 1
ATOM 5447 O O . ASP A 1 689 ? 13.874 -1.131 7.143 1.00 97.25 689 ASP A O 1
ATOM 5451 N N . ILE A 1 690 ? 12.584 -0.537 8.890 1.00 97.38 690 ILE A N 1
ATOM 5452 C CA . ILE A 1 690 ? 13.168 0.801 9.049 1.00 97.38 690 ILE A CA 1
ATOM 5453 C C . ILE A 1 690 ? 13.901 0.938 10.374 1.00 97.38 690 ILE A C 1
ATOM 5455 O O . ILE A 1 690 ? 13.357 0.665 11.447 1.00 97.38 690 ILE A O 1
ATOM 5459 N N . THR A 1 691 ? 15.128 1.455 10.302 1.00 96.69 691 THR A N 1
ATOM 5460 C CA . THR A 1 691 ? 15.882 1.918 11.472 1.00 96.69 691 THR A CA 1
ATOM 5461 C C . THR A 1 691 ? 16.235 3.394 11.331 1.00 96.69 691 THR A C 1
ATOM 5463 O O . THR A 1 691 ? 16.930 3.787 10.399 1.00 96.69 691 THR A O 1
ATOM 5466 N N . GLY A 1 692 ? 15.822 4.209 12.296 1.00 95.19 692 GLY A N 1
ATOM 5467 C CA . GLY A 1 692 ? 16.213 5.612 12.361 1.00 95.19 692 GLY A CA 1
ATOM 5468 C C . GLY A 1 692 ? 16.289 6.166 13.774 1.00 95.19 692 GLY A C 1
ATOM 5469 O O . GLY A 1 692 ? 16.423 5.420 14.748 1.00 95.19 692 GLY A O 1
ATOM 5470 N N . ASN A 1 693 ? 16.226 7.489 13.895 1.00 94.44 693 ASN A N 1
ATOM 5471 C CA . ASN A 1 693 ? 16.352 8.185 15.171 1.00 94.44 693 ASN A CA 1
ATOM 5472 C C . ASN A 1 693 ? 15.176 9.158 15.374 1.00 94.44 693 ASN A C 1
ATOM 5474 O O . ASN A 1 693 ? 14.301 8.844 16.181 1.00 94.44 693 ASN A O 1
ATOM 5478 N N . ASP A 1 694 ? 15.053 10.241 14.612 1.00 95.31 694 ASP A N 1
ATOM 5479 C CA . ASP A 1 694 ? 13.944 11.200 14.761 1.00 95.31 694 ASP A CA 1
ATOM 5480 C C . ASP A 1 694 ? 13.042 11.202 13.511 1.00 95.31 694 ASP A C 1
ATOM 5482 O O . ASP A 1 694 ? 13.565 11.192 12.411 1.00 95.31 694 ASP A O 1
ATOM 5486 N N . LEU A 1 695 ? 11.707 11.262 13.643 1.00 97.69 695 LEU A N 1
ATOM 5487 C CA . LEU A 1 695 ? 10.761 11.361 12.504 1.00 97.69 695 LEU A CA 1
ATOM 5488 C C . LEU A 1 695 ? 10.775 10.138 11.561 1.00 97.69 695 LEU A C 1
ATOM 5490 O O . LEU A 1 695 ? 10.934 10.253 10.344 1.00 97.69 695 LEU A O 1
ATOM 5494 N N . VAL A 1 696 ? 10.567 8.954 12.143 1.00 98.50 696 VAL A N 1
ATOM 5495 C CA . VAL A 1 696 ? 10.663 7.652 11.460 1.00 98.50 696 VAL A CA 1
ATOM 5496 C C . VAL A 1 696 ? 9.268 7.080 11.184 1.00 98.50 696 VAL A C 1
ATOM 5498 O O . VAL A 1 696 ? 8.456 6.963 12.105 1.00 98.50 696 VAL A O 1
ATOM 5501 N N . GLY A 1 697 ? 8.980 6.704 9.935 1.00 98.50 697 GLY A N 1
ATOM 5502 C CA . GLY A 1 697 ? 7.660 6.236 9.508 1.00 98.50 697 GLY A CA 1
ATOM 5503 C C . GLY A 1 697 ? 7.694 5.082 8.509 1.00 98.50 697 GLY A C 1
ATOM 5504 O O . GLY A 1 697 ? 8.385 5.180 7.502 1.00 98.50 697 GLY A O 1
ATOM 5505 N N . GLY A 1 698 ? 6.912 4.018 8.722 1.00 98.50 698 GLY A N 1
ATOM 5506 C CA . GLY A 1 698 ? 6.916 2.841 7.833 1.00 98.50 698 GLY A CA 1
ATOM 5507 C C . GLY A 1 698 ? 6.637 3.146 6.357 1.00 98.50 698 GLY A C 1
ATOM 5508 O O . GLY A 1 698 ? 7.232 2.521 5.489 1.00 98.50 698 GLY A O 1
ATOM 5509 N N . LEU A 1 699 ? 5.818 4.159 6.048 1.00 98.81 699 LEU A N 1
ATOM 5510 C CA . LEU A 1 699 ? 5.622 4.675 4.686 1.00 98.81 699 LEU A CA 1
ATOM 5511 C C . LEU A 1 699 ? 6.306 6.037 4.488 1.00 98.81 699 LEU A C 1
ATOM 5513 O O . LEU A 1 699 ? 7.024 6.223 3.500 1.00 98.81 699 LEU A O 1
ATOM 5517 N N . VAL A 1 700 ? 6.083 6.980 5.416 1.00 98.88 700 VAL A N 1
ATOM 5518 C CA . VAL A 1 700 ? 6.519 8.383 5.296 1.00 98.88 700 VAL A CA 1
ATOM 5519 C C . VAL A 1 700 ? 7.184 8.895 6.573 1.00 98.88 700 VAL A C 1
ATOM 5521 O O . VAL A 1 700 ? 6.536 8.939 7.611 1.00 98.88 700 VAL A O 1
ATOM 5524 N N . GLY A 1 701 ? 8.421 9.393 6.519 1.00 98.56 701 GLY A N 1
ATOM 5525 C CA . GLY A 1 701 ? 9.067 9.983 7.705 1.00 98.56 701 GLY A CA 1
ATOM 5526 C C . GLY A 1 701 ? 8.303 11.207 8.234 1.00 98.56 701 GLY A C 1
ATOM 5527 O O . GLY A 1 701 ? 7.789 11.213 9.358 1.00 98.56 701 GLY A O 1
ATOM 5528 N N . TYR A 1 702 ? 8.143 12.223 7.379 1.00 98.75 702 TYR A N 1
ATOM 5529 C CA . TYR A 1 702 ? 7.416 13.458 7.701 1.00 98.75 702 TYR A CA 1
ATOM 5530 C C . TYR A 1 702 ? 6.373 13.841 6.637 1.00 98.75 702 TYR A C 1
ATOM 5532 O O . TYR A 1 702 ? 6.722 14.207 5.515 1.00 98.75 702 TYR A O 1
ATOM 5540 N N . ASN A 1 703 ? 5.090 13.825 7.007 1.00 98.69 703 ASN A N 1
ATOM 5541 C CA . ASN A 1 703 ? 3.975 14.311 6.192 1.00 98.69 703 ASN A CA 1
ATOM 5542 C C . ASN A 1 703 ? 3.605 15.759 6.587 1.00 98.69 703 ASN A C 1
ATOM 5544 O O . ASN A 1 703 ? 2.994 15.993 7.628 1.00 98.69 703 ASN A O 1
ATOM 5548 N N . PHE A 1 704 ? 3.980 16.749 5.779 1.00 97.81 704 PHE A N 1
ATOM 5549 C CA . PHE A 1 704 ? 3.775 18.180 6.032 1.00 97.81 704 PHE A CA 1
ATOM 5550 C C . PHE A 1 704 ? 2.788 18.773 5.025 1.00 97.81 704 PHE A C 1
ATOM 5552 O O . PHE A 1 704 ? 3.151 18.982 3.875 1.00 97.81 704 PHE A O 1
ATOM 5559 N N . ASP A 1 705 ? 1.556 19.066 5.446 1.00 96.69 705 ASP A N 1
ATOM 5560 C CA . ASP A 1 705 ? 0.453 19.553 4.587 1.00 96.69 705 ASP A CA 1
ATOM 5561 C C . ASP A 1 705 ? 0.055 18.580 3.444 1.00 96.69 705 ASP A C 1
ATOM 5563 O O . ASP A 1 705 ? -0.851 18.868 2.667 1.00 96.69 705 ASP A O 1
ATOM 5567 N N . GLY A 1 706 ? 0.695 17.404 3.370 1.00 96.31 706 GLY A N 1
ATOM 5568 C CA . GLY A 1 706 ? 0.479 16.378 2.352 1.00 96.31 706 GLY A CA 1
ATOM 5569 C C . GLY A 1 706 ? -0.646 15.390 2.670 1.00 96.31 706 GLY A C 1
ATOM 5570 O O . GLY A 1 706 ? -1.109 15.263 3.811 1.00 96.31 706 GLY A O 1
ATOM 5571 N N . ALA A 1 707 ? -1.077 14.664 1.641 1.00 98.00 707 ALA A N 1
ATOM 5572 C CA . ALA A 1 707 ? -2.124 13.649 1.714 1.00 98.00 707 ALA A CA 1
ATOM 5573 C C . ALA A 1 707 ? -1.553 12.233 1.552 1.00 98.00 707 ALA A C 1
ATOM 5575 O O . ALA A 1 707 ? -0.754 11.987 0.646 1.00 98.00 707 ALA A O 1
ATOM 5576 N N . ILE A 1 708 ? -2.006 11.315 2.405 1.00 98.81 708 ILE A N 1
ATOM 5577 C CA . ILE A 1 708 ? -1.791 9.868 2.309 1.00 98.81 708 ILE A CA 1
ATOM 5578 C C . ILE A 1 708 ? -3.179 9.216 2.253 1.00 98.81 708 ILE A C 1
ATOM 5580 O O . ILE A 1 708 ? -3.973 9.382 3.176 1.00 98.81 708 ILE A O 1
ATOM 5584 N N . ASP A 1 709 ? -3.486 8.523 1.161 1.00 98.44 709 ASP A N 1
ATOM 5585 C CA . ASP A 1 709 ? -4.810 7.941 0.901 1.00 98.44 709 ASP A CA 1
ATOM 5586 C C . ASP A 1 709 ? -4.689 6.480 0.448 1.00 98.44 709 ASP A C 1
ATOM 5588 O O . ASP A 1 709 ? -3.832 6.153 -0.380 1.00 98.44 709 ASP A O 1
ATOM 5592 N N . ASN A 1 710 ? -5.532 5.595 0.982 1.00 96.38 710 ASN A N 1
ATOM 5593 C CA . ASN A 1 710 ? -5.581 4.172 0.625 1.00 96.38 710 ASN A CA 1
ATOM 5594 C C . ASN A 1 710 ? -4.187 3.499 0.577 1.00 96.38 710 ASN A C 1
ATOM 5596 O O . ASN A 1 710 ? -3.840 2.831 -0.397 1.00 96.38 710 ASN A O 1
ATOM 5600 N N . SER A 1 711 ? -3.341 3.769 1.573 1.00 98.56 711 SER A N 1
ATOM 5601 C CA . SER A 1 711 ? -1.909 3.430 1.561 1.00 98.56 711 SER A CA 1
ATOM 5602 C C . SER A 1 711 ? -1.491 2.735 2.862 1.00 98.56 711 SER A C 1
ATOM 5604 O O . SER A 1 711 ? -2.106 2.959 3.906 1.00 98.56 711 SER A O 1
ATOM 5606 N N . TYR A 1 712 ? -0.461 1.881 2.828 1.00 98.81 712 TYR A N 1
ATOM 5607 C CA . TYR A 1 712 ? -0.104 1.070 4.003 1.00 98.81 712 TYR A CA 1
ATOM 5608 C C . TYR A 1 712 ? 1.391 0.830 4.227 1.00 98.81 712 TYR A C 1
ATOM 5610 O O . TYR A 1 712 ? 2.216 0.988 3.329 1.00 98.81 712 TYR A O 1
ATOM 5618 N N . ALA A 1 713 ? 1.735 0.412 5.444 1.00 98.69 713 ALA A N 1
ATOM 5619 C CA . ALA A 1 713 ? 3.078 -0.029 5.813 1.00 98.69 713 ALA A CA 1
ATOM 5620 C C . ALA A 1 713 ? 3.047 -1.347 6.605 1.00 98.69 713 ALA A C 1
ATOM 5622 O O . ALA A 1 713 ? 2.172 -1.554 7.450 1.00 98.69 713 ALA A O 1
ATOM 5623 N N . ALA A 1 714 ? 3.996 -2.245 6.330 1.00 97.75 714 ALA A N 1
ATOM 5624 C CA . ALA A 1 714 ? 4.008 -3.597 6.897 1.00 97.75 714 ALA A CA 1
ATOM 5625 C C . ALA A 1 714 ? 5.337 -4.059 7.518 1.00 97.75 714 ALA A C 1
ATOM 5627 O O . ALA A 1 714 ? 5.326 -5.053 8.239 1.00 97.75 714 ALA A O 1
ATOM 5628 N N . GLY A 1 715 ? 6.454 -3.367 7.266 1.00 95.44 715 GLY A N 1
ATOM 5629 C CA . GLY A 1 715 ? 7.733 -3.668 7.922 1.00 95.44 715 GLY A CA 1
ATOM 5630 C C . GLY A 1 715 ? 7.837 -3.083 9.335 1.00 95.44 715 GLY A C 1
ATOM 5631 O O . GLY A 1 715 ? 7.075 -2.185 9.706 1.00 95.44 715 GLY A O 1
ATOM 5632 N N . ASP A 1 716 ? 8.780 -3.593 10.128 1.00 98.06 716 ASP A N 1
ATOM 5633 C CA . ASP A 1 716 ? 9.018 -3.129 11.499 1.00 98.06 716 ASP A CA 1
ATOM 5634 C C . ASP A 1 716 ? 9.636 -1.722 11.510 1.00 98.06 716 ASP A C 1
ATOM 5636 O O . ASP A 1 716 ? 10.597 -1.445 10.786 1.00 98.06 716 ASP A O 1
ATOM 5640 N N . VAL A 1 717 ? 9.192 -0.861 12.431 1.00 98.62 717 VAL A N 1
ATOM 5641 C CA . VAL A 1 717 ? 9.695 0.519 12.544 1.00 98.62 717 VAL A CA 1
ATOM 5642 C C . VAL A 1 717 ? 10.417 0.737 13.873 1.00 98.62 717 VAL A C 1
ATOM 5644 O O . VAL A 1 717 ? 9.829 0.655 14.953 1.00 98.62 717 VAL A O 1
ATOM 5647 N N . LYS A 1 718 ? 11.715 1.052 13.809 1.00 97.88 718 LYS A N 1
ATOM 5648 C CA . LYS A 1 718 ? 12.583 1.269 14.978 1.00 97.88 718 LYS A CA 1
ATOM 5649 C C . LYS A 1 718 ? 13.160 2.686 14.950 1.00 97.88 718 LYS A C 1
ATOM 5651 O O . LYS A 1 718 ? 13.888 3.044 14.029 1.00 97.88 718 LYS A O 1
ATOM 5656 N N . GLY A 1 719 ? 12.862 3.485 15.974 1.00 95.69 719 GLY A N 1
ATOM 5657 C CA . GLY A 1 719 ? 13.320 4.874 16.092 1.00 95.69 719 GLY A CA 1
ATOM 5658 C C . GLY A 1 719 ? 13.596 5.324 17.531 1.00 95.69 719 GLY A C 1
ATOM 5659 O O . GLY A 1 719 ? 13.560 4.537 18.479 1.00 95.69 719 GLY A O 1
ATOM 5660 N N . ARG A 1 720 ? 13.853 6.623 17.718 1.00 94.00 720 ARG A N 1
ATOM 5661 C CA . ARG A 1 720 ? 13.997 7.279 19.029 1.00 94.00 720 ARG A CA 1
ATOM 5662 C C . ARG A 1 720 ? 12.810 8.189 19.334 1.00 94.00 720 ARG A C 1
ATOM 5664 O O . ARG A 1 720 ? 12.219 8.035 20.404 1.00 94.00 720 ARG A O 1
ATOM 5671 N N . GLN A 1 721 ? 12.474 9.121 18.448 1.00 93.75 721 GLN A N 1
ATOM 5672 C CA . GLN A 1 721 ? 11.456 10.147 18.677 1.00 93.75 721 GLN A CA 1
ATOM 5673 C C . GLN A 1 721 ? 10.545 10.303 17.456 1.00 93.75 721 GLN A C 1
ATOM 5675 O O . GLN A 1 721 ? 11.033 10.344 16.334 1.00 93.75 721 GLN A O 1
ATOM 5680 N N . GLU A 1 722 ? 9.238 10.459 17.688 1.00 96.94 722 GLU A N 1
ATOM 5681 C CA . GLU A 1 722 ? 8.233 10.674 16.633 1.00 96.94 722 GLU A CA 1
ATOM 5682 C C . GLU A 1 722 ? 8.269 9.525 15.617 1.00 96.94 722 GLU A C 1
ATOM 5684 O O . GLU A 1 722 ? 8.656 9.677 14.462 1.00 96.94 722 GLU A O 1
ATOM 5689 N N . VAL A 1 723 ? 7.916 8.341 16.126 1.00 98.25 723 VAL A N 1
ATOM 5690 C CA . VAL A 1 723 ? 8.015 7.051 15.434 1.00 98.25 723 VAL A CA 1
ATOM 5691 C C . VAL A 1 723 ? 6.607 6.515 15.182 1.00 98.25 723 VAL A C 1
ATOM 5693 O O . VAL A 1 723 ? 5.834 6.368 16.131 1.00 98.25 723 VAL A O 1
ATOM 5696 N N . GLY A 1 724 ? 6.268 6.234 13.924 1.00 98.44 724 GLY A N 1
ATOM 5697 C CA . GLY A 1 724 ? 4.952 5.724 13.535 1.00 98.44 724 GLY A CA 1
ATOM 5698 C C . GLY A 1 724 ? 5.023 4.544 12.574 1.00 98.44 724 GLY A C 1
ATOM 5699 O O . GLY A 1 724 ? 5.868 4.529 11.683 1.00 98.44 724 GLY A O 1
ATOM 5700 N N . GLY A 1 725 ? 4.115 3.577 12.698 1.00 98.56 725 GLY A N 1
ATOM 5701 C CA . GLY A 1 725 ? 4.057 2.457 11.753 1.00 98.56 725 GLY A CA 1
ATOM 5702 C C . GLY A 1 725 ? 3.735 2.890 10.319 1.00 98.56 725 GLY A C 1
ATOM 5703 O O . GLY A 1 725 ? 4.261 2.299 9.393 1.00 98.56 725 GLY A O 1
ATOM 5704 N N . LEU A 1 726 ? 2.964 3.964 10.109 1.00 98.81 726 LEU A N 1
ATOM 5705 C CA . LEU A 1 726 ? 2.749 4.592 8.796 1.00 98.81 726 LEU A CA 1
ATOM 5706 C C . LEU A 1 726 ? 3.586 5.868 8.635 1.00 98.81 726 LEU A C 1
ATOM 5708 O O . LEU A 1 726 ? 4.275 6.014 7.624 1.00 98.81 726 LEU A O 1
ATOM 5712 N N . ALA A 1 727 ? 3.541 6.790 9.608 1.00 98.75 727 ALA A N 1
ATOM 5713 C CA . ALA A 1 727 ? 4.312 8.033 9.532 1.00 98.75 727 ALA A CA 1
ATOM 5714 C C . ALA A 1 727 ? 4.828 8.579 10.872 1.00 98.75 727 ALA A C 1
ATOM 5716 O O . ALA A 1 727 ? 4.113 8.582 11.873 1.00 98.75 727 ALA A O 1
ATOM 5717 N N . GLY A 1 728 ? 6.051 9.116 10.887 1.00 98.56 728 GLY A N 1
ATOM 5718 C CA . GLY A 1 728 ? 6.670 9.660 12.102 1.00 98.56 728 GLY A CA 1
ATOM 5719 C C . GLY A 1 728 ? 5.936 10.894 12.636 1.00 98.56 728 GLY A C 1
ATOM 5720 O O . GLY A 1 728 ? 5.458 10.912 13.775 1.00 98.56 728 GLY A O 1
ATOM 5721 N N . TRP A 1 729 ? 5.758 11.904 11.780 1.00 98.62 729 TRP A N 1
ATOM 5722 C CA . TRP A 1 729 ? 4.954 13.099 12.072 1.00 98.62 729 TRP A CA 1
ATOM 5723 C C . TRP A 1 729 ? 4.025 13.439 10.902 1.00 98.62 729 TRP A C 1
ATOM 5725 O O . TRP A 1 729 ? 4.461 13.519 9.756 1.00 98.62 729 TRP A O 1
ATOM 5735 N N . SER A 1 730 ? 2.750 13.700 11.195 1.00 98.56 730 SER A N 1
ATOM 5736 C CA . SER A 1 730 ? 1.830 14.429 10.318 1.00 98.56 730 SER A CA 1
ATOM 5737 C C . SER A 1 730 ? 1.609 15.846 10.862 1.00 98.56 730 SER A C 1
ATOM 5739 O O . SER A 1 730 ? 1.090 16.015 11.966 1.00 98.56 730 SER A O 1
ATOM 5741 N N . TYR A 1 731 ? 2.008 16.877 10.115 1.00 98.56 731 TYR A N 1
ATOM 5742 C CA . TYR A 1 731 ? 1.738 18.284 10.429 1.00 98.56 731 TYR A CA 1
ATOM 5743 C C . TYR A 1 731 ? 0.756 18.842 9.402 1.00 98.56 731 TYR A C 1
ATOM 5745 O O . TYR A 1 731 ? 1.125 19.014 8.243 1.00 98.56 731 TYR A O 1
ATOM 5753 N N . LYS A 1 732 ? -0.490 19.107 9.813 1.00 97.69 732 LYS A N 1
ATOM 5754 C CA . LYS A 1 732 ? -1.630 19.542 8.969 1.00 97.69 732 LYS A CA 1
ATOM 5755 C C . LYS A 1 732 ? -2.022 18.623 7.808 1.00 97.69 732 LYS A C 1
ATOM 5757 O O . LYS A 1 732 ? -3.030 18.879 7.158 1.00 97.69 732 LYS A O 1
ATOM 5762 N N . GLY A 1 733 ? -1.275 17.548 7.578 1.00 95.94 733 GLY A N 1
ATOM 5763 C CA . GLY A 1 733 ? -1.566 16.575 6.541 1.00 95.94 733 GLY A CA 1
ATOM 5764 C C . GLY A 1 733 ? -2.854 15.790 6.791 1.00 95.94 733 GLY A C 1
ATOM 5765 O O . GLY A 1 733 ? -3.423 15.786 7.889 1.00 95.94 733 GLY A O 1
ATOM 5766 N N . THR A 1 734 ? -3.297 15.101 5.746 1.00 97.69 734 THR A N 1
ATOM 5767 C CA . THR A 1 734 ? -4.477 14.228 5.767 1.00 97.69 734 THR A CA 1
ATOM 5768 C C . THR A 1 734 ? -4.058 12.779 5.567 1.00 97.69 734 THR A C 1
ATOM 5770 O O . THR A 1 734 ? -3.187 12.492 4.748 1.00 97.69 734 THR A O 1
ATOM 5773 N N . ILE A 1 735 ? -4.654 11.884 6.348 1.00 98.81 735 ILE A N 1
ATOM 5774 C CA . ILE A 1 735 ? -4.450 10.439 6.278 1.00 98.81 735 ILE A CA 1
ATOM 5775 C C . ILE A 1 735 ? -5.839 9.807 6.271 1.00 98.81 735 ILE A C 1
ATOM 5777 O O . ILE A 1 735 ? -6.566 9.929 7.258 1.00 98.81 735 ILE A O 1
ATOM 5781 N N . ASP A 1 736 ? -6.228 9.206 5.149 1.00 98.38 736 ASP A N 1
ATOM 5782 C CA . ASP A 1 736 ? -7.542 8.577 4.966 1.00 98.38 736 ASP A CA 1
ATOM 5783 C C . ASP A 1 736 ? -7.375 7.128 4.480 1.00 98.38 736 ASP A C 1
ATOM 5785 O O . ASP A 1 736 ? -6.428 6.815 3.752 1.00 98.38 736 ASP A O 1
ATOM 5789 N N . ASN A 1 737 ? -8.264 6.235 4.923 1.00 96.38 737 ASN A N 1
ATOM 5790 C CA . ASN A 1 737 ? -8.304 4.814 4.547 1.00 96.38 737 ASN A CA 1
ATOM 5791 C C . ASN A 1 737 ? -6.930 4.092 4.558 1.00 96.38 737 ASN A C 1
ATOM 5793 O O . ASN A 1 737 ? -6.627 3.306 3.662 1.00 96.38 737 ASN A O 1
ATOM 5797 N N . SER A 1 738 ? -6.055 4.400 5.521 1.00 98.62 738 SER A N 1
ATOM 5798 C CA . SER A 1 738 ? -4.641 3.983 5.513 1.00 98.62 738 SER A CA 1
ATOM 5799 C C . SER A 1 738 ? -4.254 3.240 6.795 1.00 98.62 738 SER A C 1
ATOM 5801 O O . SER A 1 738 ? -4.834 3.480 7.855 1.00 98.62 738 SER A O 1
ATOM 5803 N N . TYR A 1 739 ? -3.288 2.320 6.731 1.00 98.81 739 TYR A N 1
ATOM 5804 C CA . TYR A 1 739 ? -3.016 1.426 7.866 1.00 98.81 739 TYR A CA 1
ATOM 5805 C C . TYR A 1 739 ? -1.558 0.989 8.039 1.00 98.81 739 TYR A C 1
ATOM 5807 O O . TYR A 1 739 ? -0.742 1.081 7.123 1.00 98.81 739 TYR A O 1
ATOM 5815 N N . ALA A 1 740 ? -1.231 0.496 9.235 1.00 98.75 740 ALA A N 1
ATOM 5816 C CA . ALA A 1 740 ? 0.080 -0.067 9.553 1.00 98.75 740 ALA A CA 1
ATOM 5817 C C . ALA A 1 740 ? -0.025 -1.369 10.361 1.00 98.75 740 ALA A C 1
ATOM 5819 O O . ALA A 1 740 ? -0.844 -1.474 11.277 1.00 98.75 740 ALA A O 1
ATOM 5820 N N . VAL A 1 741 ? 0.813 -2.359 10.032 1.00 98.12 741 VAL A N 1
ATOM 5821 C CA . VAL A 1 741 ? 0.765 -3.695 10.667 1.00 98.12 741 VAL A CA 1
ATOM 5822 C C . VAL A 1 741 ? 2.075 -4.167 11.309 1.00 98.12 741 VAL A C 1
ATOM 5824 O O . VAL A 1 741 ? 2.029 -5.107 12.098 1.00 98.12 741 VAL A O 1
ATOM 5827 N N . GLY A 1 742 ? 3.217 -3.539 11.003 1.00 96.12 742 GLY A N 1
ATOM 5828 C CA . GLY A 1 742 ? 4.520 -3.875 11.598 1.00 96.12 742 GLY A CA 1
ATOM 5829 C C . GLY A 1 742 ? 4.684 -3.355 13.032 1.00 96.12 742 GLY A C 1
ATOM 5830 O O . GLY A 1 742 ? 4.039 -2.375 13.416 1.00 96.12 742 GLY A O 1
ATOM 5831 N N . ASP A 1 743 ? 5.545 -3.993 13.833 1.00 98.25 743 ASP A N 1
ATOM 5832 C CA . ASP A 1 743 ? 5.770 -3.590 15.228 1.00 98.25 743 ASP A CA 1
ATOM 5833 C C . ASP A 1 743 ? 6.563 -2.268 15.298 1.00 98.25 743 ASP A C 1
ATOM 5835 O O . ASP A 1 743 ? 7.529 -2.044 14.559 1.00 98.25 743 ASP A O 1
ATOM 5839 N N . VAL A 1 744 ? 6.186 -1.386 16.232 1.00 98.62 744 VAL A N 1
ATOM 5840 C CA . VAL A 1 744 ? 6.760 -0.039 16.371 1.00 98.62 744 VAL A CA 1
ATOM 5841 C C . VAL A 1 744 ? 7.510 0.104 17.696 1.00 98.62 744 VAL A C 1
ATOM 5843 O O . VAL A 1 744 ? 6.934 0.035 18.784 1.00 98.62 744 VAL A O 1
ATOM 5846 N N . THR A 1 745 ? 8.817 0.362 17.616 1.00 97.12 745 THR A N 1
ATOM 5847 C CA . THR A 1 745 ? 9.690 0.589 18.779 1.00 97.12 745 THR A CA 1
ATOM 5848 C C . THR A 1 745 ? 10.236 2.018 18.791 1.00 97.12 745 THR A C 1
ATOM 5850 O O . THR A 1 745 ? 10.926 2.430 17.859 1.00 97.12 745 THR A O 1
ATOM 5853 N N . GLY A 1 746 ? 9.997 2.768 19.873 1.00 95.25 746 GLY A N 1
ATOM 5854 C CA . GLY A 1 746 ? 10.481 4.151 20.031 1.00 95.25 746 GLY A CA 1
ATOM 5855 C C . GLY A 1 746 ? 10.656 4.580 21.492 1.00 95.25 746 GLY A C 1
ATOM 5856 O O . GLY A 1 746 ? 10.467 3.776 22.396 1.00 95.25 746 GLY A O 1
ATOM 5857 N N . ASN A 1 747 ? 11.024 5.837 21.768 1.00 91.81 747 ASN A N 1
ATOM 5858 C CA . ASN A 1 747 ? 11.211 6.343 23.145 1.00 91.81 747 ASN A CA 1
ATOM 5859 C C . ASN A 1 747 ? 10.313 7.543 23.501 1.00 91.81 747 ASN A C 1
ATOM 5861 O O . ASN A 1 747 ? 9.927 7.701 24.659 1.00 91.81 747 ASN A O 1
ATOM 5865 N N . GLU A 1 748 ? 9.977 8.391 22.528 1.00 93.38 748 GLU A N 1
ATOM 5866 C CA . GLU A 1 748 ? 9.141 9.587 22.701 1.00 93.38 748 GLU A CA 1
ATOM 5867 C C . GLU A 1 748 ? 8.189 9.733 21.502 1.00 93.38 748 GLU A C 1
ATOM 5869 O O . GLU A 1 748 ? 8.641 9.646 20.366 1.00 93.38 748 GLU A O 1
ATOM 5874 N N . ARG A 1 749 ? 6.888 9.964 21.749 1.00 95.94 749 ARG A N 1
ATOM 5875 C CA . ARG A 1 749 ? 5.816 10.038 20.725 1.00 95.94 749 ARG A CA 1
ATOM 5876 C C . ARG A 1 749 ? 5.836 8.848 19.754 1.00 95.94 749 ARG A C 1
ATOM 5878 O O . ARG A 1 749 ? 6.289 8.966 18.617 1.00 95.94 749 ARG A O 1
ATOM 5885 N N . VAL A 1 750 ? 5.366 7.696 20.227 1.00 98.06 750 VAL A N 1
ATOM 5886 C CA . VAL A 1 750 ? 5.337 6.443 19.455 1.00 98.06 750 VAL A CA 1
ATOM 5887 C C . VAL A 1 750 ? 3.886 6.053 19.187 1.00 98.06 750 VAL A C 1
ATOM 5889 O O . VAL A 1 750 ? 3.093 5.987 20.129 1.00 98.06 750 VAL A O 1
ATOM 5892 N N . GLY A 1 751 ? 3.537 5.817 17.925 1.00 98.38 751 GLY A N 1
ATOM 5893 C CA . GLY A 1 751 ? 2.200 5.386 17.519 1.00 98.38 751 GLY A CA 1
ATOM 5894 C C . GLY A 1 751 ? 2.235 4.174 16.599 1.00 98.38 751 GLY A C 1
ATOM 5895 O O . GLY A 1 751 ? 3.101 4.102 15.733 1.00 98.38 751 GLY A O 1
ATOM 5896 N N . GLY A 1 752 ? 1.281 3.251 16.721 1.00 98.56 752 GLY A N 1
ATOM 5897 C CA . GLY A 1 752 ? 1.179 2.136 15.770 1.00 98.56 752 GLY A CA 1
ATOM 5898 C C . GLY A 1 752 ? 0.886 2.609 14.343 1.00 98.56 752 GLY A C 1
ATOM 5899 O O . GLY A 1 752 ? 1.397 2.027 13.398 1.00 98.56 752 GLY A O 1
ATOM 5900 N N . LEU A 1 753 ? 0.170 3.729 14.168 1.00 98.81 753 LEU A N 1
ATOM 5901 C CA . LEU A 1 753 ? 0.042 4.425 12.882 1.00 98.81 753 LEU A CA 1
ATOM 5902 C C . LEU A 1 753 ? 0.960 5.654 12.817 1.00 98.81 753 LEU A C 1
ATOM 5904 O O . LEU A 1 753 ? 1.782 5.756 11.909 1.00 98.81 753 LEU A O 1
ATOM 5908 N N . ILE A 1 754 ? 0.831 6.592 13.764 1.00 98.75 754 ILE A N 1
ATOM 5909 C CA . ILE A 1 754 ? 1.459 7.921 13.681 1.00 98.75 754 ILE A CA 1
ATOM 5910 C C . ILE A 1 754 ? 2.181 8.301 14.977 1.00 98.75 754 ILE A C 1
ATOM 5912 O O . ILE A 1 754 ? 1.559 8.372 16.036 1.00 98.75 754 ILE A O 1
ATOM 5916 N N . GLY A 1 755 ? 3.467 8.650 14.910 1.00 98.50 755 GLY A N 1
ATOM 5917 C CA . GLY A 1 755 ? 4.207 9.119 16.090 1.00 98.50 755 GLY A CA 1
ATOM 5918 C C . GLY A 1 755 ? 3.598 10.396 16.682 1.00 98.50 755 GLY A C 1
ATOM 5919 O O . GLY A 1 755 ? 3.211 10.435 17.855 1.00 98.50 755 GLY A O 1
ATOM 5920 N N . ARG A 1 756 ? 3.431 11.428 15.845 1.00 98.56 756 ARG A N 1
ATOM 5921 C CA . ARG A 1 756 ? 2.758 12.691 16.192 1.00 98.56 756 ARG A CA 1
ATOM 5922 C C . ARG A 1 756 ? 1.801 13.169 15.097 1.00 98.56 756 ARG A C 1
ATOM 5924 O O . ARG A 1 756 ? 2.166 13.194 13.928 1.00 98.56 756 ARG A O 1
ATOM 5931 N N . ASN A 1 757 ? 0.615 13.635 15.474 1.00 98.75 757 ASN A N 1
ATOM 5932 C CA . ASN A 1 757 ? -0.315 14.359 14.606 1.00 98.75 757 ASN A CA 1
ATOM 5933 C C . ASN A 1 757 ? -0.498 15.789 15.145 1.00 98.75 757 ASN A C 1
ATOM 5935 O O . ASN A 1 757 ? -0.928 15.959 16.282 1.00 98.75 757 ASN A O 1
ATOM 5939 N N . ASP A 1 758 ? -0.156 16.817 14.366 1.00 98.31 758 ASP A N 1
ATOM 5940 C CA . ASP A 1 758 ? -0.227 18.234 14.766 1.00 98.31 758 ASP A CA 1
ATOM 5941 C C . ASP A 1 758 ? -1.075 19.022 13.756 1.00 98.31 758 ASP A C 1
ATOM 5943 O O . ASP A 1 758 ? -0.637 19.317 12.642 1.00 98.31 758 ASP A O 1
ATOM 5947 N N . GLY A 1 759 ? -2.332 19.293 14.112 1.00 97.25 759 GLY A N 1
ATOM 5948 C CA . GLY A 1 759 ? -3.321 19.946 13.246 1.00 97.25 759 GLY A CA 1
ATOM 5949 C C . GLY A 1 759 ? -3.770 19.138 12.019 1.00 97.25 759 GLY A C 1
ATOM 5950 O O . GLY A 1 759 ? -4.495 19.683 11.190 1.00 97.25 759 GLY A O 1
ATOM 5951 N N . GLY A 1 760 ? -3.327 17.885 11.872 1.00 95.31 760 GLY A N 1
ATOM 5952 C CA . GLY A 1 760 ? -3.707 16.985 10.780 1.00 95.31 760 GLY A CA 1
ATOM 5953 C C . GLY A 1 760 ? -4.979 16.180 11.063 1.00 95.31 760 GLY A C 1
ATOM 5954 O O . GLY A 1 760 ? -5.471 16.131 12.196 1.00 95.31 760 GLY A O 1
ATOM 5955 N N . THR A 1 761 ? -5.511 15.536 10.025 1.00 98.19 761 THR A N 1
ATOM 5956 C CA . THR A 1 761 ? -6.704 14.670 10.109 1.00 98.19 761 THR A CA 1
ATOM 5957 C C . THR A 1 761 ? -6.339 13.226 9.791 1.00 98.19 761 THR A C 1
ATOM 5959 O O . THR A 1 761 ? -5.714 12.969 8.766 1.00 98.19 761 THR A O 1
ATOM 5962 N N . ILE A 1 762 ? -6.765 12.303 10.650 1.00 98.88 762 ILE A N 1
ATOM 5963 C CA . ILE A 1 762 ? -6.674 10.851 10.480 1.00 98.88 762 ILE A CA 1
ATOM 5964 C C . ILE A 1 762 ? -8.106 10.312 10.436 1.00 98.88 762 ILE A C 1
ATOM 5966 O O . ILE A 1 762 ? -8.899 10.587 11.342 1.00 98.88 762 ILE A O 1
ATOM 5970 N N . LYS A 1 763 ? -8.453 9.586 9.374 1.00 98.75 763 LYS A N 1
ATOM 5971 C CA . LYS A 1 763 ? -9.813 9.108 9.117 1.00 98.75 763 LYS A CA 1
ATOM 5972 C C . LYS A 1 763 ? -9.803 7.685 8.559 1.00 98.75 763 LYS A C 1
ATOM 5974 O O . LYS A 1 763 ? -8.922 7.357 7.774 1.00 98.75 763 LYS A O 1
ATOM 5979 N N . GLU A 1 764 ? -10.764 6.849 8.966 1.00 97.88 764 GLU A N 1
ATOM 5980 C CA . GLU A 1 764 ? -10.971 5.493 8.406 1.00 97.88 764 GLU A CA 1
ATOM 5981 C C . GLU A 1 764 ? -9.676 4.643 8.387 1.00 97.88 764 GLU A C 1
ATOM 5983 O O . GLU A 1 764 ? -9.463 3.808 7.517 1.00 97.88 764 GLU A O 1
ATOM 5988 N N . SER A 1 765 ? -8.785 4.884 9.358 1.00 98.69 765 SER A N 1
ATOM 5989 C CA . SER A 1 765 ? -7.393 4.414 9.375 1.00 98.69 765 SER A CA 1
ATOM 5990 C C . SER A 1 765 ? -7.093 3.609 10.642 1.00 98.69 765 SER A C 1
ATOM 5992 O O . SER A 1 765 ? -7.712 3.839 11.685 1.00 98.69 765 SER A O 1
ATOM 5994 N N . TYR A 1 766 ? -6.155 2.659 10.583 1.00 98.81 766 TYR A N 1
ATOM 5995 C CA . TYR A 1 766 ? -5.960 1.714 11.690 1.00 98.81 766 TYR A CA 1
ATOM 5996 C C . TYR A 1 766 ? -4.546 1.156 11.852 1.00 98.81 766 TYR A C 1
ATOM 5998 O O . TYR A 1 766 ? -3.739 1.180 10.925 1.00 98.81 766 TYR A O 1
ATOM 6006 N N . ALA A 1 767 ? -4.247 0.634 13.042 1.00 98.75 767 ALA A N 1
ATOM 6007 C CA . ALA A 1 767 ? -2.979 -0.034 13.324 1.00 98.75 767 ALA A CA 1
ATOM 6008 C C . ALA A 1 767 ? -3.151 -1.331 14.126 1.00 98.75 767 ALA A C 1
ATOM 6010 O O . ALA A 1 767 ? -3.920 -1.386 15.087 1.00 98.75 767 ALA A O 1
ATOM 6011 N N . THR A 1 768 ? -2.400 -2.367 13.749 1.00 98.12 768 THR A N 1
ATOM 6012 C CA . THR A 1 768 ? -2.444 -3.692 14.403 1.00 98.12 768 THR A CA 1
ATOM 6013 C C . THR A 1 768 ? -1.100 -4.142 14.979 1.00 98.12 768 THR A C 1
ATOM 6015 O O . THR A 1 768 ? -1.074 -5.078 15.773 1.00 98.12 768 THR A O 1
ATOM 6018 N N . GLY A 1 769 ? 0.008 -3.500 14.594 1.00 96.88 769 GLY A N 1
ATOM 6019 C CA . GLY A 1 769 ? 1.334 -3.768 15.157 1.00 96.88 769 GLY A CA 1
ATOM 6020 C C . GLY A 1 769 ? 1.458 -3.296 16.608 1.00 96.88 769 GLY A C 1
ATOM 6021 O O . GLY A 1 769 ? 0.810 -2.329 17.018 1.00 96.88 769 GLY A O 1
ATOM 6022 N N . ASN A 1 770 ? 2.286 -3.977 17.399 1.00 98.25 770 ASN A N 1
ATOM 6023 C CA . ASN A 1 770 ? 2.480 -3.663 18.814 1.00 98.25 770 ASN A CA 1
ATOM 6024 C C . ASN A 1 770 ? 3.355 -2.416 18.984 1.00 98.25 770 ASN A C 1
ATOM 6026 O O . ASN A 1 770 ? 4.257 -2.156 18.187 1.00 98.25 770 ASN A O 1
ATOM 6030 N N . VAL A 1 771 ? 3.133 -1.663 20.064 1.00 98.44 771 VAL A N 1
ATOM 6031 C CA . VAL A 1 771 ? 3.848 -0.405 20.330 1.00 98.44 771 VAL A CA 1
ATOM 6032 C C . VAL A 1 771 ? 4.638 -0.512 21.632 1.00 98.44 771 VAL A C 1
ATOM 6034 O O . VAL A 1 771 ? 4.069 -0.669 22.713 1.00 98.44 771 VAL A O 1
ATOM 6037 N N . ILE A 1 772 ? 5.968 -0.430 21.540 1.00 93.88 772 ILE A N 1
ATOM 6038 C CA . ILE A 1 772 ? 6.890 -0.778 22.634 1.00 93.88 772 ILE A CA 1
ATOM 6039 C C . ILE A 1 772 ? 7.894 0.359 22.888 1.00 93.88 772 ILE A C 1
ATOM 6041 O O . ILE A 1 772 ? 8.488 0.901 21.951 1.00 93.88 772 ILE A O 1
ATOM 6045 N N . THR A 1 773 ? 8.155 0.707 24.159 1.00 88.56 773 THR A N 1
ATOM 6046 C CA . THR A 1 773 ? 9.280 1.615 24.475 1.00 88.56 773 THR A CA 1
ATOM 6047 C C . THR A 1 773 ? 10.632 0.909 24.358 1.00 88.56 773 THR A C 1
ATOM 6049 O O . THR A 1 773 ? 10.845 -0.124 24.995 1.00 88.56 773 THR A O 1
ATOM 6052 N N . GLY A 1 774 ? 11.592 1.518 23.661 1.00 72.25 774 GLY A N 1
ATOM 6053 C CA . GLY A 1 774 ? 12.980 1.051 23.625 1.00 72.25 774 GLY A CA 1
ATOM 6054 C C . GLY A 1 774 ? 13.771 1.332 24.912 1.00 72.25 774 GLY A C 1
ATOM 6055 O O . GLY A 1 774 ? 14.698 0.589 25.238 1.00 72.25 774 GLY A O 1
ATOM 6056 N N . THR A 1 775 ? 13.436 2.396 25.656 1.00 72.56 775 THR A N 1
ATOM 6057 C CA . THR A 1 775 ? 14.144 2.827 26.875 1.00 72.56 775 THR A CA 1
ATOM 6058 C C . THR A 1 775 ? 13.265 3.639 27.832 1.00 72.56 775 THR A C 1
ATOM 6060 O O . THR A 1 775 ? 12.339 4.347 27.432 1.00 72.56 775 THR A O 1
ATOM 6063 N N . ASN A 1 776 ? 13.624 3.610 29.120 1.00 61.72 776 ASN A N 1
ATOM 6064 C CA . ASN A 1 776 ? 12.841 4.240 30.177 1.00 61.72 776 ASN A CA 1
ATOM 6065 C C . ASN A 1 776 ? 12.887 5.783 30.145 1.00 61.72 776 ASN A C 1
ATOM 6067 O O . ASN A 1 776 ? 13.784 6.394 30.738 1.00 61.72 776 ASN A O 1
ATOM 6071 N N . THR A 1 777 ? 11.892 6.415 29.514 1.00 66.81 777 THR A N 1
ATOM 6072 C CA . THR A 1 777 ? 11.832 7.874 29.311 1.00 66.81 777 THR A CA 1
ATOM 6073 C C . THR A 1 777 ? 10.581 8.502 29.948 1.00 66.81 777 THR A C 1
ATOM 6075 O O . THR A 1 777 ? 9.460 8.026 29.780 1.00 66.81 777 THR A O 1
ATOM 6078 N N . TYR A 1 778 ? 10.754 9.611 30.681 1.00 60.22 778 TYR A N 1
ATOM 6079 C CA . TYR A 1 778 ? 9.671 10.272 31.439 1.00 60.22 778 TYR A CA 1
ATOM 6080 C C . TYR A 1 778 ? 8.624 11.007 30.582 1.00 60.22 778 TYR A C 1
ATOM 6082 O O . TYR A 1 778 ? 7.532 11.281 31.078 1.00 60.22 778 TYR A O 1
ATOM 6090 N N . SER A 1 779 ? 8.963 11.324 29.328 1.00 69.69 779 SER A N 1
ATOM 6091 C CA . SER A 1 779 ? 8.107 12.017 28.348 1.00 69.69 779 SER A CA 1
ATOM 6092 C C . SER A 1 779 ? 7.702 11.106 27.186 1.00 69.69 779 SER A C 1
ATOM 6094 O O . SER A 1 779 ? 7.456 11.574 26.077 1.00 69.69 779 SER A O 1
ATOM 6096 N N . ALA A 1 780 ? 7.675 9.795 27.420 1.00 83.56 780 ALA A N 1
ATOM 6097 C CA . ALA A 1 780 ? 7.046 8.871 26.496 1.00 83.56 780 ALA A CA 1
ATOM 6098 C C . ALA A 1 780 ? 5.553 9.241 26.369 1.00 83.56 780 ALA A C 1
ATOM 6100 O O . ALA A 1 780 ? 4.910 9.506 27.381 1.00 83.56 780 ALA A O 1
ATOM 6101 N N . HIS A 1 781 ? 5.033 9.299 25.143 1.00 94.69 781 HIS A N 1
ATOM 6102 C CA . HIS A 1 781 ? 3.598 9.284 24.852 1.00 94.69 781 HIS A CA 1
ATOM 6103 C C . HIS A 1 781 ? 3.409 8.107 23.889 1.00 94.69 781 HIS A C 1
ATOM 6105 O O . HIS A 1 781 ? 4.065 8.096 22.840 1.00 94.69 781 HIS A O 1
ATOM 6111 N N . LEU A 1 782 ? 2.615 7.103 24.262 1.00 96.94 782 LEU A N 1
ATOM 6112 C CA . LEU A 1 782 ? 2.440 5.879 23.472 1.00 96.94 782 LEU A CA 1
ATOM 6113 C C . LEU A 1 782 ? 0.965 5.647 23.168 1.00 96.94 782 LEU A C 1
ATOM 6115 O O . LEU A 1 782 ? 0.165 5.571 24.097 1.00 96.94 782 LEU A O 1
ATOM 6119 N N . GLY A 1 783 ? 0.624 5.513 21.889 1.00 98.12 783 GLY A N 1
ATOM 6120 C CA . GLY A 1 783 ? -0.720 5.161 21.435 1.00 98.12 783 GLY A CA 1
ATOM 6121 C C . GLY A 1 783 ? -0.689 3.968 20.490 1.00 98.12 783 GLY A C 1
ATOM 6122 O O . GLY A 1 783 ? 0.178 3.918 19.624 1.00 98.12 783 GLY A O 1
ATOM 6123 N N . GLY A 1 784 ? -1.647 3.047 20.580 1.00 98.50 784 GLY A N 1
ATOM 6124 C CA . GLY A 1 784 ? -1.781 1.991 19.568 1.00 98.50 784 GLY A CA 1
ATOM 6125 C C . GLY A 1 784 ? -2.061 2.552 18.167 1.00 98.50 784 GLY A C 1
ATOM 6126 O O . GLY A 1 784 ? -1.595 1.988 17.190 1.00 98.50 784 GLY A O 1
ATOM 6127 N N . LEU A 1 785 ? -2.708 3.722 18.049 1.00 98.88 785 LEU A N 1
ATOM 6128 C CA . LEU A 1 785 ? -2.818 4.469 16.787 1.00 98.88 785 LEU A CA 1
ATOM 6129 C C . LEU A 1 785 ? -1.850 5.660 16.741 1.00 98.88 785 LEU A C 1
ATOM 6131 O O . LEU A 1 785 ? -1.044 5.759 15.818 1.00 98.88 785 LEU A O 1
ATOM 6135 N N . VAL A 1 786 ? -1.924 6.577 17.715 1.00 98.88 786 VAL A N 1
ATOM 6136 C CA . VAL A 1 786 ? -1.199 7.861 17.679 1.00 98.88 786 VAL A CA 1
ATOM 6137 C C . VAL A 1 786 ? -0.463 8.143 18.986 1.00 98.88 786 VAL A C 1
ATOM 6139 O O . VAL A 1 786 ? -1.084 8.250 20.041 1.00 98.88 786 VAL A O 1
ATOM 6142 N N . GLY A 1 787 ? 0.852 8.353 18.941 1.00 98.38 787 GLY A N 1
ATOM 6143 C CA . GLY A 1 787 ? 1.614 8.705 20.145 1.00 98.38 787 GLY A CA 1
ATOM 6144 C C . GLY A 1 787 ? 1.153 10.029 20.759 1.00 98.38 787 GLY A C 1
ATOM 6145 O O . GLY A 1 787 ? 0.855 10.111 21.953 1.00 98.38 787 GLY A O 1
ATOM 6146 N N . ASP A 1 788 ? 1.055 11.069 19.931 1.00 98.50 788 ASP A N 1
ATOM 6147 C CA . ASP A 1 788 ? 0.743 12.433 20.361 1.00 98.50 788 ASP A CA 1
ATOM 6148 C C . ASP A 1 788 ? -0.157 13.172 19.350 1.00 98.50 788 ASP A C 1
ATOM 6150 O O . ASP A 1 788 ? 0.301 13.535 18.268 1.00 98.50 788 ASP A O 1
ATOM 6154 N N . ASN A 1 789 ? -1.428 13.404 19.695 1.00 98.81 789 ASN A N 1
ATOM 6155 C CA . ASN A 1 789 ? -2.390 14.174 18.899 1.00 98.81 789 ASN A CA 1
ATOM 6156 C C . ASN A 1 789 ? -2.551 15.592 19.475 1.00 98.81 789 ASN A C 1
ATOM 6158 O O . ASN A 1 789 ? -3.018 15.767 20.602 1.00 98.81 789 ASN A O 1
ATOM 6162 N N . GLU A 1 790 ? -2.185 16.615 18.702 1.00 98.25 790 GLU A N 1
ATOM 6163 C CA . GLU A 1 790 ? -2.184 18.022 19.108 1.00 98.25 790 GLU A CA 1
ATOM 6164 C C . GLU A 1 790 ? -2.943 18.887 18.090 1.00 98.25 790 GLU A C 1
ATOM 6166 O O . GLU A 1 790 ? -2.524 19.024 16.948 1.00 98.25 790 GLU A O 1
ATOM 6171 N N . ASN A 1 791 ? -4.083 19.473 18.472 1.00 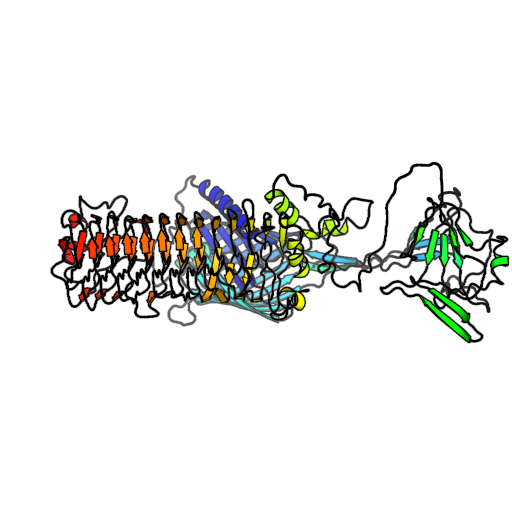98.06 791 ASN A N 1
ATOM 6172 C CA . ASN A 1 791 ? -5.016 20.178 17.564 1.00 98.06 791 ASN A CA 1
ATOM 6173 C C . ASN A 1 791 ? -5.532 19.345 16.363 1.00 98.06 791 ASN A C 1
ATOM 6175 O O . ASN A 1 791 ? -6.159 19.902 15.462 1.00 98.06 791 ASN A O 1
ATOM 6179 N N . GLY A 1 792 ? -5.233 18.044 16.308 1.00 97.88 792 GLY A N 1
ATOM 6180 C CA . GLY A 1 792 ? -5.598 17.148 15.212 1.00 97.88 792 GLY A CA 1
ATOM 6181 C C . GLY A 1 792 ? -6.913 16.408 15.453 1.00 97.88 792 GLY A C 1
ATOM 6182 O O . GLY A 1 792 ? -7.402 16.337 16.585 1.00 97.88 792 GLY A O 1
ATOM 6183 N N . ALA A 1 793 ? -7.474 15.840 14.388 1.00 98.62 793 ALA A N 1
ATOM 6184 C CA . ALA A 1 793 ? -8.699 15.045 14.428 1.00 98.62 793 ALA A CA 1
ATOM 6185 C C . ALA A 1 793 ? -8.417 13.575 14.087 1.00 98.62 793 ALA A C 1
ATOM 6187 O O . ALA A 1 793 ? -7.736 13.292 13.105 1.00 98.62 793 ALA A O 1
ATOM 6188 N N . ILE A 1 794 ? -8.971 12.659 14.881 1.00 98.94 794 ILE A N 1
ATOM 6189 C CA . ILE A 1 794 ? -8.969 11.209 14.666 1.00 98.94 794 ILE A CA 1
ATOM 6190 C C . ILE A 1 794 ? -10.432 10.770 14.600 1.00 98.94 794 ILE A C 1
ATOM 6192 O O . ILE A 1 794 ? -11.188 10.997 15.546 1.00 98.94 794 ILE A O 1
ATOM 6196 N N . VAL A 1 795 ? -10.850 10.206 13.468 1.00 98.88 795 VAL A N 1
ATOM 6197 C CA . VAL A 1 795 ? -12.261 9.928 13.160 1.00 98.88 795 VAL A CA 1
ATOM 6198 C C . VAL A 1 795 ? -12.393 8.527 12.567 1.00 98.88 795 VAL A C 1
ATOM 6200 O O . VAL A 1 795 ? -11.627 8.177 11.672 1.00 98.88 795 VAL A O 1
ATOM 6203 N N . LYS A 1 796 ? -13.357 7.715 13.020 1.00 98.44 796 LYS A N 1
ATOM 6204 C CA . LYS A 1 796 ? -13.613 6.372 12.450 1.00 98.44 796 LYS A CA 1
ATOM 6205 C C . LYS A 1 796 ? -12.358 5.493 12.355 1.00 98.44 796 LYS A C 1
ATOM 6207 O O . LYS A 1 796 ? -12.097 4.886 11.325 1.00 98.44 796 LYS A O 1
ATOM 6212 N N . SER A 1 797 ? -11.517 5.521 13.383 1.00 98.81 797 SER A N 1
ATOM 6213 C CA . SER A 1 797 ? -10.173 4.929 13.355 1.00 98.81 797 SER A CA 1
ATOM 6214 C C . SER A 1 797 ? -9.961 4.006 14.556 1.00 98.81 797 SER A C 1
ATOM 6216 O O . SER A 1 797 ? -10.611 4.184 15.590 1.00 98.81 797 SER A O 1
ATOM 6218 N N . TYR A 1 798 ? -9.083 3.007 14.442 1.00 98.81 798 TYR A N 1
ATOM 6219 C CA . TYR A 1 798 ? -8.947 1.990 15.494 1.00 98.81 798 TYR A CA 1
ATOM 6220 C C . TYR A 1 798 ? -7.546 1.397 15.662 1.00 98.81 798 TYR A C 1
ATOM 6222 O O . TYR A 1 798 ? -6.716 1.457 14.757 1.00 98.81 798 TYR A O 1
ATOM 6230 N N . ALA A 1 799 ? -7.282 0.828 16.839 1.00 98.75 799 ALA A N 1
ATOM 6231 C CA . ALA A 1 799 ? -6.024 0.150 17.141 1.00 98.75 799 ALA A CA 1
ATOM 6232 C C . ALA A 1 799 ? -6.226 -1.182 17.876 1.00 98.75 799 ALA A C 1
ATOM 6234 O O . ALA A 1 799 ? -6.987 -1.263 18.844 1.00 98.75 799 ALA A O 1
ATOM 6235 N N . GLU A 1 800 ? -5.507 -2.212 17.432 1.00 97.62 800 GLU A N 1
ATOM 6236 C CA . GLU A 1 800 ? -5.616 -3.580 17.964 1.00 97.62 800 GLU A CA 1
ATOM 6237 C C . GLU A 1 800 ? -4.327 -4.103 18.613 1.00 97.62 800 GLU A C 1
ATOM 6239 O O . GLU A 1 800 ? -4.392 -5.025 19.423 1.00 97.62 800 GLU A O 1
ATOM 6244 N N . GLY A 1 801 ? -3.170 -3.514 18.292 1.00 96.62 801 GLY A N 1
ATOM 6245 C CA . GLY A 1 801 ? -1.875 -3.928 18.843 1.00 96.62 801 GLY A CA 1
ATOM 6246 C C . GLY A 1 801 ? -1.731 -3.633 20.340 1.00 96.62 801 GLY A C 1
ATOM 6247 O O . GLY A 1 801 ? -2.228 -2.616 20.835 1.00 96.62 801 GLY A O 1
ATOM 6248 N N . ASP A 1 802 ? -1.023 -4.504 21.066 1.00 98.56 802 ASP A N 1
ATOM 6249 C CA . ASP A 1 802 ? -0.720 -4.290 22.485 1.00 98.56 802 ASP A CA 1
ATOM 6250 C C . ASP A 1 802 ? 0.256 -3.103 22.650 1.00 98.56 802 ASP A C 1
ATOM 6252 O O . ASP A 1 802 ? 1.162 -2.886 21.836 1.00 98.56 802 ASP A O 1
ATOM 6256 N N . VAL A 1 803 ? 0.103 -2.332 23.732 1.00 98.50 803 VAL A N 1
ATOM 6257 C CA . VAL A 1 803 ? 0.906 -1.127 24.006 1.00 98.50 803 VAL A CA 1
ATOM 6258 C C . VAL A 1 803 ? 1.647 -1.274 25.335 1.00 98.50 803 VAL A C 1
ATOM 6260 O O . VAL A 1 803 ? 1.046 -1.221 26.409 1.00 98.50 803 VAL A O 1
ATOM 6263 N N . THR A 1 804 ? 2.975 -1.398 25.271 1.00 96.00 804 THR A N 1
ATOM 6264 C CA . THR A 1 804 ? 3.856 -1.480 26.449 1.00 96.00 804 THR A CA 1
ATOM 6265 C C . THR A 1 804 ? 4.625 -0.169 26.622 1.00 96.00 804 THR A C 1
ATOM 6267 O O . THR A 1 804 ? 5.586 0.113 25.900 1.00 96.00 804 THR A O 1
ATOM 6270 N N . GLY A 1 805 ? 4.199 0.637 27.597 1.00 92.44 805 GLY A N 1
ATOM 6271 C CA . GLY A 1 805 ? 4.668 1.997 27.847 1.00 92.44 805 GLY A CA 1
ATOM 6272 C C . GLY A 1 805 ? 5.240 2.254 29.243 1.00 92.44 805 GLY A C 1
ATOM 6273 O O . GLY A 1 805 ? 5.402 1.362 30.068 1.00 92.44 805 GLY A O 1
ATOM 6274 N N . MET A 1 806 ? 5.520 3.528 29.526 1.00 90.62 806 MET A N 1
ATOM 6275 C CA . MET A 1 806 ? 5.765 4.011 30.894 1.00 90.62 806 MET A CA 1
ATOM 6276 C C . MET A 1 806 ? 4.776 5.107 31.269 1.00 90.62 806 MET A C 1
ATOM 6278 O O . MET A 1 806 ? 4.024 4.987 32.228 1.00 90.62 806 MET A O 1
ATOM 6282 N N . ASN A 1 807 ? 4.796 6.202 30.519 1.00 91.75 807 ASN A N 1
ATOM 6283 C CA . ASN A 1 807 ? 4.051 7.411 30.814 1.00 91.75 807 ASN A CA 1
ATOM 6284 C C . ASN A 1 807 ? 3.070 7.677 29.675 1.00 91.75 807 ASN A C 1
ATOM 6286 O O . ASN A 1 807 ? 3.402 7.373 28.532 1.00 91.75 807 ASN A O 1
ATOM 6290 N N . ASP A 1 808 ? 1.908 8.250 30.001 1.00 95.69 808 ASP A N 1
ATOM 6291 C CA . ASP A 1 808 ? 0.964 8.811 29.029 1.00 95.69 808 ASP A CA 1
ATOM 6292 C C . ASP A 1 808 ? 0.667 7.789 27.895 1.00 95.69 808 ASP A C 1
ATOM 6294 O O . ASP A 1 808 ? 0.959 8.011 26.717 1.00 95.69 808 ASP A O 1
ATOM 6298 N N . VAL A 1 809 ? 0.159 6.617 28.309 1.00 97.81 809 VAL A N 1
ATOM 6299 C CA . VAL A 1 809 ? -0.009 5.393 27.500 1.00 97.81 809 VAL A CA 1
ATOM 6300 C C . VAL A 1 809 ? -1.496 5.151 27.227 1.00 97.81 809 VAL A C 1
ATOM 6302 O O . VAL A 1 809 ? -2.281 5.067 28.173 1.00 97.81 809 VAL A O 1
ATOM 6305 N N . GLY A 1 810 ? -1.890 5.031 25.960 1.00 98.38 810 GLY A N 1
ATOM 6306 C CA . GLY A 1 810 ? -3.269 4.790 25.534 1.00 98.38 810 GLY A CA 1
ATOM 6307 C C . GLY A 1 810 ? -3.387 3.682 24.490 1.00 98.38 810 GLY A C 1
ATOM 6308 O O . GLY A 1 810 ? -2.500 3.531 23.655 1.00 98.38 810 GLY A O 1
ATOM 6309 N N . GLY A 1 811 ? -4.496 2.940 24.477 1.00 98.50 811 GLY A N 1
ATOM 6310 C CA . GLY A 1 811 ? -4.751 1.962 23.409 1.00 98.50 811 GLY A CA 1
ATOM 6311 C C . GLY A 1 811 ? -4.962 2.590 22.037 1.00 98.50 811 GLY A C 1
ATOM 6312 O O . GLY A 1 811 ? -4.505 2.040 21.047 1.00 98.50 811 GLY A O 1
ATOM 6313 N N . LEU A 1 812 ? -5.551 3.787 21.958 1.00 98.88 812 LEU A N 1
ATOM 6314 C CA . LEU A 1 812 ? -5.620 4.562 20.716 1.00 98.88 812 LEU A CA 1
ATOM 6315 C C . LEU A 1 812 ? -4.581 5.687 20.714 1.00 98.88 812 LEU A C 1
ATOM 6317 O O . LEU A 1 812 ? -3.806 5.801 19.768 1.00 98.88 812 LEU A O 1
ATOM 6321 N N . VAL A 1 813 ? -4.554 6.520 21.762 1.00 98.88 813 VAL A N 1
ATOM 6322 C CA . VAL A 1 813 ? -3.761 7.759 21.787 1.00 98.88 813 VAL A CA 1
ATOM 6323 C C . VAL A 1 813 ? -2.997 7.943 23.097 1.00 98.88 813 VAL A C 1
ATOM 6325 O O . VAL A 1 813 ? -3.597 7.978 24.168 1.00 98.88 813 VAL A O 1
ATOM 6328 N N . GLY A 1 814 ? -1.682 8.159 23.037 1.00 98.38 814 GLY A N 1
ATOM 6329 C CA . GLY A 1 814 ? -0.882 8.424 24.241 1.00 98.38 814 GLY A CA 1
ATOM 6330 C C . GLY A 1 814 ? -1.257 9.746 24.912 1.00 98.38 814 GLY A C 1
ATOM 6331 O O . GLY A 1 814 ? -1.733 9.783 26.052 1.00 98.38 814 GLY A O 1
ATOM 6332 N N . ARG A 1 815 ? -1.124 10.849 24.167 1.00 98.31 815 ARG A N 1
ATOM 6333 C CA . ARG A 1 815 ? -1.568 12.192 24.578 1.00 98.31 815 ARG A CA 1
ATOM 6334 C C . ARG A 1 815 ? -2.525 12.790 23.546 1.00 98.31 815 ARG A C 1
ATOM 6336 O O . ARG A 1 815 ? -2.155 12.917 22.385 1.00 98.31 815 ARG A O 1
ATOM 6343 N N . ASN A 1 816 ? -3.708 13.228 23.978 1.00 98.69 816 ASN A N 1
ATOM 6344 C CA . ASN A 1 816 ? -4.627 14.045 23.181 1.00 98.69 816 ASN A CA 1
ATOM 6345 C C . ASN A 1 816 ? -4.704 15.457 23.780 1.00 98.69 816 ASN A C 1
ATOM 6347 O O . ASN A 1 816 ? -5.116 15.627 24.930 1.00 98.69 816 ASN A O 1
ATOM 6351 N N . LYS A 1 817 ? -4.285 16.477 23.028 1.00 98.06 817 LYS A N 1
ATOM 6352 C CA . LYS A 1 817 ? -4.241 17.878 23.467 1.00 98.06 817 LYS A CA 1
ATOM 6353 C C . LYS A 1 817 ? -4.925 18.786 22.453 1.00 98.06 817 LYS A C 1
ATOM 6355 O O . LYS A 1 817 ? -4.479 18.870 21.314 1.00 98.06 817 LYS A O 1
ATOM 6360 N N . ASP A 1 818 ? -5.955 19.513 22.886 1.00 98.06 818 ASP A N 1
ATOM 6361 C CA . ASP A 1 818 ? -6.742 20.410 22.018 1.00 98.06 818 ASP A CA 1
ATOM 6362 C C . ASP A 1 818 ? -7.298 19.712 20.745 1.00 98.06 818 ASP A C 1
ATOM 6364 O O . ASP A 1 818 ? -7.665 20.378 19.782 1.00 98.06 818 ASP A O 1
ATOM 6368 N N . GLY A 1 819 ? -7.315 18.372 20.717 1.00 98.12 819 GLY A N 1
ATOM 6369 C CA . GLY A 1 819 ? -7.638 17.541 19.558 1.00 98.12 819 GLY A CA 1
ATOM 6370 C C . GLY A 1 819 ? -8.920 16.732 19.741 1.00 98.12 819 GLY A C 1
ATOM 6371 O O . GLY A 1 819 ? -9.381 16.510 20.864 1.00 98.12 819 GLY A O 1
ATOM 6372 N N . LEU A 1 820 ? -9.486 16.289 18.620 1.00 98.69 820 LEU A N 1
ATOM 6373 C CA . LEU A 1 820 ? -10.725 15.516 18.550 1.00 98.69 820 LEU A CA 1
ATOM 6374 C C . LEU A 1 820 ? -10.420 14.031 18.333 1.00 98.69 820 LEU A C 1
ATOM 6376 O O . LEU A 1 820 ? -9.680 13.682 17.415 1.00 98.69 820 LEU A O 1
ATOM 6380 N N . ILE A 1 821 ? -11.051 13.168 19.124 1.00 98.94 821 ILE A N 1
ATOM 6381 C CA . ILE A 1 821 ? -11.184 11.733 18.858 1.00 98.94 821 ILE A CA 1
ATOM 6382 C C . ILE A 1 821 ? -12.682 11.441 18.762 1.00 98.94 821 ILE A C 1
ATOM 6384 O O . ILE A 1 821 ? -13.425 11.760 19.691 1.00 98.94 821 ILE A O 1
ATOM 6388 N N . LYS A 1 822 ? -13.132 10.873 17.641 1.00 98.81 822 LYS A N 1
ATOM 6389 C CA . LYS A 1 822 ? -14.552 10.625 17.372 1.00 98.81 822 LYS A CA 1
ATOM 6390 C C . LYS A 1 822 ? -14.783 9.279 16.699 1.00 98.81 822 LYS A C 1
ATOM 6392 O O . LYS A 1 822 ? -14.025 8.910 15.801 1.00 98.81 822 LYS A O 1
ATOM 6397 N N . GLU A 1 823 ? -15.844 8.570 17.085 1.00 98.56 823 GLU A N 1
ATOM 6398 C CA . GLU A 1 823 ? -16.259 7.317 16.430 1.00 98.56 823 GLU A CA 1
ATOM 6399 C C . GLU A 1 823 ? -15.102 6.303 16.332 1.00 98.56 823 GLU A C 1
ATOM 6401 O O . GLU A 1 823 ? -14.910 5.700 15.285 1.00 98.56 823 GLU A O 1
ATOM 6406 N N . SER A 1 824 ? -14.264 6.177 17.367 1.00 98.88 824 SER A N 1
ATOM 6407 C CA . SER A 1 824 ? -12.978 5.457 17.306 1.00 98.88 824 SER A CA 1
ATOM 6408 C C . SER A 1 824 ? -12.800 4.489 18.483 1.00 98.88 824 SER A C 1
ATOM 6410 O O . SER A 1 824 ? -13.392 4.693 19.546 1.00 98.88 824 SER A O 1
ATOM 6412 N N . TYR A 1 825 ? -11.995 3.432 18.327 1.00 98.81 825 TYR A N 1
ATOM 6413 C CA . TYR A 1 825 ? -11.883 2.388 19.360 1.00 98.81 825 TYR A CA 1
ATOM 6414 C C . TYR A 1 825 ? -10.505 1.730 19.497 1.00 98.81 825 TYR A C 1
ATOM 6416 O O . TYR A 1 825 ? -9.695 1.758 18.575 1.00 98.81 825 TYR A O 1
ATOM 6424 N N . ALA A 1 826 ? -10.241 1.110 20.652 1.00 98.75 826 ALA A N 1
ATOM 6425 C CA . ALA A 1 826 ? -9.037 0.302 20.869 1.00 98.75 826 ALA A CA 1
ATOM 6426 C C . ALA A 1 826 ? -9.313 -1.015 21.612 1.00 98.75 826 ALA A C 1
ATOM 6428 O O . ALA A 1 826 ? -10.102 -1.060 22.562 1.00 98.75 826 ALA A O 1
ATOM 6429 N N . THR A 1 827 ? -8.642 -2.088 21.188 1.00 97.69 827 THR A N 1
ATOM 6430 C CA . THR A 1 827 ? -8.829 -3.451 21.725 1.00 97.69 827 THR A CA 1
ATOM 6431 C C . THR A 1 827 ? -7.560 -4.068 22.325 1.00 97.69 827 THR A C 1
ATOM 6433 O O . THR A 1 827 ? -7.676 -4.976 23.149 1.00 97.69 827 THR A O 1
ATOM 6436 N N . GLY A 1 828 ? -6.372 -3.559 21.975 1.00 97.31 828 GLY A N 1
ATOM 6437 C CA . GLY A 1 828 ? -5.081 -4.037 22.486 1.00 97.31 828 GLY A CA 1
ATOM 6438 C C . GLY A 1 828 ? -4.893 -3.829 23.994 1.00 97.31 828 GLY A C 1
ATOM 6439 O O . GLY A 1 828 ? -5.431 -2.892 24.589 1.00 97.31 828 GLY A O 1
ATOM 6440 N N . ASN A 1 829 ? -4.131 -4.713 24.637 1.00 98.44 829 ASN A N 1
ATOM 6441 C CA . ASN A 1 829 ? -3.827 -4.652 26.067 1.00 98.44 829 ASN A CA 1
ATOM 6442 C C . ASN A 1 829 ? -2.738 -3.614 26.350 1.00 98.44 829 ASN A C 1
ATOM 6444 O O . ASN A 1 829 ? -1.777 -3.467 25.596 1.00 98.44 829 ASN A O 1
ATOM 6448 N N . ILE A 1 830 ? -2.880 -2.910 27.471 1.00 98.50 830 ILE A N 1
ATOM 6449 C CA . ILE A 1 830 ? -2.068 -1.749 27.820 1.00 98.50 830 ILE A CA 1
ATOM 6450 C C . ILE A 1 830 ? -1.306 -2.015 29.116 1.00 98.50 830 ILE A C 1
ATOM 6452 O O . ILE A 1 830 ? -1.909 -2.211 30.175 1.00 98.50 830 ILE A O 1
ATOM 6456 N N . GLU A 1 831 ? 0.021 -1.951 29.054 1.00 97.44 831 GLU A N 1
ATOM 6457 C CA . GLU A 1 831 ? 0.904 -1.985 30.222 1.00 97.44 831 GLU A CA 1
ATOM 6458 C C . GLU A 1 831 ? 1.646 -0.649 30.366 1.00 97.44 831 GLU A C 1
ATOM 6460 O O . GLU A 1 831 ? 2.203 -0.121 29.404 1.00 97.44 831 GLU A O 1
ATOM 6465 N N . GLY A 1 832 ? 1.672 -0.078 31.574 1.00 94.94 832 GLY A N 1
ATOM 6466 C CA . GLY A 1 832 ? 2.373 1.179 31.838 1.00 94.94 832 GLY A CA 1
ATOM 6467 C C . GLY A 1 832 ? 2.655 1.469 33.314 1.00 94.94 832 GLY A C 1
ATOM 6468 O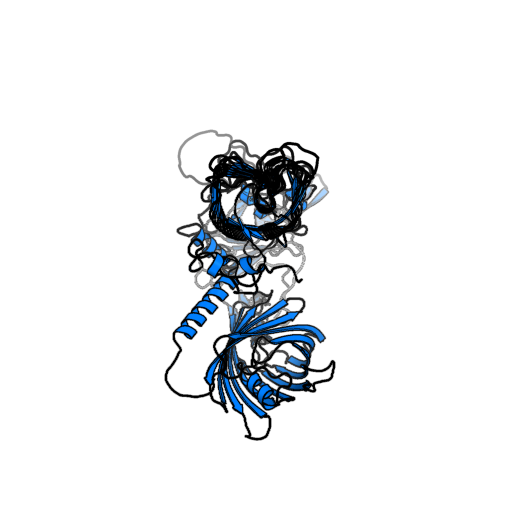 O . GLY A 1 832 ? 2.378 0.678 34.219 1.00 94.94 832 GLY A O 1
ATOM 6469 N N . GLU A 1 833 ? 3.209 2.652 33.577 1.00 93.69 833 GLU A N 1
ATOM 6470 C CA . GLU A 1 833 ? 3.451 3.165 34.929 1.00 93.69 833 GLU A CA 1
ATOM 6471 C C . GLU A 1 833 ? 2.424 4.240 35.311 1.00 93.69 833 GLU A C 1
ATOM 6473 O O . GLU A 1 833 ? 1.707 4.088 36.301 1.00 93.69 833 GLU A O 1
ATOM 6478 N N . ARG A 1 834 ? 2.326 5.325 34.534 1.00 94.12 834 ARG A N 1
ATOM 6479 C CA . ARG A 1 834 ? 1.594 6.546 34.905 1.00 94.12 834 ARG A CA 1
ATOM 6480 C C . ARG A 1 834 ? 0.724 7.067 33.762 1.00 94.12 834 ARG A C 1
ATOM 6482 O O . ARG A 1 834 ? 1.244 7.282 32.670 1.00 94.12 834 ARG A O 1
ATOM 6489 N N . ARG A 1 835 ? -0.538 7.421 34.050 1.00 96.81 835 ARG A N 1
ATOM 6490 C CA . ARG A 1 835 ? -1.537 7.883 33.060 1.00 96.81 835 ARG A CA 1
ATOM 6491 C C . ARG A 1 835 ? -1.732 6.852 31.957 1.00 96.81 835 ARG A C 1
ATOM 6493 O O . ARG A 1 835 ? -1.328 7.055 30.814 1.00 96.81 835 ARG A O 1
ATOM 6500 N N . VAL A 1 836 ? -2.306 5.727 32.361 1.00 98.44 836 VAL A N 1
ATOM 6501 C CA . VAL A 1 836 ? -2.537 4.559 31.512 1.00 98.44 836 VAL A CA 1
ATOM 6502 C C . VAL A 1 836 ? -4.040 4.459 31.254 1.00 98.44 836 VAL A C 1
ATOM 6504 O O . VAL A 1 836 ? -4.820 4.383 32.206 1.00 98.44 836 VAL A O 1
ATOM 6507 N N . GLY A 1 837 ? -4.449 4.524 29.989 1.00 98.56 837 GLY A N 1
ATOM 6508 C CA . GLY A 1 837 ? -5.848 4.496 29.565 1.00 98.56 837 GLY A CA 1
ATOM 6509 C C . GLY A 1 837 ? -6.110 3.425 28.511 1.00 98.56 837 GLY A C 1
ATOM 6510 O O . GLY A 1 837 ? -5.287 3.234 27.622 1.00 98.56 837 GLY A O 1
ATOM 6511 N N . GLY A 1 838 ? -7.266 2.760 28.549 1.00 98.62 838 GLY A N 1
ATOM 6512 C CA . GLY A 1 838 ? -7.628 1.803 27.492 1.00 98.62 838 GLY A CA 1
ATOM 6513 C C . GLY A 1 838 ? -7.802 2.456 26.116 1.00 98.62 838 GLY A C 1
ATOM 6514 O O . GLY A 1 838 ? -7.505 1.827 25.109 1.00 98.62 838 GLY A O 1
ATOM 6515 N N . LEU A 1 839 ? -8.189 3.737 26.055 1.00 98.88 839 LEU A N 1
ATOM 6516 C CA . LEU A 1 839 ? -8.216 4.522 24.815 1.00 98.88 839 LEU A CA 1
ATOM 6517 C C . LEU A 1 839 ? -7.181 5.652 24.821 1.00 98.88 839 LEU A C 1
ATOM 6519 O O . LEU A 1 839 ? -6.404 5.763 23.875 1.00 98.88 839 LEU A O 1
ATOM 6523 N N . VAL A 1 840 ? -7.158 6.488 25.867 1.00 98.88 840 VAL A N 1
ATOM 6524 C CA . VAL A 1 840 ? -6.311 7.692 25.923 1.00 98.88 840 VAL A CA 1
ATOM 6525 C C . VAL A 1 840 ? -5.499 7.759 27.215 1.00 98.88 840 VAL A C 1
ATOM 6527 O O . VAL A 1 840 ? -6.068 7.785 28.305 1.00 98.88 840 VAL A O 1
ATOM 6530 N N . GLY A 1 841 ? -4.173 7.871 27.127 1.00 98.38 841 GLY A N 1
ATOM 6531 C CA . GLY A 1 841 ? -3.326 8.040 28.315 1.00 98.38 841 GLY A CA 1
ATOM 6532 C C . GLY A 1 841 ? -3.596 9.368 29.029 1.00 98.38 841 GLY A C 1
ATOM 6533 O O . GLY A 1 841 ? -3.993 9.401 30.199 1.00 98.38 841 GLY A O 1
ATOM 6534 N N . TRP A 1 842 ? -3.443 10.479 28.302 1.00 97.94 842 TRP A N 1
ATOM 6535 C CA . TRP A 1 842 ? -3.682 11.835 28.806 1.00 97.94 842 TRP A CA 1
ATOM 6536 C C . TRP A 1 842 ? -4.517 12.683 27.838 1.00 97.94 842 TRP A C 1
ATOM 6538 O O . TRP A 1 842 ? -4.014 13.151 26.816 1.00 97.94 842 TRP A O 1
ATOM 6548 N N . ASN A 1 843 ? -5.781 12.926 28.194 1.00 97.81 843 ASN A N 1
ATOM 6549 C CA . ASN A 1 843 ? -6.686 13.844 27.496 1.00 97.81 843 ASN A CA 1
ATOM 6550 C C . ASN A 1 843 ? -6.616 15.227 28.165 1.00 97.81 843 ASN A C 1
ATOM 6552 O O . ASN A 1 843 ? -6.743 15.313 29.391 1.00 97.81 843 ASN A O 1
ATOM 6556 N N . ARG A 1 844 ? -6.349 16.313 27.423 1.00 95.38 844 ARG A N 1
ATOM 6557 C CA . ARG A 1 844 ? -6.038 17.610 28.052 1.00 95.38 844 ARG A CA 1
ATOM 6558 C C . ARG A 1 844 ? -6.360 18.879 27.265 1.00 95.38 844 ARG A C 1
ATOM 6560 O O . ARG A 1 844 ? -6.395 18.901 26.038 1.00 95.38 844 ARG A O 1
ATOM 6567 N N . ASP A 1 845 ? -6.426 19.973 28.018 1.00 94.50 845 ASP A N 1
ATOM 6568 C CA . ASP A 1 845 ? -6.738 21.320 27.543 1.00 94.50 845 ASP A CA 1
ATOM 6569 C C . ASP A 1 845 ? -8.118 21.299 26.858 1.00 94.50 845 ASP A C 1
ATOM 6571 O O . ASP A 1 845 ? -9.057 20.846 27.499 1.00 94.50 845 ASP A O 1
ATOM 6575 N N . ASN A 1 846 ? -8.287 21.721 25.601 1.00 94.19 846 ASN A N 1
ATOM 6576 C CA . ASN A 1 846 ? -9.604 21.699 24.935 1.00 94.19 846 ASN A CA 1
ATOM 6577 C C . ASN A 1 846 ? -9.881 20.385 24.172 1.00 94.19 846 ASN A C 1
ATOM 6579 O O . ASN A 1 846 ? -10.594 20.394 23.173 1.00 94.19 846 ASN A O 1
ATOM 6583 N N . ALA A 1 847 ? -9.255 19.277 24.578 1.00 97.38 847 ALA A N 1
ATOM 6584 C CA . ALA A 1 847 ? -9.399 17.986 23.910 1.00 97.38 847 ALA A CA 1
ATOM 6585 C C . ALA A 1 847 ? -10.801 17.380 24.091 1.00 97.38 847 ALA A C 1
ATOM 6587 O O . ALA A 1 847 ? -11.383 17.456 25.176 1.00 97.38 847 ALA A O 1
ATOM 6588 N N . THR A 1 848 ? -11.303 16.724 23.047 1.00 97.75 848 THR A N 1
ATOM 6589 C CA . THR A 1 848 ? -12.655 16.155 22.995 1.00 97.75 848 THR A CA 1
ATOM 6590 C C . THR A 1 848 ? -12.609 14.689 22.581 1.00 97.75 848 THR A C 1
ATOM 6592 O O . THR A 1 848 ? -11.905 14.328 21.636 1.00 97.75 848 THR A O 1
ATOM 6595 N N . LEU A 1 849 ? -13.377 13.860 23.287 1.00 98.44 849 LEU A N 1
ATOM 6596 C CA . LEU A 1 849 ? -13.573 12.441 23.019 1.00 98.44 849 LEU A CA 1
ATOM 6597 C C . LEU A 1 849 ? -15.075 12.147 22.892 1.00 98.44 849 LEU A C 1
ATOM 6599 O O . LEU A 1 849 ? -15.808 12.292 23.866 1.00 98.44 849 LEU A O 1
ATOM 6603 N N . GLU A 1 850 ? -15.520 11.743 21.705 1.00 98.44 850 GLU A N 1
ATOM 6604 C CA . GLU A 1 850 ? -16.932 11.516 21.363 1.00 98.44 850 GLU A CA 1
ATOM 6605 C C . GLU A 1 850 ? -17.146 10.112 20.783 1.00 98.44 850 GLU A C 1
ATOM 6607 O O . GLU A 1 850 ? -16.336 9.642 19.981 1.00 98.44 850 GLU A O 1
ATOM 6612 N N . ASN A 1 851 ? -18.269 9.465 21.107 1.00 98.50 851 ASN A N 1
ATOM 6613 C CA . ASN A 1 851 ? -18.719 8.220 20.465 1.00 98.50 851 ASN A CA 1
ATOM 6614 C C . ASN A 1 851 ? -17.603 7.152 20.353 1.00 98.50 851 ASN A C 1
ATOM 6616 O O . ASN A 1 851 ? -17.338 6.662 19.263 1.00 98.50 851 ASN A O 1
ATOM 6620 N N . SER A 1 852 ? -16.859 6.855 21.421 1.00 98.81 852 SER A N 1
ATOM 6621 C CA . SER A 1 852 ? -15.621 6.056 21.327 1.00 98.81 852 SER A CA 1
ATOM 6622 C C . SER A 1 852 ? -15.487 5.032 22.457 1.00 98.81 852 SER A C 1
ATOM 6624 O O . SER A 1 852 ? -16.065 5.214 23.529 1.00 98.81 852 SER A O 1
ATOM 6626 N N . TYR A 1 853 ? -14.737 3.940 22.255 1.00 98.88 853 TYR A N 1
ATOM 6627 C CA . TYR A 1 853 ? -14.687 2.862 23.256 1.00 98.88 853 TYR A CA 1
ATOM 6628 C C . TYR A 1 853 ? -13.368 2.089 23.369 1.00 98.88 853 TYR A C 1
ATOM 6630 O O . TYR A 1 853 ? -12.591 2.009 22.422 1.00 98.88 853 TYR A O 1
ATOM 6638 N N . ALA A 1 854 ? -13.136 1.471 24.531 1.00 98.75 854 ALA A N 1
ATOM 6639 C CA . ALA A 1 854 ? -11.998 0.576 24.755 1.00 98.75 854 ALA A CA 1
ATOM 6640 C C . ALA A 1 854 ? -12.385 -0.748 25.434 1.00 98.75 854 ALA A C 1
ATOM 6642 O O . ALA A 1 854 ? -13.115 -0.768 26.430 1.00 98.75 854 ALA A O 1
ATOM 6643 N N . THR A 1 855 ? -11.849 -1.859 24.926 1.00 98.00 855 THR A N 1
ATOM 6644 C CA . THR A 1 855 ? -12.062 -3.213 25.482 1.00 98.00 855 THR A CA 1
ATOM 6645 C C . THR A 1 855 ? -10.782 -3.892 25.974 1.00 98.00 855 THR A C 1
ATOM 6647 O O . THR A 1 855 ? -10.870 -4.883 26.700 1.00 98.00 855 THR A O 1
ATOM 6650 N N . GLY A 1 856 ? -9.607 -3.358 25.630 1.00 97.12 856 GLY A N 1
ATOM 6651 C CA . GLY A 1 856 ? -8.314 -3.886 26.065 1.00 97.12 856 GLY A CA 1
ATOM 6652 C C . GLY A 1 856 ? -8.094 -3.791 27.576 1.00 97.12 856 GLY A C 1
ATOM 6653 O O . GLY A 1 856 ? -8.562 -2.859 28.234 1.00 97.12 856 GLY A O 1
ATOM 6654 N N . ASN A 1 857 ? -7.377 -4.760 28.151 1.00 98.56 857 ASN A N 1
ATOM 6655 C CA . ASN A 1 857 ? -7.063 -4.749 29.582 1.00 98.56 857 ASN A CA 1
ATOM 6656 C C . ASN A 1 857 ? -5.998 -3.690 29.893 1.00 98.56 857 ASN A C 1
ATOM 6658 O O . ASN A 1 857 ? -5.042 -3.538 29.140 1.00 98.56 857 ASN A O 1
ATOM 6662 N N . VAL A 1 858 ? -6.126 -2.995 31.025 1.00 98.81 858 VAL A N 1
ATOM 6663 C CA . VAL A 1 858 ? -5.274 -1.856 31.394 1.00 98.81 858 VAL A CA 1
ATOM 6664 C C . VAL A 1 858 ? -4.540 -2.141 32.703 1.00 98.81 858 VAL A C 1
ATOM 6666 O O . VAL A 1 858 ? -5.172 -2.339 33.742 1.00 98.81 858 VAL A O 1
ATOM 6669 N N . THR A 1 859 ? -3.207 -2.113 32.675 1.00 98.50 859 THR A N 1
ATOM 6670 C CA . THR A 1 859 ? -2.342 -2.295 33.851 1.00 98.50 859 THR A CA 1
ATOM 6671 C C . THR A 1 859 ? -1.427 -1.086 34.044 1.00 98.50 859 THR A C 1
ATOM 6673 O O . THR A 1 859 ? -0.601 -0.789 33.185 1.00 98.50 859 THR A O 1
ATOM 6676 N N . GLY A 1 860 ? -1.536 -0.400 35.187 1.00 97.25 860 GLY A N 1
ATOM 6677 C CA . GLY A 1 860 ? -0.714 0.769 35.527 1.00 97.25 860 GLY A CA 1
ATOM 6678 C C . GLY A 1 860 ? -0.087 0.686 36.923 1.00 97.25 860 GLY A C 1
ATOM 6679 O O . GLY A 1 860 ? -0.785 0.487 37.914 1.00 97.25 860 GLY A O 1
ATOM 6680 N N . THR A 1 861 ? 1.234 0.849 37.022 1.00 95.12 861 THR A N 1
ATOM 6681 C CA . THR A 1 861 ? 2.003 0.540 38.252 1.00 95.12 861 THR A CA 1
ATOM 6682 C C . THR A 1 861 ? 2.323 1.727 39.178 1.00 95.12 861 THR A C 1
ATOM 6684 O O . THR A 1 861 ? 2.942 1.523 40.221 1.00 95.12 861 THR A O 1
ATOM 6687 N N . VAL A 1 862 ? 1.922 2.962 38.845 1.00 94.44 862 VAL A N 1
ATOM 6688 C CA . VAL A 1 862 ? 2.224 4.168 39.648 1.00 94.44 862 VAL A CA 1
ATOM 6689 C C . VAL A 1 862 ? 0.980 4.994 39.978 1.00 94.44 862 VAL A C 1
ATOM 6691 O O . VAL A 1 862 ? 0.590 5.028 41.143 1.00 94.44 862 VAL A O 1
ATOM 6694 N N . GLU A 1 863 ? 0.373 5.695 39.012 1.00 95.62 863 GLU A N 1
ATOM 6695 C CA . GLU A 1 863 ? -0.841 6.503 39.239 1.00 95.62 863 GLU A CA 1
ATOM 6696 C C . GLU A 1 863 ? -1.616 6.823 37.951 1.00 95.62 863 GLU A C 1
ATOM 6698 O O . GLU A 1 863 ? -1.050 6.831 36.858 1.00 95.62 863 GLU A O 1
ATOM 6703 N N . ASP A 1 864 ? -2.895 7.172 38.114 1.00 97.62 864 ASP A N 1
ATOM 6704 C CA . ASP A 1 864 ? -3.826 7.618 37.067 1.00 97.62 864 ASP A CA 1
ATOM 6705 C C . ASP A 1 864 ? -4.092 6.500 36.030 1.00 97.62 864 ASP A C 1
ATOM 6707 O O . ASP A 1 864 ? -3.573 6.518 34.916 1.00 97.62 864 ASP A O 1
ATOM 6711 N N . VAL A 1 865 ? -4.886 5.492 36.411 1.00 98.62 865 VAL A N 1
ATOM 6712 C CA . VAL A 1 865 ? -5.176 4.295 35.594 1.00 98.62 865 VAL A CA 1
ATOM 6713 C C . VAL A 1 865 ? -6.678 4.196 35.318 1.00 98.62 865 VAL A C 1
ATOM 6715 O O . VAL A 1 865 ? -7.467 4.074 36.256 1.00 98.62 865 VAL A O 1
ATOM 6718 N N . GLY A 1 866 ? -7.089 4.254 34.050 1.00 98.50 866 GLY A N 1
ATOM 6719 C CA . GLY A 1 866 ? -8.502 4.272 33.653 1.00 98.50 866 GLY A CA 1
ATOM 6720 C C . GLY A 1 866 ? -8.836 3.297 32.528 1.00 98.50 866 GLY A C 1
ATOM 6721 O O . GLY A 1 866 ? -8.039 3.108 31.615 1.00 98.50 866 GLY A O 1
ATOM 6722 N N . GLY A 1 867 ? -10.035 2.710 32.546 1.00 98.69 867 GLY A N 1
ATOM 6723 C CA . GLY A 1 867 ? -10.478 1.821 31.462 1.00 98.69 867 GLY A CA 1
ATOM 6724 C C . GLY A 1 867 ? -10.646 2.519 30.107 1.00 98.69 867 GLY A C 1
ATOM 6725 O O . GLY A 1 867 ? -10.424 1.895 29.080 1.00 98.69 867 GLY A O 1
ATOM 6726 N N . LEU A 1 868 ? -10.966 3.819 30.085 1.00 98.81 868 LEU A N 1
ATOM 6727 C CA . LEU A 1 868 ? -11.003 4.650 28.873 1.00 98.81 868 LEU A CA 1
ATOM 6728 C C . LEU A 1 868 ? -9.872 5.685 28.881 1.00 98.81 868 LEU A C 1
ATOM 6730 O O . LEU A 1 868 ? -9.090 5.745 27.934 1.00 98.81 868 LEU A O 1
ATOM 6734 N N . VAL A 1 869 ? -9.766 6.487 29.949 1.00 98.75 869 VAL A N 1
ATOM 6735 C CA . VAL A 1 869 ? -8.813 7.607 30.036 1.00 98.75 869 VAL A CA 1
ATOM 6736 C C . VAL A 1 869 ? -7.979 7.542 31.316 1.00 98.75 869 VAL A C 1
ATOM 6738 O O . VAL A 1 869 ? -8.527 7.537 32.417 1.00 98.75 869 VAL A O 1
ATOM 6741 N N . GLY A 1 870 ? -6.648 7.561 31.203 1.00 98.31 870 GLY A N 1
ATOM 6742 C CA . GLY A 1 870 ? -5.758 7.587 32.372 1.00 98.31 870 GLY A CA 1
ATOM 6743 C C . GLY A 1 870 ? -5.942 8.867 33.196 1.00 98.31 870 GLY A C 1
ATOM 6744 O O . GLY A 1 870 ? -6.348 8.826 34.360 1.00 98.31 870 GLY A O 1
ATOM 6745 N N . TYR A 1 871 ? -5.718 10.023 32.562 1.00 97.94 871 TYR A N 1
ATOM 6746 C CA . TYR A 1 871 ? -5.948 11.347 33.150 1.00 97.94 871 TYR A CA 1
ATOM 6747 C C . TYR A 1 871 ? -6.681 12.288 32.190 1.00 97.94 871 TYR A C 1
ATOM 6749 O O . TYR A 1 871 ? -6.212 12.535 31.079 1.00 97.94 871 TYR A O 1
ATOM 6757 N N . ASN A 1 872 ? -7.795 12.860 32.652 1.00 97.75 872 ASN A N 1
ATOM 6758 C CA . ASN A 1 872 ? -8.521 13.929 31.975 1.00 97.75 872 ASN A CA 1
ATOM 6759 C C . ASN A 1 872 ? -8.246 15.294 32.640 1.00 97.75 872 ASN A C 1
ATOM 6761 O O . ASN A 1 872 ? -8.480 15.487 33.838 1.00 97.75 872 ASN A O 1
ATOM 6765 N N . TYR A 1 873 ? -7.737 16.251 31.861 1.00 95.56 873 TYR A N 1
ATOM 6766 C CA . TYR A 1 873 ? -7.385 17.601 32.305 1.00 95.56 873 TYR A CA 1
ATOM 6767 C C . TYR A 1 873 ? -8.118 18.665 31.482 1.00 95.56 873 TYR A C 1
ATOM 6769 O O . TYR A 1 873 ? -7.560 19.181 30.518 1.00 95.56 873 TYR A O 1
ATOM 6777 N N . LEU A 1 874 ? -9.338 19.020 31.902 1.00 92.56 874 LEU A N 1
ATOM 6778 C CA . LEU A 1 874 ? -10.221 20.010 31.251 1.00 92.56 874 LEU A CA 1
ATOM 6779 C C . LEU A 1 874 ? -10.801 19.583 29.882 1.00 92.56 874 LEU A C 1
ATOM 6781 O O . LEU A 1 874 ? -11.467 20.381 29.219 1.00 92.56 874 LEU A O 1
ATOM 6785 N N . GLY A 1 875 ? -10.552 18.336 29.469 1.00 94.50 875 GLY A N 1
ATOM 6786 C CA . GLY A 1 875 ? -11.093 17.767 28.239 1.00 94.50 875 GLY A CA 1
ATOM 6787 C C . GLY A 1 875 ? -12.516 17.231 28.414 1.00 94.50 875 GLY A C 1
ATOM 6788 O O . GLY A 1 875 ? -12.915 16.835 29.512 1.00 94.50 875 GLY A O 1
ATOM 6789 N N . THR A 1 876 ? -13.267 17.194 27.316 1.00 96.88 876 THR A N 1
ATOM 6790 C CA . THR A 1 876 ? -14.648 16.685 27.274 1.00 96.88 876 THR A CA 1
ATOM 6791 C C . THR A 1 876 ? -14.664 15.217 26.857 1.00 96.88 876 THR A C 1
ATOM 6793 O O . THR A 1 876 ? -13.933 14.828 25.946 1.00 96.88 876 THR A O 1
ATOM 6796 N N . ILE A 1 877 ? -15.497 14.412 27.517 1.00 98.38 877 ILE A N 1
ATOM 6797 C CA . ILE A 1 877 ? -15.743 13.002 27.192 1.00 98.38 877 ILE A CA 1
ATOM 6798 C C . ILE A 1 877 ? -17.259 12.804 27.102 1.00 98.38 877 ILE A C 1
ATOM 6800 O O . ILE A 1 877 ? -17.974 13.060 28.073 1.00 98.38 877 ILE A O 1
ATOM 6804 N N . GLU A 1 878 ? -17.748 12.365 25.947 1.00 98.00 878 GLU A N 1
ATOM 6805 C CA . GLU A 1 878 ? -19.174 12.201 25.660 1.00 98.00 878 GLU A CA 1
ATOM 6806 C C . GLU A 1 878 ? -19.452 10.875 24.942 1.00 98.00 878 GLU A C 1
ATOM 6808 O O . GLU A 1 878 ? -18.664 10.427 24.103 1.00 98.00 878 GLU A O 1
ATOM 6813 N N . ASN A 1 879 ? -20.576 10.239 25.288 1.00 98.06 879 ASN A N 1
ATOM 6814 C CA . ASN A 1 879 ? -21.091 9.021 24.653 1.00 98.06 879 ASN A CA 1
ATOM 6815 C C . ASN A 1 879 ? -20.020 7.930 24.439 1.00 98.06 879 ASN A C 1
ATOM 6817 O O . ASN A 1 879 ? -19.894 7.378 23.351 1.00 98.06 879 ASN A O 1
ATOM 6821 N N . SER A 1 880 ? -19.184 7.668 25.447 1.00 98.75 880 SER A N 1
ATOM 6822 C CA . SER A 1 880 ? -18.008 6.793 25.318 1.00 98.75 880 SER A CA 1
ATOM 6823 C C . SER A 1 880 ? -17.945 5.741 26.429 1.00 98.75 880 SER A C 1
ATOM 6825 O O . SER A 1 880 ? -18.454 5.979 27.526 1.00 98.75 880 SER A O 1
ATOM 6827 N N . TYR A 1 881 ? -17.334 4.571 26.190 1.00 98.81 881 TYR A N 1
ATOM 6828 C CA . TYR A 1 881 ? -17.341 3.489 27.190 1.00 98.81 881 TYR A CA 1
ATOM 6829 C C . TYR A 1 881 ? -16.071 2.634 27.304 1.00 98.81 881 TYR A C 1
ATOM 6831 O O . TYR A 1 881 ? -15.269 2.541 26.378 1.00 98.81 881 TYR A O 1
ATOM 6839 N N . ALA A 1 882 ? -15.904 1.974 28.455 1.00 98.81 882 ALA A N 1
ATOM 6840 C CA . ALA A 1 882 ? -14.838 0.999 28.696 1.00 98.81 882 ALA A CA 1
ATOM 6841 C C . ALA A 1 882 ? -15.356 -0.345 29.230 1.00 98.81 882 ALA A C 1
ATOM 6843 O O . ALA A 1 882 ? -16.237 -0.381 30.092 1.00 98.81 882 ALA A O 1
ATOM 6844 N N . ALA A 1 883 ? -14.761 -1.442 28.753 1.00 98.06 883 ALA A N 1
ATOM 6845 C CA . ALA A 1 883 ? -15.117 -2.809 29.151 1.00 98.06 883 ALA A CA 1
ATOM 6846 C C . ALA A 1 883 ? -13.920 -3.742 29.452 1.00 98.06 883 ALA A C 1
ATOM 6848 O O . ALA A 1 883 ? -14.140 -4.903 29.796 1.00 98.06 883 ALA A O 1
ATOM 6849 N N . GLY A 1 884 ? -12.670 -3.275 29.361 1.00 97.25 884 GLY A N 1
ATOM 6850 C CA . GLY A 1 884 ? -11.484 -4.064 29.738 1.00 97.25 884 GLY A CA 1
ATOM 6851 C C . GLY A 1 884 ? -11.203 -4.077 31.248 1.00 97.25 884 GLY A C 1
ATOM 6852 O O . GLY A 1 884 ? -11.573 -3.138 31.956 1.00 97.25 884 GLY A O 1
ATOM 6853 N N . ASN A 1 885 ? -10.521 -5.114 31.759 1.00 98.38 885 ASN A N 1
ATOM 6854 C CA . ASN A 1 885 ? -10.112 -5.191 33.172 1.00 98.38 885 ASN A CA 1
ATOM 6855 C C . ASN A 1 885 ? -9.082 -4.103 33.513 1.00 98.38 885 ASN A C 1
ATOM 6857 O O . ASN A 1 885 ? -8.081 -3.973 32.812 1.00 98.38 885 ASN A O 1
ATOM 6861 N N . VAL A 1 886 ? -9.274 -3.377 34.621 1.00 98.75 886 VAL A N 1
ATOM 6862 C CA . VAL A 1 886 ? -8.401 -2.259 35.022 1.00 98.75 886 VAL A CA 1
ATOM 6863 C C . VAL A 1 886 ? -7.674 -2.592 36.324 1.00 98.75 886 VAL A C 1
ATOM 6865 O O . VAL A 1 886 ? -8.298 -2.792 37.367 1.00 98.75 886 VAL A O 1
ATOM 6868 N N . THR A 1 887 ? -6.342 -2.618 36.286 1.00 98.44 887 THR A N 1
ATOM 6869 C CA . THR A 1 887 ? -5.470 -2.961 37.420 1.00 98.44 887 THR A CA 1
ATOM 6870 C C . THR A 1 887 ? -4.457 -1.848 37.684 1.00 98.44 887 THR A C 1
ATOM 6872 O O . THR A 1 887 ? -3.735 -1.437 36.780 1.00 98.44 887 THR A O 1
ATOM 6875 N N . GLY A 1 888 ? -4.345 -1.385 38.931 1.00 96.75 888 GLY A N 1
ATOM 6876 C CA . GLY A 1 888 ? -3.277 -0.461 39.313 1.00 96.75 888 GLY A CA 1
ATOM 6877 C C . GLY A 1 888 ? -3.224 -0.102 40.795 1.00 96.75 888 GLY A C 1
ATOM 6878 O O . GLY A 1 888 ? -4.046 -0.563 41.590 1.00 96.75 888 GLY A O 1
ATOM 6879 N N . ASP A 1 889 ? -2.246 0.735 41.149 1.00 93.25 889 ASP A N 1
ATOM 6880 C CA . ASP A 1 889 ? -1.872 1.008 42.546 1.00 93.25 889 ASP A CA 1
ATOM 6881 C C . ASP A 1 889 ? -2.451 2.317 43.126 1.00 93.25 889 ASP A C 1
ATOM 6883 O O . ASP A 1 889 ? -2.661 2.414 44.340 1.00 93.25 889 ASP A O 1
ATOM 6887 N N . ASN A 1 890 ? -2.729 3.333 42.297 1.00 94.81 890 ASN A N 1
ATOM 6888 C CA . ASN A 1 890 ? -3.236 4.642 42.736 1.00 94.81 890 ASN A CA 1
ATOM 6889 C C . ASN A 1 890 ? -4.083 5.323 41.646 1.00 94.81 890 ASN A C 1
ATOM 6891 O O . ASN A 1 890 ? -3.768 5.205 40.465 1.00 94.81 890 ASN A O 1
ATOM 6895 N N . ASN A 1 891 ? -5.125 6.069 42.041 1.00 96.62 891 ASN A N 1
ATOM 6896 C CA . ASN A 1 891 ? -6.108 6.696 41.137 1.00 96.62 891 ASN A CA 1
ATOM 6897 C C . ASN A 1 891 ? -6.592 5.732 40.032 1.00 96.62 891 ASN A C 1
ATOM 6899 O O . ASN A 1 891 ? -6.375 5.969 38.845 1.00 96.62 891 ASN A O 1
ATOM 6903 N N . VAL A 1 892 ? -7.200 4.615 40.446 1.00 98.31 892 VAL A N 1
ATOM 6904 C CA . VAL A 1 892 ? -7.731 3.586 39.540 1.00 98.31 892 VAL A CA 1
ATOM 6905 C C . VAL A 1 892 ? -9.233 3.779 39.369 1.00 98.31 892 VAL A C 1
ATOM 6907 O O . VAL A 1 892 ? -9.961 3.845 40.365 1.00 98.31 892 VAL A O 1
ATOM 6910 N N . GLY A 1 893 ? -9.698 3.854 38.124 1.00 98.06 893 GLY A N 1
ATOM 6911 C CA . GLY A 1 893 ? -11.106 4.051 37.798 1.00 98.06 893 GLY A CA 1
ATOM 6912 C C . GLY A 1 893 ? -11.574 3.192 36.630 1.00 98.06 893 GLY A C 1
ATOM 6913 O O . GLY A 1 893 ? -10.826 2.937 35.691 1.00 98.06 893 GLY A O 1
ATOM 6914 N N . GLY A 1 894 ? -12.833 2.758 36.673 1.00 98.25 894 GLY A N 1
ATOM 6915 C CA . GLY A 1 894 ? -13.406 1.930 35.608 1.00 98.25 894 GLY A CA 1
ATOM 6916 C C . GLY A 1 894 ? -13.485 2.635 34.249 1.00 98.25 894 GLY A C 1
ATOM 6917 O O . GLY A 1 894 ? -13.227 2.005 33.232 1.00 98.25 894 GLY A O 1
ATOM 6918 N N . LEU A 1 895 ? -13.742 3.950 34.229 1.00 98.56 895 LEU A N 1
ATOM 6919 C CA . LEU A 1 895 ? -13.689 4.778 33.016 1.00 98.56 895 LEU A CA 1
ATOM 6920 C C . LEU A 1 895 ? -12.465 5.704 33.017 1.00 98.56 895 LEU A C 1
ATOM 6922 O O . LEU A 1 895 ? -11.668 5.690 32.083 1.00 98.56 895 LEU A O 1
ATOM 6926 N N . ILE A 1 896 ? -12.307 6.503 34.074 1.00 98.44 896 ILE A N 1
ATOM 6927 C CA . ILE A 1 896 ? -11.286 7.546 34.180 1.00 98.44 896 ILE A CA 1
ATOM 6928 C C . ILE A 1 896 ? -10.494 7.342 35.470 1.00 98.44 896 ILE A C 1
ATOM 6930 O O . ILE A 1 896 ? -11.088 7.316 36.551 1.00 98.44 896 ILE A O 1
ATOM 6934 N N . GLY A 1 897 ? -9.166 7.239 35.371 1.00 97.94 897 GLY A N 1
ATOM 6935 C CA . GLY A 1 897 ? -8.288 7.102 36.540 1.00 97.94 897 GLY A CA 1
ATOM 6936 C C . GLY A 1 897 ? -8.254 8.373 37.385 1.00 97.94 897 GLY A C 1
ATOM 6937 O O . GLY A 1 897 ? -8.510 8.353 38.591 1.00 97.94 897 GLY A O 1
ATOM 6938 N N . ARG A 1 898 ? -8.019 9.512 36.726 1.00 97.38 898 ARG A N 1
ATOM 6939 C CA . ARG A 1 898 ? -8.077 10.845 37.332 1.00 97.38 898 ARG A CA 1
ATOM 6940 C C . ARG A 1 898 ? -8.811 11.843 36.449 1.00 97.38 898 ARG A C 1
ATOM 6942 O O . ARG A 1 898 ? -8.531 11.951 35.260 1.00 97.38 898 ARG A O 1
ATOM 6949 N N . ASN A 1 899 ? -9.662 12.650 37.066 1.00 95.62 899 ASN A N 1
ATOM 6950 C CA . ASN A 1 899 ? -10.331 13.776 36.433 1.00 95.62 899 ASN A CA 1
ATOM 6951 C C . ASN A 1 899 ? -10.070 15.063 37.232 1.00 95.62 899 ASN A C 1
ATOM 6953 O O . ASN A 1 899 ? -9.880 15.010 38.449 1.00 95.62 899 ASN A O 1
ATOM 6957 N N . ASN A 1 900 ? -10.028 16.206 36.547 1.00 91.50 900 ASN A N 1
ATOM 6958 C CA . ASN A 1 900 ? -9.871 17.522 37.178 1.00 91.50 900 ASN A CA 1
ATOM 6959 C C . ASN A 1 900 ? -11.090 18.447 36.992 1.00 91.50 900 ASN A C 1
ATOM 6961 O O . ASN A 1 900 ? -11.108 19.506 37.622 1.00 91.50 900 ASN A O 1
ATOM 6965 N N . ASP A 1 901 ? -12.072 18.070 36.167 1.00 79.81 901 ASP A N 1
ATOM 6966 C CA . ASP A 1 901 ? -13.361 18.762 36.047 1.00 79.81 901 ASP A CA 1
ATOM 6967 C C . ASP A 1 901 ? -14.485 17.750 35.760 1.00 79.81 901 ASP A C 1
ATOM 6969 O O . ASP A 1 901 ? -14.548 17.140 34.691 1.00 79.81 901 ASP A O 1
ATOM 6973 N N . ASP A 1 902 ? -15.347 17.521 36.751 1.00 66.31 902 ASP A N 1
ATOM 6974 C CA . ASP A 1 902 ? -16.399 16.499 36.693 1.00 66.31 902 ASP A CA 1
ATOM 6975 C C . ASP A 1 902 ? -17.610 16.936 35.851 1.00 66.31 902 ASP A C 1
ATOM 6977 O O . ASP A 1 902 ? -18.421 16.091 35.478 1.00 66.31 902 ASP A O 1
ATOM 6981 N N . GLU A 1 903 ? -17.726 18.222 35.489 1.00 72.62 903 GLU A N 1
ATOM 6982 C CA . GLU A 1 903 ? -18.831 18.736 34.660 1.00 72.62 903 GLU A CA 1
ATOM 6983 C C . GLU A 1 903 ? -18.667 18.407 33.155 1.00 72.62 903 GLU A C 1
ATOM 6985 O O . GLU A 1 903 ? -19.525 18.763 32.347 1.00 72.62 903 GLU A O 1
ATOM 6990 N N . GLN A 1 904 ? -17.583 17.718 32.766 1.00 81.56 904 GLN A N 1
ATOM 6991 C CA . GLN A 1 904 ? -17.205 17.457 31.366 1.00 81.56 904 GLN A CA 1
ATOM 6992 C C . GLN A 1 904 ? -17.229 15.974 30.939 1.00 81.56 904 GLN A C 1
ATOM 6994 O O . GLN A 1 904 ? -16.798 15.658 29.831 1.00 81.56 904 GLN A O 1
ATOM 6999 N N . THR A 1 905 ? -17.710 15.052 31.785 1.00 94.38 905 THR A N 1
ATOM 7000 C CA . THR A 1 905 ? -17.905 13.633 31.411 1.00 94.38 905 THR A CA 1
ATOM 7001 C C . THR A 1 905 ? -19.395 13.304 31.344 1.00 94.38 905 THR A C 1
ATOM 7003 O O . THR A 1 905 ? -20.029 13.087 32.376 1.00 94.38 905 THR A O 1
ATOM 7006 N N . ASN A 1 906 ? -19.949 13.254 30.133 1.00 95.25 906 ASN A N 1
ATOM 7007 C CA . ASN A 1 906 ? -21.381 13.080 29.883 1.00 95.25 906 ASN A CA 1
ATOM 7008 C C . ASN A 1 906 ? -21.672 11.709 29.266 1.00 95.25 906 ASN A C 1
ATOM 7010 O O . ASN A 1 906 ? -20.923 11.242 28.408 1.00 95.25 906 ASN A O 1
ATOM 7014 N N . ASN A 1 907 ? -22.765 11.070 29.696 1.00 96.62 907 ASN A N 1
ATOM 7015 C CA . ASN A 1 907 ? -23.348 9.873 29.068 1.00 96.62 907 ASN A CA 1
ATOM 7016 C C . ASN A 1 907 ? -22.322 8.766 28.751 1.00 96.62 907 ASN A C 1
ATOM 7018 O O . ASN A 1 907 ? -22.383 8.130 27.702 1.00 96.62 907 ASN A O 1
ATOM 7022 N N . SER A 1 908 ? -21.321 8.603 29.619 1.00 98.19 908 SER A N 1
ATOM 7023 C CA . SER A 1 908 ? -20.151 7.759 29.374 1.00 98.19 908 SER A CA 1
ATOM 7024 C C . SER A 1 908 ? -19.980 6.754 30.504 1.00 98.19 908 SER A C 1
ATOM 7026 O O . SER A 1 908 ? -20.106 7.110 31.682 1.00 98.19 908 SER A O 1
ATOM 7028 N N . TYR A 1 909 ? -19.711 5.501 30.142 1.00 98.56 909 TYR A N 1
ATOM 7029 C CA . TYR A 1 909 ? -20.012 4.349 30.992 1.00 98.56 909 TYR A CA 1
ATOM 7030 C C . TYR A 1 909 ? -18.867 3.350 31.100 1.00 98.56 909 TYR A C 1
ATOM 7032 O O . TYR A 1 909 ? -18.099 3.164 30.162 1.00 98.56 909 TYR A O 1
ATOM 7040 N N . TRP A 1 910 ? -18.770 2.641 32.220 1.00 98.62 910 TRP A N 1
ATOM 7041 C CA . TRP A 1 910 ? -17.902 1.466 32.297 1.00 98.62 910 TRP A CA 1
ATOM 7042 C C . TRP A 1 910 ? -18.641 0.257 32.849 1.00 98.62 910 TRP A C 1
ATOM 7044 O O . TRP A 1 910 ? -19.515 0.385 33.708 1.00 98.62 910 TRP A O 1
ATOM 7054 N N . ASP A 1 911 ? -18.235 -0.922 32.394 1.00 98.38 911 ASP A N 1
ATOM 7055 C CA . ASP A 1 911 ? -18.716 -2.188 32.930 1.00 98.38 911 ASP A CA 1
ATOM 7056 C C . ASP A 1 911 ? -18.029 -2.492 34.276 1.00 98.38 911 ASP A C 1
ATOM 7058 O O . ASP A 1 911 ? -16.817 -2.711 34.359 1.00 98.38 911 ASP A O 1
ATOM 7062 N N . ILE A 1 912 ? -18.795 -2.479 35.368 1.00 97.94 912 ILE A N 1
ATOM 7063 C CA . ILE A 1 912 ? -18.325 -2.732 36.742 1.00 97.94 912 ILE A CA 1
ATOM 7064 C C . ILE A 1 912 ? -17.816 -4.172 36.912 1.00 97.94 912 ILE A C 1
ATOM 7066 O O . ILE A 1 912 ? -16.939 -4.428 37.746 1.00 97.94 912 ILE A O 1
ATOM 7070 N N . ASN A 1 913 ? -18.382 -5.122 36.169 1.00 96.31 913 ASN A N 1
ATOM 7071 C CA . ASN A 1 913 ? -18.097 -6.542 36.306 1.00 96.31 913 ASN A CA 1
ATOM 7072 C C . ASN A 1 913 ? -16.788 -6.898 35.593 1.00 96.31 913 ASN A C 1
ATOM 7074 O O . ASN A 1 913 ? -15.941 -7.555 36.202 1.00 96.31 913 ASN A O 1
ATOM 7078 N N . SER A 1 914 ? -16.613 -6.464 34.340 1.00 96.12 914 SER A N 1
ATOM 7079 C CA . SER A 1 914 ? -15.420 -6.771 33.543 1.00 96.12 914 SER A CA 1
ATOM 7080 C C . SER A 1 914 ? -14.217 -5.902 33.924 1.00 96.12 914 SER A C 1
ATOM 7082 O O . SER A 1 914 ? -13.105 -6.421 34.006 1.00 96.12 914 SER A O 1
ATOM 7084 N N . SER A 1 915 ? -14.425 -4.619 34.257 1.00 96.81 915 SER A N 1
ATOM 7085 C CA . SER A 1 915 ? -13.337 -3.733 34.712 1.00 96.81 915 SER A CA 1
ATOM 7086 C C . SER A 1 915 ? -12.765 -4.111 36.080 1.00 96.81 915 SER A C 1
ATOM 7088 O O . SER A 1 915 ? -11.657 -3.697 36.422 1.00 96.81 915 SER A O 1
ATOM 7090 N N . GLY A 1 916 ? -13.547 -4.823 36.900 1.00 96.75 916 GLY A N 1
ATOM 7091 C CA . GLY A 1 916 ? -13.274 -5.047 38.320 1.00 96.75 916 GLY A CA 1
ATOM 7092 C C . GLY A 1 916 ? -13.455 -3.802 39.206 1.00 96.75 916 GLY A C 1
ATOM 7093 O O . GLY A 1 916 ? -13.294 -3.897 40.428 1.00 96.75 916 GLY A O 1
ATOM 7094 N N . GLN A 1 917 ? -13.808 -2.643 38.632 1.00 98.00 917 GLN A N 1
ATOM 7095 C CA . GLN A 1 917 ? -13.835 -1.352 39.320 1.00 98.00 917 GLN A CA 1
ATOM 7096 C C . GLN A 1 917 ? -15.254 -0.884 39.655 1.00 98.00 917 GLN A C 1
ATOM 7098 O O . GLN A 1 917 ? -16.133 -0.759 38.807 1.00 98.00 917 GLN A O 1
ATOM 7103 N N . LYS A 1 918 ? -15.468 -0.538 40.929 1.00 96.56 918 LYS A N 1
ATOM 7104 C CA . LYS A 1 918 ? -16.759 -0.031 41.441 1.00 96.56 918 LYS A CA 1
ATOM 7105 C C . LYS A 1 918 ? -16.908 1.486 41.367 1.00 96.56 918 LYS A C 1
ATOM 7107 O O . LYS A 1 918 ? -17.960 2.011 41.720 1.00 96.56 918 LYS A O 1
ATOM 7112 N N . THR A 1 919 ? -15.842 2.186 41.005 1.00 97.00 919 THR A N 1
ATOM 7113 C CA . THR A 1 919 ? -15.746 3.646 41.012 1.00 97.00 919 THR A CA 1
ATOM 7114 C C . THR A 1 919 ? -14.874 4.113 39.856 1.00 97.00 919 THR A C 1
ATOM 7116 O O . THR A 1 919 ? -14.057 3.359 39.334 1.00 97.00 919 THR A O 1
ATOM 7119 N N . SER A 1 920 ? -15.031 5.378 39.496 1.00 97.56 920 SER A N 1
ATOM 7120 C CA . SER A 1 920 ? -14.271 6.084 38.471 1.00 97.56 920 SER A CA 1
ATOM 7121 C C . SER A 1 920 ? -14.149 7.548 38.893 1.00 97.56 920 SER A C 1
ATOM 7123 O O . SER A 1 920 ? -14.953 8.010 39.707 1.00 97.56 920 SER A O 1
ATOM 7125 N N . ALA A 1 921 ? -13.175 8.282 38.353 1.00 96.75 921 ALA A N 1
ATOM 7126 C CA . ALA A 1 921 ? -13.088 9.729 38.548 1.00 96.75 921 ALA A CA 1
ATOM 7127 C C . ALA A 1 921 ? -14.149 10.515 37.747 1.00 96.75 921 ALA A C 1
ATOM 7129 O O . ALA A 1 921 ? -14.339 11.694 38.003 1.00 96.75 921 ALA A O 1
ATOM 7130 N N . GLY A 1 922 ? -14.847 9.870 36.807 1.00 95.31 922 GLY A N 1
ATOM 7131 C CA . GLY A 1 922 ? -15.982 10.431 36.066 1.00 95.31 922 GLY A CA 1
ATOM 7132 C C . GLY A 1 922 ? -16.773 9.351 35.319 1.00 95.31 922 GLY A C 1
ATOM 7133 O O . GLY A 1 922 ? -16.312 8.209 35.212 1.00 95.31 922 GLY A O 1
ATOM 7134 N N . GLY A 1 923 ? -17.957 9.709 34.816 1.00 95.88 923 GLY A N 1
ATOM 7135 C CA . GLY A 1 923 ? -18.902 8.788 34.168 1.00 95.88 923 GLY A CA 1
ATOM 7136 C C . GLY A 1 923 ? -19.755 7.975 35.151 1.00 95.88 923 GLY A C 1
ATOM 7137 O O . GLY A 1 923 ? -19.698 8.184 36.366 1.00 95.88 923 GLY A O 1
ATOM 7138 N N . GLU A 1 924 ? -20.534 7.026 34.630 1.00 97.06 924 GLU A N 1
ATOM 7139 C CA . GLU A 1 924 ? -21.414 6.142 35.411 1.00 97.06 924 GLU A CA 1
ATOM 7140 C C . GLU A 1 924 ? -21.048 4.659 35.222 1.00 97.06 924 GLU A C 1
ATOM 7142 O O . GLU A 1 924 ? -20.821 4.186 34.112 1.00 97.06 924 GLU A O 1
ATOM 7147 N N . GLY A 1 925 ? -20.982 3.907 36.321 1.00 97.88 925 GLY A N 1
ATOM 7148 C CA . GLY A 1 925 ? -20.691 2.476 36.283 1.00 97.88 925 GLY A CA 1
ATOM 7149 C C . GLY A 1 925 ? -21.967 1.668 36.105 1.00 97.88 925 GLY A C 1
ATOM 7150 O O . GLY A 1 925 ? -22.930 1.882 36.843 1.00 97.88 925 GLY A O 1
ATOM 7151 N N . ARG A 1 926 ? -21.948 0.714 35.178 1.00 97.81 926 ARG A N 1
ATOM 7152 C CA . ARG A 1 926 ? -23.072 -0.162 34.833 1.00 97.81 926 ARG A CA 1
ATOM 7153 C C . ARG A 1 926 ? -22.689 -1.630 34.967 1.00 97.81 926 ARG A C 1
ATOM 7155 O O . ARG A 1 926 ? -21.516 -1.989 34.908 1.00 97.81 926 ARG A O 1
ATOM 7162 N N . THR A 1 927 ? -23.674 -2.484 35.192 1.00 97.25 927 THR A N 1
ATOM 7163 C CA . THR A 1 927 ? -23.514 -3.946 35.145 1.00 97.25 927 THR A CA 1
ATOM 7164 C C . THR A 1 927 ? -23.465 -4.448 33.701 1.00 97.25 927 THR A C 1
ATOM 7166 O O . THR A 1 927 ? -23.913 -3.740 32.799 1.00 97.25 927 THR A O 1
ATOM 7169 N N . ILE A 1 928 ? -22.981 -5.678 33.473 1.00 95.75 928 ILE A N 1
ATOM 7170 C CA . ILE A 1 928 ? -23.072 -6.341 32.154 1.00 95.75 928 ILE A CA 1
ATOM 7171 C C . ILE A 1 928 ? -24.516 -6.291 31.642 1.00 95.75 928 ILE A C 1
ATOM 7173 O O . ILE A 1 928 ? -24.747 -5.904 30.504 1.00 95.75 928 ILE A O 1
ATOM 7177 N N . GLU A 1 929 ? -25.491 -6.619 32.496 1.00 96.06 929 GLU A N 1
ATOM 7178 C CA . GLU A 1 929 ? -26.912 -6.646 32.139 1.00 96.06 929 GLU A CA 1
ATOM 7179 C C . GLU A 1 929 ? -27.481 -5.280 31.719 1.00 96.06 929 GLU A C 1
ATOM 7181 O O . GLU A 1 929 ? -28.467 -5.239 30.991 1.00 96.06 929 GLU A O 1
ATOM 7186 N N . GLU A 1 930 ? -26.881 -4.172 32.158 1.00 97.69 930 GLU A N 1
ATOM 7187 C CA . GLU A 1 930 ? -27.229 -2.822 31.699 1.00 97.69 930 GLU A CA 1
ATOM 7188 C C . GLU A 1 930 ? -26.446 -2.459 30.426 1.00 97.69 930 GLU A C 1
ATOM 7190 O O . GLU A 1 930 ? -27.019 -1.941 29.473 1.00 97.69 930 GLU A O 1
ATOM 7195 N N . MET A 1 931 ? -25.152 -2.786 30.373 1.00 97.69 931 MET A N 1
ATOM 7196 C CA . MET A 1 931 ? -24.259 -2.476 29.250 1.00 97.69 931 MET A CA 1
ATOM 7197 C C . MET A 1 931 ? -24.613 -3.193 27.935 1.00 97.69 931 MET A C 1
ATOM 7199 O O . MET A 1 931 ? -24.153 -2.752 26.886 1.00 97.69 931 MET A O 1
ATOM 7203 N N . ILE A 1 932 ? -25.420 -4.260 27.975 1.00 97.44 932 ILE A N 1
ATOM 7204 C CA . ILE A 1 932 ? -25.880 -5.015 26.792 1.00 97.44 932 ILE A CA 1
ATOM 7205 C C . ILE A 1 932 ? -27.350 -4.740 26.414 1.00 97.44 932 ILE A C 1
ATOM 7207 O O . ILE A 1 932 ? -27.988 -5.564 25.758 1.00 97.44 932 ILE A O 1
ATOM 7211 N N . GLN A 1 933 ? -27.936 -3.627 26.867 1.00 97.69 933 GLN A N 1
ATOM 7212 C CA . GLN A 1 933 ? -29.342 -3.277 26.609 1.00 97.69 933 GLN A CA 1
ATOM 7213 C C . GLN A 1 933 ? -29.473 -1.865 26.026 1.00 97.69 933 GLN A C 1
ATOM 7215 O O . GLN A 1 933 ? -29.143 -0.890 26.710 1.00 97.69 933 GLN A O 1
ATOM 7220 N N . GLN A 1 934 ? -29.995 -1.748 24.797 1.00 96.88 934 GLN A N 1
ATOM 7221 C CA . GLN A 1 934 ? -30.097 -0.478 24.054 1.00 96.88 934 GLN A CA 1
ATOM 7222 C C . GLN A 1 934 ? -30.867 0.596 24.838 1.00 96.88 934 GLN A C 1
ATOM 7224 O O . GLN A 1 934 ? -30.373 1.711 25.006 1.00 96.88 934 GLN A O 1
ATOM 7229 N N . ASP A 1 935 ? -32.017 0.219 25.413 1.00 96.69 935 ASP A N 1
ATOM 7230 C CA . ASP A 1 935 ? -32.903 1.063 26.237 1.00 96.69 935 ASP A CA 1
ATOM 7231 C C . ASP A 1 935 ? -32.187 1.786 27.401 1.00 96.69 935 ASP A C 1
ATOM 7233 O O . ASP A 1 935 ? -32.739 2.723 27.977 1.00 96.69 935 ASP A O 1
ATOM 7237 N N . THR A 1 936 ? -30.984 1.353 27.803 1.00 97.06 936 THR A N 1
ATOM 7238 C CA . THR A 1 936 ? -30.219 2.004 28.881 1.00 97.06 936 THR A CA 1
ATOM 7239 C C . THR A 1 936 ? -29.358 3.172 28.395 1.00 97.06 936 THR A C 1
ATOM 7241 O O . THR A 1 936 ? -28.939 3.997 29.210 1.00 97.06 936 THR A O 1
ATOM 7244 N N . PHE A 1 937 ? -29.044 3.240 27.101 1.00 96.88 937 PHE A N 1
ATOM 7245 C CA . PHE A 1 937 ? -28.223 4.288 26.482 1.00 96.88 937 PHE A CA 1
ATOM 7246 C C . PHE A 1 937 ? -29.082 5.381 25.813 1.00 96.88 937 PHE A C 1
ATOM 7248 O O . PHE A 1 937 ? -28.578 6.456 25.492 1.00 96.88 937 PHE A O 1
ATOM 7255 N N . GLU A 1 938 ? -30.378 5.124 25.612 1.00 93.56 938 GLU A N 1
ATOM 7256 C CA . GLU A 1 938 ? -31.337 6.084 25.060 1.00 93.56 938 GLU A CA 1
ATOM 7257 C C . GLU A 1 938 ? -31.927 7.039 26.121 1.00 93.56 938 GLU A C 1
ATOM 7259 O O . GLU A 1 938 ? -32.191 6.620 27.253 1.00 93.56 938 GLU A O 1
ATOM 7264 N N . PRO A 1 939 ? -32.269 8.291 25.747 1.00 93.75 939 PRO A N 1
ATOM 7265 C CA . PRO A 1 939 ? -32.177 8.890 24.408 1.00 93.75 939 PRO A CA 1
ATOM 7266 C C . PRO A 1 939 ? -30.830 9.572 24.097 1.00 93.75 939 PRO A C 1
ATOM 7268 O O . PRO A 1 939 ? -30.731 10.266 23.087 1.00 93.75 939 PRO A O 1
ATOM 7271 N N . GLU A 1 940 ? -29.831 9.472 24.974 1.00 95.12 940 GLU A N 1
ATOM 7272 C CA . GLU A 1 940 ? -28.574 10.220 24.845 1.00 95.12 940 GLU A CA 1
ATOM 7273 C C . GLU A 1 940 ? -27.629 9.691 23.748 1.00 95.12 940 GLU A C 1
ATOM 7275 O O . GLU A 1 940 ? -26.842 10.466 23.196 1.00 95.12 940 GLU A O 1
ATOM 7280 N N . TRP A 1 941 ? -27.702 8.397 23.424 1.00 97.38 941 TRP A N 1
ATOM 7281 C CA . TRP A 1 941 ? -26.907 7.759 22.370 1.00 97.38 941 TRP A CA 1
ATOM 7282 C C . TRP A 1 941 ? -27.709 7.588 21.079 1.00 97.38 941 TRP A C 1
ATOM 7284 O O . TRP A 1 941 ? -28.897 7.272 21.087 1.00 97.38 941 TRP A O 1
ATOM 7294 N N . ASP A 1 942 ? -27.023 7.772 19.955 1.00 95.94 942 ASP A N 1
ATOM 7295 C CA . ASP A 1 942 ? -27.595 7.708 18.614 1.00 95.94 942 ASP A CA 1
ATOM 7296 C C . ASP A 1 942 ? -27.352 6.334 17.969 1.00 95.94 942 ASP A C 1
ATOM 7298 O O . ASP A 1 942 ? -26.260 6.049 17.471 1.00 95.94 942 ASP A O 1
ATOM 7302 N N . PHE A 1 943 ? -28.394 5.500 17.980 1.00 96.25 943 PHE A N 1
ATOM 7303 C CA . PHE A 1 943 ? -28.437 4.195 17.311 1.00 96.25 943 PHE A CA 1
ATOM 7304 C C . PHE A 1 943 ? -29.041 4.249 15.890 1.00 96.25 943 PHE A C 1
ATOM 7306 O O . PHE A 1 943 ? -29.283 3.201 15.289 1.00 96.25 943 PHE A O 1
ATOM 7313 N N . GLU A 1 944 ? -29.307 5.442 15.337 1.00 92.06 944 GLU A N 1
ATOM 7314 C CA . GLU A 1 944 ? -29.692 5.592 13.925 1.00 92.06 944 GLU A CA 1
ATOM 7315 C C . GLU A 1 944 ? -28.439 5.712 13.038 1.00 92.06 944 GLU A C 1
ATOM 7317 O O . GLU A 1 944 ? -28.309 4.953 12.074 1.00 92.06 944 GLU A O 1
ATOM 7322 N N . ASP A 1 945 ? -27.495 6.595 13.396 1.00 91.12 945 ASP A N 1
ATOM 7323 C CA . ASP A 1 945 ? -26.321 6.919 12.562 1.00 91.12 945 ASP A CA 1
ATOM 7324 C C . ASP A 1 945 ? -24.956 6.505 13.167 1.00 91.12 945 ASP A C 1
ATOM 7326 O O . ASP A 1 945 ? -24.006 6.267 12.417 1.00 91.12 945 ASP A O 1
ATOM 7330 N N . ASN A 1 946 ? -24.807 6.429 14.500 1.00 94.56 946 ASN A N 1
ATOM 7331 C CA . ASN A 1 946 ? -23.490 6.239 15.142 1.00 94.56 946 ASN A CA 1
ATOM 7332 C C . ASN A 1 946 ? -23.249 4.817 15.679 1.00 94.56 946 ASN A C 1
ATOM 7334 O O . ASN A 1 946 ? -22.185 4.240 15.436 1.00 94.56 946 ASN A O 1
ATOM 7338 N N . TRP A 1 947 ? -24.212 4.263 16.419 1.00 97.56 947 TRP A N 1
ATOM 7339 C CA . TRP A 1 947 ? -24.055 3.036 17.204 1.00 97.56 947 TRP A CA 1
ATOM 7340 C C . TRP A 1 947 ? -24.980 1.902 16.745 1.00 97.56 947 TRP A C 1
ATOM 7342 O O . TRP A 1 947 ? -26.052 2.123 16.190 1.00 97.56 947 TRP A O 1
ATOM 7352 N N . VAL A 1 948 ? -24.570 0.668 17.025 1.00 96.88 948 VAL A N 1
ATOM 7353 C CA . VAL A 1 948 ? -25.338 -0.573 16.871 1.00 96.88 948 VAL A CA 1
ATOM 7354 C C . VAL A 1 948 ? -25.118 -1.418 18.129 1.00 96.88 948 VAL A C 1
ATOM 7356 O O . VAL A 1 948 ? -24.074 -1.326 18.772 1.00 96.88 948 VAL A O 1
ATOM 7359 N N . ILE A 1 949 ? -26.096 -2.234 18.513 1.00 96.44 949 ILE A N 1
ATOM 7360 C CA . ILE A 1 949 ? -25.976 -3.193 19.615 1.00 96.44 949 ILE A CA 1
ATOM 7361 C C . ILE A 1 949 ? -26.796 -4.447 19.295 1.00 96.44 949 ILE A C 1
ATOM 7363 O O . ILE A 1 949 ? -27.918 -4.349 18.796 1.00 96.44 949 ILE A O 1
ATOM 7367 N N . ILE A 1 950 ? -26.249 -5.634 19.572 1.00 96.25 950 ILE A N 1
ATOM 7368 C CA . ILE A 1 950 ? -27.035 -6.872 19.577 1.00 96.25 950 ILE A CA 1
ATOM 7369 C C . ILE A 1 950 ? -27.659 -6.985 20.963 1.00 96.25 950 ILE A C 1
ATOM 7371 O O . ILE A 1 950 ? -27.003 -7.362 21.935 1.00 96.25 950 ILE A O 1
ATOM 7375 N N . ASP A 1 951 ? -28.927 -6.597 21.044 1.00 96.31 951 ASP A N 1
ATOM 7376 C CA . ASP A 1 951 ? -29.648 -6.390 22.295 1.00 96.31 951 ASP A CA 1
ATOM 7377 C C . ASP A 1 951 ? -29.730 -7.685 23.132 1.00 96.31 951 ASP A C 1
ATOM 7379 O O . ASP A 1 951 ? -30.364 -8.672 22.751 1.00 96.31 951 ASP A O 1
ATOM 7383 N N . GLY A 1 952 ? -29.053 -7.686 24.282 1.00 95.62 952 GLY A N 1
ATOM 7384 C CA . GLY A 1 952 ? -28.912 -8.830 25.187 1.00 95.62 952 GLY A CA 1
ATOM 7385 C C . GLY A 1 952 ? -27.680 -9.710 24.945 1.00 95.62 952 GLY A C 1
ATOM 7386 O O . GLY A 1 952 ? -27.500 -10.682 25.682 1.00 95.62 952 GLY A O 1
ATOM 7387 N N . GLU A 1 953 ? -26.839 -9.393 23.955 1.00 95.69 953 GLU A N 1
ATOM 7388 C CA . GLU A 1 953 ? -25.674 -10.205 23.570 1.00 95.69 953 GLU A CA 1
ATOM 7389 C C . GLU A 1 953 ? -24.357 -9.410 23.502 1.00 95.69 953 GLU A C 1
ATOM 7391 O O . GLU A 1 953 ? -23.358 -9.889 24.039 1.00 95.69 953 GLU A O 1
ATOM 7396 N N . SER A 1 954 ? -24.325 -8.217 22.890 1.00 97.19 954 SER A N 1
ATOM 7397 C CA . SER A 1 954 ? -23.097 -7.416 22.703 1.00 97.19 954 SER A CA 1
ATOM 7398 C C . SER A 1 954 ? -23.091 -6.117 23.515 1.00 97.19 954 SER A C 1
ATOM 7400 O O . SER A 1 954 ? -24.136 -5.618 23.925 1.00 97.19 954 SER A O 1
ATOM 7402 N N . TYR A 1 955 ? -21.910 -5.519 23.684 1.00 97.94 955 TYR A N 1
ATOM 7403 C CA . TYR A 1 955 ? -21.800 -4.091 24.002 1.00 97.94 955 TYR A CA 1
ATOM 7404 C C . TYR A 1 955 ? -22.184 -3.236 22.772 1.00 97.94 955 TYR A C 1
ATOM 7406 O O . TYR A 1 955 ? -22.226 -3.771 21.655 1.00 97.94 955 TYR A O 1
ATOM 7414 N N . PRO A 1 956 ? -22.435 -1.918 22.921 1.00 97.75 956 PRO A N 1
ATOM 7415 C CA . PRO A 1 956 ? -22.543 -1.013 21.781 1.00 97.75 956 PRO A CA 1
ATOM 7416 C C . PRO A 1 956 ? -21.258 -1.013 20.945 1.00 97.75 956 PRO A C 1
ATOM 7418 O O . PRO A 1 956 ? -20.148 -0.999 21.481 1.00 97.75 956 PRO A O 1
ATOM 7421 N N . TYR A 1 957 ? -21.399 -0.985 19.629 1.00 97.75 957 TYR A N 1
ATOM 7422 C CA . TYR A 1 957 ? -20.298 -0.879 18.677 1.00 97.75 957 TYR A CA 1
ATOM 7423 C C . TYR A 1 957 ? -20.661 0.072 17.544 1.00 97.75 957 TYR A C 1
ATOM 7425 O O . TYR A 1 957 ? -21.824 0.426 17.358 1.00 97.75 957 TYR A O 1
ATOM 7433 N N . LEU A 1 958 ? -19.661 0.565 16.826 1.00 97.31 958 LEU A N 1
ATOM 7434 C CA . LEU A 1 958 ? -19.870 1.640 15.865 1.00 97.31 958 LEU A CA 1
ATOM 7435 C C . LEU A 1 958 ? -20.542 1.103 14.597 1.00 97.31 958 LEU A C 1
ATOM 7437 O O . LEU A 1 958 ? -20.311 -0.028 14.176 1.00 97.31 958 LEU A O 1
ATOM 7441 N N . GLN A 1 959 ? -21.368 1.912 13.941 1.00 94.69 959 GLN A N 1
ATOM 7442 C CA . GLN A 1 959 ? -22.065 1.456 12.736 1.00 94.69 959 GLN A CA 1
ATOM 7443 C C . GLN A 1 959 ? -21.091 1.171 11.573 1.00 94.69 959 GLN A C 1
ATOM 7445 O O . GLN A 1 959 ? -21.337 0.289 10.751 1.00 94.69 959 GLN A O 1
ATOM 7450 N N . TRP A 1 960 ? -19.962 1.887 11.509 1.00 94.62 960 TRP A N 1
ATOM 7451 C CA . TRP A 1 960 ? -19.007 1.798 10.398 1.00 94.62 960 TRP A CA 1
ATOM 7452 C C . TRP A 1 960 ? -18.052 0.591 10.460 1.00 94.62 960 TRP A C 1
ATOM 7454 O O . TRP A 1 960 ? -17.542 0.200 9.415 1.00 94.62 960 TRP A O 1
ATOM 7464 N N . GLN A 1 961 ? -17.815 -0.014 11.633 1.00 91.62 961 GLN A N 1
ATOM 7465 C CA . GLN A 1 961 ? -16.891 -1.160 11.782 1.00 91.62 961 GLN A CA 1
ATOM 7466 C C . GLN A 1 961 ? -17.495 -2.505 11.330 1.00 91.62 961 GLN A C 1
ATOM 7468 O O . GLN A 1 961 ? -16.775 -3.495 11.225 1.00 91.62 961 GLN A O 1
ATOM 7473 N N . GLY A 1 962 ? -18.805 -2.558 11.063 1.00 86.00 962 GLY A N 1
ATOM 7474 C CA . GLY A 1 962 ? -19.488 -3.772 10.612 1.00 86.00 962 GLY A CA 1
ATOM 7475 C C . GLY A 1 962 ? -19.547 -4.897 11.656 1.00 86.00 962 GLY A C 1
ATOM 7476 O O . GLY A 1 962 ? -19.384 -4.677 12.854 1.00 86.00 962 GLY A O 1
ATOM 7477 N N . GLU A 1 963 ? -19.828 -6.118 11.191 1.00 81.31 963 GLU A N 1
ATOM 7478 C CA . GLU A 1 963 ? -20.054 -7.296 12.048 1.00 81.31 963 GLU A CA 1
ATOM 7479 C C . GLU A 1 963 ? -18.775 -8.094 12.378 1.00 81.31 963 GLU A C 1
ATOM 7481 O O . GLU A 1 963 ? -18.835 -9.048 13.153 1.00 81.31 963 GLU A O 1
ATOM 7486 N N . GLU A 1 964 ? -17.615 -7.740 11.812 1.00 75.50 964 GLU A N 1
ATOM 7487 C CA . GLU A 1 964 ? -16.391 -8.553 11.944 1.00 75.50 964 GLU A CA 1
ATOM 7488 C C . GLU A 1 964 ? -15.701 -8.400 13.314 1.00 75.50 964 GLU A C 1
ATOM 7490 O O . GLU A 1 964 ? -15.109 -9.359 13.803 1.00 75.50 964 GLU A O 1
ATOM 7495 N N . ASN A 1 965 ? -15.857 -7.243 13.973 1.00 82.50 965 ASN A N 1
ATOM 7496 C CA . ASN A 1 965 ? -15.186 -6.882 15.232 1.00 82.50 965 ASN A CA 1
ATOM 7497 C C . ASN A 1 965 ? -16.179 -6.499 16.356 1.00 82.50 965 ASN A C 1
ATOM 7499 O O . ASN A 1 965 ? -16.039 -5.466 17.013 1.00 82.50 965 ASN A O 1
ATOM 7503 N N . ILE A 1 966 ? -17.223 -7.307 16.577 1.00 93.81 966 ILE A N 1
ATOM 7504 C CA . ILE A 1 966 ? -18.247 -7.020 17.601 1.00 93.81 966 ILE A CA 1
ATOM 7505 C C . ILE A 1 966 ? -17.694 -7.259 19.029 1.00 93.81 966 ILE A C 1
ATOM 7507 O O . ILE A 1 966 ? -17.225 -8.361 19.328 1.00 93.81 966 ILE A O 1
ATOM 7511 N N . PRO A 1 967 ? -17.781 -6.273 19.946 1.00 95.50 967 PRO A N 1
ATOM 7512 C CA . PRO A 1 967 ? -17.366 -6.408 21.338 1.00 95.50 967 PRO A CA 1
ATOM 7513 C C . PRO A 1 967 ? -18.433 -7.133 22.178 1.00 95.50 967 PRO A C 1
ATOM 7515 O O . PRO A 1 967 ? -19.548 -6.644 22.369 1.00 95.50 967 PRO A O 1
ATOM 7518 N N . TYR A 1 968 ? -18.071 -8.289 22.735 1.00 95.25 968 TYR A N 1
ATOM 7519 C CA . TYR A 1 968 ? -18.932 -9.099 23.607 1.00 95.25 968 TYR A CA 1
ATOM 7520 C C . TYR A 1 968 ? -18.482 -9.040 25.077 1.00 95.25 968 TYR A C 1
ATOM 7522 O O . TYR A 1 968 ? -17.280 -8.924 25.341 1.00 95.25 968 TYR A O 1
ATOM 7530 N N . PRO A 1 969 ? -19.407 -9.172 26.049 1.00 93.75 969 PRO A N 1
ATOM 7531 C CA . PRO A 1 969 ? -19.052 -9.324 27.456 1.00 93.75 969 PRO A CA 1
ATOM 7532 C C . PRO A 1 969 ? -18.288 -10.639 27.708 1.00 93.75 969 PRO A C 1
ATOM 7534 O O . PRO A 1 969 ? -18.475 -11.620 26.978 1.00 93.75 969 PRO A O 1
ATOM 7537 N N . PRO A 1 970 ? -17.451 -10.715 28.762 1.00 85.06 970 PRO A N 1
ATOM 7538 C CA . PRO A 1 970 ? -16.750 -11.946 29.116 1.00 85.06 970 PRO A CA 1
ATOM 7539 C C . PRO A 1 970 ? -17.715 -13.111 29.382 1.00 85.06 970 PRO A C 1
ATOM 7541 O O . PRO A 1 970 ? -18.712 -12.955 30.088 1.00 85.06 970 PRO A O 1
ATOM 7544 N N . ALA A 1 971 ? -17.389 -14.305 28.881 1.00 70.94 971 ALA A N 1
ATOM 7545 C CA . ALA A 1 971 ? -18.149 -15.517 29.188 1.00 70.94 971 ALA A CA 1
ATOM 7546 C C . ALA A 1 971 ? -18.049 -15.859 30.692 1.00 70.94 971 ALA A C 1
ATOM 7548 O O . ALA A 1 971 ? -16.950 -16.101 31.198 1.00 70.94 971 ALA A O 1
ATOM 7549 N N . GLY A 1 972 ? -19.195 -15.853 31.386 1.00 50.31 972 GLY A N 1
ATOM 7550 C CA . GLY A 1 972 ? -19.316 -16.041 32.845 1.00 50.31 972 GLY A CA 1
ATOM 7551 C C . GLY A 1 972 ? -19.265 -17.481 33.360 1.00 50.31 972 GLY A C 1
ATOM 7552 O O . GLY A 1 972 ? -19.513 -18.422 32.573 1.00 50.31 972 GLY A O 1
#

Mean predicted aligned error: 20.71 Å

Secondary structure (DSSP, 8-state):
-HHHHHHHHHHHHHHHHHHH----S-------EEEEEEEEESSSEEEEEEEEEEEEE-SSEEEEEEEEEEE-SSS-EEEEEEEEEEEE--TTS-EEEEEEEEEEEEEETTEEEEEEEEEEEEEESSEEEEEEEEEE---EEEPTT--S----EEE-TTS-EEE----EEEEEE--EEEEEEEEE---SSSTTTTEEEEEEEEEE--TTSPPEEEEEEEEEEEEE-TTS-EEEEEEEEEEETTTEEEEEEEEEEEEEES--TTSS---SS--HHHHHHHHTTSPPP---S--EEEEEE----PPEEE--B-SSSTTSBPPEEEE----------BTTB----S-----SS-PPTT-EEEE--SSSB----TTTGGGGS--S-SEEE--TT-EEEESSS--EEEEEETTEEEEEE----SS-------SS-----EEE--TT-EEES-----------------------------TTTS--GGG---TT--------PPS-SSHHHHHHHHHT--THHHHTTS-STT----SGGGEE-SHHHHHHGGG-TT-EEEE-S-B-SSSTTHHHHTSTTSTTTTB---B--SSS-B-SEEE-TT-EEES-EEEETT-SSBSSEEEE-TT-EEES-EEEEEEEEE-SS-EESSEEEESS-EEES-EEEEEEEESSSEESSEEEESSEEES-EEEEEEEESEEEESSEEEEES-EEES-EE-S-EE-SEEEESSEEEEEB-EEES-EE-S-EEESEEEESSEEEEES-EEES-EE-S-EEESS--TT--EESSEEEEES-EEES-EE-S-EE-SEEEESSEEEEES-EEES-EE-S-EEEEEEEESSEEEEETT-EEES-EE-S-EEEEEEEEESSEEEEES-EEES-EE-S-EEESSSEESSEEEES-GGGEES-EEETTTS--S--SSSEEE-HHHHT-GGGTTTTS-TTTTEE--TTT---EEGGGTTTT---PPP-